Protein 5CO1 (pdb70)

Secondary structure (DSSP, 8-state):
---SSSEEEEEEETTPPTT-EEEE--S-----EEEEEEEESSSTHHHHEEE-TTT-EEEE-S---TTT-SEEEEEEEEEES-SS-PPEEEEEEEEEEP----PPEEEEESSSSS--EEETT--TT---EEEEEE-SS-GGGT-EEEEEES--SEEEEEETTEEEEEE-S---TTT--EEEEEEEEEESSSS--EEEEEEEEEEE--/---S-SEEEEEEETTPPTT-EEEE---S----EEEEEEEES-SGGGGTEEE-TTT-EEEE-S---TTT-SEEEEEEEEEESSSS---EEEEEEEEEEP------EEEEESS-SSEEEEETT--TT-EEEEEEEE-SS-GGGG-EEEEEESS-SEEEEE-SS-EEEEE-S--BTTTB-EEEEEEEEEESSSS--EEEEEEEEEEE-/---S-SEEEEEEETT--TT-EEEE---S-TTTS-S--EEEEE-S---HHHHHHEEE-TTT-EEEE-S---TTT-SEEEEEEEEEESSSSPPPEEEEEEEEEEP----PPEEEEESSSSSEEEEESSPPTT-EEEEEEEE--S-GGGG-EEEEEESS-SEEEEE-SS-EEEEE-S---TTT-SEEEEEEEEEE--SS--EEEEEEEEEEE-/---S-SEEEEEEETTPPTT-EEEE---S-SS-STT--EEEEEETT--HHHHHHEEE-TTT-EEEE-S---TTT-SEEEEEEEEEESSSS---EEEEEEEEEEP----PPEEEEESS-SSEEEEETTPPTT-EEEEEEEE-SS-GGGG--EEEEESS-SEEEEE-SS-EEEEE-S---TTT-SEEEEEEEEE---SS--EEEEEEEEEEE-

GO terms:
  GO:0005509 calcium ion binding (F, IDA)
  GO:0016020 membrane (C, IDA)
  GO:0001841 neural tube formation (P, IMP)
  GO:0060079 excitatory postsynaptic potential (P, IMP)
  GO:0048854 brain morphogenesis (P, IMP)
  GO:0098908 regulation of neuronal action potential (P, IMP)
  GO:0007601 visual perception (P, IMP)
  GO:0042802 identical protein binding (F, IPI)
  GO:0005886 plasma membrane (C, IDA)
  GO:0098609 cell-cell adhesion (P, IMP)
  GO:0045296 cadherin binding (F, IPI)

B-factor: mean 77.75, std 31.29, range [26.33, 194.91]

Foldseek 3Di:
DAKPDQEAEFEDEFQDDWFAWTDFIDDDDPDQKFKDWPDWPDPVSVQQWDADGPRRTIGGRDGGDCLVPFKTKTKMWIWGPDPDTDIYIHIYMYGHDFALPWAKDKDKPDPDRAPFEEELPDDFFDFRTKIFIFTSTDDQSTAKDKFKDDDDQWGWADDVGIITITGNDRDDCVVPFKDKIKMKMWTRGVVIHIDMDIHMYGYHND/DEKPDQEDEFEDEFQPDWFAWTDFIDGDDVVQKFKDWDDWPDPVVVQQWDADGRGRTITGGDGGDCLVPQKTKTKMWIFDDDDVGDIYIHIYMYGHDFALPWAKDKAWADPDGFEFEDELPADFVDFRTKIAIFTSTDDQSTAKDKDKDDDDQWDWADDDGIITITGRDGDDCVVPQKDKIKMKMWGRGVVIHIDIDIHMYGHDD/DEKPDQEAEFEAEQQDDFFAWTDFIDDDDCPPLPVPQKFKDWDDDDDPVLVQQWDADGRGGIIGGRDRGHCLVPFKDKTKMWIFTPDDPTDIYIHIYMYGYDWALPWAKDKDKPDPDALEWEDEQVDDFPAFRTKIFIWTSTDDQSIAKDKFKDDDDQWGWDDDDGIITITGRDGDDCVVPQKDKIKMKMWGRGVVIHIDMDIHIYGHHD/DEKPDQEEEFEAEFQDDWQAWTDFIDDDDDPDPPDPPKFKDWDDPCDPVVPCQWDADRRRRTITGNHGGACLVPQKDKTKMWIWDDDPPTDIYIHIYIYGYDWALPWAKDKAWDDPDRFEWEAALPDDFPAFGTKIAIFTSTDDQSTDKDKDKDDDDQWDWDDDPRTITITGRDGDDCVVPFKDKIKMKMWTRGVVIHIDMDIHMYGYDD

Radius of gyration: 42.09 Å; Cα contacts (8 Å, |Δi|>4): 2054; chains: 4; bounding box: 106×102×108 Å

Nearest PDB structures (foldseek):
  5co1-assembly4_D  TM=9.834E-01  e=6.409E-39  Danio rerio
  5co1-assembly2_B  TM=9.873E-01  e=3.058E-38  Danio rerio
  5iu9-assembly1_B  TM=9.327E-01  e=2.718E-35  Danio rerio
  5iu9-assembly1_A  TM=9.157E-01  e=4.727E-34  Danio rerio
  6vfu-assembly1_A  TM=8.291E-01  e=1.187E-29  Homo sapiens

CATH classification: 2.60.40.60 (+1 more: 2.60.40.60)

InterPro domains:
  IPR002126 Cadherin-like [PF00028] (137-229)
  IPR002126 Cadherin-like [PF00028] (244-337)
  IPR002126 Cadherin-like [PF00028] (357-445)
  IPR002126 Cadherin-like [PF00028] (459-554)
  IPR002126 Cadherin-like [PF00028] (574-661)
  IPR002126 Cadherin-like [PR00205] (239-268)
  IPR002126 Cadherin-like [PR00205] (312-324)
  IPR002126 Cadherin-like [PR00205] (326-345)
  IPR002126 Cadherin-like [PR00205] (452-465)
  IPR002126 Cadherin-like [PR00205] (511-537)
  IPR002126 Cadherin-like [PR00205] (545-562)
  IPR002126 Cadherin-like [PS50268] (31-130)
  IPR002126 Cadherin-like [PS50268] (131-239)
  IPR002126 Cadherin-like [PS50268] (240-347)
  IPR002126 Cadherin-like [PS50268] (351-454)
  IPR002126 Cadherin-like [PS50268] (455-563)
  IPR002126 Cadherin-like [PS50268] (569-676)
  IPR002126 Cadherin-like [SM00112] (45-128)
  IPR002126 Cadherin-like [SM00112] (152-237)
  IPR002126 Cadherin-like [SM00112] (261-345)

Organism: Danio rerio (NCBI:txid7955)

Sequence (831 aa):
PVFDEPVYTVNVLENSPINTLVIDLNATDPGEVVYSFINFVSNLTKQMFKIDPKTGVITVNGVLDHEELHIHEIDVQAKDLGPNSIPAHCKVIVNVIDINDNAPEIKLLSENSEMVEVSENAPLGYVIALVRVSDNDSGANGKVQCRLQGNVPFRLNEFESFSTLLVDGRLDREQRDMYNLTILAEDSGYPPLRSSKSFAVKVTDLPVFDEPVYTVNVLENSPINTLVIDLNATDPDEVVYSFINFVSNLTKQMFKIDPKTGVITVNGVLDHEELHIHEIDVQAKDLGPNSIPAHCKVIVNVIDINDNAPEIKLLSENSEMVEVSENAPLGYVIALVRVSDNDSGANGKVQCRLQGNVPFRLNEFESFSTLLVDGRLDREQRDMYNLTILAEDSGYPPLRSSKSFAVKVTDPVFDEPVYTVNVLENSPINTLVIDLNATDPDEGTNGEVVYSFINFVSNLTKQMFKIDPKTGVITVNGVLDHEELHIHEIDVQAKDLGPNSIPAHCKVIVNVIDINDNAPEIKLLSENSEMVEVSENAPLGYVIALVRVSDNDSGANGKVQCRLQGNVPFRLNEFESFSTLLVDGRLDREQRDMYNLTILAEDSGYPPLRSSKSFAVKVTDPVFDEPVYTVNVLENSPINTLVIDLNATDPDEGTNGEVVYSFINFVSNLTKQMFKIDPKTGVITVNGVLDHEELHIHEIDVQAKDLGPNSIPAHCKVIVNVIDINDNAPEIKLLSENSEMVEVSENAPLGYVIALVRVSDNDSGANGKVQCRLQGNVPFRLNEFESFSTLLVDGRLDREQRDMYNLTILAEDSGYPPLRSSKSFAVKVTD

Solvent-accessible surface area: 45853 Å² total; per-residue (Å²): 57,119,10,106,96,96,71,30,65,25,47,6,24,5,70,16,97,96,94,40,108,12,29,90,2,61,4,67,124,175,114,107,17,52,11,36,54,82,75,58,109,36,102,39,4,119,110,6,4,75,27,61,77,159,74,0,36,0,16,0,62,15,109,0,44,18,57,92,51,100,54,2,62,1,29,0,25,0,73,42,138,25,155,150,29,153,40,13,103,8,63,0,23,0,13,4,26,22,22,15,59,35,46,4,76,14,92,3,17,16,75,68,37,82,143,8,114,14,26,19,32,18,92,134,32,59,12,13,1,3,1,45,40,47,20,84,11,49,49,58,24,18,146,35,136,33,139,28,69,62,152,40,23,6,102,24,37,145,103,160,58,38,16,8,0,22,3,78,17,168,4,44,98,124,150,123,81,93,15,102,0,43,1,32,0,62,4,63,5,95,46,59,57,139,29,80,42,69,3,20,0,106,2,28,51,166,54,120,12,102,92,99,71,31,61,27,46,7,24,3,67,15,98,99,87,44,105,13,26,91,1,50,6,52,99,128,166,163,20,69,8,35,40,78,78,62,115,31,135,37,1,138,115,16,4,70,24,57,73,156,68,0,37,0,19,0,59,13,106,0,50,14,58,104,56,104,48,4,52,0,33,0,38,0,94,41,136,59,115,149,21,147,50,18,134,4,78,0,16,0,6,4,28,22,24,14,61,33,44,3,74,9,114,14,72,64,159,67,60,104,75,0,85,4,41,41,120,19,89,124,39,113,70,15,4,56,0,122,38,47,18,85,11,45,54,53,26,21,134,36,117,26,147,30,67,67,158,38,26,10,124,33,45,105,105,191,99,76,6,10,0,15,2,70,21,222,11,62,106,134,142,116,63,71,19,112,0,42,0,30,0,59,5,57,4,114,48,58,58,136,30,81,40,62,0,12,0,66,1,34,119,59,121,12,101,93,94,33,32,44,25,71,11,98,4,65,12,100,95,92,43,107,14,24,94,1,61,6,41,95,105,123,145,33,93,148,20,81,13,52,7,40,69,69,45,137,61,29,109,33,14,146,106,9,6,72,25,60,71,152,69,0,34,0,19,0,69,9,95,0,45,9,57,103,61,60,22,4,16,7,24,0,38,0,73,47,131,41,124,141,20,136,64,14,130,2,34,0,0,0,2,4,64,26,65,29,63,37,43,5,71,15,78,3,7,9,96,78,51,98,61,15,99,6,38,36,151,12,84,116,42,56,15,6,0,4,1,38,37,46,18,87,13,43,24,51,25,20,124,38,134,18,138,28,78,59,161,39,24,11,111,28,41,99,105,145,31,30,6,8,0,13,1,79,20,203,19,56,96,158,148,119,88,86,16,97,1,36,0,30,0,59,7,61,5,220,108,62,62,137,34,75,37,66,2,12,0,82,1,37,124,63,122,10,98,90,94,32,29,46,27,64,10,94,4,66,16,98,89,95,38,109,8,26,93,2,60,4,46,79,111,152,137,48,160,122,58,87,20,54,11,35,35,38,58,115,51,11,30,34,12,105,82,4,2,83,29,61,75,152,70,0,33,0,19,0,62,11,100,0,43,6,55,96,73,47,21,2,45,6,33,0,38,0,72,44,138,44,123,153,18,136,64,10,134,1,32,0,0,0,4,3,67,29,65,26,59,36,42,4,84,17,124,11,75,54,160,78,77,124,72,4,107,6,41,49,132,16,84,134,43,106,85,15,5,59,0,112,32,48,20,82,11,40,25,53,28,22,125,37,115,19,137,28,76,63,158,32,21,8,124,28,54,96,110,170,87,72,4,18,0,22,1,64,22,222,8,51,101,156,153,113,68,73,22,104,0,34,0,36,0,63,6,54,4,219,108,62,65,134,32,73,39,61,5,12,0,66,0,37,146

Structure (mmCIF, N/CA/C/O backbone):
data_5CO1
#
_entry.id   5CO1
#
_cell.length_a   149.355
_cell.length_b   86.631
_cell.length_c   132.583
_cell.angle_alpha   90.00
_cell.angle_beta   122.13
_cell.angle_gamma   90.00
#
_symmetry.space_group_name_H-M   'C 1 2 1'
#
loop_
_entity.id
_entity.type
_entity.pdbx_description
1 polymer 'Protocadherin-19 isoform 1'
2 non-polymer 'CALCIUM ION'
3 water water
#
loop_
_atom_site.group_PDB
_atom_site.id
_atom_site.type_symbol
_atom_site.label_atom_id
_atom_site.label_alt_id
_atom_site.label_comp_id
_atom_site.label_asym_id
_atom_site.label_entity_id
_atom_site.label_seq_id
_atom_site.pdbx_PDB_ins_code
_atom_site.Cartn_x
_atom_site.Cartn_y
_atom_site.Cartn_z
_atom_site.occupancy
_atom_site.B_iso_or_equiv
_atom_site.auth_seq_id
_atom_site.auth_comp_id
_atom_site.auth_asym_id
_atom_site.auth_atom_id
_atom_site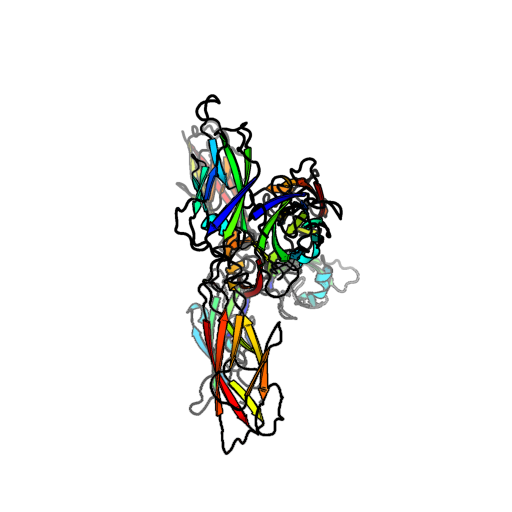.pdbx_PDB_model_num
ATOM 1 N N . PRO A 1 2 ? -40.886 11.811 -20.105 1.00 73.48 213 PRO A N 1
ATOM 2 C CA . PRO A 1 2 ? -41.269 10.525 -19.547 1.00 69.20 213 PRO A CA 1
ATOM 3 C C . PRO A 1 2 ? -41.731 10.605 -18.099 1.00 60.30 213 PRO A C 1
ATOM 4 O O . PRO A 1 2 ? -41.506 11.605 -17.423 1.00 52.74 213 PRO A O 1
ATOM 8 N N . VAL A 1 3 ? -42.460 9.578 -17.679 1.00 57.22 214 VAL A N 1
ATOM 9 C CA . VAL A 1 3 ? -42.985 9.466 -16.327 1.00 52.55 214 VAL A CA 1
ATOM 10 C C . VAL A 1 3 ? -43.042 7.978 -16.058 1.00 51.82 214 VAL A C 1
ATOM 11 O O . VAL A 1 3 ? -43.661 7.276 -16.826 1.00 60.71 214 VAL A O 1
ATOM 15 N N . PHE A 1 4 ? -42.353 7.500 -15.021 1.00 47.66 215 PHE A N 1
ATOM 16 C CA . PHE A 1 4 ? -42.412 6.107 -14.611 1.00 46.96 215 PHE A CA 1
ATOM 17 C C . PHE A 1 4 ? -43.811 5.764 -14.089 1.00 51.56 215 PHE A C 1
ATOM 18 O O . PHE A 1 4 ? -44.476 6.604 -13.478 1.00 52.23 215 PHE A O 1
ATOM 26 N N . ASP A 1 5 ? -44.276 4.544 -14.375 1.00 51.28 216 ASP A N 1
ATOM 27 C CA . ASP A 1 5 ? -45.646 4.156 -14.040 1.00 51.12 216 ASP A CA 1
ATOM 28 C C . ASP A 1 5 ? -45.850 4.373 -12.563 1.00 48.12 216 ASP A C 1
ATOM 29 O O . ASP A 1 5 ? -46.853 4.915 -12.139 1.00 56.12 216 ASP A O 1
ATOM 34 N N . GLU A 1 6 ? -44.874 3.972 -11.774 1.00 51.40 217 GLU A N 1
ATOM 35 C CA . GLU A 1 6 ? -44.905 4.213 -10.343 1.00 53.11 217 GLU A CA 1
ATOM 36 C C . GLU A 1 6 ? -43.675 5.016 -9.996 1.00 50.33 217 GLU A C 1
ATOM 37 O O . GLU A 1 6 ? -42.694 4.969 -10.726 1.00 52.93 217 GLU A O 1
ATOM 43 N N . PRO A 1 7 ? -43.754 5.829 -8.937 1.00 54.65 218 PRO A N 1
ATOM 44 C CA . PRO A 1 7 ? -42.583 6.531 -8.334 1.00 54.52 218 PRO A CA 1
ATOM 45 C C . PRO A 1 7 ? -41.556 5.620 -7.607 1.00 55.49 218 PRO A C 1
ATOM 46 O O . PRO A 1 7 ? -40.387 5.978 -7.527 1.00 57.79 218 PRO A O 1
ATOM 50 N N . VAL A 1 8 ? -42.045 4.576 -6.936 1.00 55.00 219 VAL A N 1
ATOM 51 C CA . VAL A 1 8 ? -41.221 3.608 -6.218 1.00 55.34 219 VAL A CA 1
ATOM 52 C C . VAL A 1 8 ? -41.686 2.164 -6.510 1.00 54.42 219 VAL A C 1
ATOM 53 O O . VAL A 1 8 ? -42.862 1.881 -6.467 1.00 51.30 219 VAL A O 1
ATOM 57 N N . TYR A 1 9 ? -40.750 1.249 -6.737 1.00 53.54 220 TYR A N 1
ATOM 58 C CA . TYR A 1 9 ? -41.071 -0.132 -7.059 1.00 52.05 220 TYR A CA 1
ATOM 59 C C . TYR A 1 9 ? -40.321 -0.984 -6.057 1.00 53.61 220 TYR A C 1
ATOM 60 O O . TYR A 1 9 ? -39.239 -0.600 -5.644 1.00 54.14 220 TYR A O 1
ATOM 69 N N . THR A 1 10 ? -40.933 -2.080 -5.592 1.00 57.81 221 THR A N 1
ATOM 70 C CA . THR A 1 10 ? -40.252 -3.023 -4.694 1.00 56.48 221 THR A CA 1
ATOM 71 C C . THR A 1 10 ? -40.383 -4.458 -5.165 1.00 47.76 221 THR A C 1
ATOM 72 O O . THR A 1 10 ? -41.429 -4.905 -5.538 1.00 46.61 221 THR A O 1
ATOM 76 N N . VAL A 1 11 ? -39.266 -5.146 -5.248 1.00 52.05 222 VAL A N 1
ATOM 77 C CA . VAL A 1 11 ? -39.218 -6.426 -5.927 1.00 53.84 222 VAL A CA 1
ATOM 78 C C . VAL A 1 11 ? -38.470 -7.345 -5.009 1.00 49.74 222 VAL A C 1
ATOM 79 O O . VAL A 1 11 ? -37.617 -6.895 -4.253 1.00 41.87 222 VAL A O 1
ATOM 83 N N . ASN A 1 12 ? -38.922 -8.592 -4.976 1.00 44.49 223 ASN A N 1
ATOM 84 C CA . ASN A 1 12 ? -38.243 -9.621 -4.263 1.00 42.79 223 ASN A CA 1
ATOM 85 C C . ASN A 1 12 ? -37.371 -10.415 -5.202 1.00 43.58 223 ASN A C 1
ATOM 86 O O . ASN A 1 12 ? -37.807 -10.801 -6.286 1.00 41.28 223 ASN A O 1
ATOM 91 N N . VAL A 1 13 ? -36.172 -10.751 -4.729 1.00 41.17 224 VAL A N 1
ATOM 92 C CA . VAL A 1 13 ? -35.302 -11.576 -5.493 1.00 37.69 224 VAL A CA 1
ATOM 93 C C . VAL A 1 13 ? -34.550 -12.526 -4.622 1.00 37.27 224 VAL A C 1
ATOM 94 O O . VAL A 1 13 ? -33.985 -12.111 -3.640 1.00 40.63 224 VAL A O 1
ATOM 98 N N . LEU A 1 14 ? -34.479 -13.790 -5.035 1.00 36.00 225 LEU A N 1
ATOM 99 C CA . LEU A 1 14 ? -33.813 -14.827 -4.273 1.00 38.35 225 LEU A CA 1
ATOM 100 C C . LEU A 1 14 ? -32.337 -14.503 -4.190 1.00 41.32 225 LEU A C 1
ATOM 101 O O . LEU A 1 14 ? -31.759 -14.063 -5.183 1.00 40.24 225 LEU A O 1
ATOM 106 N N . GLU A 1 15 ? -31.710 -14.763 -3.054 1.00 41.61 226 GLU A N 1
ATOM 107 C CA . GLU A 1 15 ? -30.264 -14.720 -3.054 1.00 50.06 226 GLU A CA 1
ATOM 108 C C . GLU A 1 15 ? -29.756 -15.857 -3.896 1.00 48.78 226 GLU A C 1
ATOM 109 O O . GLU A 1 15 ? -30.470 -16.830 -4.112 1.00 46.09 226 GLU A O 1
ATOM 115 N N . ASN A 1 16 ? -28.622 -15.582 -4.536 1.00 50.11 227 ASN A N 1
ATOM 116 C CA . ASN A 1 16 ? -27.887 -16.529 -5.372 1.00 50.12 227 ASN A CA 1
ATOM 117 C C . ASN A 1 16 ? -28.583 -16.738 -6.702 1.00 51.05 227 ASN A C 1
ATOM 118 O O . ASN A 1 16 ? -28.286 -17.666 -7.437 1.00 54.08 227 ASN A O 1
ATOM 123 N N . SER A 1 17 ? -29.502 -15.844 -7.022 1.00 48.06 228 SER A N 1
ATOM 124 C CA . SER A 1 17 ? -30.158 -15.882 -8.291 1.00 54.30 228 SER A CA 1
ATOM 125 C C . SER A 1 17 ? -29.108 -15.895 -9.412 1.00 60.86 228 SER A C 1
ATOM 126 O O . SER A 1 17 ? -28.056 -15.257 -9.315 1.00 54.26 228 SER A O 1
ATOM 129 N N . PRO A 1 18 ? -29.389 -16.653 -10.479 1.00 64.81 229 PRO A N 1
ATOM 130 C CA . PRO A 1 18 ? -28.462 -16.699 -11.584 1.00 61.61 229 PRO A CA 1
ATOM 131 C C . PRO A 1 18 ? -28.354 -15.346 -12.242 1.00 65.99 229 PRO A C 1
ATOM 132 O O . PRO A 1 18 ? -29.346 -14.613 -12.342 1.00 64.67 229 PRO A O 1
ATOM 136 N N . ILE A 1 19 ? -27.158 -15.070 -12.745 1.00 71.65 230 ILE A N 1
ATOM 137 C CA . ILE A 1 19 ? -26.908 -13.963 -13.653 1.00 74.02 230 ILE A CA 1
ATOM 138 C C . ILE A 1 19 ? -27.923 -13.932 -14.795 1.00 70.30 230 ILE A C 1
ATOM 139 O O . ILE A 1 19 ? -28.387 -14.985 -15.280 1.00 66.95 230 ILE A O 1
ATOM 144 N N . ASN A 1 20 ? -28.337 -12.708 -15.123 1.00 70.16 231 ASN A N 1
ATOM 145 C CA . ASN A 1 20 ? -29.447 -12.436 -16.052 1.00 75.37 231 ASN A CA 1
ATOM 146 C C . ASN A 1 20 ? -30.887 -12.709 -15.582 1.00 67.28 231 ASN A C 1
ATOM 147 O O . ASN A 1 20 ? -31.826 -12.541 -16.351 1.00 69.05 231 ASN A O 1
ATOM 152 N N . THR A 1 21 ? -31.070 -13.030 -14.307 1.00 60.50 232 THR A N 1
ATOM 153 C CA . THR A 1 21 ? -32.401 -13.138 -13.739 1.00 55.61 232 THR A CA 1
ATOM 154 C C . THR A 1 21 ? -33.154 -11.794 -13.875 1.00 54.66 232 THR A C 1
ATOM 155 O O . THR A 1 21 ? -32.595 -10.703 -13.674 1.00 48.70 232 THR A O 1
ATOM 159 N N . LEU A 1 22 ? -34.404 -11.849 -14.313 1.00 59.21 233 LEU A N 1
ATOM 160 C CA . LEU A 1 22 ? -35.192 -10.615 -14.401 1.00 58.16 233 LEU A CA 1
ATOM 161 C C . LEU A 1 22 ? -35.479 -10.072 -13.004 1.00 57.43 233 LEU A C 1
ATOM 162 O O . LEU A 1 22 ? -35.696 -10.823 -12.069 1.00 56.83 233 LEU A O 1
ATOM 167 N N . VAL A 1 23 ? -35.370 -8.763 -12.855 1.00 54.19 234 VAL A N 1
ATOM 168 C CA . VAL A 1 23 ? -35.684 -8.108 -11.604 1.00 53.93 234 VAL A CA 1
ATOM 169 C C . VAL A 1 23 ? -36.907 -7.235 -11.810 1.00 56.54 234 VAL A C 1
ATOM 170 O O . VAL A 1 23 ? -37.920 -7.430 -11.140 1.00 49.89 234 VAL A O 1
ATOM 174 N N . ILE A 1 24 ? -36.833 -6.317 -12.784 1.00 52.27 235 ILE A N 1
ATOM 175 C CA . ILE A 1 24 ? -38.029 -5.617 -13.219 1.00 47.47 235 ILE A CA 1
ATOM 176 C C . ILE A 1 24 ? -37.866 -4.959 -14.579 1.00 48.39 235 ILE A C 1
ATOM 177 O O . ILE A 1 24 ? -36.766 -4.639 -14.997 1.00 53.44 235 ILE A O 1
ATOM 182 N N . ASP A 1 25 ? -38.961 -4.879 -15.314 1.00 54.20 236 ASP A N 1
ATOM 183 C CA . ASP A 1 25 ? -39.015 -4.198 -16.609 1.00 55.46 236 ASP A CA 1
ATOM 184 C C . ASP A 1 25 ? -39.731 -2.837 -16.413 1.00 55.95 236 ASP A C 1
ATOM 185 O O . ASP A 1 25 ? -40.911 -2.783 -16.054 1.00 46.29 236 ASP A O 1
ATOM 190 N N . LEU A 1 26 ? -38.954 -1.756 -16.442 1.00 57.32 237 LEU A N 1
ATOM 191 C CA . LEU A 1 26 ? -39.492 -0.437 -16.141 1.00 56.28 237 LEU A CA 1
ATOM 192 C C . LEU A 1 26 ? -40.059 0.211 -17.392 1.00 58.92 237 LEU A C 1
ATOM 193 O O . LEU A 1 26 ? -39.698 -0.146 -18.513 1.00 69.72 237 LEU A O 1
ATOM 198 N N . ASN A 1 27 ? -40.936 1.178 -17.184 1.00 60.02 238 ASN A N 1
ATOM 199 C CA . ASN A 1 27 ? -41.603 1.877 -18.268 1.00 62.97 238 ASN A CA 1
ATOM 200 C C . ASN A 1 27 ? -41.886 3.350 -17.918 1.00 60.98 238 ASN A C 1
ATOM 201 O O . ASN A 1 27 ? -42.611 3.658 -16.956 1.00 55.28 238 ASN A O 1
ATOM 206 N N . ALA A 1 28 ? -41.371 4.260 -18.739 1.00 61.82 239 ALA A N 1
ATOM 207 C CA . ALA A 1 28 ? -41.646 5.672 -18.556 1.00 61.17 239 ALA A CA 1
ATOM 208 C C . ALA A 1 28 ? -42.172 6.373 -19.807 1.00 66.02 239 ALA A C 1
ATOM 209 O O . ALA A 1 28 ? -42.283 7.594 -19.813 1.00 65.14 239 ALA A O 1
ATOM 211 N N . THR A 1 29 ? -42.612 5.597 -20.800 1.00 74.05 240 THR A N 1
ATOM 212 C CA . THR A 1 29 ? -43.170 6.132 -22.050 1.00 83.34 240 THR A CA 1
ATOM 213 C C . THR A 1 29 ? -44.340 5.252 -22.517 1.00 95.43 240 THR A C 1
ATOM 214 O O . THR A 1 29 ? -44.931 4.549 -21.708 1.00 93.58 240 THR A O 1
ATOM 218 N N . ASP A 1 30 ? -44.743 5.385 -23.786 1.00 120.81 241 ASP A N 1
ATOM 219 C CA . ASP A 1 30 ? -45.295 4.254 -24.566 1.00 131.25 241 ASP A CA 1
ATOM 220 C C . ASP A 1 30 ? -45.309 4.560 -26.071 1.00 135.30 241 ASP A C 1
ATOM 221 O O . ASP A 1 30 ? -45.079 5.701 -26.466 1.00 124.07 241 ASP A O 1
ATOM 226 N N . PRO A 1 31 ? -45.547 3.529 -26.913 1.00 150.95 242 PRO A N 1
ATOM 227 C CA . PRO A 1 31 ? -46.188 3.747 -28.228 1.00 148.09 242 PRO A CA 1
ATOM 228 C C . PRO A 1 31 ? -47.724 3.597 -28.201 1.00 142.86 242 PRO A C 1
ATOM 229 O O . PRO A 1 31 ? -48.460 4.560 -28.458 1.00 118.90 242 PRO A O 1
ATOM 233 N N . GLY A 1 37 ? -38.758 3.994 -29.848 1.00 142.04 248 GLY A N 1
ATOM 234 C CA . GLY A 1 37 ? -38.535 4.943 -28.766 1.00 147.61 248 GLY A CA 1
ATOM 235 C C . GLY A 1 37 ? -37.109 5.465 -28.736 1.00 154.61 248 GLY A C 1
ATOM 236 O O . GLY A 1 37 ? -36.173 4.776 -29.152 1.00 155.48 248 GLY A O 1
ATOM 237 N N . GLU A 1 38 ? -36.952 6.678 -28.207 1.00 152.87 249 GLU A N 1
ATOM 238 C CA . GLU A 1 38 ? -35.675 7.398 -28.223 1.00 143.08 249 GLU A CA 1
ATOM 239 C C . GLU A 1 38 ? -35.149 7.683 -26.807 1.00 133.62 249 GLU A C 1
ATOM 240 O O . GLU A 1 38 ? -34.099 8.310 -26.651 1.00 132.64 249 GLU A O 1
ATOM 246 N N . VAL A 1 39 ? -35.887 7.216 -25.793 1.00 122.52 250 VAL A N 1
ATOM 247 C CA . VAL A 1 39 ? -35.623 7.521 -24.373 1.00 95.59 250 VAL A CA 1
ATOM 248 C C . VAL A 1 39 ? -34.583 6.557 -23.834 1.00 79.48 250 VAL A C 1
ATOM 249 O O . VAL A 1 39 ? -34.471 5.431 -24.307 1.00 69.81 250 VAL A O 1
ATOM 253 N N . VAL A 1 40 ? -33.813 7.023 -22.856 1.00 79.34 251 VAL A N 1
ATOM 254 C CA . VAL A 1 40 ? -32.630 6.308 -22.368 1.00 76.58 251 VAL A CA 1
ATOM 255 C C . VAL A 1 40 ? -32.702 6.090 -20.851 1.00 71.24 251 VAL A C 1
ATOM 256 O O . VAL A 1 40 ? -32.634 7.028 -20.050 1.00 78.06 251 VAL A O 1
ATOM 260 N N . TYR A 1 41 ? -32.790 4.829 -20.468 1.00 71.62 252 TYR A N 1
ATOM 261 C CA . TYR A 1 41 ? -32.915 4.441 -19.070 1.00 62.84 252 TYR A CA 1
ATOM 262 C C . TYR A 1 41 ? -31.536 4.223 -18.519 1.00 55.04 252 TYR A C 1
ATOM 263 O O . TYR A 1 41 ? -30.762 3.499 -19.111 1.00 62.83 252 TYR A O 1
ATOM 272 N N . SER A 1 42 ? -31.299 4.683 -17.306 1.00 53.55 253 SER A N 1
ATOM 273 C CA . SER A 1 42 ? -29.990 4.552 -16.687 1.00 53.31 253 SER A CA 1
ATOM 274 C C . SER A 1 42 ? -30.092 4.654 -15.175 1.00 52.96 253 SER A C 1
ATOM 275 O O . SER A 1 42 ? -31.024 5.272 -14.640 1.00 61.28 253 SER A O 1
ATOM 278 N N . PHE A 1 43 ? -29.114 4.100 -14.476 1.00 56.19 254 PHE A N 1
ATOM 279 C CA . PHE A 1 43 ? -28.972 4.384 -13.054 1.00 60.22 254 PHE A CA 1
ATOM 280 C C . PHE A 1 43 ? -28.242 5.703 -12.888 1.00 67.87 254 PHE A C 1
ATOM 281 O O . PHE A 1 43 ? -27.206 5.919 -13.502 1.00 78.19 254 PHE A O 1
ATOM 289 N N . ILE A 1 44 ? -28.672 6.509 -11.935 1.00 74.35 255 ILE A N 1
ATOM 290 C CA . ILE A 1 44 ? -27.920 7.710 -11.607 1.00 81.11 255 ILE A CA 1
ATOM 291 C C . ILE A 1 44 ? -27.359 7.682 -10.199 1.00 89.87 255 ILE A C 1
ATOM 292 O O . ILE A 1 44 ? -26.459 8.454 -9.854 1.00 98.89 255 ILE A O 1
ATOM 297 N N . ASN A 1 45 ? -27.861 6.759 -9.397 1.00 94.88 256 ASN A N 1
ATOM 298 C CA . ASN A 1 45 ? -27.338 6.583 -8.065 1.00 108.71 256 ASN A CA 1
ATOM 299 C C . ASN A 1 45 ? -27.643 5.207 -7.473 1.00 121.85 256 ASN A C 1
ATOM 300 O O . ASN A 1 45 ? -28.617 4.527 -7.843 1.00 91.74 256 ASN A O 1
ATOM 305 N N . PHE A 1 46 ? -26.834 4.868 -6.477 1.00 141.10 257 PHE A N 1
ATOM 306 C CA . PHE A 1 46 ? -26.589 3.497 -6.058 1.00 143.68 257 PHE A CA 1
ATOM 307 C C . PHE A 1 46 ? -26.226 3.649 -4.582 1.00 133.17 257 PHE A C 1
ATOM 308 O O . PHE A 1 46 ? -25.081 3.976 -4.256 1.00 145.95 257 PHE A O 1
ATOM 316 N N . VAL A 1 47 ? -27.244 3.634 -3.720 1.00 113.05 258 VAL A N 1
ATOM 317 C CA . VAL A 1 47 ? -27.053 3.948 -2.291 1.00 113.65 258 VAL A CA 1
ATOM 318 C C . VAL A 1 47 ? -25.760 3.306 -1.754 1.00 118.50 258 VAL A C 1
ATOM 319 O O . VAL A 1 47 ? -24.901 3.994 -1.189 1.00 112.97 258 VAL A O 1
ATOM 323 N N . SER A 1 48 ? -25.639 1.992 -1.957 1.00 111.76 259 SER A N 1
ATOM 324 C CA . SER A 1 48 ? -24.404 1.240 -1.727 1.00 98.83 259 SER A CA 1
ATOM 325 C C . SER A 1 48 ? -23.598 1.132 -3.034 1.00 95.52 259 SER A C 1
ATOM 326 O O . SER A 1 48 ? -24.179 0.989 -4.102 1.00 97.73 259 SER A O 1
ATOM 329 N N . ASN A 1 49 ? -22.269 1.193 -2.960 1.00 106.64 260 ASN A N 1
ATOM 330 C CA . ASN A 1 49 ? -21.437 1.079 -4.174 1.00 115.73 260 ASN A CA 1
ATOM 331 C C . ASN A 1 49 ? -21.335 -0.363 -4.677 1.00 103.43 260 ASN A C 1
ATOM 332 O O . ASN A 1 49 ? -21.031 -0.616 -5.843 1.00 103.25 260 ASN A O 1
ATOM 337 N N . LEU A 1 50 ? -21.576 -1.293 -3.763 1.00 93.91 261 LEU A N 1
ATOM 338 C CA . LEU A 1 50 ? -21.830 -2.690 -4.068 1.00 86.69 261 LEU A CA 1
ATOM 339 C C . LEU A 1 50 ? -23.024 -2.879 -5.004 1.00 85.81 261 LEU A C 1
ATOM 340 O O . LEU A 1 50 ? -23.021 -3.746 -5.874 1.00 89.39 261 LEU A O 1
ATOM 345 N N . THR A 1 51 ? -24.034 -2.038 -4.857 1.00 81.27 262 THR A N 1
ATOM 346 C CA . THR A 1 51 ? -25.230 -2.159 -5.665 1.00 76.73 262 THR A CA 1
ATOM 347 C C . THR A 1 51 ? -24.852 -2.022 -7.146 1.00 79.10 262 THR A C 1
ATOM 348 O O . THR A 1 51 ? -25.465 -2.627 -8.010 1.00 73.21 262 THR A O 1
ATOM 352 N N . LYS A 1 52 ? -23.728 -1.370 -7.413 1.00 95.54 263 LYS A N 1
ATOM 353 C CA . LYS A 1 52 ? -23.293 -1.082 -8.786 1.00 93.59 263 LYS A CA 1
ATOM 354 C C . LYS A 1 52 ? -22.820 -2.326 -9.571 1.00 84.83 263 LYS A C 1
ATOM 355 O O . LYS A 1 52 ? -23.031 -2.412 -10.770 1.00 75.78 263 LYS A O 1
ATOM 361 N N . GLN A 1 53 ? -22.265 -3.319 -8.883 1.00 87.39 264 GLN A N 1
ATOM 362 C CA . GLN A 1 53 ? -21.844 -4.583 -9.523 1.00 94.72 264 GLN A CA 1
ATOM 363 C C . GLN A 1 53 ? -22.977 -5.627 -9.624 1.00 91.63 264 GLN A C 1
ATOM 364 O O . GLN A 1 53 ? -22.863 -6.614 -10.366 1.00 87.60 264 GLN A O 1
ATOM 370 N N . MET A 1 54 ? -24.017 -5.453 -8.809 1.00 74.52 265 MET A N 1
ATOM 371 C CA . MET A 1 54 ? -25.061 -6.444 -8.681 1.00 69.33 265 MET A CA 1
ATOM 372 C C . MET A 1 54 ? -26.149 -6.340 -9.748 1.00 64.76 265 MET A C 1
ATOM 373 O O . MET A 1 54 ? -26.907 -7.278 -9.958 1.00 58.14 265 MET A O 1
ATOM 378 N N . PHE A 1 55 ? -26.288 -5.192 -10.392 1.00 64.90 266 PHE A N 1
ATOM 379 C CA . PHE A 1 55 ? -27.404 -5.024 -11.309 1.00 61.56 266 PHE A CA 1
ATOM 380 C C . PHE A 1 55 ? -26.951 -4.272 -12.542 1.00 63.62 266 PHE A C 1
ATOM 381 O O . PHE A 1 55 ? -26.201 -3.313 -12.437 1.00 63.80 266 PHE A O 1
ATOM 389 N N . LYS A 1 56 ? -27.429 -4.703 -13.703 1.00 64.22 267 LYS A N 1
ATOM 390 C CA . LYS A 1 56 ? -27.303 -3.932 -14.921 1.00 65.70 267 LYS A CA 1
ATOM 391 C C . LYS A 1 56 ? -28.695 -3.559 -15.421 1.00 70.80 267 LYS A C 1
ATOM 392 O O . LYS A 1 56 ? -29.684 -4.216 -15.082 1.00 68.61 267 LYS A O 1
ATOM 398 N N . ILE A 1 57 ? -28.769 -2.495 -16.213 1.00 73.00 268 ILE A N 1
ATOM 399 C CA . ILE A 1 57 ? -30.022 -2.121 -16.870 1.00 71.20 268 ILE A CA 1
ATOM 400 C C . ILE A 1 57 ? -29.837 -1.871 -18.372 1.00 64.78 268 ILE A C 1
ATOM 401 O O . ILE A 1 57 ? -28.886 -1.248 -18.786 1.00 69.86 268 ILE A O 1
ATOM 406 N N . ASP A 1 58 ? -30.776 -2.351 -19.171 1.00 66.99 269 ASP A N 1
ATOM 407 C CA . ASP A 1 58 ? -30.786 -2.101 -20.604 1.00 75.54 269 ASP A CA 1
ATOM 408 C C . ASP A 1 58 ? -31.216 -0.665 -20.907 1.00 77.17 269 ASP A C 1
ATOM 409 O O . ASP A 1 58 ? -32.357 -0.281 -20.647 1.00 80.08 269 ASP A O 1
ATOM 414 N N . PRO A 1 59 ? -30.329 0.116 -21.537 1.00 80.70 270 PRO A N 1
ATOM 415 C CA . PRO A 1 59 ? -30.621 1.539 -21.671 1.00 78.77 270 PRO A CA 1
ATOM 416 C C . PRO A 1 59 ? -31.838 1.803 -22.540 1.00 73.94 270 PRO A C 1
ATOM 417 O O . PRO A 1 59 ? -32.412 2.871 -22.451 1.00 65.82 270 PRO A O 1
ATOM 421 N N . LYS A 1 60 ? -32.204 0.843 -23.385 1.00 78.56 271 LYS A N 1
ATOM 422 C CA . LYS A 1 60 ? -33.306 1.012 -24.334 1.00 86.16 271 LYS A CA 1
ATOM 423 C C . LYS A 1 60 ? -34.671 0.561 -23.776 1.00 83.91 271 LYS A C 1
ATOM 424 O O . LYS A 1 60 ? -35.651 1.273 -23.943 1.00 76.49 271 LYS A O 1
ATOM 430 N N . THR A 1 61 ? -34.730 -0.622 -23.150 1.00 84.30 272 THR A N 1
ATOM 431 C CA . THR A 1 61 ? -35.990 -1.215 -22.646 1.00 80.26 272 THR A CA 1
ATOM 432 C C . THR A 1 61 ? -36.317 -0.852 -21.183 1.00 75.68 272 THR A C 1
ATOM 433 O O . THR A 1 61 ? -37.462 -1.007 -20.742 1.00 67.76 272 THR A O 1
ATOM 437 N N . GLY A 1 62 ? -35.297 -0.434 -20.431 1.00 69.47 273 GLY A N 1
ATOM 438 C CA . GLY A 1 62 ? -35.401 -0.261 -18.979 1.00 67.14 273 GLY A CA 1
ATOM 439 C C . GLY A 1 62 ? -35.586 -1.543 -18.180 1.00 62.40 273 GLY A C 1
ATOM 440 O O . GLY A 1 62 ? -36.191 -1.535 -17.117 1.00 61.91 273 GLY A O 1
ATOM 441 N N . VAL A 1 63 ? -35.087 -2.653 -18.703 1.00 61.75 274 VAL A N 1
ATOM 442 C CA . VAL A 1 63 ? -35.113 -3.910 -17.983 1.00 58.92 274 VAL A CA 1
ATOM 443 C C . VAL A 1 63 ? -33.885 -4.018 -17.090 1.00 55.67 274 VAL A C 1
ATOM 444 O O . VAL A 1 63 ? -32.769 -3.940 -17.572 1.00 63.27 274 VAL A O 1
ATOM 448 N N . ILE A 1 64 ? -34.094 -4.173 -15.784 1.00 53.05 275 ILE A N 1
ATOM 449 C CA . ILE A 1 64 ? -32.986 -4.425 -14.843 1.00 52.06 275 ILE A CA 1
ATOM 450 C C . ILE A 1 64 ? -32.854 -5.926 -14.620 1.00 49.39 275 ILE A C 1
ATOM 451 O O . ILE A 1 64 ? -33.845 -6.640 -14.550 1.00 52.21 275 ILE A O 1
ATOM 456 N N . THR A 1 65 ? -31.621 -6.404 -14.599 1.00 54.88 276 THR A N 1
ATOM 457 C CA . THR A 1 65 ? -31.325 -7.826 -14.417 1.00 54.91 276 THR A CA 1
ATOM 458 C C . THR A 1 65 ? -30.275 -7.929 -13.345 1.00 54.37 276 THR A C 1
ATOM 459 O O . THR A 1 65 ? -29.604 -6.938 -13.024 1.00 47.79 276 THR A O 1
ATOM 463 N N . VAL A 1 66 ? -30.202 -9.106 -12.738 1.00 55.12 277 VAL A N 1
ATOM 464 C CA . VAL A 1 66 ? -29.106 -9.426 -11.848 1.00 64.12 277 VAL A CA 1
ATOM 465 C C . VAL A 1 66 ? -27.781 -9.493 -12.627 1.00 59.41 277 VAL A C 1
ATOM 466 O O . VAL A 1 66 ? -27.741 -10.007 -13.740 1.00 54.01 277 VAL A O 1
ATOM 470 N N . ASN A 1 67 ? -26.736 -8.885 -12.073 1.00 64.10 278 ASN A N 1
ATOM 471 C CA . ASN A 1 67 ? -25.429 -8.816 -12.752 1.00 78.46 278 ASN A CA 1
ATOM 472 C C . ASN A 1 67 ? -24.242 -9.363 -11.969 1.00 79.00 278 ASN A C 1
ATOM 473 O O . ASN A 1 67 ? -23.177 -9.585 -12.538 1.00 85.56 278 ASN A O 1
ATOM 478 N N . GLY A 1 68 ? -24.408 -9.564 -10.669 1.00 75.47 279 GLY A N 1
ATOM 479 C CA . GLY A 1 68 ? -23.375 -10.213 -9.878 1.00 79.32 279 GLY A CA 1
ATOM 480 C C . GLY A 1 68 ? -24.006 -11.076 -8.814 1.00 80.54 279 GLY A C 1
ATOM 481 O O . GLY A 1 68 ? -25.219 -11.235 -8.789 1.00 80.00 279 GLY A O 1
ATOM 482 N N . VAL A 1 69 ? -23.193 -11.604 -7.909 1.00 73.80 280 VAL A N 1
ATOM 483 C CA . VAL A 1 69 ? -23.680 -12.584 -6.969 1.00 68.52 280 VAL A CA 1
ATOM 484 C C . VAL A 1 69 ? -24.375 -11.922 -5.799 1.00 67.31 280 VAL A C 1
ATOM 485 O O . VAL A 1 69 ? -23.712 -11.320 -4.961 1.00 70.51 280 VAL A O 1
ATOM 489 N N . LEU A 1 70 ? -25.680 -12.183 -5.673 1.00 64.44 281 LEU A N 1
ATOM 490 C CA . LEU A 1 70 ? -26.517 -11.599 -4.629 1.00 60.45 281 LEU A CA 1
ATOM 491 C C . LEU A 1 70 ? -26.474 -12.422 -3.366 1.00 63.13 281 LEU A C 1
ATOM 492 O O . LEU A 1 70 ? -26.995 -13.540 -3.349 1.00 73.39 281 LEU A O 1
ATOM 497 N N . ASP A 1 71 ? -25.946 -11.839 -2.286 1.00 63.30 282 ASP A N 1
ATOM 498 C CA . ASP A 1 71 ? -25.757 -12.558 -1.034 1.00 56.79 282 ASP A CA 1
ATOM 499 C C . ASP A 1 71 ? -26.476 -11.824 0.062 1.00 55.63 282 ASP A C 1
ATOM 500 O O . ASP A 1 71 ? -26.131 -10.685 0.362 1.00 59.08 282 ASP A O 1
ATOM 505 N N . HIS A 1 72 ? -27.548 -12.435 0.576 1.00 52.21 283 HIS A N 1
ATOM 506 C CA . HIS A 1 72 ? -28.304 -11.875 1.698 1.00 53.22 283 HIS A CA 1
ATOM 507 C C . HIS A 1 72 ? -27.413 -11.570 2.906 1.00 56.08 283 HIS A C 1
ATOM 508 O O . HIS A 1 72 ? -27.685 -10.640 3.680 1.00 53.25 283 HIS A O 1
ATOM 515 N N . GLU A 1 73 ? -26.422 -12.423 3.140 1.00 57.18 284 GLU A N 1
ATOM 516 C CA . GLU A 1 73 ? -25.592 -12.275 4.347 1.00 67.91 284 GLU A CA 1
ATOM 517 C C . GLU A 1 73 ? -24.618 -11.074 4.201 1.00 72.90 284 GLU A C 1
ATOM 518 O O . GLU A 1 73 ? -24.263 -10.428 5.188 1.00 77.87 284 GLU A O 1
ATOM 524 N N . GLU A 1 74 ? -24.353 -10.690 2.952 1.00 70.62 285 GLU A N 1
ATOM 525 C CA . GLU A 1 74 ? -23.608 -9.484 2.612 1.00 71.50 285 GLU A CA 1
ATOM 526 C C . GLU A 1 74 ? -24.468 -8.210 2.617 1.00 66.76 285 GLU A C 1
ATOM 527 O O . GLU A 1 74 ? -23.999 -7.174 3.029 1.00 63.90 285 GLU A O 1
ATOM 533 N N . LEU A 1 75 ? -25.686 -8.271 2.085 1.00 67.64 286 LEU A N 1
ATOM 534 C CA . LEU A 1 75 ? -26.607 -7.124 2.096 1.00 65.87 286 LEU A CA 1
ATOM 535 C C . LEU A 1 75 ? -28.064 -7.511 1.713 1.00 62.44 286 LEU A C 1
ATOM 536 O O . LEU A 1 75 ? -28.293 -8.025 0.615 1.00 58.46 286 LEU A O 1
ATOM 541 N N . HIS A 1 76 ? -29.011 -7.144 2.591 1.00 55.55 287 HIS A N 1
ATOM 542 C CA . HIS A 1 76 ? -30.427 -7.519 2.546 1.00 59.08 287 HIS A CA 1
ATOM 543 C C . HIS A 1 76 ? -31.164 -6.801 1.431 1.00 58.76 287 HIS A C 1
ATOM 544 O O . HIS A 1 76 ? -32.052 -7.353 0.825 1.00 61.61 287 HIS A O 1
ATOM 551 N N . ILE A 1 77 ? -30.937 -5.503 1.317 1.00 60.05 288 ILE A N 1
ATOM 552 C CA . ILE A 1 77 ? -31.864 -4.609 0.640 1.00 55.28 288 ILE A CA 1
ATOM 553 C C . ILE A 1 77 ? -31.084 -3.610 -0.180 1.00 52.41 288 ILE A C 1
ATOM 554 O O . ILE A 1 77 ? -30.092 -3.089 0.279 1.00 54.83 288 ILE A O 1
ATOM 559 N N . HIS A 1 78 ? -31.468 -3.432 -1.436 1.00 58.86 289 HIS A N 1
ATOM 560 C CA . HIS A 1 78 ? -30.766 -2.514 -2.347 1.00 55.73 289 HIS A CA 1
ATOM 561 C C . HIS A 1 78 ? -31.724 -1.399 -2.775 1.00 58.89 289 HIS A C 1
ATOM 562 O O . HIS A 1 78 ? -32.892 -1.660 -3.097 1.00 49.87 289 HIS A O 1
ATOM 569 N N . GLU A 1 79 ? -31.243 -0.159 -2.723 1.00 65.40 290 GLU A N 1
ATOM 570 C CA . GLU A 1 79 ? -31.989 0.994 -3.241 1.00 68.06 290 GLU A CA 1
ATOM 571 C C . GLU A 1 79 ? -31.263 1.458 -4.484 1.00 66.22 290 GLU A C 1
ATOM 572 O O . GLU A 1 79 ? -30.039 1.611 -4.486 1.00 70.80 290 GLU A O 1
ATOM 578 N N . ILE A 1 80 ? -32.003 1.554 -5.582 1.00 72.70 291 ILE A N 1
ATOM 579 C CA . ILE A 1 80 ? -31.445 2.018 -6.845 1.00 67.48 291 ILE A CA 1
ATOM 580 C C . ILE A 1 80 ? -32.288 3.196 -7.291 1.00 61.50 291 ILE A C 1
ATOM 581 O O . ILE A 1 80 ? -33.485 3.215 -7.061 1.00 65.07 291 ILE A O 1
ATOM 586 N N . ASP A 1 81 ? -31.641 4.209 -7.843 1.00 57.67 292 ASP A N 1
ATOM 587 C CA . ASP A 1 81 ? -32.337 5.335 -8.404 1.00 57.38 292 ASP A CA 1
ATOM 588 C C . ASP A 1 81 ? -32.215 5.285 -9.894 1.00 51.79 292 ASP A C 1
ATOM 589 O O . ASP A 1 81 ? -31.128 5.169 -10.433 1.00 54.45 292 ASP A O 1
ATOM 594 N N . VAL A 1 82 ? -33.353 5.286 -10.568 1.00 53.07 293 VAL A N 1
ATOM 595 C CA . VAL A 1 82 ? -33.360 5.113 -11.993 1.00 54.24 293 VAL A CA 1
ATOM 596 C C . VAL A 1 82 ? -33.906 6.372 -12.642 1.00 53.53 293 VAL A C 1
ATOM 597 O O . VAL A 1 82 ? -34.879 6.945 -12.165 1.00 53.20 293 VAL A O 1
ATOM 601 N N . GLN A 1 83 ? -33.276 6.820 -13.717 1.00 53.44 294 GLN A N 1
ATOM 602 C CA . GLN A 1 83 ? -33.901 7.854 -14.536 1.00 57.86 294 GLN A CA 1
ATOM 603 C C . GLN A 1 83 ? -34.189 7.479 -15.993 1.00 58.94 294 GLN A C 1
ATOM 604 O O . GLN A 1 83 ? -33.660 6.497 -16.546 1.00 58.41 294 GLN A O 1
ATOM 610 N N . ALA A 1 84 ? -35.041 8.298 -16.596 1.00 58.84 295 ALA A N 1
ATOM 611 C CA . ALA A 1 84 ? -35.364 8.215 -18.014 1.00 60.68 295 ALA A CA 1
ATOM 612 C C . ALA A 1 84 ? -35.307 9.597 -18.659 1.00 59.37 295 ALA A C 1
ATOM 613 O O . ALA A 1 84 ? -35.902 10.557 -18.172 1.00 57.43 295 ALA A O 1
ATOM 615 N N . LYS A 1 85 ? -34.548 9.693 -19.736 1.00 69.19 296 LYS A N 1
ATOM 616 C CA . LYS A 1 85 ? -34.234 10.970 -20.362 1.00 75.26 296 LYS A CA 1
ATOM 617 C C . LYS A 1 85 ? -34.256 10.721 -21.854 1.00 85.37 296 LYS A C 1
ATOM 618 O O . LYS A 1 85 ? -33.588 9.799 -22.340 1.00 78.73 296 LYS A O 1
ATOM 624 N N . ASP A 1 86 ? -35.096 11.458 -22.574 1.00 106.37 297 ASP A N 1
ATOM 625 C CA . ASP A 1 86 ? -34.995 11.454 -24.036 1.00 132.12 297 ASP A CA 1
ATOM 626 C C . ASP A 1 86 ? -33.698 12.124 -24.474 1.00 136.21 297 ASP A C 1
ATOM 627 O O . ASP A 1 86 ? -33.200 13.048 -23.817 1.00 129.27 297 ASP A O 1
ATOM 632 N N . LEU A 1 87 ? -33.091 11.569 -25.516 1.00 145.95 298 LEU A N 1
ATOM 633 C CA . LEU A 1 87 ? -32.076 12.293 -26.259 1.00 148.18 298 LEU A CA 1
ATOM 634 C C . LEU A 1 87 ? -32.728 13.602 -26.691 1.00 135.56 298 LEU A C 1
ATOM 635 O O . LEU A 1 87 ? -33.745 13.593 -27.387 1.00 128.12 298 LEU A O 1
ATOM 640 N N . GLY A 1 88 ? -32.272 14.694 -26.090 1.00 123.02 299 GLY A N 1
ATOM 641 C CA . GLY A 1 88 ? -33.009 15.946 -26.117 1.00 129.98 299 GLY A CA 1
ATOM 642 C C . GLY A 1 88 ? -32.065 17.109 -25.908 1.00 149.37 299 GLY A C 1
ATOM 643 O O . GLY A 1 88 ? -31.143 17.018 -25.093 1.00 154.50 299 GLY A O 1
ATOM 644 N N . PRO A 1 89 ? -32.252 18.196 -26.677 1.00 168.17 300 PRO A N 1
ATOM 645 C CA . PRO A 1 89 ? -31.445 19.393 -26.425 1.00 172.21 300 PRO A CA 1
ATOM 646 C C . PRO A 1 89 ? -31.763 19.999 -25.057 1.00 168.86 300 PRO A C 1
ATOM 647 O O . PRO A 1 89 ? -30.872 20.141 -24.212 1.00 152.99 300 PRO A O 1
ATOM 651 N N . ASN A 1 90 ? -33.041 20.297 -24.838 1.00 163.29 301 ASN A N 1
ATOM 652 C CA . ASN A 1 90 ? -33.564 20.584 -23.512 1.00 153.56 301 ASN A CA 1
ATOM 653 C C . ASN A 1 90 ? -34.672 19.587 -23.180 1.00 148.74 301 ASN A C 1
ATOM 654 O O . ASN A 1 90 ? -35.649 19.469 -23.922 1.00 151.00 301 ASN A O 1
ATOM 659 N N . SER A 1 91 ? -34.492 18.842 -22.092 1.00 136.38 302 SER A N 1
ATOM 660 C CA . SER A 1 91 ? -35.441 17.801 -21.693 1.00 117.29 302 SER A CA 1
ATOM 661 C C . SER A 1 91 ? -35.138 17.340 -20.271 1.00 113.48 302 SER A C 1
ATOM 662 O O . SER A 1 91 ? -34.037 16.871 -19.997 1.00 103.28 302 SER A O 1
ATOM 665 N N . ILE A 1 92 ? -36.115 17.448 -19.376 1.00 108.57 303 ILE A N 1
ATOM 666 C CA . ILE A 1 92 ? -35.903 17.053 -17.979 1.00 115.10 303 ILE A CA 1
ATOM 667 C C . ILE A 1 92 ? -36.072 15.517 -17.755 1.00 111.49 303 ILE A C 1
ATOM 668 O O . ILE A 1 92 ? -36.754 14.834 -18.533 1.00 89.28 303 ILE A O 1
ATOM 673 N N . PRO A 1 93 ? -35.345 14.950 -16.768 1.00 102.57 304 PRO A N 1
ATOM 674 C CA . PRO A 1 93 ? -35.506 13.514 -16.523 1.00 93.51 304 PRO A CA 1
ATOM 675 C C . PRO A 1 93 ? -36.701 13.160 -15.649 1.00 84.37 304 PRO A C 1
ATOM 676 O O . PRO A 1 93 ? -37.124 13.954 -14.802 1.00 88.01 304 PRO A O 1
ATOM 680 N N . ALA A 1 94 ? -37.223 11.956 -15.860 1.00 75.17 305 ALA A N 1
ATOM 681 C CA . ALA A 1 94 ? -38.080 11.285 -14.890 1.00 62.66 305 ALA A CA 1
ATOM 682 C C . ALA A 1 94 ? -37.224 10.381 -14.029 1.00 57.61 305 ALA A C 1
ATOM 683 O O . ALA A 1 94 ? -36.267 9.812 -14.514 1.00 61.56 305 ALA A O 1
ATOM 685 N N . HIS A 1 95 ? -37.640 10.191 -12.782 1.00 58.07 306 HIS A N 1
ATOM 686 C CA . HIS A 1 95 ? -36.893 9.446 -11.772 1.00 57.46 306 HIS A CA 1
ATOM 687 C C . HIS A 1 95 ? -37.845 8.452 -11.154 1.00 54.01 306 HIS A C 1
ATOM 688 O O . HIS A 1 95 ? -39.027 8.739 -10.998 1.00 54.83 306 HIS A O 1
ATOM 695 N N . CYS A 1 96 ? -37.322 7.313 -10.729 1.00 53.29 307 CYS A N 1
ATOM 696 C CA . CYS A 1 96 ? -38.024 6.457 -9.789 1.00 50.28 307 CYS A CA 1
ATOM 697 C C . CYS A 1 96 ? -37.023 5.791 -8.884 1.00 53.16 307 CYS A C 1
ATOM 698 O O . CYS A 1 96 ? -35.808 5.900 -9.073 1.00 54.57 307 CYS A O 1
ATOM 701 N N . LYS A 1 97 ? -37.543 5.113 -7.880 1.00 50.35 308 LYS A N 1
ATOM 702 C CA . LYS A 1 97 ? -36.722 4.357 -6.976 1.00 52.52 308 LYS A CA 1
ATOM 703 C C . LYS A 1 97 ? -37.079 2.887 -7.175 1.00 52.62 308 LYS A C 1
ATOM 704 O O . LYS A 1 97 ? -38.249 2.537 -7.373 1.00 49.45 308 LYS A O 1
ATOM 710 N N . VAL A 1 98 ? -36.065 2.034 -7.222 1.00 54.80 309 VAL A N 1
ATOM 711 C CA . VAL A 1 98 ? -36.295 0.580 -7.236 1.00 55.86 309 VAL A CA 1
ATOM 712 C C . VAL A 1 98 ? -35.623 -0.073 -6.037 1.00 52.03 309 VAL A C 1
ATOM 713 O O . VAL A 1 98 ? -34.398 0.021 -5.880 1.00 47.19 309 VAL A O 1
ATOM 717 N N . ILE A 1 99 ? -36.448 -0.642 -5.162 1.00 44.90 310 ILE A N 1
ATOM 718 C CA . ILE A 1 99 ? -35.977 -1.310 -3.983 1.00 51.84 310 ILE A CA 1
ATOM 719 C C . ILE A 1 99 ? -35.979 -2.829 -4.200 1.00 54.67 310 ILE A C 1
ATOM 720 O O . ILE A 1 99 ? -37.005 -3.425 -4.493 1.00 49.41 310 ILE A O 1
ATOM 725 N N . VAL A 1 100 ? -34.797 -3.430 -4.120 1.00 58.32 311 VAL A N 1
ATOM 726 C CA . VAL A 1 100 ? -34.639 -4.864 -4.281 1.00 56.97 311 VAL A CA 1
ATOM 727 C C . VAL A 1 100 ? -34.369 -5.548 -2.946 1.00 52.74 311 VAL A C 1
ATOM 728 O O . VAL A 1 100 ? -33.333 -5.314 -2.325 1.00 52.53 311 VAL A O 1
ATOM 732 N N . ASN A 1 101 ? -35.363 -6.294 -2.483 1.00 47.02 312 ASN A N 1
ATOM 733 C CA . ASN A 1 101 ? -35.254 -7.230 -1.352 1.00 51.28 312 ASN A CA 1
ATOM 734 C C . ASN A 1 101 ? -34.652 -8.553 -1.766 1.00 48.22 312 ASN A C 1
ATOM 735 O O . ASN A 1 101 ? -35.256 -9.359 -2.530 1.00 46.49 312 ASN A O 1
ATOM 740 N N . VAL A 1 102 ? -33.544 -8.835 -1.140 1.00 42.49 313 VAL A N 1
ATOM 741 C CA . VAL A 1 102 ? -32.840 -10.026 -1.396 1.00 45.40 313 VAL A CA 1
ATOM 742 C C . VAL A 1 102 ? -33.280 -11.007 -0.365 1.00 43.52 313 VAL A C 1
ATOM 743 O O . VAL A 1 102 ? -33.033 -10.818 0.810 1.00 46.17 313 VAL A O 1
ATOM 747 N N . ILE A 1 103 ? -33.850 -12.106 -0.820 1.00 44.81 314 ILE A N 1
ATOM 748 C CA . ILE A 1 103 ? -34.526 -12.997 0.079 1.00 45.71 314 ILE A CA 1
ATOM 749 C C . ILE A 1 103 ? -33.630 -14.136 0.509 1.00 41.30 314 ILE A C 1
ATOM 750 O O . ILE A 1 103 ? -32.899 -14.698 -0.279 1.00 39.88 314 ILE A O 1
ATOM 755 N N . ASP A 1 104 ? -33.570 -14.334 1.814 1.00 46.13 315 ASP A N 1
ATOM 756 C CA . ASP A 1 104 ? -32.607 -15.251 2.402 1.00 46.17 315 ASP A CA 1
ATOM 757 C C . ASP A 1 104 ? -33.053 -16.684 2.146 1.00 45.93 315 ASP A C 1
ATOM 758 O O . ASP A 1 104 ? -34.254 -16.998 2.236 1.00 41.93 315 ASP A O 1
ATOM 763 N N . ILE A 1 105 ? -32.095 -17.483 1.680 1.00 43.97 316 ILE A N 1
ATOM 764 C CA . ILE A 1 105 ? -32.178 -18.926 1.716 1.00 47.76 316 ILE A CA 1
ATOM 765 C C . ILE A 1 105 ? -31.146 -19.591 2.617 1.00 45.34 316 ILE A C 1
ATOM 766 O O . ILE A 1 105 ? -30.185 -18.965 3.070 1.00 48.39 316 ILE A O 1
ATOM 771 N N . ASN A 1 106 ? -31.400 -20.859 2.939 1.00 44.37 317 ASN A N 1
ATOM 772 C CA . ASN A 1 106 ? -30.502 -21.613 3.768 1.00 43.02 317 ASN A CA 1
ATOM 773 C C . ASN A 1 106 ? -29.250 -22.082 3.020 1.00 44.65 317 ASN A C 1
ATOM 774 O O . ASN A 1 106 ? -29.118 -23.224 2.674 1.00 49.00 317 ASN A O 1
ATOM 779 N N . ASP A 1 107 ? -28.308 -21.186 2.820 1.00 45.17 318 ASP A N 1
ATOM 780 C CA . ASP A 1 107 ? -27.045 -21.549 2.222 1.00 48.96 318 ASP A CA 1
ATOM 781 C C . ASP A 1 107 ? -25.891 -21.532 3.254 1.00 49.36 318 ASP A C 1
ATOM 782 O O . ASP A 1 107 ? -24.753 -21.400 2.884 1.00 51.15 318 ASP A O 1
ATOM 787 N N . ASN A 1 108 ? -26.196 -21.617 4.543 1.00 55.47 319 ASN A N 1
ATOM 788 C CA . ASN A 1 108 ? -25.166 -21.588 5.588 1.00 53.15 319 ASN A CA 1
ATOM 789 C C . ASN A 1 108 ? -25.462 -22.612 6.639 1.00 49.32 319 ASN A C 1
ATOM 790 O O . ASN A 1 108 ? -26.493 -22.548 7.295 1.00 48.84 319 ASN A O 1
ATOM 795 N N . ALA A 1 109 ? -24.517 -23.518 6.824 1.00 54.31 320 ALA A N 1
ATOM 796 C CA . ALA A 1 109 ? -24.582 -24.557 7.837 1.00 55.96 320 ALA A CA 1
ATOM 797 C C . ALA A 1 109 ? -24.284 -23.958 9.202 1.00 61.75 320 ALA A C 1
ATOM 798 O O . ALA A 1 109 ? -23.691 -22.878 9.296 1.00 64.30 320 ALA A O 1
ATOM 800 N N . PRO A 1 110 ? -24.662 -24.672 10.271 1.00 64.67 321 PRO A N 1
ATOM 801 C CA . PRO A 1 110 ? -24.350 -24.155 11.603 1.00 65.05 321 PRO A CA 1
ATOM 802 C C . PRO A 1 110 ? -22.877 -24.282 11.929 1.00 59.21 321 PRO A C 1
ATOM 803 O O . PRO A 1 110 ? -22.282 -25.281 11.556 1.00 59.17 321 PRO A O 1
ATOM 807 N N . GLU A 1 111 ? -22.293 -23.207 12.469 1.00 65.47 322 GLU A N 1
ATOM 808 C CA . GLU A 1 111 ? -20.939 -23.201 13.069 1.00 72.95 322 GLU A CA 1
ATOM 809 C C . GLU A 1 111 ? -21.038 -23.590 14.549 1.00 73.56 322 GLU A C 1
ATOM 810 O O . GLU A 1 111 ? -21.807 -22.989 15.309 1.00 66.83 322 GLU A O 1
ATOM 816 N N . ILE A 1 112 ? -20.218 -24.549 14.969 1.00 73.96 323 ILE A N 1
ATOM 817 C CA . ILE A 1 112 ? -20.150 -24.929 16.379 1.00 75.92 323 ILE A CA 1
ATOM 818 C C . ILE A 1 112 ? -18.872 -24.417 17.044 1.00 76.90 323 ILE A C 1
ATOM 819 O O . ILE A 1 112 ? -17.790 -24.925 16.778 1.00 69.87 323 ILE A O 1
ATOM 824 N N . LYS A 1 113 ? -19.025 -23.526 18.021 1.00 90.01 324 LYS A N 1
ATOM 825 C CA . LYS A 1 113 ? -17.881 -22.965 18.753 1.00 92.61 324 LYS A CA 1
ATOM 826 C C . LYS A 1 113 ? -17.817 -23.429 20.222 1.00 87.75 324 LYS A C 1
ATOM 827 O O . LYS A 1 113 ? -18.818 -23.353 20.963 1.00 69.65 324 LYS A O 1
ATOM 833 N N . LEU A 1 114 ? -16.666 -24.004 20.585 1.00 89.45 325 LEU A N 1
ATOM 834 C CA . LEU A 1 114 ? -16.222 -24.118 21.990 1.00 95.77 325 LEU A CA 1
ATOM 835 C C . LEU A 1 114 ? -15.727 -22.797 22.598 1.00 92.46 325 LEU A C 1
ATOM 836 O O . LEU A 1 114 ? -14.746 -22.221 22.126 1.00 85.13 325 LEU A O 1
ATOM 841 N N . LEU A 1 115 ? -16.329 -22.388 23.713 1.00 92.90 326 LEU A N 1
ATOM 842 C CA . LEU A 1 115 ? -15.663 -21.471 24.656 1.00 100.58 326 LEU A CA 1
ATOM 843 C C . LEU A 1 115 ? -14.675 -22.201 25.598 1.00 101.19 326 LEU A C 1
ATOM 844 O O . LEU A 1 115 ? -15.031 -22.677 26.692 1.00 79.87 326 LEU A O 1
ATOM 849 N N . SER A 1 116 ? -13.448 -22.353 25.109 1.00 103.91 327 SER A N 1
ATOM 850 C CA . SER A 1 116 ? -12.295 -22.563 25.969 1.00 118.47 327 SER A CA 1
ATOM 851 C C . SER A 1 116 ? -11.088 -21.805 25.409 1.00 137.56 327 SER A C 1
ATOM 852 O O . SER A 1 116 ? -11.173 -21.172 24.353 1.00 142.08 327 SER A O 1
ATOM 855 N N . GLU A 1 117 ? -9.957 -21.909 26.101 1.00 149.45 328 GLU A N 1
ATOM 856 C CA . GLU A 1 117 ? -8.710 -21.279 25.660 1.00 148.48 328 GLU A CA 1
ATOM 857 C C . GLU A 1 117 ? -8.095 -22.022 24.467 1.00 141.71 328 GLU A C 1
ATOM 858 O O . GLU A 1 117 ? -7.178 -21.513 23.826 1.00 129.39 328 GLU A O 1
ATOM 864 N N . ASN A 1 118 ? -8.592 -23.228 24.189 1.00 144.69 329 ASN A N 1
ATOM 865 C CA . ASN A 1 118 ? -8.295 -23.926 22.934 1.00 145.62 329 ASN A CA 1
ATOM 866 C C . ASN A 1 118 ? -9.485 -24.721 22.387 1.00 139.01 329 ASN A C 1
ATOM 867 O O . ASN A 1 118 ? -10.341 -25.186 23.147 1.00 117.43 329 ASN A O 1
ATOM 872 N N . SER A 1 119 ? -9.483 -24.923 21.069 1.00 139.64 330 SER A N 1
ATOM 873 C CA . SER A 1 119 ? -10.608 -25.536 20.350 1.00 130.17 330 SER A CA 1
ATOM 874 C C . SER A 1 119 ? -10.575 -27.077 20.376 1.00 141.11 330 SER A C 1
ATOM 875 O O . SER A 1 119 ? -11.478 -27.730 19.844 1.00 129.05 330 SER A O 1
ATOM 878 N N . GLU A 1 120 ? -9.516 -27.651 20.952 1.00 150.16 331 GLU A N 1
ATOM 879 C CA . GLU A 1 120 ? -9.549 -29.036 21.448 1.00 152.13 331 GLU A CA 1
ATOM 880 C C . GLU A 1 120 ? -8.946 -29.172 22.857 1.00 163.23 331 GLU A C 1
ATOM 881 O O . GLU A 1 120 ? -9.503 -29.876 23.706 1.00 151.59 331 GLU A O 1
ATOM 887 N N . MET A 1 121 ? -7.798 -28.528 23.090 1.00 165.52 332 MET A N 1
ATOM 888 C CA . MET A 1 121 ? -7.112 -28.599 24.386 1.00 148.40 332 MET A CA 1
ATOM 889 C C . MET A 1 121 ? -8.020 -28.095 25.519 1.00 139.54 332 MET A C 1
ATOM 890 O O . MET A 1 121 ? -8.204 -26.888 25.713 1.00 125.61 332 MET A O 1
ATOM 895 N N . VAL A 1 122 ? -8.595 -29.053 26.245 1.00 136.43 333 VAL A N 1
ATOM 896 C CA . VAL A 1 122 ? -9.773 -28.845 27.094 1.00 123.55 333 VAL A CA 1
ATOM 897 C C . VAL A 1 122 ? -9.792 -29.928 28.172 1.00 129.01 333 VAL A C 1
ATOM 898 O O . VAL A 1 122 ? -10.114 -31.081 27.880 1.00 128.26 333 VAL A O 1
ATOM 902 N N . GLU A 1 123 ? -9.439 -29.576 29.408 1.00 131.14 334 GLU A N 1
ATOM 903 C CA . GLU A 1 123 ? -9.221 -30.594 30.432 1.00 121.60 334 GLU A CA 1
ATOM 904 C C . GLU A 1 123 ? -10.166 -30.483 31.621 1.00 115.31 334 GLU A C 1
ATOM 905 O O . GLU A 1 123 ? -11.030 -29.619 31.668 1.00 100.33 334 GLU A O 1
ATOM 911 N N . VAL A 1 124 ? -10.031 -31.407 32.562 1.00 128.64 335 VAL A N 1
ATOM 912 C CA . VAL A 1 124 ? -10.875 -31.401 33.748 1.00 128.08 335 VAL A CA 1
ATOM 913 C C . VAL A 1 124 ? -10.175 -32.181 34.899 1.00 133.29 335 VAL A C 1
ATOM 914 O O . VAL A 1 124 ? -9.032 -32.643 34.749 1.00 127.04 335 VAL A O 1
ATOM 918 N N . SER A 1 125 ? -10.741 -32.135 36.098 1.00 128.94 336 SER A N 1
ATOM 919 C CA . SER A 1 125 ? -10.275 -33.009 37.168 1.00 129.62 336 SER A CA 1
ATOM 920 C C . SER A 1 125 ? -11.339 -34.051 37.449 1.00 121.81 336 SER A C 1
ATOM 921 O O . SER A 1 125 ? -12.533 -33.714 37.544 1.00 96.84 336 SER A O 1
ATOM 924 N N . GLU A 1 126 ? -10.895 -35.289 37.681 1.00 113.30 337 GLU A N 1
ATOM 925 C CA . GLU A 1 126 ? -11.814 -36.400 37.886 1.00 113.60 337 GLU A CA 1
ATOM 926 C C . GLU A 1 126 ? -12.657 -36.197 39.146 1.00 113.80 337 GLU A C 1
ATOM 927 O O . GLU A 1 126 ? -13.751 -36.758 39.271 1.00 100.41 337 GLU A O 1
ATOM 933 N N . ASN A 1 127 ? -12.178 -35.320 40.030 1.00 114.58 338 ASN A N 1
ATOM 934 C CA . ASN A 1 127 ? -12.865 -35.020 41.285 1.00 112.85 338 ASN A CA 1
ATOM 935 C C . ASN A 1 127 ? -14.026 -34.024 41.136 1.00 116.69 338 ASN A C 1
ATOM 936 O O . ASN A 1 127 ? -14.702 -33.723 42.120 1.00 115.43 338 ASN A O 1
ATOM 941 N N . ALA A 1 128 ? -14.278 -33.525 39.923 1.00 113.96 339 ALA A N 1
ATOM 942 C CA . ALA A 1 128 ? -15.371 -32.576 39.715 1.00 102.43 339 ALA A CA 1
ATOM 943 C C . ALA A 1 128 ? -16.719 -33.287 39.833 1.00 96.68 339 ALA A C 1
ATOM 944 O O . ALA A 1 128 ? -16.878 -34.397 39.335 1.00 95.17 339 ALA A O 1
ATOM 946 N N . PRO A 1 129 ? -17.692 -32.653 40.509 1.00 100.24 340 PRO A N 1
ATOM 947 C CA . PRO A 1 129 ? -18.967 -33.323 40.817 1.00 103.02 340 PRO A CA 1
ATOM 948 C C . PRO A 1 129 ? -19.961 -33.365 39.637 1.00 103.64 340 PRO A C 1
ATOM 949 O O . PRO A 1 129 ? -19.713 -32.765 38.588 1.00 100.20 340 PRO A O 1
ATOM 953 N N . LEU A 1 130 ? -21.133 -33.944 39.883 1.00 100.66 341 LEU A N 1
ATOM 954 C CA . LEU A 1 130 ? -22.232 -33.952 38.916 1.00 111.66 341 LEU A CA 1
ATOM 955 C C . LEU A 1 130 ? -22.851 -32.561 38.644 1.00 119.42 341 LEU A C 1
ATOM 956 O O . LEU A 1 130 ? -23.790 -32.132 39.332 1.00 118.74 341 LEU A O 1
ATOM 961 N N . GLY A 1 131 ? -22.409 -31.926 37.559 1.00 106.17 342 GLY A N 1
ATOM 962 C CA . GLY A 1 131 ? -22.873 -30.594 37.209 1.00 94.34 342 GLY A CA 1
ATOM 963 C C . GLY A 1 131 ? -21.758 -29.629 36.835 1.00 91.99 342 GLY A C 1
ATOM 964 O O . GLY A 1 131 ? -22.033 -28.509 36.383 1.00 88.63 342 GLY A O 1
ATOM 965 N N . TYR A 1 132 ? -20.502 -30.030 37.010 1.00 81.06 343 TYR A N 1
ATOM 966 C CA . TYR A 1 132 ? -19.425 -29.063 36.857 1.00 85.33 343 TYR A CA 1
ATOM 967 C C . TYR A 1 132 ? -19.291 -28.629 35.407 1.00 81.80 343 TYR A C 1
ATOM 968 O O . TYR A 1 132 ? -18.800 -29.392 34.580 1.00 96.13 343 TYR A O 1
ATOM 977 N N . VAL A 1 133 ? -19.611 -27.374 35.114 1.00 70.26 344 VAL A N 1
ATOM 978 C CA . VAL A 1 133 ? -19.419 -26.897 33.763 1.00 71.52 344 VAL A CA 1
ATOM 979 C C . VAL A 1 133 ? -17.942 -26.887 33.382 1.00 71.59 344 VAL A C 1
ATOM 980 O O . VAL A 1 133 ? -17.152 -26.111 33.897 1.00 81.01 344 VAL A O 1
ATOM 984 N N . ILE A 1 134 ? -17.602 -27.726 32.416 1.00 76.01 345 ILE A N 1
ATOM 985 C CA . ILE A 1 134 ? -16.240 -27.844 31.937 1.00 81.24 345 ILE A CA 1
ATOM 986 C C . ILE A 1 134 ? -15.986 -26.863 30.788 1.00 79.90 345 ILE A C 1
ATOM 987 O O . ILE A 1 134 ? -14.889 -26.333 30.671 1.00 78.87 345 ILE A O 1
ATOM 992 N N . ALA A 1 135 ? -16.985 -26.629 29.934 1.00 83.99 346 ALA A N 1
ATOM 993 C CA . ALA A 1 135 ? -16.859 -25.627 28.850 1.00 82.99 346 ALA A CA 1
ATOM 994 C C . ALA A 1 135 ? -18.187 -25.027 28.462 1.00 78.05 346 ALA A C 1
ATOM 995 O O . ALA A 1 135 ? -19.243 -25.416 28.965 1.00 74.71 346 ALA A O 1
ATOM 997 N N . LEU A 1 136 ? -18.128 -24.052 27.571 1.00 82.47 347 LEU A N 1
ATOM 998 C CA . LEU A 1 136 ? -19.348 -23.511 26.973 1.00 90.34 347 LEU A CA 1
ATOM 999 C C . LEU A 1 136 ? -19.304 -23.650 25.444 1.00 83.82 347 LEU A C 1
ATOM 1000 O O . LEU A 1 136 ? -18.284 -23.329 24.817 1.00 77.35 347 LEU A O 1
ATOM 1005 N N . VAL A 1 137 ? -20.363 -24.215 24.860 1.00 77.33 348 VAL A N 1
ATOM 1006 C CA . VAL A 1 137 ? -20.509 -24.205 23.400 1.00 78.32 348 VAL A CA 1
ATOM 1007 C C . VAL A 1 137 ? -21.515 -23.167 22.926 1.00 72.69 348 VAL A C 1
ATOM 1008 O O . VAL A 1 137 ? -22.585 -22.964 23.530 1.00 66.36 348 VAL A O 1
ATOM 1012 N N . ARG A 1 138 ? -21.116 -22.464 21.876 1.00 73.18 349 ARG A N 1
ATOM 1013 C CA . ARG A 1 138 ? -21.997 -21.546 21.162 1.00 83.40 349 ARG A CA 1
ATOM 1014 C C . ARG A 1 138 ? -22.156 -22.013 19.707 1.00 81.35 349 ARG A C 1
ATOM 1015 O O . ARG A 1 138 ? -21.164 -22.251 19.009 1.00 74.42 349 ARG A O 1
ATOM 1023 N N . VAL A 1 139 ? -23.398 -22.187 19.261 1.00 82.75 350 VAL A N 1
ATOM 1024 C CA . VAL A 1 139 ? -23.649 -22.549 17.857 1.00 81.73 350 VAL A CA 1
ATOM 1025 C C . VAL A 1 139 ? -24.305 -21.390 17.141 1.00 73.32 350 VAL A C 1
ATOM 1026 O O . VAL A 1 139 ? -25.279 -20.816 17.617 1.00 66.28 350 VAL A O 1
ATOM 1030 N N . SER A 1 140 ? -23.731 -21.019 16.013 1.00 68.69 351 SER A N 1
ATOM 1031 C CA . SER A 1 140 ? -24.256 -19.923 15.241 1.00 72.81 351 SER A CA 1
ATOM 1032 C C . SER A 1 140 ? -24.597 -20.357 13.810 1.00 70.02 351 SER A C 1
ATOM 1033 O O . SER A 1 140 ? -24.169 -21.402 13.338 1.00 63.68 351 SER A O 1
ATOM 1036 N N . ASP A 1 141 ? -25.396 -19.529 13.151 1.00 67.28 352 ASP A N 1
ATOM 1037 C CA . ASP A 1 141 ? -25.745 -19.693 11.767 1.00 62.80 352 ASP A CA 1
ATOM 1038 C C . ASP A 1 141 ? -25.875 -18.277 11.203 1.00 56.29 352 ASP A C 1
ATOM 1039 O O . ASP A 1 141 ? -26.683 -17.476 11.684 1.00 56.26 352 ASP A O 1
ATOM 1044 N N . ASN A 1 142 ? -25.129 -17.998 10.147 1.00 53.55 353 ASN A N 1
ATOM 1045 C CA . ASN A 1 142 ? -25.232 -16.725 9.459 1.00 59.14 353 ASN A CA 1
ATOM 1046 C C . ASN A 1 142 ? -26.553 -16.444 8.738 1.00 56.11 353 ASN A C 1
ATOM 1047 O O . ASN A 1 142 ? -26.713 -15.351 8.230 1.00 58.68 353 ASN A O 1
ATOM 1052 N N . ASP A 1 143 ? -27.445 -17.426 8.591 1.00 53.08 354 ASP A N 1
ATOM 1053 C CA . ASP A 1 143 ? -28.719 -17.202 7.881 1.00 53.88 354 ASP A CA 1
ATOM 1054 C C . ASP A 1 143 ? -29.697 -16.519 8.839 1.00 54.76 354 ASP A C 1
ATOM 1055 O O . ASP A 1 143 ? -29.443 -16.463 10.035 1.00 59.48 354 ASP A O 1
ATOM 1060 N N . SER A 1 144 ? -30.835 -16.063 8.323 1.00 55.53 355 SER A N 1
ATOM 1061 C CA . SER A 1 144 ? -31.890 -15.457 9.148 1.00 55.23 355 SER A CA 1
ATOM 1062 C C . SER A 1 144 ? -33.123 -16.342 9.332 1.00 51.56 355 SER A C 1
ATOM 1063 O O . SER A 1 144 ? -33.218 -17.424 8.776 1.00 55.96 355 SER A O 1
ATOM 1066 N N . GLY A 1 145 ? -33.971 -15.958 10.268 1.00 49.61 356 GLY A N 1
ATOM 1067 C CA . GLY A 1 145 ? -35.180 -16.700 10.576 1.00 49.03 356 GLY A CA 1
ATOM 1068 C C . GLY A 1 145 ? -34.941 -18.124 11.041 1.00 53.10 356 GLY A C 1
ATOM 1069 O O . GLY A 1 145 ? -34.028 -18.411 11.846 1.00 52.36 356 GLY A O 1
ATOM 1070 N N . ALA A 1 146 ? -35.793 -19.014 10.536 1.00 53.32 357 ALA A N 1
ATOM 1071 C CA . ALA A 1 146 ? -35.674 -20.440 10.778 1.00 52.86 357 ALA A CA 1
ATOM 1072 C C . ALA A 1 146 ? -34.362 -20.977 10.233 1.00 51.81 357 ALA A C 1
ATOM 1073 O O . ALA A 1 146 ? -33.799 -21.925 10.786 1.00 44.57 357 ALA A O 1
ATOM 1075 N N . ASN A 1 147 ? -33.915 -20.419 9.106 1.00 51.71 358 ASN A N 1
ATOM 1076 C CA . ASN A 1 147 ? -32.703 -20.901 8.465 1.00 50.70 358 ASN A CA 1
ATOM 1077 C C . ASN A 1 147 ? -31.518 -20.754 9.369 1.00 52.17 358 ASN A C 1
ATOM 1078 O O . ASN A 1 147 ? -30.462 -21.335 9.107 1.00 50.32 358 ASN A O 1
ATOM 1083 N N . GLY A 1 148 ? -31.641 -19.788 10.279 1.00 55.83 359 GLY A N 1
ATOM 1084 C CA . GLY A 1 148 ? -30.605 -19.487 11.253 1.00 57.16 359 GLY A CA 1
ATOM 1085 C C . GLY A 1 148 ? -30.785 -19.992 12.681 1.00 56.25 359 GLY A C 1
ATOM 1086 O O . GLY A 1 148 ? -29.842 -19.881 13.447 1.00 56.60 359 GLY A O 1
ATOM 1087 N N . LYS A 1 149 ? -31.991 -20.446 13.057 1.00 55.70 360 LYS A N 1
ATOM 1088 C CA . LYS A 1 149 ? -32.247 -21.125 14.349 1.00 63.52 360 LYS A CA 1
ATOM 1089 C C . LYS A 1 149 ? -31.654 -22.522 14.385 1.00 61.62 360 LYS A C 1
ATOM 1090 O O . LYS A 1 149 ? -32.095 -23.389 13.661 1.00 61.31 360 LYS A O 1
ATOM 1096 N N . VAL A 1 150 ? -30.846 -22.781 15.398 1.00 61.70 361 VAL A N 1
ATOM 1097 C CA . VAL A 1 150 ? -30.017 -23.962 15.464 1.00 61.13 361 VAL A CA 1
ATOM 1098 C C . VAL A 1 150 ? -30.311 -24.753 16.719 1.00 57.69 361 VAL A C 1
ATOM 1099 O O . VAL A 1 150 ? -30.848 -24.230 17.655 1.00 60.73 361 VAL A O 1
ATOM 1103 N N . GLN A 1 151 ? -29.914 -26.011 16.739 1.00 64.38 362 GLN A N 1
ATOM 1104 C CA . GLN A 1 151 ? -30.257 -26.932 17.815 1.00 60.85 362 GLN A CA 1
ATOM 1105 C C . GLN A 1 151 ? -29.210 -28.017 17.823 1.00 52.98 362 GLN A C 1
ATOM 1106 O O . GLN A 1 151 ? -28.729 -28.410 16.794 1.00 53.52 362 GLN A O 1
ATOM 1112 N N . CYS A 1 152 ? -28.780 -28.458 18.975 1.00 59.60 363 CYS A N 1
ATOM 1113 C CA . CYS A 1 152 ? -27.674 -29.395 18.993 1.00 67.24 363 CYS A CA 1
ATOM 1114 C C . CYS A 1 152 ? -27.730 -30.319 20.185 1.00 64.33 363 CYS A C 1
ATOM 1115 O O . CYS A 1 152 ? -28.713 -30.355 20.914 1.00 70.88 363 CYS A O 1
ATOM 1118 N N . ARG A 1 153 ? -26.733 -31.177 20.273 1.00 64.36 364 ARG A N 1
ATOM 1119 C CA . ARG A 1 153 ? -26.920 -32.501 20.793 1.00 65.73 364 ARG A CA 1
ATOM 1120 C C . ARG A 1 153 ? -25.574 -33.175 20.831 1.00 64.38 364 ARG A C 1
ATOM 1121 O O . ARG A 1 153 ? -24.835 -33.175 19.848 1.00 59.51 364 ARG A O 1
ATOM 1129 N N . LEU A 1 154 ? -25.288 -33.773 21.974 1.00 75.29 365 LEU A N 1
ATOM 1130 C CA . LEU A 1 154 ? -24.064 -34.525 22.195 1.00 77.86 365 LEU A CA 1
ATOM 1131 C C . LEU A 1 154 ? -24.299 -35.951 21.729 1.00 79.28 365 LEU A C 1
ATOM 1132 O O . LEU A 1 154 ? -25.391 -36.501 21.912 1.00 75.47 365 LEU A O 1
ATOM 1137 N N . GLN A 1 155 ? -23.297 -36.526 21.078 1.00 87.38 366 GLN A N 1
ATOM 1138 C CA . GLN A 1 155 ? -23.433 -37.858 20.490 1.00 96.74 366 GLN A CA 1
ATOM 1139 C C . GLN A 1 155 ? -22.376 -38.789 21.041 1.00 94.89 366 GLN A C 1
ATOM 1140 O O . GLN A 1 155 ? -21.399 -38.348 21.651 1.00 98.66 366 GLN A O 1
ATOM 1146 N N . GLY A 1 156 ? -22.566 -40.079 20.784 1.00 98.99 367 GLY A N 1
ATOM 1147 C CA . GLY A 1 156 ? -22.057 -41.120 21.665 1.00 105.38 367 GLY A CA 1
ATOM 1148 C C . GLY A 1 156 ? -22.702 -40.974 23.024 1.00 104.50 367 GLY A C 1
ATOM 1149 O O . GLY A 1 156 ? -23.278 -39.930 23.336 1.00 113.82 367 GLY A O 1
ATOM 1150 N N . ASN A 1 157 ? -22.614 -42.006 23.846 1.00 106.28 368 ASN A N 1
ATOM 1151 C CA . ASN A 1 157 ? -22.880 -41.805 25.255 1.00 118.21 368 ASN A CA 1
ATOM 1152 C C . ASN A 1 157 ? -21.661 -42.024 26.165 1.00 113.57 368 ASN A C 1
ATOM 1153 O O . ASN A 1 157 ? -20.765 -42.835 25.899 1.00 95.29 368 ASN A O 1
ATOM 1158 N N . VAL A 1 158 ? -21.611 -41.172 27.181 1.00 114.71 369 VAL A N 1
ATOM 1159 C CA . VAL A 1 158 ? -20.381 -40.664 27.766 1.00 99.59 369 VAL A CA 1
ATOM 1160 C C . VAL A 1 158 ? -20.795 -39.887 29.013 1.00 96.18 369 VAL A C 1
ATOM 1161 O O . VAL A 1 158 ? -21.958 -39.503 29.174 1.00 92.91 369 VAL A O 1
ATOM 1165 N N . PRO A 1 159 ? -19.850 -39.667 29.916 1.00 94.96 370 PRO A N 1
ATOM 1166 C CA . PRO A 1 159 ? -20.212 -39.183 31.218 1.00 97.74 370 PRO A CA 1
ATOM 1167 C C . PRO A 1 159 ? -20.259 -37.664 31.245 1.00 103.64 370 PRO A C 1
ATOM 1168 O O . PRO A 1 159 ? -19.976 -37.046 32.280 1.00 110.87 370 PRO A O 1
ATOM 1172 N N . PHE A 1 160 ? -20.584 -37.064 30.104 1.00 96.07 371 PHE A N 1
ATOM 1173 C CA . PHE A 1 160 ? -20.882 -35.640 30.051 1.00 87.65 371 PHE A CA 1
ATOM 1174 C C . PHE A 1 160 ? -22.302 -35.444 29.537 1.00 84.97 371 PHE A C 1
ATOM 1175 O O . PHE A 1 160 ? -22.971 -36.408 29.166 1.00 88.73 371 PHE A O 1
ATOM 1183 N N . ARG A 1 161 ? -22.766 -34.200 29.548 1.00 82.15 372 ARG A N 1
ATOM 1184 C CA . ARG A 1 161 ? -23.991 -33.835 28.861 1.00 83.84 372 ARG A CA 1
ATOM 1185 C C . ARG A 1 161 ? -23.985 -32.356 28.500 1.00 77.48 372 ARG A C 1
ATOM 1186 O O . ARG A 1 161 ? -23.223 -31.591 29.059 1.00 93.57 372 ARG A O 1
ATOM 1194 N N . LEU A 1 162 ? -24.762 -31.977 27.498 1.00 79.04 373 LEU A N 1
ATOM 1195 C CA . LEU A 1 162 ? -24.944 -30.571 27.160 1.00 81.70 373 LEU A CA 1
ATOM 1196 C C . LEU A 1 162 ? -26.178 -30.066 27.879 1.00 91.19 373 LEU A C 1
ATOM 1197 O O . LEU A 1 162 ? -27.162 -30.791 28.000 1.00 97.16 373 LEU A O 1
ATOM 1202 N N . ASN A 1 163 ? -26.152 -28.803 28.290 1.00 94.29 374 ASN A N 1
ATOM 1203 C CA . ASN A 1 163 ? -27.329 -28.178 28.869 1.00 98.76 374 ASN A CA 1
ATOM 1204 C C . ASN A 1 163 ? -27.823 -27.022 28.012 1.00 99.06 374 ASN A C 1
ATOM 1205 O O . ASN A 1 163 ? -27.050 -26.174 27.585 1.00 97.92 374 ASN A O 1
ATOM 1210 N N . GLU A 1 164 ? -29.125 -26.994 27.773 1.00 113.12 375 GLU A N 1
ATOM 1211 C CA . GLU A 1 164 ? -29.711 -26.109 26.773 1.00 131.29 375 GLU A CA 1
ATOM 1212 C C . GLU A 1 164 ? -30.134 -24.781 27.413 1.00 133.29 375 GLU A C 1
ATOM 1213 O O . GLU A 1 164 ? -31.031 -24.747 28.256 1.00 136.53 375 GLU A O 1
ATOM 1219 N N . PHE A 1 165 ? -29.473 -23.689 27.042 1.00 128.33 376 PHE A N 1
ATOM 1220 C CA . PHE A 1 165 ? -29.981 -22.358 27.378 1.00 128.58 376 PHE A CA 1
ATOM 1221 C C . PHE A 1 165 ? -30.324 -21.597 26.108 1.00 129.38 376 PHE A C 1
ATOM 1222 O O . PHE A 1 165 ? -29.839 -21.932 25.030 1.00 132.80 376 PHE A O 1
ATOM 1230 N N . GLU A 1 166 ? -31.190 -20.597 26.223 1.00 134.67 377 GLU A N 1
ATOM 1231 C CA . GLU A 1 166 ? -31.283 -19.569 25.190 1.00 135.82 377 GLU A CA 1
ATOM 1232 C C . GLU A 1 166 ? -29.879 -19.009 24.966 1.00 129.49 377 GLU A C 1
ATOM 1233 O O . GLU A 1 166 ? -29.184 -18.658 25.921 1.00 135.29 377 GLU A O 1
ATOM 1239 N N . SER A 1 167 ? -29.414 -19.078 23.725 1.00 116.70 378 SER A N 1
ATOM 1240 C CA . SER A 1 167 ? -28.186 -18.398 23.302 1.00 110.92 378 SER A CA 1
ATOM 1241 C C . SER A 1 167 ? -26.869 -19.102 23.682 1.00 98.76 378 SER A C 1
ATOM 1242 O O . SER A 1 167 ? -25.794 -18.659 23.279 1.00 91.75 378 SER A O 1
ATOM 1245 N N . PHE A 1 168 ? -26.934 -20.206 24.420 1.00 90.71 379 PHE A N 1
ATOM 1246 C CA . PHE A 1 168 ? -25.732 -20.997 24.666 1.00 90.59 379 PHE A CA 1
ATOM 1247 C C . PHE A 1 168 ? -26.028 -22.317 25.351 1.00 82.33 379 PHE A C 1
ATOM 1248 O O . PHE A 1 168 ? -27.096 -22.525 25.938 1.00 74.39 379 PHE A O 1
ATOM 1256 N N . SER A 1 169 ? -25.026 -23.186 25.305 1.00 78.67 380 SER A N 1
ATOM 1257 C CA . SER A 1 169 ? -25.104 -24.496 25.926 1.00 78.84 380 SER A CA 1
ATOM 1258 C C . SER A 1 169 ? -23.870 -24.757 26.793 1.00 74.60 380 SER A C 1
ATOM 1259 O O . SER A 1 169 ? -22.751 -24.374 26.453 1.00 68.02 380 SER A O 1
ATOM 1262 N N . THR A 1 170 ? -24.061 -25.512 27.857 1.00 76.09 381 THR A N 1
ATOM 1263 C CA . THR A 1 170 ? -22.966 -25.787 28.757 1.00 82.76 381 THR A CA 1
ATOM 1264 C C . THR A 1 170 ? -22.646 -27.278 28.781 1.00 77.79 381 THR A C 1
ATOM 1265 O O . THR A 1 170 ? -23.546 -28.115 28.885 1.00 86.54 381 THR A O 1
ATOM 1269 N N . LEU A 1 171 ? -21.376 -27.600 28.572 1.00 67.67 382 LEU A N 1
ATOM 1270 C CA . LEU A 1 171 ? -20.889 -28.973 28.676 1.00 66.95 382 LEU A CA 1
ATOM 1271 C C . LEU A 1 171 ? -20.566 -29.361 30.126 1.00 80.37 382 LEU A C 1
ATOM 1272 O O . LEU A 1 171 ? -19.591 -28.870 30.696 1.00 81.98 382 LEU A O 1
ATOM 1277 N N . LEU A 1 172 ? -21.377 -30.241 30.714 1.00 86.95 383 LEU A N 1
ATOM 1278 C CA . LEU A 1 172 ? -21.217 -30.660 32.118 1.00 88.45 383 LEU A CA 1
ATOM 1279 C C . LEU A 1 172 ? -20.559 -32.031 32.253 1.00 90.43 383 LEU A C 1
ATOM 1280 O O . LEU A 1 172 ? -20.362 -32.723 31.267 1.00 94.17 383 LEU A O 1
ATOM 1285 N N . VAL A 1 173 ? -20.333 -32.465 33.489 1.00 96.71 384 VAL A N 1
ATOM 1286 C CA . VAL A 1 173 ? -20.141 -33.887 33.762 1.00 102.26 384 VAL A CA 1
ATOM 1287 C C . VAL A 1 173 ? -21.467 -34.528 34.206 1.00 105.91 384 VAL A C 1
ATOM 1288 O O . VAL A 1 173 ? -22.305 -33.875 34.844 1.00 92.59 384 VAL A O 1
ATOM 1292 N N . ASP A 1 174 ? -21.700 -35.757 33.744 1.00 104.30 385 ASP A N 1
ATOM 1293 C CA . ASP A 1 174 ? -22.973 -36.463 33.952 1.00 107.02 385 ASP A CA 1
ATOM 1294 C C . ASP A 1 174 ? -22.693 -37.823 34.565 1.00 108.17 385 ASP A C 1
ATOM 1295 O O . ASP A 1 174 ? -23.583 -38.666 34.651 1.00 100.72 385 ASP A O 1
ATOM 1300 N N . GLY A 1 175 ? -21.450 -38.032 34.988 1.00 117.15 386 GLY A N 1
ATOM 1301 C CA . GLY A 1 175 ? -20.992 -39.348 35.408 1.00 117.69 386 GLY A CA 1
ATOM 1302 C C . GLY A 1 175 ? -19.812 -39.254 36.353 1.00 122.37 386 GLY A C 1
ATOM 1303 O O . GLY A 1 175 ? -19.032 -38.298 36.303 1.00 114.82 386 GLY A O 1
ATOM 1304 N N . ARG A 1 176 ? -19.715 -40.228 37.251 1.00 129.00 387 ARG A N 1
ATOM 1305 C CA . ARG A 1 176 ? -18.451 -40.565 37.886 1.00 129.53 387 ARG A CA 1
ATOM 1306 C C . ARG A 1 176 ? -17.348 -40.626 36.825 1.00 118.30 387 ARG A C 1
ATOM 1307 O O . ARG A 1 176 ? -17.459 -41.358 35.838 1.00 102.26 387 ARG A O 1
ATOM 1315 N N . LEU A 1 177 ? -16.330 -39.792 37.000 1.00 107.05 388 LEU A N 1
ATOM 1316 C CA . LEU A 1 177 ? -15.093 -39.897 36.234 1.00 108.44 388 LEU A CA 1
ATOM 1317 C C . LEU A 1 177 ? -13.989 -40.416 37.130 1.00 111.44 388 LEU A C 1
ATOM 1318 O O . LEU A 1 177 ? -13.990 -40.137 38.324 1.00 119.71 388 LEU A O 1
ATOM 1323 N N . ASP A 1 178 ? -13.025 -41.126 36.549 1.00 114.93 389 ASP A N 1
ATOM 1324 C CA . ASP A 1 178 ? -11.695 -41.276 37.164 1.00 116.51 389 ASP A CA 1
ATOM 1325 C C . ASP A 1 178 ? -10.619 -41.533 36.116 1.00 108.03 389 ASP A C 1
ATOM 1326 O O . ASP A 1 178 ? -10.712 -42.497 35.355 1.00 104.22 389 ASP A O 1
ATOM 1331 N N . ARG A 1 179 ? -9.548 -40.740 36.162 1.00 106.93 390 ARG A N 1
ATOM 1332 C CA . ARG A 1 179 ? -8.495 -40.785 35.135 1.00 102.97 390 ARG A CA 1
ATOM 1333 C C . ARG A 1 179 ? -7.992 -42.213 34.855 1.00 108.39 390 ARG A C 1
ATOM 1334 O O . ARG A 1 179 ? -7.397 -42.459 33.805 1.00 94.15 390 ARG A O 1
ATOM 1342 N N . GLU A 1 180 ? -8.267 -43.149 35.768 1.00 121.71 391 GLU A N 1
ATOM 1343 C CA . GLU A 1 180 ? -7.720 -44.507 35.683 1.00 130.19 391 GLU A CA 1
ATOM 1344 C C . GLU A 1 180 ? -8.541 -45.349 34.694 1.00 133.06 391 GLU A C 1
ATOM 1345 O O . GLU A 1 180 ? -7.981 -45.984 33.791 1.00 132.27 391 GLU A O 1
ATOM 1351 N N . GLN A 1 181 ? -9.866 -45.328 34.852 1.00 130.55 392 GLN A N 1
ATOM 1352 C CA . GLN A 1 181 ? -10.773 -46.047 33.945 1.00 129.60 392 GLN A CA 1
ATOM 1353 C C . GLN A 1 181 ? -10.757 -45.435 32.540 1.00 119.42 392 GLN A C 1
ATOM 1354 O O . GLN A 1 181 ? -10.592 -46.138 31.545 1.00 104.44 392 GLN A O 1
ATOM 1360 N N . ARG A 1 182 ? -10.925 -44.118 32.469 1.00 122.29 393 ARG A N 1
ATOM 1361 C CA . ARG A 1 182 ? -10.955 -43.416 31.190 1.00 118.36 393 ARG A CA 1
ATOM 1362 C C . ARG A 1 182 ? -10.199 -42.085 31.255 1.00 99.60 393 ARG A C 1
ATOM 1363 O O . ARG A 1 182 ? -10.560 -41.171 32.014 1.00 75.37 393 ARG A O 1
ATOM 1371 N N . ASP A 1 183 ? -9.229 -41.953 30.356 1.00 94.16 394 ASP A N 1
ATOM 1372 C CA . ASP A 1 183 ? -8.255 -40.867 30.394 1.00 100.48 394 ASP A CA 1
ATOM 1373 C C . ASP A 1 183 ? -8.628 -39.717 29.438 1.00 108.54 394 ASP A C 1
ATOM 1374 O O . ASP A 1 183 ? -8.850 -38.575 29.870 1.00 93.50 394 ASP A O 1
ATOM 1379 N N . MET A 1 184 ? -8.606 -40.028 28.139 1.00 121.30 395 MET A N 1
ATOM 1380 C CA . MET A 1 184 ? -9.074 -39.145 27.064 1.00 111.74 395 MET A CA 1
ATOM 1381 C C . MET A 1 184 ? -10.547 -39.432 26.792 1.00 109.77 395 MET A C 1
ATOM 1382 O O . MET A 1 184 ? -11.033 -40.534 27.037 1.00 120.76 395 MET A O 1
ATOM 1387 N N . TYR A 1 185 ? -11.249 -38.449 26.248 1.00 109.43 396 TYR A N 1
ATOM 1388 C CA . TYR A 1 185 ? -12.494 -38.710 25.531 1.00 106.47 396 TYR A CA 1
ATOM 1389 C C . TYR A 1 185 ? -12.506 -38.067 24.144 1.00 102.16 396 TYR A C 1
ATOM 1390 O O . TYR A 1 185 ? -11.854 -37.040 23.910 1.00 92.43 396 TYR A O 1
ATOM 1399 N N . ASN A 1 186 ? -13.234 -38.688 23.219 1.00 104.99 397 ASN A N 1
ATOM 1400 C CA . ASN A 1 186 ? -13.666 -37.991 22.020 1.00 97.07 397 ASN A CA 1
ATOM 1401 C C . ASN A 1 186 ? -15.175 -37.745 21.963 1.00 92.20 397 ASN A C 1
ATOM 1402 O O . ASN A 1 186 ? -15.988 -38.664 21.832 1.00 82.38 397 ASN A O 1
ATOM 1407 N N . LEU A 1 187 ? -15.527 -36.472 22.096 1.00 92.39 398 LEU A N 1
ATOM 1408 C CA . LEU A 1 187 ? -16.910 -36.026 22.047 1.00 85.49 398 LEU A CA 1
ATOM 1409 C C . LEU A 1 187 ? -17.269 -35.488 20.678 1.00 82.18 398 LEU A C 1
ATOM 1410 O O . LEU A 1 187 ? -16.507 -34.724 20.066 1.00 78.38 398 LEU A O 1
ATOM 1415 N N . THR A 1 188 ? -18.499 -35.748 20.270 1.00 82.57 399 THR A N 1
ATOM 1416 C CA . THR A 1 188 ? -19.000 -35.181 19.027 1.00 83.31 399 THR A CA 1
ATOM 1417 C C . THR A 1 188 ? -20.235 -34.366 19.327 1.00 68.49 399 THR A C 1
ATOM 1418 O O . THR A 1 188 ? -21.205 -34.857 19.906 1.00 62.00 399 THR A O 1
ATOM 1422 N N . ILE A 1 189 ? -20.223 -33.125 18.878 1.00 65.29 400 ILE A N 1
ATOM 1423 C CA . ILE A 1 189 ? -21.449 -32.350 18.846 1.00 66.40 400 ILE A CA 1
ATOM 1424 C C . ILE A 1 189 ? -22.038 -32.290 17.446 1.00 64.35 400 ILE A C 1
ATOM 1425 O O . ILE A 1 189 ? -21.378 -31.845 16.514 1.00 59.53 400 ILE A O 1
ATOM 1430 N N . LEU A 1 190 ? -23.309 -32.673 17.343 1.00 63.72 401 LEU A N 1
ATOM 1431 C CA . LEU A 1 190 ? -24.084 -32.580 16.100 1.00 60.49 401 LEU A CA 1
ATOM 1432 C C . LEU A 1 190 ? -25.052 -31.417 16.187 1.00 53.63 401 LEU A C 1
ATOM 1433 O O . LEU A 1 190 ? -25.809 -31.326 17.140 1.00 58.00 401 LEU A O 1
ATOM 1438 N N . ALA A 1 191 ? -25.079 -30.571 15.164 1.00 53.00 402 ALA A N 1
ATOM 1439 C CA . ALA A 1 191 ? -25.977 -29.415 15.127 1.00 51.07 402 ALA A CA 1
ATOM 1440 C C . ALA A 1 191 ? -26.866 -29.364 13.861 1.00 50.89 402 ALA A C 1
ATOM 1441 O O . ALA A 1 191 ? -26.407 -29.651 12.779 1.00 47.99 402 ALA A O 1
ATOM 1443 N N . GLU A 1 192 ? -28.085 -28.846 13.994 1.00 51.90 403 GLU A N 1
ATOM 1444 C CA . GLU A 1 192 ? -29.011 -28.774 12.887 1.00 54.06 403 GLU A CA 1
ATOM 1445 C C . GLU A 1 192 ? -29.824 -27.490 12.971 1.00 53.07 403 GLU A C 1
ATOM 1446 O O . GLU A 1 192 ? -30.421 -27.173 14.007 1.00 49.69 403 GLU A O 1
ATOM 1452 N N . ASP A 1 193 ? -29.910 -26.810 11.829 1.00 50.91 404 ASP A N 1
ATOM 1453 C CA . ASP A 1 193 ? -30.698 -25.618 11.704 1.00 51.47 404 ASP A CA 1
ATOM 1454 C C . ASP A 1 193 ? -32.072 -26.005 11.238 1.00 52.91 404 ASP A C 1
ATOM 1455 O O . ASP A 1 193 ? -32.344 -27.174 11.080 1.00 66.23 404 ASP A O 1
ATOM 1460 N N . SER A 1 194 ? -32.979 -25.049 11.138 1.00 53.27 405 SER A N 1
ATOM 1461 C CA . SER A 1 194 ? -34.387 -25.366 10.977 1.00 54.83 405 SER A CA 1
ATOM 1462 C C . SER A 1 194 ? -34.920 -24.838 9.658 1.00 54.33 405 SER A C 1
ATOM 1463 O O . SER A 1 194 ? -36.121 -24.628 9.495 1.00 60.57 405 SER A O 1
ATOM 1466 N N . GLY A 1 1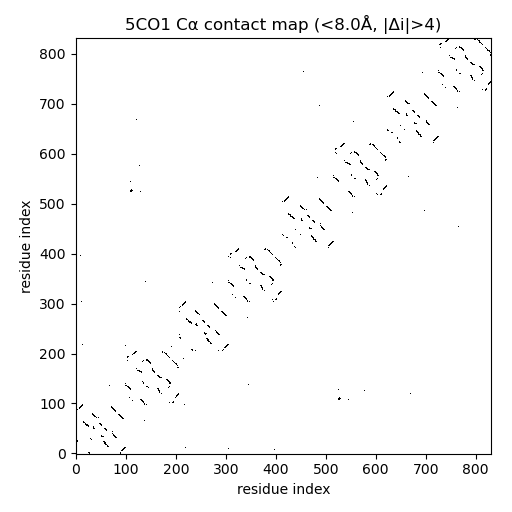95 ? -34.000 -24.563 8.749 1.00 55.80 406 GLY A N 1
ATOM 1467 C CA . GLY A 1 195 ? -34.330 -24.213 7.386 1.00 58.75 406 GLY A CA 1
ATOM 1468 C C . GLY A 1 195 ? -34.743 -25.434 6.604 1.00 60.22 406 GLY A C 1
ATOM 1469 O O . GLY A 1 195 ? -34.838 -26.532 7.139 1.00 63.41 406 GLY A O 1
ATOM 1470 N N . TYR A 1 196 ? -35.053 -25.226 5.340 1.00 75.82 407 TYR A N 1
ATOM 1471 C CA . TYR A 1 196 ? -35.307 -26.341 4.447 1.00 90.24 407 TYR A CA 1
ATOM 1472 C C . TYR A 1 196 ? -34.595 -26.085 3.128 1.00 76.62 407 TYR A C 1
ATOM 1473 O O . TYR A 1 196 ? -34.580 -24.965 2.650 1.00 74.79 407 TYR A O 1
ATOM 1482 N N . PRO A 1 197 ? -33.850 -27.077 2.647 1.00 76.37 408 PRO A N 1
ATOM 1483 C CA . PRO A 1 197 ? -33.501 -28.260 3.438 1.00 77.91 408 PRO A CA 1
ATOM 1484 C C . PRO A 1 197 ? -32.696 -27.890 4.692 1.00 68.71 408 PRO A C 1
ATOM 1485 O O . PRO A 1 197 ? -31.959 -26.902 4.658 1.00 56.42 408 PRO A O 1
ATOM 1489 N N . PRO A 1 198 ? -32.907 -28.618 5.811 1.00 70.13 409 PRO A N 1
ATOM 1490 C CA . PRO A 1 198 ? -32.057 -28.499 6.995 1.00 64.92 409 PRO A CA 1
ATOM 1491 C C . PRO A 1 198 ? -30.626 -28.796 6.655 1.00 61.63 409 PRO A C 1
ATOM 1492 O O . PRO A 1 198 ? -30.380 -29.669 5.842 1.00 76.32 409 PRO A O 1
ATOM 1496 N N . LEU A 1 199 ? -29.719 -27.942 7.114 1.00 56.64 410 LEU A N 1
ATOM 1497 C CA . LEU A 1 199 ? -28.307 -28.177 6.989 1.00 52.44 410 LEU A CA 1
ATOM 1498 C C . LEU A 1 199 ? -27.754 -28.519 8.361 1.00 52.07 410 LEU A C 1
ATOM 1499 O O . LEU A 1 199 ? -28.266 -28.101 9.397 1.00 47.02 410 LEU A O 1
ATOM 1504 N N . ARG A 1 200 ? -26.691 -29.288 8.377 1.00 53.03 411 ARG A N 1
ATOM 1505 C CA . ARG A 1 200 ? -26.232 -29.786 9.628 1.00 55.13 411 ARG A CA 1
ATOM 1506 C C . ARG A 1 200 ? -24.726 -29.956 9.622 1.00 56.15 411 ARG A C 1
ATOM 1507 O O . ARG A 1 200 ? -24.075 -29.809 8.606 1.00 58.59 411 ARG A O 1
ATOM 1515 N N . SER A 1 201 ? -24.173 -29.945 10.813 1.00 59.25 412 SER A N 1
ATOM 1516 C CA . SER A 1 201 ? -22.779 -29.681 10.976 1.00 64.73 412 SER A CA 1
ATOM 1517 C C . SER A 1 201 ? -22.363 -30.440 12.210 1.00 62.46 412 SER A C 1
ATOM 1518 O O . SER A 1 201 ? -23.192 -30.755 13.068 1.00 58.17 412 SER A O 1
ATOM 1521 N N . SER A 1 202 ? -21.099 -30.793 12.285 1.00 60.36 413 SER A N 1
ATOM 1522 C CA . SER A 1 202 ? -20.645 -31.445 13.481 1.00 69.76 413 SER A CA 1
ATOM 1523 C C . SER A 1 202 ? -19.163 -31.235 13.785 1.00 74.52 413 SER A C 1
ATOM 1524 O O . SER A 1 202 ? -18.372 -30.921 12.897 1.00 75.80 413 SER A O 1
ATOM 1527 N N . LYS A 1 203 ? -18.859 -31.220 15.084 1.00 80.57 414 LYS A N 1
ATOM 1528 C CA . LYS A 1 203 ? -17.527 -30.906 15.591 1.00 82.87 414 LYS A CA 1
ATOM 1529 C C . LYS A 1 203 ? -17.136 -31.989 16.569 1.00 74.64 414 LYS A C 1
ATOM 1530 O O . LYS A 1 203 ? -17.885 -32.302 17.495 1.00 59.89 414 LYS A O 1
ATOM 1536 N N . SER A 1 204 ? -16.016 -32.635 16.277 1.00 83.21 415 SER A N 1
ATOM 1537 C CA . SER A 1 204 ? -15.417 -33.614 17.18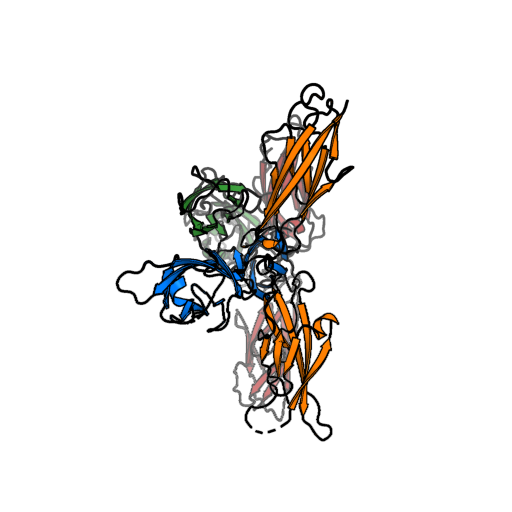2 1.00 90.14 415 SER A CA 1
ATOM 1538 C C . SER A 1 204 ? -14.250 -32.992 17.914 1.00 90.09 415 SER A C 1
ATOM 1539 O O . SER A 1 204 ? -13.418 -32.327 17.304 1.00 84.12 415 SER A O 1
ATOM 1542 N N . PHE A 1 205 ? -14.214 -33.180 19.228 1.00 94.80 416 PHE A N 1
ATOM 1543 C CA . PHE A 1 205 ? -13.209 -32.525 20.056 1.00 99.78 416 PHE A CA 1
ATOM 1544 C C . PHE A 1 205 ? -12.887 -33.322 21.309 1.00 99.87 416 PHE A C 1
ATOM 1545 O O . PHE A 1 205 ? -13.743 -34.015 21.878 1.00 84.10 416 PHE A O 1
ATOM 1553 N N . ALA A 1 206 ? -11.647 -33.160 21.756 1.00 111.52 417 ALA A N 1
ATOM 1554 C CA . ALA A 1 206 ? -11.072 -34.008 22.791 1.00 114.93 417 ALA A CA 1
ATOM 1555 C C . ALA A 1 206 ? -11.291 -33.403 24.177 1.00 114.62 417 ALA A C 1
ATOM 1556 O O . ALA A 1 206 ? -11.215 -32.184 24.371 1.00 119.74 417 ALA A O 1
ATOM 1558 N N . VAL A 1 207 ? -11.573 -34.271 25.138 1.00 110.17 418 VAL A N 1
ATOM 1559 C CA . VAL A 1 207 ? -11.496 -33.916 26.547 1.00 104.70 418 VAL A CA 1
ATOM 1560 C C . VAL A 1 207 ? -10.441 -34.787 27.214 1.00 107.32 418 VAL A C 1
ATOM 1561 O O . VAL A 1 207 ? -10.577 -36.009 27.220 1.00 100.93 418 VAL A O 1
ATOM 1565 N N . LYS A 1 208 ? -9.377 -34.175 27.735 1.00 115.90 419 LYS A N 1
ATOM 1566 C CA . LYS A 1 208 ? -8.413 -34.913 28.557 1.00 124.83 419 LYS A CA 1
ATOM 1567 C C . LYS A 1 208 ? -8.707 -34.735 30.051 1.00 111.27 419 LYS A C 1
ATOM 1568 O O . LYS A 1 208 ? -8.972 -33.625 30.509 1.00 106.47 419 LYS A O 1
ATOM 1574 N N . VAL A 1 209 ? -8.788 -35.852 30.774 1.00 103.60 420 VAL A N 1
ATOM 1575 C CA . VAL A 1 209 ? -9.086 -35.819 32.212 1.00 115.43 420 VAL A CA 1
ATOM 1576 C C . VAL A 1 209 ? -7.798 -35.751 33.053 1.00 117.51 420 VAL A C 1
ATOM 1577 O O . VAL A 1 209 ? -6.741 -36.239 32.632 1.00 101.72 420 VAL A O 1
ATOM 1581 N N . THR A 1 210 ? -7.877 -35.089 34.211 1.00 131.35 421 THR A N 1
ATOM 1582 C CA . THR A 1 210 ? -6.804 -35.160 35.212 1.00 132.95 421 THR A CA 1
ATOM 1583 C C . THR A 1 210 ? -7.342 -35.359 36.642 1.00 127.57 421 THR A C 1
ATOM 1584 O O . THR A 1 210 ? -8.569 -35.492 36.838 1.00 86.04 421 THR A O 1
ATOM 1588 N N . ASP A 1 211 ? -6.386 -35.643 37.550 1.00 146.25 422 ASP A N 1
ATOM 1589 C CA . ASP A 1 211 ? -6.556 -35.646 39.025 1.00 137.03 422 ASP A CA 1
ATOM 1590 C C . ASP A 1 211 ? -6.277 -34.288 39.666 1.00 136.29 422 ASP A C 1
ATOM 1591 O O . ASP A 1 211 ? -6.873 -33.959 40.692 1.00 139.17 422 ASP A O 1
ATOM 1596 N N . LEU A 1 212 ? -5.259 -33.588 39.163 1.00 127.97 423 LEU A N 1
ATOM 1597 C CA . LEU A 1 212 ? -5.217 -32.119 39.230 1.00 124.79 423 LEU A CA 1
ATOM 1598 C C . LEU A 1 212 ? -4.228 -31.603 38.185 1.00 115.30 423 LEU A C 1
ATOM 1599 O O . LEU A 1 212 ? -3.611 -32.393 37.471 1.00 98.51 423 LEU A O 1
ATOM 1604 N N . PRO B 1 2 ? -30.993 -44.431 -19.331 1.00 68.77 213 PRO B N 1
ATOM 1605 C CA . PRO B 1 2 ? -30.825 -43.110 -18.726 1.00 61.90 213 PRO B CA 1
ATOM 1606 C C . PRO B 1 2 ? -30.512 -43.142 -17.232 1.00 52.81 213 PRO B C 1
ATOM 1607 O O . PRO B 1 2 ? -30.741 -44.144 -16.560 1.00 50.51 213 PRO B O 1
ATOM 1611 N N . VAL B 1 3 ? -29.836 -42.097 -16.773 1.00 48.98 214 VAL B N 1
ATOM 1612 C CA . VAL B 1 3 ? -29.485 -41.939 -15.382 1.00 46.03 214 VAL B CA 1
ATOM 1613 C C . VAL B 1 3 ? -29.499 -40.445 -15.129 1.00 44.64 214 VAL B C 1
ATOM 1614 O O . VAL B 1 3 ? -28.729 -39.700 -15.751 1.00 49.31 214 VAL B O 1
ATOM 1618 N N . PHE B 1 4 ? -30.324 -40.003 -14.193 1.00 38.15 215 PHE B N 1
ATOM 1619 C CA . PHE B 1 4 ? -30.303 -38.608 -13.793 1.00 38.75 215 PHE B CA 1
ATOM 1620 C C . PHE B 1 4 ? -28.983 -38.283 -13.109 1.00 41.69 215 PHE B C 1
ATOM 1621 O O . PHE B 1 4 ? -28.441 -39.093 -12.424 1.00 40.13 215 PHE B O 1
ATOM 1629 N N . ASP B 1 5 ? -28.461 -37.087 -13.351 1.00 48.14 216 ASP B N 1
ATOM 1630 C CA . ASP B 1 5 ? -27.238 -36.634 -12.725 1.00 47.58 216 ASP B CA 1
ATOM 1631 C C . ASP B 1 5 ? -27.304 -36.830 -11.230 1.00 47.64 216 ASP B C 1
ATOM 1632 O O . ASP B 1 5 ? -26.308 -37.195 -10.619 1.00 55.31 216 ASP B O 1
ATOM 1637 N N . GLU B 1 6 ? -28.446 -36.532 -10.614 1.00 46.75 217 GLU B N 1
ATOM 1638 C CA . GLU B 1 6 ? -28.559 -36.650 -9.149 1.00 48.71 217 GLU B CA 1
ATOM 1639 C C . GLU B 1 6 ? -29.819 -37.415 -8.805 1.00 43.97 217 GLU B C 1
ATOM 1640 O O . GLU B 1 6 ? -30.740 -37.421 -9.581 1.00 44.29 217 GLU B O 1
ATOM 1646 N N . PRO B 1 7 ? -29.774 -38.251 -7.766 1.00 45.48 218 PRO B N 1
ATOM 1647 C CA . PRO B 1 7 ? -31.021 -38.931 -7.391 1.00 45.97 218 PRO B CA 1
ATOM 1648 C C . PRO B 1 7 ? -32.097 -37.980 -6.853 1.00 46.81 218 PRO B C 1
ATOM 1649 O O . PRO B 1 7 ? -33.286 -38.227 -7.069 1.00 51.16 218 PRO B O 1
ATOM 1653 N N . VAL B 1 8 ? -31.673 -36.941 -6.129 1.00 46.06 219 VAL B N 1
ATOM 1654 C CA . VAL B 1 8 ? -32.565 -35.891 -5.605 1.00 50.23 219 VAL B CA 1
ATOM 1655 C C . VAL B 1 8 ? -32.053 -34.468 -5.878 1.00 45.90 219 VAL B C 1
ATOM 1656 O O . VAL B 1 8 ? -30.957 -34.133 -5.509 1.00 49.36 219 VAL B O 1
ATOM 1660 N N . TYR B 1 9 ? -32.937 -33.603 -6.341 1.00 45.55 220 TYR B N 1
ATOM 1661 C CA . TYR B 1 9 ? -32.663 -32.205 -6.522 1.00 45.65 220 TYR B CA 1
ATOM 1662 C C . TYR B 1 9 ? -33.565 -31.383 -5.591 1.00 48.59 220 TYR B C 1
ATOM 1663 O O . TYR B 1 9 ? -34.764 -31.642 -5.502 1.00 55.21 220 TYR B O 1
ATOM 1672 N N . THR B 1 10 ? -33.043 -30.310 -5.010 1.00 52.87 221 THR B N 1
ATOM 1673 C CA . THR B 1 10 ? -33.891 -29.381 -4.246 1.00 56.34 221 THR B CA 1
ATOM 1674 C C . THR B 1 10 ? -33.726 -27.960 -4.771 1.00 50.83 221 THR B C 1
ATOM 1675 O O . THR B 1 10 ? -32.612 -27.451 -4.881 1.00 45.12 221 THR B O 1
ATOM 1679 N N . VAL B 1 11 ? -34.826 -27.274 -5.026 1.00 45.79 222 VAL B N 1
ATOM 1680 C CA . VAL B 1 11 ? -34.702 -25.921 -5.514 1.00 45.82 222 VAL B CA 1
ATOM 1681 C C . VAL B 1 11 ? -35.556 -24.966 -4.713 1.00 46.38 222 VAL B C 1
ATOM 1682 O O . VAL B 1 11 ? -36.596 -25.327 -4.198 1.00 45.27 222 VAL B O 1
ATOM 1686 N N . ASN B 1 12 ? -35.102 -23.734 -4.584 1.00 43.55 223 ASN B N 1
ATOM 1687 C CA . ASN B 1 12 ? -35.976 -22.700 -4.107 1.00 41.75 223 ASN B CA 1
ATOM 1688 C C . ASN B 1 12 ? -36.687 -21.910 -5.211 1.00 41.38 223 ASN B C 1
ATOM 1689 O O . ASN B 1 12 ? -36.109 -21.583 -6.206 1.00 46.41 223 ASN B O 1
ATOM 1694 N N . VAL B 1 13 ? -37.960 -21.619 -5.006 1.00 42.75 224 VAL B N 1
ATOM 1695 C CA . VAL B 1 13 ? -38.696 -20.747 -5.872 1.00 41.61 224 VAL B CA 1
ATOM 1696 C C . VAL B 1 13 ? -39.535 -19.750 -5.056 1.00 40.05 224 VAL B C 1
ATOM 1697 O O . VAL B 1 13 ? -40.306 -20.148 -4.202 1.00 39.57 224 VAL B O 1
ATOM 1701 N N . LEU B 1 14 ? -39.485 -18.468 -5.402 1.00 40.88 225 LEU B N 1
ATOM 1702 C CA . LEU B 1 14 ? -40.307 -17.472 -4.696 1.00 40.52 225 LEU B CA 1
ATOM 1703 C C . LEU B 1 14 ? -41.766 -17.805 -4.878 1.00 40.45 225 LEU B C 1
ATOM 1704 O O . LEU B 1 14 ? -42.189 -18.184 -5.954 1.00 38.51 225 LEU B O 1
ATOM 1709 N N . GLU B 1 15 ? -42.551 -17.608 -3.837 1.00 42.20 226 GLU B N 1
ATOM 1710 C CA . GLU B 1 15 ? -43.954 -17.687 -4.018 1.00 43.67 226 GLU B CA 1
ATOM 1711 C C . GLU B 1 15 ? -44.390 -16.563 -4.972 1.00 44.06 226 GLU B C 1
ATOM 1712 O O . GLU B 1 15 ? -43.611 -15.605 -5.210 1.00 42.59 226 GLU B O 1
ATOM 1718 N N . ASN B 1 16 ? -45.470 -16.836 -5.717 1.00 42.63 227 ASN B N 1
ATOM 1719 C CA . ASN B 1 16 ? -45.996 -15.901 -6.736 1.00 46.53 227 ASN B CA 1
ATOM 1720 C C . ASN B 1 16 ? -45.113 -15.658 -7.943 1.00 46.23 227 ASN B C 1
ATOM 1721 O O . ASN B 1 16 ? -45.287 -14.679 -8.623 1.00 46.24 227 ASN B O 1
ATOM 1726 N N . SER B 1 17 ? -44.114 -16.502 -8.161 1.00 51.59 228 SER B N 1
ATOM 1727 C CA . SER B 1 17 ? -43.321 -16.461 -9.377 1.00 50.02 228 SER B CA 1
ATOM 1728 C C . SER B 1 17 ? -44.257 -16.531 -10.561 1.00 51.58 228 SER B C 1
ATOM 1729 O O . SER B 1 17 ? -45.273 -17.207 -10.490 1.00 57.29 228 SER B O 1
ATOM 1732 N N . PRO B 1 18 ? -43.976 -15.757 -11.618 1.00 55.45 229 PRO B N 1
ATOM 1733 C CA . PRO B 1 18 ? -44.793 -15.792 -12.843 1.00 53.14 229 PRO B CA 1
ATOM 1734 C C . PRO B 1 18 ? -44.783 -17.147 -13.516 1.00 58.24 229 PRO B C 1
ATOM 1735 O O . PRO B 1 18 ? -43.840 -17.910 -13.340 1.00 61.05 229 PRO B O 1
ATOM 1739 N N . ILE B 1 19 ? -45.812 -17.454 -14.297 1.00 64.02 230 ILE B N 1
ATOM 1740 C CA . ILE B 1 19 ? -45.890 -18.787 -14.894 1.00 67.92 230 ILE B CA 1
ATOM 1741 C C . ILE B 1 19 ? -44.838 -18.849 -15.998 1.00 60.14 230 ILE B C 1
ATOM 1742 O O . ILE B 1 19 ? -44.474 -17.806 -16.520 1.00 54.26 230 ILE B O 1
ATOM 1747 N N . ASN B 1 20 ? -44.217 -20.022 -16.181 1.00 59.87 231 ASN B N 1
ATOM 1748 C CA . ASN B 1 20 ? -42.994 -20.194 -16.993 1.00 58.31 231 ASN B CA 1
ATOM 1749 C C . ASN B 1 20 ? -41.634 -19.930 -16.326 1.00 57.42 231 ASN B C 1
ATOM 1750 O O . ASN B 1 20 ? -40.575 -20.203 -16.899 1.00 56.36 231 ASN B O 1
ATOM 1755 N N . THR B 1 21 ? -41.650 -19.423 -15.109 1.00 53.33 232 THR B N 1
ATOM 1756 C CA . THR B 1 21 ? -40.447 -19.365 -14.352 1.00 50.14 232 THR B CA 1
ATOM 1757 C C . THR B 1 21 ? -39.761 -20.742 -14.351 1.00 51.11 232 THR B C 1
ATOM 1758 O O . THR B 1 21 ? -40.400 -21.769 -14.058 1.00 44.29 232 THR B O 1
ATOM 1762 N N . LEU B 1 22 ? -38.478 -20.755 -14.728 1.00 46.69 233 LEU B N 1
ATOM 1763 C CA . LEU B 1 22 ? -37.660 -21.964 -14.653 1.00 47.90 233 LEU B CA 1
ATOM 1764 C C . LEU B 1 22 ? -37.592 -22.464 -13.210 1.00 47.95 233 LEU B C 1
ATOM 1765 O O . LEU B 1 22 ? -37.546 -21.681 -12.270 1.00 45.07 233 LEU B O 1
ATOM 1770 N N . VAL B 1 23 ? -37.649 -23.779 -13.050 1.00 45.97 234 VAL B N 1
ATOM 1771 C CA . VAL B 1 23 ? -37.496 -24.399 -11.758 1.00 43.40 234 VAL B CA 1
ATOM 1772 C C . VAL B 1 23 ? -36.241 -25.237 -11.863 1.00 43.01 234 VAL B C 1
ATOM 1773 O O . VAL B 1 23 ? -35.284 -24.954 -11.206 1.00 53.02 234 VAL B O 1
ATOM 1777 N N . ILE B 1 24 ? -36.166 -26.144 -12.822 1.00 44.20 235 ILE B N 1
ATOM 1778 C CA . ILE B 1 24 ? -34.914 -26.828 -13.038 1.00 41.90 235 ILE B CA 1
ATOM 1779 C C . ILE B 1 24 ? -34.869 -27.533 -14.387 1.00 45.78 235 ILE B C 1
ATOM 1780 O O . ILE B 1 24 ? -35.906 -27.906 -14.922 1.00 44.08 235 ILE B O 1
ATOM 1785 N N . ASP B 1 25 ? -33.666 -27.595 -14.976 1.00 50.97 236 ASP B N 1
ATOM 1786 C CA . ASP B 1 25 ? -33.419 -28.320 -16.225 1.00 50.29 236 ASP B CA 1
ATOM 1787 C C . ASP B 1 25 ? -32.719 -29.622 -15.899 1.00 50.03 236 ASP B C 1
ATOM 1788 O O . ASP B 1 25 ? -31.547 -29.652 -15.528 1.00 52.62 236 ASP B O 1
ATOM 1793 N N . LEU B 1 26 ? -33.487 -30.694 -15.969 1.00 49.20 237 LEU B N 1
ATOM 1794 C CA . LEU B 1 26 ? -33.011 -31.997 -15.584 1.00 49.04 237 LEU B CA 1
ATOM 1795 C C . LEU B 1 26 ? -32.319 -32.596 -16.760 1.00 50.48 237 LEU B C 1
ATOM 1796 O O . LEU B 1 26 ? -32.749 -32.392 -17.898 1.00 51.54 237 LEU B O 1
ATOM 1801 N N . ASN B 1 27 ? -31.306 -33.407 -16.496 1.00 54.52 238 ASN B N 1
ATOM 1802 C CA . ASN B 1 27 ? -30.743 -34.225 -17.557 1.00 60.16 238 ASN B CA 1
ATOM 1803 C C . ASN B 1 27 ? -30.473 -35.672 -17.152 1.00 51.16 238 ASN B C 1
ATOM 1804 O O . ASN B 1 27 ? -29.937 -35.941 -16.083 1.00 49.90 238 ASN B O 1
ATOM 1809 N N . ALA B 1 28 ? -30.848 -36.597 -18.026 1.00 48.06 239 ALA B N 1
ATOM 1810 C CA . ALA B 1 28 ? -30.665 -38.012 -17.758 1.00 52.41 239 ALA B CA 1
ATOM 1811 C C . ALA B 1 28 ? -29.866 -38.762 -18.843 1.00 55.06 239 ALA B C 1
ATOM 1812 O O . ALA B 1 28 ? -29.542 -39.942 -18.691 1.00 55.69 239 ALA B O 1
ATOM 1814 N N . THR B 1 29 ? -29.523 -38.068 -19.916 1.00 60.75 240 THR B N 1
ATOM 1815 C CA . THR B 1 29 ? -28.811 -38.668 -21.046 1.00 65.87 240 THR B CA 1
ATOM 1816 C C . THR B 1 29 ? -27.573 -37.870 -21.245 1.00 70.66 240 THR B C 1
ATOM 1817 O O . THR B 1 29 ? -27.545 -36.700 -20.873 1.00 68.81 240 THR B O 1
ATOM 1821 N N . ASP B 1 30 ? -26.573 -38.483 -21.877 1.00 89.41 241 ASP B N 1
ATOM 1822 C CA . ASP B 1 30 ? -25.394 -37.748 -22.330 1.00 108.36 241 ASP B CA 1
ATOM 1823 C C . ASP B 1 30 ? -25.820 -36.888 -23.503 1.00 106.19 241 ASP B C 1
ATOM 1824 O O . ASP B 1 30 ? -26.616 -37.333 -24.332 1.00 91.12 241 ASP B O 1
ATOM 1829 N N . PRO B 1 31 ? -25.424 -35.607 -23.497 1.00 122.47 242 PRO B N 1
ATOM 1830 C CA . PRO B 1 31 ? -26.071 -34.819 -24.543 1.00 133.21 242 PRO B CA 1
ATOM 1831 C C . PRO B 1 31 ? -25.493 -35.032 -25.942 1.00 122.75 242 PRO B C 1
ATOM 1832 O O . PRO B 1 31 ? -25.727 -34.206 -26.818 1.00 119.94 242 PRO B O 1
ATOM 1836 N N . ASP B 1 32 ? -24.868 -36.189 -26.175 1.00 128.25 243 ASP B N 1
ATOM 1837 C CA . ASP B 1 32 ? -24.406 -36.574 -27.517 1.00 135.45 243 ASP B CA 1
ATOM 1838 C C . ASP B 1 32 ? -25.596 -36.778 -28.461 1.00 125.79 243 ASP B C 1
ATOM 1839 O O . ASP B 1 32 ? -26.269 -37.807 -28.414 1.00 112.80 243 ASP B O 1
ATOM 1844 N N . GLU B 1 38 ? -34.243 -41.767 -27.599 1.00 91.85 249 GLU B N 1
ATOM 1845 C CA . GLU B 1 38 ? -35.282 -40.748 -27.573 1.00 98.50 249 GLU B CA 1
ATOM 1846 C C . GLU B 1 38 ? -36.020 -40.788 -26.244 1.00 98.01 249 GLU B C 1
ATOM 1847 O O . GLU B 1 38 ? -36.948 -41.581 -26.038 1.00 95.57 249 GLU B O 1
ATOM 1853 N N . VAL B 1 39 ? -35.519 -39.988 -25.309 1.00 92.56 250 VAL B N 1
ATOM 1854 C CA . VAL B 1 39 ? -35.956 -40.060 -23.933 1.00 76.22 250 VAL B CA 1
ATOM 1855 C C . VAL B 1 39 ? -37.151 -39.168 -23.713 1.00 70.00 250 VAL B C 1
ATOM 1856 O O . VAL B 1 39 ? -37.165 -38.019 -24.145 1.00 72.26 250 VAL B O 1
ATOM 1860 N N . VAL B 1 40 ? -38.153 -39.711 -23.031 1.00 68.72 251 VAL B N 1
ATOM 1861 C CA . VAL B 1 40 ? -39.282 -38.923 -22.564 1.00 67.08 251 VAL B CA 1
ATOM 1862 C C . VAL B 1 40 ? -39.174 -38.662 -21.052 1.00 62.04 251 VAL B C 1
ATOM 1863 O O . VAL B 1 40 ? -38.775 -39.546 -20.286 1.00 62.83 251 VAL B O 1
ATOM 1867 N N . TYR B 1 41 ? -39.393 -37.405 -20.662 1.00 57.86 252 TYR B N 1
ATOM 1868 C CA . TYR B 1 41 ? -39.356 -36.990 -19.256 1.00 53.12 252 TYR B CA 1
ATOM 1869 C C . TYR B 1 41 ? -40.797 -36.831 -18.885 1.00 50.55 252 TYR B C 1
ATOM 1870 O O . TYR B 1 41 ? -41.543 -36.132 -19.559 1.00 50.38 252 TYR B O 1
ATOM 1879 N N . SER B 1 42 ? -41.174 -37.361 -17.746 1.00 54.51 253 SER B N 1
ATOM 1880 C CA . SER B 1 42 ? -42.535 -37.194 -17.300 1.00 59.35 253 SER B CA 1
ATOM 1881 C C . SER B 1 42 ? -42.569 -37.133 -15.801 1.00 60.36 253 SER B C 1
ATOM 1882 O O . SER B 1 42 ? -41.700 -37.718 -15.131 1.00 53.06 253 SER B O 1
ATOM 1885 N N . PHE B 1 43 ? -43.648 -36.557 -15.272 1.00 60.67 254 PHE B N 1
ATOM 1886 C CA . PHE B 1 43 ? -43.979 -36.758 -13.870 1.00 61.11 254 PHE B CA 1
ATOM 1887 C C . PHE B 1 43 ? -44.657 -38.102 -13.741 1.00 63.41 254 PHE B C 1
ATOM 1888 O O . PHE B 1 43 ? -45.461 -38.478 -14.586 1.00 70.23 254 PHE B O 1
ATOM 1896 N N . ILE B 1 44 ? -44.302 -38.849 -12.712 1.00 63.96 255 ILE B N 1
ATOM 1897 C CA . ILE B 1 44 ? -45.028 -40.077 -12.413 1.00 67.54 255 ILE B CA 1
ATOM 1898 C C . ILE B 1 44 ? -45.766 -40.002 -11.091 1.00 68.41 255 ILE B C 1
ATOM 1899 O O . ILE B 1 44 ? -46.574 -40.872 -10.773 1.00 77.50 255 ILE B O 1
ATOM 1904 N N . ASN B 1 45 ? -45.453 -39.015 -10.275 1.00 73.72 256 ASN B N 1
ATOM 1905 C CA . ASN B 1 45 ? -46.147 -38.913 -9.015 1.00 82.64 256 ASN B CA 1
ATOM 1906 C C . ASN B 1 45 ? -45.983 -37.620 -8.244 1.00 84.44 256 ASN B C 1
ATOM 1907 O O . ASN B 1 45 ? -45.282 -36.693 -8.669 1.00 79.82 256 ASN B O 1
ATOM 1912 N N . PHE B 1 46 ? -46.599 -37.611 -7.067 1.00 102.78 257 PHE B N 1
ATOM 1913 C CA . PHE B 1 46 ? -47.433 -36.504 -6.627 1.00 110.33 257 PHE B CA 1
ATOM 1914 C C . PHE B 1 46 ? -47.787 -36.703 -5.162 1.00 115.71 257 PHE B C 1
ATOM 1915 O O . PHE B 1 46 ? -48.746 -37.417 -4.835 1.00 132.01 257 PHE B O 1
ATOM 1923 N N . VAL B 1 47 ? -46.968 -36.119 -4.288 1.00 108.59 258 VAL B N 1
ATOM 1924 C CA . VAL B 1 47 ? -47.256 -36.076 -2.853 1.00 110.91 258 VAL B CA 1
ATOM 1925 C C . VAL B 1 47 ? -48.442 -35.140 -2.545 1.00 115.51 258 VAL B C 1
ATOM 1926 O O . VAL B 1 47 ? -49.076 -35.260 -1.498 1.00 120.27 258 VAL B O 1
ATOM 1930 N N . SER B 1 48 ? -48.778 -34.272 -3.500 1.00 117.52 259 SER B N 1
ATOM 1931 C CA . SER B 1 48 ? -50.008 -33.477 -3.466 1.00 108.19 259 SER B CA 1
ATOM 1932 C C . SER B 1 48 ? -50.741 -33.521 -4.826 1.00 103.70 259 SER B C 1
ATOM 1933 O O . SER B 1 48 ? -50.133 -33.696 -5.883 1.00 101.46 259 SER B O 1
ATOM 1936 N N . ASN B 1 49 ? -52.059 -33.376 -4.795 1.00 114.63 260 ASN B N 1
ATOM 1937 C CA . ASN B 1 49 ? -52.845 -33.257 -6.024 1.00 111.19 260 ASN B CA 1
ATOM 1938 C C . ASN B 1 49 ? -52.663 -31.869 -6.638 1.00 94.61 260 ASN B C 1
ATOM 1939 O O . ASN B 1 49 ? -52.641 -31.711 -7.859 1.00 83.29 260 ASN B O 1
ATOM 1944 N N . LEU B 1 50 ? -52.541 -30.873 -5.760 1.00 84.76 261 LEU B N 1
ATOM 1945 C CA . LEU B 1 50 ? -52.231 -29.490 -6.131 1.00 77.07 261 LEU B CA 1
ATOM 1946 C C . LEU B 1 50 ? -50.950 -29.343 -6.971 1.00 76.31 261 LEU B C 1
ATOM 1947 O O . LEU B 1 50 ? -50.902 -28.611 -7.944 1.00 81.64 261 LEU B O 1
ATOM 1952 N N . THR B 1 51 ? -49.916 -30.064 -6.594 1.00 73.66 262 THR B N 1
ATOM 1953 C CA . THR B 1 51 ? -48.686 -30.107 -7.351 1.00 72.76 262 THR B CA 1
ATOM 1954 C C . THR B 1 51 ? -48.848 -30.422 -8.852 1.00 77.29 262 THR B C 1
ATOM 1955 O O . THR B 1 51 ? -48.012 -30.027 -9.675 1.00 66.25 262 THR B O 1
ATOM 1959 N N . LYS B 1 52 ? -49.900 -31.144 -9.227 1.00 84.92 263 LYS B N 1
ATOM 1960 C 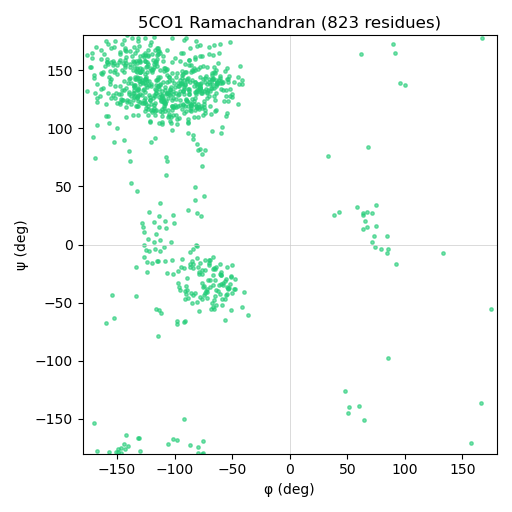CA . LYS B 1 52 ? -50.038 -31.543 -10.630 1.00 86.87 263 LYS B CA 1
ATOM 1961 C C . LYS B 1 52 ? -50.265 -30.330 -11.526 1.00 82.19 263 LYS B C 1
ATOM 1962 O O . LYS B 1 52 ? -49.849 -30.305 -12.673 1.00 79.57 263 LYS B O 1
ATOM 1968 N N . GLN B 1 53 ? -50.826 -29.283 -10.947 1.00 86.81 264 GLN B N 1
ATOM 1969 C CA . GLN B 1 53 ? -51.258 -28.122 -11.696 1.00 89.92 264 GLN B CA 1
ATOM 1970 C C . GLN B 1 53 ? -50.396 -26.923 -11.302 1.00 90.06 264 GLN B C 1
ATOM 1971 O O . GLN B 1 53 ? -50.839 -25.786 -11.388 1.00 98.48 264 GLN B O 1
ATOM 1977 N N . MET B 1 54 ? -49.184 -27.174 -10.814 1.00 80.58 265 MET B N 1
ATOM 1978 C CA . MET B 1 54 ? -48.271 -26.089 -10.491 1.00 68.19 265 MET B CA 1
ATOM 1979 C C . MET B 1 54 ? -46.943 -26.166 -11.236 1.00 64.65 265 MET B C 1
ATOM 1980 O O . MET B 1 54 ? -46.108 -25.284 -11.078 1.00 56.65 265 MET B O 1
ATOM 1985 N N . PHE B 1 55 ? -46.712 -27.238 -11.998 1.00 62.53 266 PHE B N 1
ATOM 1986 C CA . PHE B 1 55 ? -45.472 -27.396 -12.752 1.00 56.21 266 PHE B CA 1
ATOM 1987 C C . PHE B 1 55 ? -45.720 -28.165 -14.037 1.00 56.31 266 PHE B C 1
ATOM 1988 O O . PHE B 1 55 ? -46.379 -29.171 -14.008 1.00 67.64 266 PHE B O 1
ATOM 1996 N N . LYS B 1 56 ? -45.269 -27.645 -15.173 1.00 66.94 267 LYS B N 1
ATOM 1997 C CA . LYS B 1 56 ? -45.078 -28.434 -16.414 1.00 62.00 267 LYS B CA 1
ATOM 1998 C C . LYS B 1 56 ? -43.745 -29.151 -16.333 1.00 61.32 267 LYS B C 1
ATOM 1999 O O . LYS B 1 56 ? -42.766 -28.584 -15.837 1.00 59.17 267 LYS B O 1
ATOM 2005 N N . ILE B 1 57 ? -43.603 -30.201 -17.122 1.00 60.46 268 ILE B N 1
ATOM 2006 C CA . ILE B 1 57 ? -42.272 -30.591 -17.555 1.00 55.91 268 ILE B CA 1
ATOM 2007 C C . ILE B 1 57 ? -42.227 -30.851 -19.056 1.00 54.91 268 ILE B C 1
ATOM 2008 O O . ILE B 1 57 ? -43.018 -31.605 -19.562 1.00 58.68 268 ILE B O 1
ATOM 2013 N N . ASP B 1 58 ? -41.311 -30.192 -19.758 1.00 56.51 269 ASP B N 1
ATOM 2014 C CA . ASP B 1 58 ? -41.055 -30.475 -21.161 1.00 61.43 269 ASP B CA 1
ATOM 2015 C C . ASP B 1 58 ? -40.505 -31.891 -21.397 1.00 62.65 269 ASP B C 1
ATOM 2016 O O . ASP B 1 58 ? -39.329 -32.169 -21.119 1.00 55.28 269 ASP B O 1
ATOM 2021 N N . PRO B 1 59 ? -41.283 -32.711 -22.116 1.00 63.86 270 PRO B N 1
ATOM 2022 C CA . PRO B 1 59 ? -41.011 -34.135 -22.231 1.00 63.17 270 PRO B CA 1
ATOM 2023 C C . PRO B 1 59 ? -39.741 -34.447 -22.988 1.00 58.02 270 PRO B C 1
ATOM 2024 O O . PRO B 1 59 ? -39.203 -35.547 -22.839 1.00 54.41 270 PRO B O 1
ATOM 2028 N N . LYS B 1 60 ? -39.272 -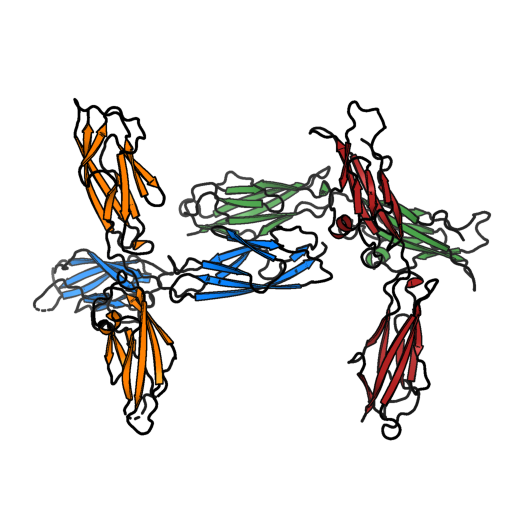33.503 -23.795 1.00 58.45 271 LYS B N 1
ATOM 2029 C CA . LYS B 1 60 ? -38.024 -33.679 -24.536 1.00 67.29 271 LYS B CA 1
ATOM 2030 C C . LYS B 1 60 ? -36.803 -33.227 -23.740 1.00 67.35 271 LYS B C 1
ATOM 2031 O O . LYS B 1 60 ? -35.800 -33.929 -23.722 1.00 66.28 271 LYS B O 1
ATOM 2037 N N . THR B 1 61 ? -36.882 -32.049 -23.112 1.00 62.21 272 THR B N 1
ATOM 2038 C CA . THR B 1 61 ? -35.717 -31.411 -22.481 1.00 57.62 272 THR B CA 1
ATOM 2039 C C . THR B 1 61 ? -35.598 -31.650 -20.974 1.00 54.89 272 THR B C 1
ATOM 2040 O O . THR B 1 61 ? -34.538 -31.422 -20.370 1.00 47.57 272 THR B O 1
ATOM 2044 N N . GLY B 1 62 ? -36.736 -31.961 -20.352 1.00 57.41 273 GLY B N 1
ATOM 2045 C CA . GLY B 1 62 ? -36.805 -32.192 -18.916 1.00 52.56 273 GLY B CA 1
ATOM 2046 C C . GLY B 1 62 ? -36.641 -30.914 -18.127 1.00 53.28 273 GLY B C 1
ATOM 2047 O O . GLY B 1 62 ? -36.118 -30.924 -16.995 1.00 48.63 273 GLY B O 1
ATOM 2048 N N . VAL B 1 63 ? -37.015 -29.801 -18.755 1.00 51.16 274 VAL B N 1
ATOM 2049 C CA . VAL B 1 63 ? -37.053 -28.529 -18.066 1.00 52.61 274 VAL B CA 1
ATOM 2050 C C . VAL B 1 63 ? -38.416 -28.454 -17.380 1.00 50.93 274 VAL B C 1
ATOM 2051 O O . VAL B 1 63 ? -39.453 -28.560 -18.034 1.00 51.74 274 VAL B O 1
ATOM 2055 N N . ILE B 1 64 ? -38.400 -28.321 -16.060 1.00 46.99 275 ILE B N 1
ATOM 2056 C CA . ILE B 1 64 ? -39.598 -28.002 -15.308 1.00 45.91 275 ILE B CA 1
ATOM 2057 C C . ILE B 1 64 ? -39.704 -26.498 -15.106 1.00 44.83 275 ILE B C 1
ATOM 2058 O O . ILE B 1 64 ? -38.778 -25.848 -14.607 1.00 45.04 275 ILE B O 1
ATOM 2063 N N . THR B 1 65 ? -40.923 -26.023 -15.278 1.00 46.40 276 THR B N 1
ATOM 2064 C CA . THR B 1 65 ? -41.283 -24.641 -15.105 1.00 46.61 276 THR B CA 1
ATOM 2065 C C . THR B 1 65 ? -42.504 -24.531 -14.210 1.00 48.01 276 THR B C 1
ATOM 2066 O O . THR B 1 65 ? -43.318 -25.443 -14.088 1.00 47.30 276 THR B O 1
ATOM 2070 N N . VAL B 1 66 ? -42.640 -23.360 -13.625 1.00 50.62 277 VAL B N 1
ATOM 2071 C CA . VAL B 1 66 ? -43.790 -23.015 -12.846 1.00 50.30 277 VAL B CA 1
ATOM 2072 C C . VAL B 1 66 ? -45.017 -22.904 -13.751 1.00 55.53 277 VAL B C 1
ATOM 2073 O O . VAL B 1 66 ? -44.930 -22.388 -14.872 1.00 53.85 277 VAL B O 1
ATOM 2077 N N . ASN B 1 67 ? -46.164 -23.343 -13.243 1.00 56.68 278 ASN B N 1
ATOM 2078 C CA . ASN B 1 67 ? -47.366 -23.419 -14.069 1.00 66.06 278 ASN B CA 1
ATOM 2079 C C . ASN B 1 67 ? -48.657 -22.888 -13.499 1.00 66.14 278 ASN B C 1
ATOM 2080 O O . ASN B 1 67 ? -49.628 -22.780 -14.230 1.00 73.26 278 ASN B O 1
ATOM 2085 N N . GLY B 1 68 ? -48.729 -22.741 -12.182 1.00 66.84 279 GLY B N 1
ATOM 2086 C CA . GLY B 1 68 ? -49.801 -21.985 -11.560 1.00 61.96 279 GLY B CA 1
ATOM 2087 C C . GLY B 1 68 ? -49.299 -20.992 -10.537 1.00 63.20 279 GLY B C 1
ATOM 2088 O O . GLY B 1 68 ? -48.102 -20.739 -10.426 1.00 65.78 279 GLY B O 1
ATOM 2089 N N . VAL B 1 69 ? -50.219 -20.477 -9.733 1.00 71.55 280 VAL B N 1
ATOM 2090 C CA . VAL B 1 69 ? -49.851 -19.541 -8.677 1.00 73.37 280 VAL B CA 1
ATOM 2091 C C . VAL B 1 69 ? -49.293 -20.339 -7.523 1.00 64.51 280 VAL B C 1
ATOM 2092 O O . VAL B 1 69 ? -49.962 -21.231 -7.015 1.00 57.36 280 VAL B O 1
ATOM 2096 N N . LEU B 1 70 ? -48.015 -20.119 -7.219 1.00 63.50 281 LEU B N 1
ATOM 2097 C CA . LEU B 1 70 ? -47.402 -20.732 -6.053 1.00 54.82 281 LEU B CA 1
ATOM 2098 C C . LEU B 1 70 ? -47.634 -19.923 -4.820 1.00 55.31 281 LEU B C 1
ATOM 2099 O O . LEU B 1 70 ? -47.168 -18.775 -4.729 1.00 55.76 281 LEU B O 1
ATOM 2104 N N . ASP B 1 71 ? -48.339 -20.524 -3.863 1.00 53.45 282 ASP B N 1
ATOM 2105 C CA . ASP B 1 71 ? -48.676 -19.839 -2.634 1.00 53.24 282 ASP B CA 1
ATOM 2106 C C . ASP B 1 71 ? -48.021 -20.558 -1.463 1.00 46.66 282 ASP B C 1
ATOM 2107 O O . ASP B 1 71 ? -48.455 -21.630 -1.085 1.00 45.76 282 ASP B O 1
ATOM 2112 N N . HIS B 1 72 ? -47.046 -19.906 -0.838 1.00 42.49 283 HIS B N 1
ATOM 2113 C CA . HIS B 1 72 ? -46.495 -20.363 0.437 1.00 46.85 283 HIS B CA 1
ATOM 2114 C C . HIS B 1 72 ? -47.509 -20.740 1.513 1.00 52.77 283 HIS B C 1
ATOM 2115 O O . HIS B 1 72 ? -47.208 -21.563 2.380 1.00 57.86 283 HIS B O 1
ATOM 2122 N N . GLU B 1 73 ? -48.593 -19.973 1.595 1.00 53.46 284 GLU B N 1
ATOM 2123 C CA . GLU B 1 73 ? -49.521 -20.106 2.692 1.00 57.03 284 GLU B CA 1
ATOM 2124 C C . GLU B 1 73 ? -50.446 -21.278 2.415 1.00 61.28 284 GLU B C 1
ATOM 2125 O O . GLU B 1 73 ? -51.013 -21.846 3.327 1.00 65.24 284 GLU B O 1
ATOM 2131 N N . GLU B 1 74 ? -50.401 -21.778 1.191 1.00 65.52 285 GLU B N 1
ATOM 2132 C CA . GLU B 1 74 ? -51.125 -22.987 0.836 1.00 68.66 285 GLU B CA 1
ATOM 2133 C C . GLU B 1 74 ? -50.253 -24.224 0.931 1.00 65.25 285 GLU B C 1
ATOM 2134 O O . GLU B 1 74 ? -50.742 -25.268 1.318 1.00 60.54 285 GLU B O 1
ATOM 2140 N N . LEU B 1 75 ? -48.986 -24.130 0.518 1.00 65.86 286 LEU B N 1
ATOM 2141 C CA . LEU B 1 75 ? -48.066 -25.290 0.574 1.00 64.13 286 LEU B CA 1
ATOM 2142 C C . LEU B 1 75 ? -46.573 -24.934 0.533 1.00 55.89 286 LEU B C 1
ATOM 2143 O O . LEU B 1 75 ? -46.082 -24.456 -0.464 1.00 57.48 286 LEU B O 1
ATOM 2148 N N . HIS B 1 76 ? -45.883 -25.139 1.649 1.00 60.91 287 HIS B N 1
ATOM 2149 C CA . HIS B 1 76 ? -44.457 -24.796 1.824 1.00 58.53 287 HIS B CA 1
ATOM 2150 C C . HIS B 1 76 ? -43.543 -25.544 0.825 1.00 58.40 287 HIS B C 1
ATOM 2151 O O . HIS B 1 76 ? -42.598 -24.965 0.335 1.00 53.35 287 HIS B O 1
ATOM 2158 N N . ILE B 1 77 ? -43.787 -26.847 0.606 1.00 63.80 288 ILE B N 1
ATOM 2159 C CA . ILE B 1 77 ? -42.896 -27.762 -0.141 1.00 60.17 288 ILE B CA 1
ATOM 2160 C C . ILE B 1 77 ? -43.671 -28.620 -1.127 1.00 58.13 288 ILE B C 1
ATOM 2161 O O . ILE B 1 77 ? -44.752 -29.071 -0.842 1.00 62.37 288 ILE B O 1
ATOM 2166 N N . HIS B 1 78 ? -43.074 -28.889 -2.276 1.00 56.98 289 HIS B N 1
ATOM 2167 C CA . HIS B 1 78 ? -43.607 -29.839 -3.222 1.00 49.96 289 HIS B CA 1
ATOM 2168 C C . HIS B 1 78 ? -42.555 -30.868 -3.537 1.00 53.52 289 HIS B C 1
ATOM 2169 O O . HIS B 1 78 ? -41.363 -30.544 -3.605 1.00 52.56 289 HIS B O 1
ATOM 2176 N N . GLU B 1 79 ? -42.993 -32.125 -3.584 1.00 57.62 290 GLU B N 1
ATOM 2177 C CA . GLU B 1 79 ? -42.131 -33.251 -3.842 1.00 59.22 290 GLU B CA 1
ATOM 2178 C C . GLU B 1 79 ? -42.619 -33.882 -5.103 1.00 57.08 290 GLU B C 1
ATOM 2179 O O . GLU B 1 79 ? -43.774 -34.265 -5.191 1.00 62.86 290 GLU B O 1
ATOM 2185 N N . ILE B 1 80 ? -41.755 -33.931 -6.109 1.00 56.26 291 ILE B N 1
ATOM 2186 C CA . ILE B 1 80 ? -42.142 -34.432 -7.405 1.00 57.29 291 ILE B CA 1
ATOM 2187 C C . ILE B 1 80 ? -41.275 -35.613 -7.734 1.00 56.89 291 ILE B C 1
ATOM 2188 O O . ILE B 1 80 ? -40.073 -35.575 -7.514 1.00 65.85 291 ILE B O 1
ATOM 2193 N N . ASP B 1 81 ? -41.883 -36.660 -8.265 1.00 61.67 292 ASP B N 1
ATOM 2194 C CA . ASP B 1 81 ? -41.121 -37.777 -8.803 1.00 67.62 292 ASP B CA 1
ATOM 2195 C C . ASP B 1 81 ? -41.158 -37.690 -10.318 1.00 58.26 292 ASP B C 1
ATOM 2196 O O . ASP B 1 81 ? -42.226 -37.491 -10.911 1.00 52.06 292 ASP B O 1
ATOM 2201 N N . VAL B 1 82 ? -39.975 -37.770 -10.918 1.00 52.06 293 VAL B N 1
ATOM 2202 C CA . VAL B 1 82 ? -39.804 -37.647 -12.357 1.00 52.66 293 VAL B CA 1
ATOM 2203 C C . VAL B 1 82 ? -39.098 -38.885 -12.872 1.00 54.62 293 VAL B C 1
ATOM 2204 O O . VAL B 1 82 ? -38.247 -39.488 -12.198 1.00 50.25 293 VAL B O 1
ATOM 2208 N N . GLN B 1 83 ? -39.423 -39.243 -14.096 1.00 54.92 294 GLN B N 1
ATOM 2209 C CA . GLN B 1 83 ? -38.724 -40.314 -14.736 1.00 55.32 294 GLN B CA 1
ATOM 2210 C C . GLN B 1 83 ? -38.352 -39.913 -16.122 1.00 50.99 294 GLN B C 1
ATOM 2211 O O . GLN B 1 83 ? -38.903 -38.943 -16.679 1.00 44.17 294 GLN B O 1
ATOM 2217 N N . ALA B 1 84 ? -37.333 -40.613 -16.611 1.00 53.01 295 ALA B N 1
ATOM 2218 C CA . ALA B 1 84 ? -36.855 -40.513 -17.991 1.00 55.80 295 ALA B CA 1
ATOM 2219 C C . ALA B 1 84 ? -36.783 -41.907 -18.590 1.00 57.63 295 ALA B C 1
ATOM 2220 O O . ALA B 1 84 ? -36.193 -42.819 -18.004 1.00 54.41 295 ALA B O 1
ATOM 2222 N N . LYS B 1 85 ? -37.494 -42.109 -19.684 1.00 67.81 296 LYS B N 1
ATOM 2223 C CA . LYS B 1 85 ? -37.638 -43.449 -20.238 1.00 77.13 296 LYS B CA 1
ATOM 2224 C C . LYS B 1 85 ? -37.427 -43.443 -21.742 1.00 84.36 296 LYS B C 1
ATOM 2225 O O . LYS B 1 85 ? -38.017 -42.624 -22.468 1.00 78.81 296 LYS B O 1
ATOM 2231 N N . ASP B 1 86 ? -36.534 -44.331 -22.179 1.00 95.66 297 ASP B N 1
ATOM 2232 C CA . ASP B 1 86 ? -36.189 -44.512 -23.592 1.00 104.30 297 ASP B CA 1
ATOM 2233 C C . ASP B 1 86 ? -37.211 -45.454 -24.212 1.00 106.43 297 ASP B C 1
ATOM 2234 O O . ASP B 1 86 ? -37.783 -46.294 -23.514 1.00 98.58 297 ASP B O 1
ATOM 2239 N N . LEU B 1 87 ? -37.475 -45.278 -25.505 1.00 124.72 298 LEU B N 1
ATOM 2240 C CA . LEU B 1 87 ? -38.401 -46.156 -26.248 1.00 133.20 298 LEU B CA 1
ATOM 2241 C C . LEU B 1 87 ? -37.699 -47.452 -26.671 1.00 119.13 298 LEU B C 1
ATOM 2242 O O . LEU B 1 87 ? -36.750 -47.395 -27.446 1.00 110.53 298 LEU B O 1
ATOM 2247 N N . GLY B 1 88 ? -38.155 -48.608 -26.179 1.00 118.49 299 GLY B N 1
ATOM 2248 C CA . GLY B 1 88 ? -37.629 -49.895 -26.661 1.00 126.79 299 GLY B CA 1
ATOM 2249 C C . GLY B 1 88 ? -37.936 -51.161 -25.859 1.00 140.06 299 GLY B C 1
ATOM 2250 O O . GLY B 1 88 ? -39.097 -51.398 -25.484 1.00 120.93 299 GLY B O 1
ATOM 2251 N N . PRO B 1 89 ? -36.907 -52.032 -25.677 1.00 158.07 300 PRO B N 1
ATOM 2252 C CA . PRO B 1 89 ? -37.046 -53.412 -25.192 1.00 157.03 300 PRO B CA 1
ATOM 2253 C C . PRO B 1 89 ? -36.664 -53.599 -23.722 1.00 154.50 300 PRO B C 1
ATOM 2254 O O . PRO B 1 89 ? -35.487 -53.482 -23.368 1.00 143.11 300 PRO B O 1
ATOM 2258 N N . ASN B 1 90 ? -37.635 -53.978 -22.894 1.00 156.50 301 ASN B N 1
ATOM 2259 C CA . ASN B 1 90 ? -37.496 -53.875 -21.443 1.00 154.62 301 ASN B CA 1
ATOM 2260 C C . ASN B 1 90 ? -36.849 -52.546 -21.059 1.00 165.31 301 ASN B C 1
ATOM 2261 O O . ASN B 1 90 ? -36.176 -52.453 -20.029 1.00 176.55 301 ASN B O 1
ATOM 2266 N N . SER B 1 91 ? -37.044 -51.526 -21.900 1.00 157.87 302 SER B N 1
ATOM 2267 C CA . SER B 1 91 ? -36.330 -50.257 -21.761 1.00 139.22 302 SER B CA 1
ATOM 2268 C C . SER B 1 91 ? -36.652 -49.666 -20.399 1.00 131.61 302 SER B C 1
ATOM 2269 O O . SER B 1 91 ? -37.707 -49.050 -20.226 1.00 133.80 302 SER B O 1
ATOM 2272 N N . ILE B 1 92 ? -35.777 -49.920 -19.425 1.00 118.14 303 ILE B N 1
ATOM 2273 C CA . ILE B 1 92 ? -36.101 -49.683 -18.011 1.00 122.50 303 ILE B CA 1
ATOM 2274 C C . ILE B 1 92 ? -35.940 -48.176 -17.664 1.00 109.11 303 ILE B C 1
ATOM 2275 O O . ILE B 1 92 ? -35.271 -47.434 -18.400 1.00 107.93 303 ILE B O 1
ATOM 2280 N N . PRO B 1 93 ? -36.718 -47.679 -16.682 1.00 84.35 304 PRO B N 1
ATOM 2281 C CA . PRO B 1 93 ? -36.747 -46.227 -16.567 1.00 73.31 304 PRO B CA 1
ATOM 2282 C C . PRO B 1 93 ? -35.967 -45.741 -15.370 1.00 64.71 304 PRO B C 1
ATOM 2283 O O . PRO B 1 93 ? -35.957 -46.378 -14.328 1.00 72.26 304 PRO B O 1
ATOM 2287 N N . ALA B 1 94 ? -35.347 -44.586 -15.503 1.00 56.90 305 ALA B N 1
ATOM 2288 C CA . ALA B 1 94 ? -34.588 -44.008 -14.404 1.00 53.27 305 ALA B CA 1
ATOM 2289 C C . ALA B 1 94 ? -35.484 -42.987 -13.715 1.00 52.28 305 ALA B C 1
ATOM 2290 O O . ALA B 1 94 ? -36.300 -42.344 -14.371 1.00 50.48 305 ALA B O 1
ATOM 2292 N N . HIS B 1 95 ? -35.341 -42.806 -12.412 1.00 48.82 306 HIS B N 1
ATOM 2293 C CA . HIS B 1 95 ? -36.186 -41.834 -11.749 1.00 53.22 306 HIS B CA 1
ATOM 2294 C C . HIS B 1 95 ? -35.397 -40.904 -10.838 1.00 47.31 306 HIS B C 1
ATOM 2295 O O . HIS B 1 95 ? -34.335 -41.223 -10.386 1.00 48.65 306 HIS B O 1
ATOM 2302 N N . CYS B 1 96 ? -35.918 -39.733 -10.560 1.00 45.48 307 CYS B N 1
ATOM 2303 C CA . CYS B 1 96 ? -35.321 -38.958 -9.510 1.00 48.00 307 CYS B CA 1
ATOM 2304 C C . CYS B 1 96 ? -36.431 -38.256 -8.823 1.00 45.40 307 CYS B C 1
ATOM 2305 O O . CYS B 1 96 ? -37.557 -38.244 -9.318 1.00 48.22 307 CYS B O 1
ATOM 2308 N N . LYS B 1 97 ? -36.063 -37.556 -7.762 1.00 46.01 308 LYS B N 1
ATOM 2309 C CA . LYS B 1 97 ? -36.985 -36.790 -6.976 1.00 49.33 308 LYS B CA 1
ATOM 2310 C C . LYS B 1 97 ? -36.579 -35.307 -7.039 1.00 47.83 308 LYS B C 1
ATOM 2311 O O . LYS B 1 97 ? -35.411 -34.965 -6.819 1.00 45.26 308 LYS B O 1
ATOM 2317 N N . VAL B 1 98 ? -37.541 -34.449 -7.365 1.00 44.90 309 VAL B N 1
ATOM 2318 C CA . VAL B 1 98 ? -37.376 -32.983 -7.259 1.00 46.88 309 VAL B CA 1
ATOM 2319 C C . VAL B 1 98 ? -38.210 -32.372 -6.101 1.00 49.30 309 VAL B C 1
ATOM 2320 O O . VAL B 1 98 ? -39.450 -32.412 -6.094 1.00 44.23 309 VAL B O 1
ATOM 2324 N N . ILE B 1 99 ? -37.526 -31.691 -5.203 1.00 46.62 310 ILE B N 1
ATOM 2325 C CA . ILE B 1 99 ? -38.171 -31.016 -4.102 1.00 48.63 310 ILE B CA 1
ATOM 2326 C C . ILE B 1 99 ? -38.124 -29.481 -4.303 1.00 46.76 310 ILE B C 1
ATOM 2327 O O . ILE B 1 99 ? -37.061 -28.893 -4.232 1.00 43.88 310 ILE B O 1
ATOM 2332 N N . VAL B 1 100 ? -39.284 -28.848 -4.482 1.00 45.14 311 VAL B N 1
ATOM 2333 C CA . VAL B 1 100 ? -39.392 -27.410 -4.619 1.00 43.94 311 VAL B CA 1
ATOM 2334 C C . VAL B 1 100 ? -39.858 -26.795 -3.309 1.00 46.81 311 VAL B C 1
ATOM 2335 O O . VAL B 1 100 ? -40.994 -27.026 -2.909 1.00 55.89 311 VAL B O 1
ATOM 2339 N N . ASN B 1 101 ? -38.990 -26.044 -2.633 1.00 47.32 312 ASN B N 1
ATOM 2340 C CA . ASN B 1 101 ? -39.412 -25.081 -1.598 1.00 49.15 312 ASN B CA 1
ATOM 2341 C C . ASN B 1 101 ? -39.934 -23.788 -2.165 1.00 43.19 312 ASN B C 1
ATOM 2342 O O . ASN B 1 101 ? -39.188 -22.955 -2.729 1.00 43.19 312 ASN B O 1
ATOM 2347 N N . VAL B 1 102 ? -41.182 -23.556 -1.842 1.00 38.44 313 VAL B N 1
ATOM 2348 C CA . VAL B 1 102 ? -41.809 -22.282 -2.062 1.00 38.84 313 VAL B CA 1
ATOM 2349 C C . VAL B 1 102 ? -41.468 -21.382 -0.912 1.00 37.94 313 VAL B C 1
ATOM 2350 O O . VAL B 1 102 ? -41.663 -21.746 0.244 1.00 44.58 313 VAL B O 1
ATOM 2354 N N . ILE B 1 103 ? -40.833 -20.262 -1.232 1.00 37.43 314 ILE B N 1
ATOM 2355 C CA . ILE B 1 103 ? -40.188 -19.378 -0.248 1.00 36.34 314 ILE B CA 1
ATOM 2356 C C . ILE B 1 103 ? -41.093 -18.226 0.082 1.00 37.48 314 ILE B C 1
ATOM 2357 O O . ILE B 1 103 ? -41.587 -17.546 -0.801 1.00 40.35 314 ILE B O 1
ATOM 2362 N N . ASP B 1 104 ? -41.361 -18.048 1.358 1.00 41.47 315 ASP B N 1
ATOM 2363 C CA . ASP B 1 104 ? -42.382 -17.107 1.799 1.00 43.91 315 ASP B CA 1
ATOM 2364 C C . ASP B 1 104 ? -41.880 -15.697 1.517 1.00 42.97 315 ASP B C 1
ATOM 2365 O O . ASP B 1 104 ? -40.700 -15.420 1.732 1.00 45.93 315 ASP B O 1
ATOM 2370 N N . ILE B 1 105 ? -42.739 -14.877 0.910 1.00 42.48 316 ILE B N 1
ATOM 2371 C CA . ILE B 1 105 ? -42.631 -13.428 0.983 1.00 45.22 316 ILE B CA 1
ATOM 2372 C C . ILE B 1 105 ? -43.788 -12.780 1.734 1.00 45.82 316 ILE B C 1
ATOM 2373 O O . ILE B 1 105 ? -44.849 -13.384 1.995 1.00 45.31 316 ILE B O 1
ATOM 2378 N N . ASN B 1 106 ? -43.594 -11.513 2.070 1.00 45.78 317 ASN B N 1
ATOM 2379 C CA . ASN B 1 106 ? -44.626 -10.815 2.789 1.00 45.54 317 ASN B CA 1
ATOM 2380 C C . ASN B 1 106 ? -45.745 -10.392 1.880 1.00 43.62 317 ASN B C 1
ATOM 2381 O O . ASN B 1 106 ? -45.850 -9.230 1.577 1.00 43.13 317 ASN B O 1
ATOM 2386 N N . ASP B 1 107 ? -46.671 -11.298 1.595 1.00 44.60 318 ASP B N 1
ATOM 2387 C CA . ASP B 1 107 ? -47.850 -10.970 0.802 1.00 44.36 318 ASP B CA 1
ATOM 2388 C C . ASP B 1 107 ? -49.145 -10.909 1.638 1.00 47.55 318 ASP B C 1
ATOM 2389 O O . ASP B 1 107 ? -50.254 -10.865 1.095 1.00 52.41 318 ASP B O 1
ATOM 2394 N N . ASN B 1 108 ? -49.014 -10.865 2.953 1.00 49.16 319 ASN B N 1
ATOM 2395 C CA . ASN B 1 108 ? -50.203 -10.808 3.839 1.00 50.64 319 ASN B CA 1
ATOM 2396 C C . ASN B 1 108 ? -50.077 -9.755 4.944 1.00 47.26 319 ASN B C 1
ATOM 2397 O O . ASN B 1 108 ? -49.151 -9.787 5.757 1.00 46.37 319 ASN B O 1
ATOM 2402 N N . ALA B 1 109 ? -50.998 -8.803 4.911 1.00 48.38 320 ALA B N 1
ATOM 2403 C CA . ALA B 1 109 ? -51.187 -7.816 5.963 1.00 53.53 320 ALA B CA 1
ATOM 2404 C C . ALA B 1 109 ? -51.673 -8.450 7.274 1.00 48.37 320 ALA B C 1
ATOM 2405 O O . ALA B 1 109 ? -52.430 -9.429 7.251 1.00 49.74 320 ALA B O 1
ATOM 2407 N N . PRO B 1 110 ? -51.357 -7.819 8.411 1.00 47.44 321 PRO B N 1
ATOM 2408 C CA . PRO B 1 110 ? -51.927 -8.219 9.688 1.00 50.54 321 PRO B CA 1
ATOM 2409 C C . PRO B 1 110 ? -53.441 -8.047 9.727 1.00 51.39 321 PRO B C 1
ATOM 2410 O O . PRO B 1 110 ? -53.952 -7.147 9.085 1.00 53.55 321 PRO B O 1
ATOM 2414 N N . GLU B 1 111 ? -54.133 -9.026 10.295 1.00 56.86 322 GLU B N 1
ATOM 2415 C CA . GLU B 1 111 ? -55.572 -8.959 10.586 1.00 62.49 322 GLU B CA 1
ATOM 2416 C C . GLU B 1 111 ? -55.717 -8.735 12.091 1.00 59.96 322 GLU B C 1
ATOM 2417 O O . GLU B 1 111 ? -55.016 -9.363 12.888 1.00 53.99 322 GLU B O 1
ATOM 2423 N N . ILE B 1 112 ? -56.717 -7.954 12.482 1.00 61.79 323 ILE B N 1
ATOM 2424 C CA . ILE B 1 112 ? -56.945 -7.635 13.884 1.00 59.50 323 ILE B CA 1
ATOM 2425 C C . ILE B 1 112 ? -58.377 -7.977 14.275 1.00 62.67 323 ILE B C 1
ATOM 2426 O O . ILE B 1 112 ? -59.322 -7.526 13.629 1.00 58.75 323 ILE B O 1
ATOM 2431 N N . LYS B 1 113 ? -58.535 -8.773 15.332 1.00 67.04 324 LYS B N 1
ATOM 2432 C CA . LYS B 1 113 ? -59.872 -9.129 15.837 1.00 72.99 324 LYS B CA 1
ATOM 2433 C C . LYS B 1 113 ? -59.995 -8.844 17.325 1.00 66.52 324 LYS B C 1
ATOM 2434 O O . LYS B 1 113 ? -59.075 -9.131 18.123 1.00 55.58 324 LYS B O 1
ATOM 2440 N N . LEU B 1 114 ? -61.156 -8.304 17.692 1.00 65.98 325 LEU B N 1
ATOM 2441 C CA . LEU B 1 114 ? -61.520 -8.133 19.097 1.00 67.71 325 LEU B CA 1
ATOM 2442 C C . LEU B 1 114 ? -62.244 -9.364 19.579 1.00 61.39 325 LEU B C 1
ATOM 2443 O O . LEU B 1 114 ? -63.087 -9.879 18.887 1.00 70.73 325 LEU B O 1
ATOM 2448 N N . LEU B 1 115 ? -61.740 -9.959 20.647 1.00 65.85 326 LEU B N 1
ATOM 2449 C CA . LEU B 1 115 ? -62.457 -11.022 21.356 1.00 77.10 326 LEU B CA 1
ATOM 2450 C C . LEU B 1 115 ? -63.365 -10.428 22.437 1.00 78.33 326 LEU B C 1
ATOM 2451 O O . LEU B 1 115 ? -62.897 -9.919 23.477 1.00 62.94 326 LEU B O 1
ATOM 2456 N N . SER B 1 116 ? -64.661 -10.489 22.159 1.00 88.50 327 SER B N 1
ATOM 2457 C CA . SER B 1 116 ? -65.673 -9.970 23.054 1.00 103.62 327 SER B CA 1
ATOM 2458 C C . SER B 1 116 ? -67.078 -10.390 22.585 1.00 124.28 327 SER B C 1
ATOM 2459 O O . SER B 1 116 ? -67.240 -11.416 21.912 1.00 130.70 327 SER B O 1
ATOM 2462 N N . GLU B 1 117 ? -68.082 -9.587 22.937 1.00 143.57 328 GLU B N 1
ATOM 2463 C CA . GLU B 1 117 ? -69.482 -9.838 22.562 1.00 136.63 328 GLU B CA 1
ATOM 2464 C C . GLU B 1 117 ? -69.826 -9.461 21.112 1.00 143.65 328 GLU B C 1
ATOM 2465 O O . GLU B 1 117 ? -70.893 -9.824 20.610 1.00 144.77 328 GLU B O 1
ATOM 2471 N N . ASN B 1 118 ? -68.957 -8.670 20.481 1.00 146.93 329 ASN B N 1
ATOM 2472 C CA . ASN B 1 118 ? -69.182 -8.155 19.127 1.00 141.09 329 ASN B CA 1
ATOM 2473 C C . ASN B 1 118 ? -67.837 -7.745 18.495 1.00 138.33 329 ASN B C 1
ATOM 2474 O O . ASN B 1 118 ? -66.848 -7.526 19.200 1.00 125.27 329 ASN B O 1
ATOM 2479 N N . SER B 1 119 ? -67.787 -7.707 17.165 1.00 137.32 330 SER B N 1
ATOM 2480 C CA . SER B 1 119 ? -66.693 -7.041 16.444 1.00 134.90 330 SER B CA 1
ATOM 2481 C C . SER B 1 119 ? -66.529 -5.558 16.835 1.00 134.90 330 SER B C 1
ATOM 2482 O O . SER B 1 119 ? -65.513 -5.178 17.422 1.00 114.50 330 SER B O 1
ATOM 2485 N N . GLU B 1 120 ? -67.540 -4.740 16.528 1.00 141.45 331 GLU B N 1
ATOM 2486 C CA . GLU B 1 120 ? -67.424 -3.272 16.566 1.00 130.67 331 GLU B CA 1
ATOM 2487 C C . GLU B 1 120 ? -67.881 -2.644 17.882 1.00 123.42 331 GLU B C 1
ATOM 2488 O O . GLU B 1 120 ? -67.532 -1.495 18.179 1.00 107.89 331 GLU B O 1
ATOM 2494 N N . MET B 1 121 ? -68.668 -3.399 18.650 1.00 129.61 332 MET B N 1
ATOM 2495 C CA . MET B 1 121 ? -69.354 -2.899 19.849 1.00 124.79 332 MET B CA 1
ATOM 2496 C C . MET B 1 121 ? -68.918 -3.690 21.080 1.00 103.96 332 MET B C 1
ATOM 2497 O O . MET B 1 121 ? -69.562 -4.662 21.497 1.00 98.49 332 MET B O 1
ATOM 2502 N N . VAL B 1 122 ? -67.853 -3.217 21.697 1.00 84.33 333 VAL B N 1
ATOM 2503 C CA . VAL B 1 122 ? -67.514 -3.650 23.030 1.00 83.15 333 VAL B CA 1
ATOM 2504 C C . VAL B 1 122 ? -68.054 -2.637 24.040 1.00 87.64 333 VAL B C 1
ATOM 2505 O O . VAL B 1 122 ? -68.014 -1.422 23.802 1.00 83.83 333 VAL B O 1
ATOM 2509 N N . GLU B 1 123 ? -68.647 -3.136 25.121 1.00 86.62 334 GLU B N 1
ATOM 2510 C CA . GLU B 1 123 ? -69.180 -2.241 26.138 1.00 91.09 334 GLU B CA 1
ATOM 2511 C C . GLU B 1 123 ? -68.507 -2.430 27.475 1.00 82.19 334 GLU B C 1
ATOM 2512 O O . GLU B 1 123 ? -67.968 -3.492 27.779 1.00 73.94 334 GLU B O 1
ATOM 2518 N N . VAL B 1 124 ? -68.500 -1.359 28.251 1.00 78.59 335 VAL B N 1
ATOM 2519 C CA . VAL B 1 124 ? -67.879 -1.380 29.554 1.00 75.58 335 VAL B CA 1
ATOM 2520 C C . VAL B 1 124 ? -68.645 -0.488 30.550 1.00 79.48 335 VAL B C 1
ATOM 2521 O O . VAL B 1 124 ? -69.028 0.628 30.227 1.00 79.77 335 VAL B O 1
ATOM 2525 N N . SER B 1 125 ? -68.912 -1.016 31.741 1.00 77.11 336 SER B N 1
ATOM 2526 C CA . SER B 1 125 ? -69.507 -0.233 32.811 1.00 77.53 336 SER B CA 1
ATOM 2527 C C . SER B 1 125 ? -68.637 0.978 33.169 1.00 76.94 336 SER B C 1
ATOM 2528 O O . SER B 1 125 ? -67.426 0.850 33.261 1.00 80.03 336 SER B O 1
ATOM 2531 N N . GLU B 1 126 ? -69.255 2.135 33.416 1.00 81.31 337 GLU B N 1
ATOM 2532 C CA . GLU B 1 126 ? -68.535 3.321 33.928 1.00 82.32 337 GLU B CA 1
ATOM 2533 C C . GLU B 1 126 ? -67.862 3.074 35.302 1.00 79.58 337 GLU B C 1
ATOM 2534 O O . GLU B 1 126 ? -67.015 3.851 35.743 1.00 64.98 337 GLU B O 1
ATOM 2540 N N . ASN B 1 127 ? -68.268 2.015 36.000 1.00 78.42 338 ASN B N 1
ATOM 2541 C CA . ASN B 1 127 ? -67.781 1.770 37.355 1.00 89.72 338 ASN B CA 1
ATOM 2542 C C . ASN B 1 127 ? -66.704 0.704 37.374 1.00 83.09 338 ASN B C 1
ATOM 2543 O O . ASN B 1 127 ? -66.535 -0.003 38.365 1.00 80.60 338 ASN B O 1
ATOM 2548 N N . ALA B 1 128 ? -66.016 0.554 36.249 1.00 79.65 339 ALA B N 1
ATOM 2549 C CA . ALA B 1 128 ? -65.088 -0.539 36.076 1.00 72.17 339 ALA B CA 1
ATOM 2550 C C . ALA B 1 128 ? -63.741 -0.034 36.525 1.00 65.44 339 ALA B C 1
ATOM 2551 O O . ALA B 1 128 ? -63.342 1.080 36.185 1.00 67.92 339 ALA B O 1
ATOM 2553 N N . PRO B 1 129 ? -63.023 -0.847 37.291 1.00 60.20 340 PRO B N 1
ATOM 2554 C CA . PRO B 1 129 ? -61.746 -0.356 37.795 1.00 58.22 340 PRO B CA 1
ATOM 2555 C C . PRO B 1 129 ? -60.753 -0.128 36.667 1.00 65.28 340 PRO B C 1
ATOM 2556 O O . PRO B 1 129 ? -60.800 -0.820 35.645 1.00 59.11 340 PRO B O 1
ATOM 2560 N N . LEU B 1 130 ? -59.874 0.853 36.847 1.00 71.73 341 LEU B N 1
ATOM 2561 C CA . LEU B 1 130 ? -58.625 0.890 36.102 1.00 70.95 341 LEU B CA 1
ATOM 2562 C C . LEU B 1 130 ? -58.040 -0.510 36.022 1.00 69.46 341 LEU B C 1
ATOM 2563 O O . LEU B 1 130 ? -58.084 -1.284 36.996 1.00 67.72 341 LEU B O 1
ATOM 2568 N N . GLY B 1 131 ? -57.531 -0.848 34.840 1.00 66.31 342 GLY B N 1
ATOM 2569 C CA . GLY B 1 131 ? -56.959 -2.163 34.606 1.00 64.52 342 GLY B CA 1
ATOM 2570 C C . GLY B 1 131 ? -57.955 -3.164 34.056 1.00 62.69 342 GLY B C 1
ATOM 2571 O O . GLY B 1 131 ? -57.585 -4.247 33.607 1.00 68.25 342 GLY B O 1
ATOM 2572 N N . TYR B 1 132 ? -59.233 -2.864 34.172 1.00 57.18 343 TYR B N 1
ATOM 2573 C CA . TYR B 1 132 ? -60.205 -3.853 33.828 1.00 55.29 343 TYR B CA 1
ATOM 2574 C C . TYR B 1 132 ? -60.082 -4.153 32.326 1.00 54.22 343 TYR B C 1
ATOM 2575 O O . TYR B 1 132 ? -60.075 -3.247 31.511 1.00 52.80 343 TYR B O 1
ATOM 2584 N N . VAL B 1 133 ? -60.009 -5.435 31.988 1.00 51.83 344 VAL B N 1
ATOM 2585 C CA . VAL B 1 133 ? -59.952 -5.891 30.605 1.00 51.16 344 VAL B CA 1
ATOM 2586 C C . VAL B 1 133 ? -61.315 -5.816 29.871 1.00 50.30 344 VAL B C 1
ATOM 2587 O O . VAL B 1 133 ? -62.205 -6.606 30.132 1.00 48.53 344 VAL B O 1
ATOM 2591 N N . ILE B 1 134 ? -61.448 -4.922 28.900 1.00 53.76 345 ILE B N 1
ATOM 2592 C CA . ILE B 1 134 ? -62.645 -4.888 28.059 1.00 52.34 345 ILE B CA 1
ATOM 2593 C C . ILE B 1 134 ? -62.677 -6.058 27.098 1.00 56.87 345 ILE B C 1
ATOM 2594 O O . ILE B 1 134 ? -63.748 -6.506 26.708 1.00 66.40 345 ILE B O 1
ATOM 2599 N N . ALA B 1 135 ? -61.524 -6.384 26.523 1.00 58.38 346 ALA B N 1
ATOM 2600 C CA . ALA B 1 135 ? -61.473 -7.312 25.397 1.00 58.84 346 ALA B CA 1
ATOM 2601 C C . ALA B 1 135 ? -60.070 -7.818 25.179 1.00 56.22 346 ALA B C 1
ATOM 2602 O O . ALA B 1 135 ? -59.108 -7.238 25.664 1.00 56.29 346 ALA B O 1
ATOM 2604 N N . LEU B 1 136 ? -59.972 -8.941 24.487 1.00 56.44 347 LEU B N 1
ATOM 2605 C CA . LEU B 1 136 ? -58.702 -9.398 23.977 1.00 57.87 347 LEU B CA 1
ATOM 2606 C C . LEU B 1 136 ? -58.583 -9.022 22.517 1.00 58.53 347 LEU B C 1
ATOM 2607 O O . LEU B 1 136 ? -59.529 -9.164 21.731 1.00 54.30 347 LEU B O 1
ATOM 2612 N N . VAL B 1 137 ? -57.449 -8.417 22.195 1.00 59.41 348 VAL B N 1
ATOM 2613 C CA . VAL B 1 137 ? -57.090 -8.142 20.820 1.00 57.20 348 VAL B CA 1
ATOM 2614 C C . VAL B 1 137 ? -56.169 -9.212 20.299 1.00 56.22 348 VAL B C 1
ATOM 2615 O O . VAL B 1 137 ? -55.122 -9.514 20.895 1.00 54.22 348 VAL B O 1
ATOM 2619 N N . ARG B 1 138 ? -56.636 -9.886 19.270 1.00 56.21 349 ARG B N 1
ATOM 2620 C CA . ARG B 1 138 ? -55.860 -10.949 18.672 1.00 61.34 349 ARG B CA 1
ATOM 2621 C C . ARG B 1 138 ? -55.427 -10.446 17.318 1.00 57.64 349 ARG B C 1
ATOM 2622 O O . ARG B 1 138 ? -56.265 -10.075 16.498 1.00 56.54 349 ARG B O 1
ATOM 2630 N N . VAL B 1 139 ? -54.120 -10.480 17.088 1.00 56.65 350 VAL B N 1
ATOM 2631 C CA . VAL B 1 139 ? -53.547 -10.019 15.846 1.00 58.88 350 VAL B CA 1
ATOM 2632 C C . VAL B 1 139 ? -52.776 -11.136 15.172 1.00 57.82 350 VAL B C 1
ATOM 2633 O O . VAL B 1 139 ? -51.779 -11.599 15.691 1.00 54.83 350 VAL B O 1
ATOM 2637 N N . SER B 1 140 ? -53.150 -11.417 13.932 1.00 59.71 351 SER B N 1
ATOM 2638 C CA . SER B 1 140 ? -52.613 -12.530 13.170 1.00 58.90 351 SER B CA 1
ATOM 2639 C C . SER B 1 140 ? -52.057 -12.034 11.817 1.00 55.20 351 SER B C 1
ATOM 2640 O O . SER B 1 140 ? -52.399 -10.955 11.363 1.00 50.62 351 SER B O 1
ATOM 2643 N N . ASP B 1 141 ? -51.158 -12.819 11.230 1.00 52.21 352 ASP B N 1
ATOM 2644 C CA . ASP B 1 141 ? -50.587 -12.571 9.914 1.00 51.28 352 ASP B CA 1
ATOM 2645 C C . ASP B 1 141 ? -50.330 -13.942 9.259 1.00 49.99 352 ASP B C 1
ATOM 2646 O O . ASP B 1 141 ? -49.709 -14.835 9.858 1.00 48.18 352 ASP B O 1
ATOM 2651 N N . ASN B 1 142 ? -50.870 -14.164 8.076 1.00 50.92 353 ASN B N 1
ATOM 2652 C CA . ASN B 1 142 ? -50.741 -15.490 7.468 1.00 56.06 353 ASN B CA 1
ATOM 2653 C C . ASN B 1 142 ? -49.335 -15.847 7.011 1.00 50.19 353 ASN B C 1
ATOM 2654 O O . ASN B 1 142 ? -49.035 -17.013 6.802 1.00 52.40 353 ASN B O 1
ATOM 2659 N N . ASP B 1 143 ? -48.444 -14.875 6.953 1.00 47.94 354 ASP B N 1
ATOM 2660 C CA . ASP B 1 143 ? -47.080 -15.160 6.541 1.00 47.95 354 ASP B CA 1
ATOM 2661 C C . ASP B 1 143 ? -46.340 -15.827 7.690 1.00 49.58 354 ASP B C 1
ATOM 2662 O O . ASP B 1 143 ? -46.939 -16.182 8.694 1.00 53.93 354 ASP B O 1
ATOM 2667 N N . SER B 1 144 ? -45.076 -16.141 7.447 1.00 50.72 355 SER B N 1
ATOM 2668 C CA . SER B 1 144 ? -44.243 -16.840 8.395 1.00 51.52 355 SER B CA 1
ATOM 2669 C C . SER B 1 144 ? -43.008 -15.974 8.709 1.00 55.27 355 SER B C 1
ATOM 2670 O O . SER B 1 144 ? -42.787 -14.932 8.076 1.00 57.23 355 SER B O 1
ATOM 2673 N N . GLY B 1 145 ? -42.220 -16.398 9.694 1.00 53.74 356 GLY B N 1
ATOM 2674 C CA . GLY B 1 145 ? -41.061 -15.632 10.148 1.00 56.21 356 GLY B CA 1
ATOM 2675 C C . GLY B 1 145 ? -41.355 -14.168 10.467 1.00 53.82 356 GLY B C 1
ATOM 2676 O O . GLY B 1 145 ? -42.443 -13.825 10.914 1.00 49.41 356 GLY B O 1
ATOM 2677 N N . ALA B 1 146 ? -40.379 -13.314 10.185 1.00 52.39 357 ALA B N 1
ATOM 2678 C CA . ALA B 1 146 ? -40.499 -11.892 10.439 1.00 49.14 357 ALA B CA 1
ATOM 2679 C C . ALA B 1 146 ? -41.701 -11.340 9.683 1.00 48.67 357 ALA B C 1
ATOM 2680 O O . ALA B 1 146 ? -42.458 -10.543 10.238 1.00 56.56 357 ALA B O 1
ATOM 2682 N N . ASN B 1 147 ? -41.988 -11.905 8.514 1.00 44.69 358 ASN B N 1
ATOM 2683 C CA . ASN B 1 147 ? -43.150 -11.467 7.719 1.00 48.22 358 ASN B CA 1
ATOM 2684 C C . ASN B 1 147 ? -44.483 -11.614 8.437 1.00 45.54 358 ASN B C 1
ATOM 2685 O O . ASN B 1 147 ? -45.471 -10.968 8.054 1.00 41.75 358 ASN B O 1
ATOM 2690 N N . GLY B 1 148 ? -44.530 -12.551 9.369 1.00 42.58 359 GLY B N 1
ATOM 2691 C CA . GLY B 1 148 ? -45.759 -12.845 10.081 1.00 46.05 359 GLY B CA 1
ATOM 2692 C C . GLY B 1 148 ? -45.768 -12.404 11.533 1.00 45.17 359 GLY B C 1
ATOM 2693 O O . GLY B 1 148 ? -46.706 -12.706 12.240 1.00 41.70 359 GLY B O 1
ATOM 2694 N N . LYS B 1 149 ? -44.653 -11.844 11.996 1.00 47.64 360 LYS B N 1
ATOM 2695 C CA . LYS B 1 149 ? -44.530 -11.248 13.323 1.00 55.04 360 LYS B CA 1
ATOM 2696 C C . LYS B 1 149 ? -45.115 -9.820 13.350 1.00 55.13 360 LYS B C 1
ATOM 2697 O O . LYS B 1 149 ? -44.828 -9.001 12.471 1.00 52.45 360 LYS B O 1
ATOM 2703 N N . VAL B 1 150 ? -45.870 -9.513 14.391 1.00 52.44 361 VAL B N 1
ATOM 2704 C CA . VAL B 1 150 ? -46.696 -8.301 14.417 1.00 57.57 361 VAL B CA 1
ATOM 2705 C C . VAL B 1 150 ? -46.569 -7.422 15.686 1.00 54.53 361 VAL B C 1
ATOM 2706 O O . VAL B 1 150 ? -46.409 -7.941 16.774 1.00 50.62 361 VAL B O 1
ATOM 2710 N N . GLN B 1 151 ? -46.582 -6.096 15.515 1.00 55.83 362 GLN B N 1
ATOM 2711 C CA . GLN B 1 151 ? -46.693 -5.126 16.630 1.00 54.37 362 GLN B CA 1
ATOM 2712 C C . GLN B 1 151 ? -47.937 -4.299 16.492 1.00 47.50 362 GLN B C 1
ATOM 2713 O O . GLN B 1 151 ? -48.443 -4.126 15.387 1.00 46.99 362 GLN B O 1
ATOM 2719 N N . CYS B 1 152 ? -48.404 -3.710 17.584 1.00 49.89 363 CYS B N 1
ATOM 2720 C CA . CYS B 1 152 ? -49.634 -2.929 17.478 1.00 55.38 363 CYS B CA 1
ATOM 2721 C C . CYS B 1 152 ? -49.831 -1.831 18.514 1.00 54.03 363 CYS B C 1
ATOM 2722 O O . CYS B 1 152 ? -49.281 -1.873 19.576 1.00 58.63 363 CYS B O 1
ATOM 2725 N N . ARG B 1 153 ? -50.396 -0.729 18.051 1.00 60.34 364 ARG B N 1
ATOM 2726 C CA . ARG B 1 153 ? -50.567 0.484 18.825 1.00 56.85 364 ARG B CA 1
ATOM 2727 C C . ARG B 1 153 ? -52.044 0.813 18.896 1.00 53.86 364 ARG B C 1
ATOM 2728 O O . ARG B 1 153 ? -52.746 0.806 17.872 1.00 49.42 364 ARG B O 1
ATOM 2736 N N . LEU B 1 154 ? -52.500 1.228 20.065 1.00 56.65 365 LEU B N 1
ATOM 2737 C CA . LEU B 1 154 ? -53.791 1.933 20.127 1.00 63.28 365 LEU B CA 1
ATOM 2738 C C . LEU B 1 154 ? -53.567 3.359 19.648 1.00 68.12 365 LEU B C 1
ATOM 2739 O O . LEU B 1 154 ? -52.487 3.935 19.854 1.00 67.20 365 LEU B O 1
ATOM 2744 N N . GLN B 1 155 ? -54.501 3.876 18.867 1.00 73.10 366 GLN B N 1
ATOM 2745 C CA . GLN B 1 155 ? -54.317 5.225 18.356 1.00 89.87 366 GLN B CA 1
ATOM 2746 C C . GLN B 1 155 ? -55.315 6.227 18.915 1.00 91.93 366 GLN B C 1
ATOM 2747 O O . GLN B 1 155 ? -56.434 5.862 19.320 1.00 78.50 366 GLN B O 1
ATOM 2753 N N . GLY B 1 156 ? -54.850 7.475 19.006 1.00 95.49 367 GLY B N 1
ATOM 2754 C CA . GLY B 1 156 ? -55.625 8.568 19.579 1.00 102.34 367 GLY B CA 1
ATOM 2755 C C . GLY B 1 156 ? -55.422 8.708 21.074 1.00 97.28 367 GLY B C 1
ATOM 2756 O O . GLY B 1 156 ? -54.790 7.863 21.708 1.00 88.02 367 GLY B O 1
ATOM 2757 N N . ASN B 1 157 ? -55.980 9.775 21.634 1.00 103.91 368 ASN B N 1
ATOM 2758 C CA . ASN B 1 157 ? -55.824 10.079 23.050 1.00 105.97 368 ASN B CA 1
ATOM 2759 C C . ASN B 1 157 ? -57.144 9.884 23.777 1.00 101.17 368 ASN B C 1
ATOM 2760 O O . ASN B 1 157 ? -58.118 10.594 23.528 1.00 96.85 368 ASN B O 1
ATOM 2765 N N . VAL B 1 158 ? -57.147 8.933 24.702 1.00 96.00 369 VAL B N 1
ATOM 2766 C CA . VAL B 1 158 ? -58.333 8.158 25.017 1.00 83.17 369 VAL B CA 1
ATOM 2767 C C . VAL B 1 158 ? -58.025 7.358 26.289 1.00 78.33 369 VAL B C 1
ATOM 2768 O O . VAL B 1 158 ? -56.877 6.951 26.508 1.00 85.10 369 VAL B O 1
ATOM 2772 N N . PRO B 1 159 ? -59.028 7.199 27.169 1.00 75.15 370 PRO B N 1
ATOM 2773 C CA . PRO B 1 159 ? -58.927 6.533 28.466 1.00 70.85 370 PRO B CA 1
ATOM 2774 C C . PRO B 1 159 ? -58.840 5.004 28.379 1.00 74.43 370 PRO B C 1
ATOM 2775 O O . PRO B 1 159 ? -59.572 4.297 29.110 1.00 66.20 370 PRO B O 1
ATOM 2779 N N . PHE B 1 160 ? -58.053 4.503 27.424 1.00 69.18 371 PHE B N 1
ATOM 2780 C CA . PHE B 1 160 ? -57.731 3.081 27.341 1.00 63.14 371 PHE B CA 1
ATOM 2781 C C . PHE B 1 160 ? -56.294 2.925 26.873 1.00 62.46 371 PHE B C 1
ATOM 2782 O O . PHE B 1 160 ? -55.607 3.916 26.567 1.00 67.05 371 PHE B O 1
ATOM 2790 N N . ARG B 1 161 ? -55.915 1.668 26.682 1.00 55.46 372 ARG B N 1
ATOM 2791 C CA . ARG B 1 161 ? -54.542 1.237 26.781 1.00 58.71 372 ARG B CA 1
ATOM 2792 C C . ARG B 1 161 ? -54.450 -0.197 26.243 1.00 55.52 372 ARG B C 1
ATOM 2793 O O . ARG B 1 161 ? -55.324 -0.979 26.518 1.00 46.84 372 ARG B O 1
ATOM 2801 N N . LEU B 1 162 ? -53.498 -0.475 25.342 1.00 59.91 373 LEU B N 1
ATOM 2802 C CA . LEU B 1 162 ? -53.214 -1.863 24.929 1.00 56.67 373 LEU B CA 1
ATOM 2803 C C . LEU B 1 162 ? -52.095 -2.428 25.741 1.00 59.76 373 LEU B C 1
ATOM 2804 O O . LEU B 1 162 ? -51.156 -1.719 26.078 1.00 75.55 373 LEU B O 1
ATOM 2809 N N . ASN B 1 163 ? -52.244 -3.691 26.126 1.00 67.60 374 ASN B N 1
ATOM 2810 C CA . ASN B 1 163 ? -51.195 -4.440 26.816 1.00 67.35 374 ASN B CA 1
ATOM 2811 C C . ASN B 1 163 ? -50.775 -5.602 25.954 1.00 69.88 374 ASN B C 1
ATOM 2812 O O . ASN B 1 163 ? -51.641 -6.366 25.512 1.00 63.06 374 ASN B O 1
ATOM 2817 N N . GLU B 1 164 ? -49.480 -5.637 25.612 1.00 80.71 375 GLU B N 1
ATOM 2818 C CA . GLU B 1 164 ? -48.899 -6.678 24.745 1.00 80.77 375 GLU B CA 1
ATOM 2819 C C . GLU B 1 164 ? -48.484 -7.855 25.612 1.00 75.61 375 GLU B C 1
ATOM 2820 O O . GLU B 1 164 ? -48.021 -7.665 26.747 1.00 73.69 375 GLU B O 1
ATOM 2826 N N . PHE B 1 165 ? -48.939 -9.033 25.190 1.00 70.28 376 PHE B N 1
ATOM 2827 C CA . PHE B 1 165 ? -48.509 -10.308 25.763 1.00 68.87 376 PHE B CA 1
ATOM 2828 C C . PHE B 1 165 ? -47.999 -11.184 24.617 1.00 70.57 376 PHE B C 1
ATOM 2829 O O . PHE B 1 165 ? -48.041 -10.774 23.453 1.00 69.42 376 PHE B O 1
ATOM 2837 N N . GLU B 1 166 ? -47.506 -12.375 24.933 1.00 74.64 377 GLU B N 1
ATOM 2838 C CA . GLU B 1 166 ? -46.857 -13.208 23.923 1.00 81.11 377 GLU B CA 1
ATOM 2839 C C . GLU B 1 166 ? -47.802 -13.524 22.760 1.00 75.69 377 GLU B C 1
ATOM 2840 O O . GLU B 1 166 ? -47.512 -13.189 21.612 1.00 65.34 377 GLU B O 1
ATOM 2846 N N . SER B 1 167 ? -48.989 -14.032 23.081 1.00 76.40 378 SER B N 1
ATOM 2847 C CA . SER B 1 167 ? -49.882 -14.641 22.084 1.00 74.41 378 SER B CA 1
ATOM 2848 C C . SER B 1 167 ? -51.205 -13.880 21.907 1.00 68.97 378 SER B C 1
ATOM 2849 O O . SER B 1 167 ? -52.132 -14.370 21.250 1.00 72.92 378 SER B O 1
ATOM 2852 N N . PHE B 1 168 ? -51.293 -12.697 22.509 1.00 62.88 379 PHE B N 1
ATOM 2853 C CA . PHE B 1 168 ? -52.525 -11.915 22.534 1.00 55.01 379 PHE B CA 1
ATOM 2854 C C . PHE B 1 168 ? -52.284 -10.571 23.208 1.00 56.36 379 PHE B C 1
ATOM 2855 O O . PHE B 1 168 ? -51.317 -10.397 23.964 1.00 53.09 379 PHE B O 1
ATOM 2863 N N . SER B 1 169 ? -53.206 -9.635 22.995 1.00 56.97 380 SER B N 1
ATOM 2864 C CA . SER B 1 169 ? -53.171 -8.366 23.736 1.00 60.59 380 SER B CA 1
ATOM 2865 C C . SER B 1 169 ? -54.477 -8.104 24.504 1.00 55.92 380 SER B C 1
ATOM 2866 O O . SER B 1 169 ? -55.538 -8.555 24.087 1.00 51.91 380 SER B O 1
ATOM 2869 N N . THR B 1 170 ? -54.404 -7.303 25.560 1.00 50.52 381 THR B N 1
ATOM 2870 C CA . THR B 1 170 ? -55.603 -6.865 26.253 1.00 54.12 381 THR B CA 1
ATOM 2871 C C . THR B 1 170 ? -55.936 -5.392 25.983 1.00 54.20 381 THR B C 1
ATOM 2872 O O . THR B 1 170 ? -55.133 -4.488 26.216 1.00 50.61 381 THR B O 1
ATOM 2876 N N . LEU B 1 171 ? -57.182 -5.132 25.628 1.00 57.98 382 LEU B N 1
ATOM 2877 C CA . LEU B 1 171 ? -57.682 -3.761 25.670 1.00 51.69 382 LEU B CA 1
ATOM 2878 C C . LEU B 1 171 ? -58.175 -3.483 27.071 1.00 54.86 382 LEU B C 1
ATOM 2879 O O . LEU B 1 171 ? -59.027 -4.226 27.600 1.00 56.46 382 LEU B O 1
ATOM 2884 N N . LEU B 1 172 ? -57.590 -2.484 27.720 1.00 53.55 383 LEU B N 1
ATOM 2885 C CA . LEU B 1 172 ? -57.977 -2.195 29.085 1.00 56.30 383 LEU B CA 1
ATOM 2886 C C . LEU B 1 172 ? -58.176 -0.731 29.439 1.00 59.99 383 LEU B C 1
ATOM 2887 O O . LEU B 1 172 ? -57.838 0.168 28.653 1.00 64.06 383 LEU B O 1
ATOM 2892 N N . VAL B 1 173 ? -58.960 -0.528 30.502 1.00 65.23 384 VAL B N 1
ATOM 2893 C CA . VAL B 1 173 ? -59.378 0.807 30.974 1.00 63.15 384 VAL B CA 1
ATOM 2894 C C . VAL B 1 173 ? -58.204 1.573 31.583 1.00 63.02 384 VAL B C 1
ATOM 2895 O O . VAL B 1 173 ? -57.529 1.078 32.490 1.00 62.14 384 VAL B O 1
ATOM 2899 N N . ASP B 1 174 ? -57.991 2.796 31.118 1.00 69.53 385 ASP B N 1
ATOM 2900 C CA . ASP B 1 174 ? -56.774 3.528 31.461 1.00 81.86 385 ASP B CA 1
ATOM 2901 C C . ASP B 1 174 ? -56.989 4.913 32.054 1.00 81.24 385 ASP B C 1
ATOM 2902 O O . ASP B 1 174 ? -56.031 5.546 32.490 1.00 87.31 385 ASP B O 1
ATOM 2907 N N . GLY B 1 175 ? -58.217 5.412 32.010 1.00 81.31 386 GLY B N 1
ATOM 2908 C CA . GLY B 1 175 ? -58.632 6.530 32.873 1.00 88.04 386 GLY B CA 1
ATOM 2909 C C . GLY B 1 175 ? -60.107 6.443 33.210 1.00 84.40 386 GLY B C 1
ATOM 2910 O O . GLY B 1 175 ? -60.781 5.487 32.815 1.00 86.32 386 GLY B O 1
ATOM 2911 N N . ARG B 1 176 ? -60.633 7.440 33.910 1.00 85.72 387 ARG B N 1
ATOM 2912 C CA . ARG B 1 176 ? -62.009 7.339 34.400 1.00 91.49 387 ARG B CA 1
ATOM 2913 C C . ARG B 1 176 ? -63.052 7.601 33.316 1.00 84.95 387 ARG B C 1
ATOM 2914 O O . ARG B 1 176 ? -62.876 8.440 32.443 1.00 74.10 387 ARG B O 1
ATOM 2922 N N . LEU B 1 177 ? -64.158 6.878 33.399 1.00 89.35 388 LEU B N 1
ATOM 2923 C CA . LEU B 1 177 ? -65.247 7.033 32.450 1.00 91.61 388 LEU B CA 1
ATOM 2924 C C . LEU B 1 177 ? -66.488 7.611 33.118 1.00 99.54 388 LEU B C 1
ATOM 2925 O O . LEU B 1 177 ? -66.605 7.628 34.342 1.00 100.77 388 LEU B O 1
ATOM 2930 N N . ASP B 1 178 ? -67.410 8.084 32.288 1.00 110.42 389 ASP B N 1
ATOM 2931 C CA . ASP B 1 178 ? -68.657 8.675 32.751 1.00 104.14 389 ASP B CA 1
ATOM 2932 C C . ASP B 1 178 ? -69.612 8.819 31.562 1.00 100.07 389 ASP B C 1
ATOM 2933 O O . ASP B 1 178 ? -69.428 9.695 30.719 1.00 90.33 389 ASP B O 1
ATOM 2938 N N . ARG B 1 179 ? -70.588 7.914 31.483 1.00 101.39 390 ARG B N 1
ATOM 2939 C CA . ARG B 1 179 ? -71.680 7.950 30.486 1.00 101.50 390 ARG B CA 1
ATOM 2940 C C . ARG B 1 179 ? -72.174 9.358 30.143 1.00 103.29 390 ARG B C 1
ATOM 2941 O O . ARG B 1 179 ? -72.099 9.796 28.996 1.00 93.88 390 ARG B O 1
ATOM 2949 N N . GLU B 1 180 ? -72.682 10.057 31.152 1.00 119.92 391 GLU B N 1
ATOM 2950 C CA . GLU B 1 180 ? -73.207 11.411 30.984 1.00 125.58 391 GLU B CA 1
ATOM 2951 C C . GLU B 1 180 ? -72.052 12.404 30.860 1.00 121.29 391 GLU B C 1
ATOM 2952 O O . GLU B 1 180 ? -71.846 13.237 31.740 1.00 122.81 391 GLU B O 1
ATOM 2958 N N . GLN B 1 181 ? -71.310 12.306 29.758 1.00 115.58 392 GLN B N 1
ATOM 2959 C CA . GLN B 1 181 ? -70.058 13.044 29.573 1.00 126.91 392 GLN B CA 1
ATOM 2960 C C . GLN B 1 181 ? -69.432 12.578 28.264 1.00 131.25 392 GLN B C 1
ATOM 2961 O O . GLN B 1 181 ? -69.084 13.383 27.394 1.00 136.38 392 GLN B O 1
ATOM 2967 N N . ARG B 1 182 ? -69.239 11.266 28.170 1.00 124.21 393 ARG B N 1
ATOM 2968 C CA . ARG B 1 182 ? -68.938 10.611 26.915 1.00 101.64 393 ARG B CA 1
ATOM 2969 C C . ARG B 1 182 ? -69.305 9.140 27.020 1.00 92.38 393 ARG B C 1
ATOM 2970 O O . ARG B 1 182 ? -68.694 8.404 27.793 1.00 99.30 393 ARG B O 1
ATOM 2978 N N . ASP B 1 183 ? -70.344 8.733 26.296 1.00 87.59 394 ASP B N 1
ATOM 2979 C CA . ASP B 1 183 ? -70.829 7.350 26.355 1.00 89.88 394 ASP B CA 1
ATOM 2980 C C . ASP B 1 183 ? -70.409 6.508 25.142 1.00 78.93 394 ASP B C 1
ATOM 2981 O O . ASP B 1 183 ? -70.785 5.344 25.021 1.00 79.12 394 ASP B O 1
ATOM 2986 N N . MET B 1 184 ? -69.638 7.100 24.240 1.00 78.48 395 MET B N 1
ATOM 2987 C CA . MET B 1 184 ? -69.174 6.390 23.049 1.00 84.06 395 MET B CA 1
ATOM 2988 C C . MET B 1 184 ? -67.763 6.868 22.700 1.00 83.68 395 MET B C 1
ATOM 2989 O O . MET B 1 184 ? -67.495 8.069 22.607 1.00 83.13 395 MET B O 1
ATOM 2994 N N . TYR B 1 185 ? -66.836 5.926 22.605 1.00 80.50 396 TYR B N 1
ATOM 2995 C CA . TYR B 1 185 ? -65.505 6.245 22.132 1.00 76.90 396 TYR B CA 1
ATOM 2996 C C . TYR B 1 185 ? -65.258 5.523 20.828 1.00 76.24 396 TYR B C 1
ATOM 2997 O O . TYR B 1 185 ? -65.917 4.520 20.532 1.00 75.34 396 TYR B O 1
ATOM 3006 N N . ASN B 1 186 ? -64.380 6.085 20.005 1.00 78.48 397 ASN B N 1
ATOM 3007 C CA . ASN B 1 186 ? -64.098 5.499 18.699 1.00 84.92 397 ASN B CA 1
ATOM 3008 C C . ASN B 1 186 ? -62.626 5.151 18.530 1.00 80.99 397 ASN B C 1
ATOM 3009 O O . ASN B 1 186 ? -61.780 6.020 18.325 1.00 91.06 397 ASN B O 1
ATOM 3014 N N . LEU B 1 187 ? -62.334 3.861 18.607 1.00 74.10 398 LEU B N 1
ATOM 3015 C CA . LEU B 1 187 ? -60.974 3.395 18.782 1.00 68.34 398 LEU B CA 1
ATOM 3016 C C . LEU B 1 187 ? -60.476 2.849 17.478 1.00 67.45 398 LEU B C 1
ATOM 3017 O O . LEU B 1 187 ? -61.209 2.139 16.756 1.00 61.47 398 LEU B O 1
ATOM 3022 N N . THR B 1 188 ? -59.206 3.136 17.209 1.00 62.54 399 THR B N 1
ATOM 3023 C CA . THR B 1 188 ? -58.497 2.474 16.138 1.00 66.60 399 THR B CA 1
ATOM 3024 C C . THR B 1 188 ? -57.218 1.856 16.661 1.00 60.00 399 THR B C 1
ATOM 3025 O O . THR B 1 188 ? -56.491 2.447 17.471 1.00 50.29 399 THR B O 1
ATOM 3029 N N . ILE B 1 189 ? -56.953 0.650 16.175 1.00 58.82 400 ILE B N 1
ATOM 3030 C CA . ILE B 1 189 ? -55.699 -0.023 16.441 1.00 55.90 400 ILE B CA 1
ATOM 3031 C C . ILE B 1 189 ? -54.927 -0.120 15.158 1.00 50.08 400 ILE B C 1
ATOM 3032 O O . ILE B 1 189 ? -55.462 -0.471 14.133 1.00 52.31 400 ILE B O 1
ATOM 3037 N N . LEU B 1 190 ? -53.641 0.136 15.248 1.00 54.63 401 LEU B N 1
ATOM 3038 C CA . LEU B 1 190 ? -52.758 0.055 14.096 1.00 54.83 401 LEU B CA 1
ATOM 3039 C C . LEU B 1 190 ? -51.780 -1.101 14.310 1.00 49.67 401 LEU B C 1
ATOM 3040 O O . LEU B 1 190 ? -51.266 -1.272 15.403 1.00 42.81 401 LEU B O 1
ATOM 3045 N N . ALA B 1 191 ? -51.598 -1.930 13.284 1.00 52.17 402 ALA B N 1
ATOM 3046 C CA . ALA B 1 191 ? -50.676 -3.076 13.340 1.00 51.87 402 ALA B CA 1
ATOM 3047 C C . ALA B 1 191 ? -49.709 -3.077 12.136 1.00 51.47 402 ALA B C 1
ATOM 3048 O O . ALA B 1 191 ? -50.093 -2.785 11.009 1.00 49.49 402 ALA B O 1
ATOM 3050 N N . GLU B 1 192 ? -48.459 -3.422 12.401 1.00 49.56 403 GLU B N 1
ATOM 3051 C CA . GLU B 1 192 ? -47.431 -3.486 11.385 1.00 52.91 403 GLU B CA 1
ATOM 3052 C C . GLU B 1 192 ? -46.727 -4.813 11.568 1.00 51.30 403 GLU B C 1
ATOM 3053 O O . GLU B 1 192 ? -46.259 -5.111 12.669 1.00 50.78 403 GLU B O 1
ATOM 3059 N N . ASP B 1 193 ? -46.608 -5.594 10.494 1.00 50.49 404 ASP B N 1
ATOM 3060 C CA . ASP B 1 193 ? -45.719 -6.758 10.522 1.00 48.40 404 ASP B CA 1
ATOM 3061 C C . ASP B 1 193 ? -44.244 -6.415 10.349 1.00 45.19 404 ASP B C 1
ATOM 3062 O O . ASP B 1 193 ? -43.901 -5.261 10.284 1.00 44.08 404 ASP B O 1
ATOM 3067 N N . SER B 1 194 ? -43.369 -7.400 10.531 1.00 53.13 405 SER B N 1
ATOM 3068 C CA . SER B 1 194 ? -41.908 -7.185 10.461 1.00 52.89 405 SER B CA 1
ATOM 3069 C C . SER B 1 194 ? -41.290 -7.618 9.144 1.00 53.84 405 SER B C 1
ATOM 3070 O O . SER B 1 194 ? -40.065 -7.781 9.040 1.00 57.38 405 SER B O 1
ATOM 3073 N N . GLY B 1 195 ? -42.124 -7.752 8.130 1.00 56.73 406 GLY B N 1
ATOM 3074 C CA . GLY B 1 195 ? -41.667 -8.225 6.836 1.00 64.15 406 GLY B CA 1
ATOM 3075 C C . GLY B 1 195 ? -40.909 -7.165 6.078 1.00 65.29 406 GLY B C 1
ATOM 3076 O O . GLY B 1 195 ? -40.492 -6.161 6.644 1.00 61.71 406 GLY B O 1
ATOM 3077 N N . TYR B 1 196 ? -40.650 -7.426 4.805 1.00 80.84 407 TYR B N 1
ATOM 3078 C CA . TYR B 1 196 ? -40.100 -6.383 3.954 1.00 87.74 407 TYR B CA 1
ATOM 3079 C C . TYR B 1 196 ? -40.650 -6.387 2.517 1.00 75.81 407 TYR B C 1
ATOM 3080 O O . TYR B 1 196 ? -40.657 -7.410 1.861 1.00 72.70 407 TYR B O 1
ATOM 3089 N N . PRO B 1 197 ? -41.315 -5.291 2.128 1.00 76.98 408 PRO B N 1
ATOM 3090 C CA . PRO B 1 197 ? -41.560 -4.161 3.019 1.00 76.03 408 PRO B CA 1
ATOM 3091 C C . PRO B 1 197 ? -42.618 -4.494 4.092 1.00 67.75 408 PRO B C 1
ATOM 3092 O O . PRO B 1 197 ? -43.481 -5.352 3.884 1.00 56.27 408 PRO B O 1
ATOM 3096 N N . PRO B 1 198 ? -42.540 -3.836 5.248 1.00 63.46 409 PRO B N 1
ATOM 3097 C CA . PRO B 1 198 ? -43.604 -4.008 6.241 1.00 58.82 409 PRO B CA 1
ATOM 3098 C C . PRO B 1 198 ? -44.998 -3.680 5.681 1.00 56.88 409 PRO B C 1
ATOM 3099 O O . PRO B 1 198 ? -45.116 -2.895 4.720 1.00 50.78 409 PRO B O 1
ATOM 3103 N N . LEU B 1 199 ? -46.010 -4.369 6.216 1.00 48.51 410 LEU B N 1
ATOM 3104 C CA . LEU B 1 199 ? -47.392 -4.179 5.815 1.00 48.65 410 LEU B CA 1
ATOM 3105 C C . LEU B 1 199 ? -48.266 -3.851 7.042 1.00 50.52 410 LEU B C 1
ATOM 3106 O O . LEU B 1 199 ? -47.999 -4.320 8.143 1.00 47.85 410 LEU B O 1
ATOM 3111 N N . ARG B 1 200 ? -49.358 -3.126 6.816 1.00 53.30 411 ARG B N 1
ATOM 3112 C CA . ARG B 1 200 ? -50.065 -2.411 7.869 1.00 49.48 411 ARG B CA 1
ATOM 3113 C C . ARG B 1 200 ? -51.555 -2.710 7.844 1.00 51.32 411 ARG B C 1
ATOM 3114 O O . ARG B 1 200 ? -52.116 -3.005 6.797 1.00 54.65 411 ARG B O 1
ATOM 3122 N N . SER B 1 201 ? -52.204 -2.632 8.996 1.00 54.18 412 SER B N 1
ATOM 3123 C CA . SER B 1 201 ? -53.662 -2.709 9.037 1.00 59.08 412 SER B CA 1
ATOM 3124 C C . SER B 1 201 ? -54.191 -1.816 10.108 1.00 56.91 412 SER B C 1
ATOM 3125 O O . SER B 1 201 ? -53.494 -1.515 11.052 1.00 54.24 412 SER B O 1
ATOM 3128 N N . SER B 1 202 ? -55.441 -1.410 9.941 1.00 64.17 413 SER B N 1
ATOM 3129 C CA . SER B 1 202 ? -56.168 -0.656 10.943 1.00 62.37 413 SER B CA 1
ATOM 3130 C C . SER B 1 202 ? -57.500 -1.319 11.169 1.00 67.22 413 SER B C 1
ATOM 3131 O O . SER B 1 202 ? -58.038 -1.971 10.274 1.00 72.21 413 SER B O 1
ATOM 3134 N N . LYS B 1 203 ? -57.932 -1.306 12.418 1.00 66.95 414 LYS B N 1
ATOM 3135 C CA . LYS B 1 203 ? -59.279 -1.692 12.754 1.00 71.18 414 LYS B CA 1
ATOM 3136 C C . LYS B 1 203 ? -59.842 -0.569 13.593 1.00 70.48 414 LYS B C 1
ATOM 3137 O O . LYS B 1 203 ? -59.182 -0.065 14.517 1.00 61.36 414 LYS B O 1
ATOM 3143 N N . SER B 1 204 ? -61.013 -0.101 13.180 1.00 74.74 415 SER B N 1
ATOM 3144 C CA . SER B 1 204 ? -61.782 0.854 13.960 1.00 72.86 415 SER B CA 1
ATOM 3145 C C . SER B 1 204 ? -62.944 0.157 14.618 1.00 67.72 415 SER B C 1
ATOM 3146 O O . SER B 1 204 ? -63.544 -0.762 14.043 1.00 63.01 415 SER B O 1
ATOM 3149 N N . PHE B 1 205 ? -63.255 0.599 15.825 1.00 63.68 416 PHE B N 1
ATOM 3150 C CA . PHE B 1 205 ? -64.405 0.077 16.542 1.00 68.90 416 PHE B CA 1
ATOM 3151 C C . PHE B 1 205 ? -64.688 0.958 17.739 1.00 72.65 416 PHE B C 1
ATOM 3152 O O . PHE B 1 205 ? -63.876 1.813 18.115 1.00 71.68 416 PHE B O 1
ATOM 3160 N N . ALA B 1 206 ? -65.829 0.735 18.368 1.00 71.01 417 ALA B N 1
ATOM 3161 C CA . ALA B 1 206 ? -66.232 1.642 19.405 1.00 75.05 417 ALA B CA 1
ATOM 3162 C C . ALA B 1 206 ? -66.328 0.941 20.739 1.00 73.24 417 ALA B C 1
ATOM 3163 O O . ALA B 1 206 ? -66.483 -0.282 20.816 1.00 70.98 417 ALA B O 1
ATOM 3165 N N . VAL B 1 207 ? -66.177 1.732 21.792 1.00 72.90 418 VAL B N 1
ATOM 3166 C CA . VAL B 1 207 ? -66.455 1.281 23.136 1.00 74.24 418 VAL B CA 1
ATOM 3167 C C . VAL B 1 207 ? -67.695 2.001 23.632 1.00 76.38 418 VAL B C 1
ATOM 3168 O O . VAL B 1 207 ? -67.649 3.209 23.881 1.00 79.70 418 VAL B O 1
ATOM 3172 N N . LYS B 1 208 ? -68.776 1.265 23.857 1.00 74.63 419 LYS B N 1
ATOM 3173 C CA . LYS B 1 208 ? -69.889 1.834 24.611 1.00 82.03 419 LYS B CA 1
ATOM 3174 C C . LYS B 1 208 ? -69.668 1.796 26.116 1.00 76.73 419 LYS B C 1
ATOM 3175 O O . LYS B 1 208 ? -69.337 0.754 26.681 1.00 74.49 419 LYS B O 1
ATOM 3181 N N . VAL B 1 209 ? -69.939 2.922 26.765 1.00 75.04 420 VAL B N 1
ATOM 3182 C CA . VAL B 1 209 ? -69.935 3.005 28.225 1.00 73.64 420 VAL B CA 1
ATOM 3183 C C . VAL B 1 209 ? -71.350 2.849 28.811 1.00 76.57 420 VAL B C 1
ATOM 3184 O O . VAL B 1 209 ? -72.153 3.771 28.718 1.00 78.85 420 VAL B O 1
ATOM 3188 N N . THR B 1 210 ? -71.631 1.717 29.456 1.00 77.84 421 THR B N 1
ATOM 3189 C CA . THR B 1 210 ? -72.968 1.459 29.983 1.00 85.30 421 THR B CA 1
ATOM 3190 C C . THR B 1 210 ? -73.140 2.009 31.385 1.00 94.63 421 THR B C 1
ATOM 3191 O O . THR B 1 210 ? -72.158 2.332 32.054 1.00 90.52 421 THR B O 1
ATOM 3195 N N . ASP B 1 211 ? -74.417 2.207 31.740 1.00 118.17 422 ASP B N 1
ATOM 3196 C CA . ASP B 1 211 ? -74.923 2.521 33.097 1.00 122.48 422 ASP B CA 1
ATOM 3197 C C . ASP B 1 211 ? -73.911 2.915 34.165 1.00 108.59 422 ASP B C 1
ATOM 3198 O O . ASP B 1 211 ? -74.301 3.281 35.273 1.00 101.66 422 ASP B O 1
ATOM 3203 N N . PRO C 1 2 ? 20.496 -52.407 64.574 1.00 69.71 213 PRO C N 1
ATOM 3204 C CA . PRO C 1 2 ? 19.914 -51.069 64.694 1.00 62.79 213 PRO C CA 1
ATOM 3205 C C . PRO C 1 2 ? 18.410 -51.126 64.922 1.00 56.56 213 PRO C C 1
ATOM 3206 O O . PRO C 1 2 ? 17.774 -52.068 64.516 1.00 55.92 213 PRO C O 1
ATOM 3210 N N . VAL C 1 3 ? 17.866 -50.156 65.639 1.00 53.83 214 VAL C N 1
ATOM 3211 C CA . VAL C 1 3 ? 16.436 -49.948 65.698 1.00 49.68 214 VAL C CA 1
ATOM 3212 C C . VAL C 1 3 ? 16.256 -48.445 65.703 1.00 52.58 214 VAL C C 1
ATOM 3213 O O . VAL C 1 3 ? 16.838 -47.767 66.567 1.00 52.28 214 VAL C O 1
ATOM 3217 N N . PHE C 1 4 ? 15.478 -47.916 64.748 1.00 46.24 215 PHE C N 1
ATOM 3218 C CA . PHE C 1 4 ? 15.084 -46.517 64.786 1.00 42.33 215 PHE C CA 1
ATOM 3219 C C . PHE C 1 4 ? 14.157 -46.263 65.961 1.00 43.43 215 PHE C C 1
ATOM 3220 O O . PHE C 1 4 ? 13.437 -47.158 66.365 1.00 44.70 215 PHE C O 1
ATOM 3228 N N . ASP C 1 5 ? 14.259 -45.078 66.562 1.00 43.67 216 ASP C N 1
ATOM 3229 C CA . ASP C 1 5 ? 13.445 -44.694 67.702 1.00 47.01 216 ASP C CA 1
ATOM 3230 C C . ASP C 1 5 ? 11.959 -44.848 67.443 1.00 48.20 216 ASP C C 1
ATOM 3231 O O . ASP C 1 5 ? 11.178 -45.084 68.350 1.00 47.11 216 ASP C O 1
ATOM 3236 N N . GLU C 1 6 ? 11.548 -44.545 66.225 1.00 50.32 217 GLU C N 1
ATOM 3237 C CA . GLU C 1 6 ? 10.153 -44.637 65.859 1.00 49.71 217 GLU C CA 1
ATOM 3238 C C . GLU C 1 6 ? 10.098 -45.286 64.496 1.00 45.48 217 GLU C C 1
ATOM 3239 O O . GLU C 1 6 ? 11.074 -45.268 63.788 1.00 45.36 217 GLU C O 1
ATOM 3245 N N . PRO C 1 7 ? 9.027 -46.014 64.200 1.00 44.56 218 PRO C N 1
ATOM 3246 C CA . PRO C 1 7 ? 8.888 -46.636 62.877 1.00 42.42 218 PRO C CA 1
ATOM 3247 C C . PRO C 1 7 ? 8.413 -45.685 61.767 1.00 39.87 218 PRO C C 1
ATOM 3248 O O . PRO C 1 7 ? 8.564 -45.999 60.589 1.00 40.43 218 PRO C O 1
ATOM 3252 N N . VAL C 1 8 ? 7.818 -44.563 62.154 1.00 38.86 219 VAL C N 1
ATOM 3253 C CA . VAL C 1 8 ? 7.187 -43.606 61.224 1.00 37.69 219 VAL C CA 1
ATOM 3254 C C . VAL C 1 8 ? 7.311 -42.276 61.931 1.00 36.12 219 VAL C C 1
ATOM 3255 O O . VAL C 1 8 ? 6.795 -42.103 63.071 1.00 36.79 219 VAL C O 1
ATOM 3259 N N . TYR C 1 9 ? 7.885 -41.321 61.235 1.00 33.49 220 TYR C N 1
ATOM 3260 C CA . TYR C 1 9 ? 8.019 -39.995 61.772 1.00 34.32 220 TYR C CA 1
ATOM 3261 C C . TYR C 1 9 ? 7.189 -39.080 60.911 1.00 30.33 220 TYR C C 1
ATOM 3262 O O . TYR C 1 9 ? 6.984 -39.344 59.744 1.00 32.26 220 TYR C O 1
ATOM 3271 N N . THR C 1 10 ? 6.840 -37.925 61.437 1.00 28.00 221 THR C N 1
ATOM 3272 C CA . THR C 1 10 ? 6.050 -37.001 60.671 1.00 27.48 221 THR C CA 1
ATOM 3273 C C . THR C 1 10 ? 6.611 -35.663 60.929 1.00 26.35 221 THR C C 1
ATOM 3274 O O . THR C 1 10 ? 6.741 -35.268 62.054 1.00 26.33 221 THR C O 1
ATOM 3278 N N . VAL C 1 11 ? 6.618 -34.842 59.911 1.00 30.06 222 VAL C N 1
ATOM 3279 C CA . VAL C 1 11 ? 7.375 -33.605 59.978 1.00 32.74 222 VAL C CA 1
ATOM 3280 C C . VAL C 1 11 ? 6.851 -32.575 59.011 1.00 32.18 222 VAL C C 1
ATOM 3281 O O . VAL C 1 11 ? 6.700 -32.852 57.844 1.00 30.64 222 VAL C O 1
ATOM 3285 N N . ASN C 1 12 ? 6.898 -31.335 59.446 1.00 36.37 223 ASN C N 1
ATOM 3286 C CA . ASN C 1 12 ? 6.165 -30.259 58.830 1.00 39.98 223 ASN C CA 1
ATOM 3287 C C . ASN C 1 12 ? 7.181 -29.238 58.457 1.00 39.45 223 ASN C C 1
ATOM 3288 O O . ASN C 1 12 ? 7.837 -28.729 59.326 1.00 41.15 223 ASN C O 1
ATOM 3293 N N . VAL C 1 13 ? 7.338 -28.974 57.163 1.00 45.21 224 VAL C N 1
ATOM 3294 C CA . VAL C 1 13 ? 8.477 -28.199 56.626 1.00 40.10 224 VAL C CA 1
ATOM 3295 C C . VAL C 1 13 ? 7.903 -27.231 55.630 1.00 42.76 224 VAL C C 1
ATOM 3296 O O . VAL C 1 13 ? 6.945 -27.566 54.931 1.00 42.76 224 VAL C O 1
ATOM 3300 N N . LEU C 1 14 ? 8.277 -25.965 55.769 1.00 43.69 225 LEU C N 1
ATOM 3301 C CA . LEU C 1 14 ? 7.618 -24.914 55.028 1.00 45.94 225 LEU C CA 1
ATOM 3302 C C . LEU C 1 14 ? 7.946 -25.025 53.544 1.00 45.16 225 LEU C C 1
ATOM 3303 O O . LEU C 1 14 ? 9.072 -25.307 53.166 1.00 41.90 225 LEU C O 1
ATOM 3308 N N . GLU C 1 15 ? 6.951 -24.829 52.702 1.00 45.00 226 GLU C N 1
ATOM 3309 C CA . GLU C 1 15 ? 7.194 -24.588 51.270 1.00 46.88 226 GLU C CA 1
ATOM 3310 C C . GLU C 1 15 ? 8.349 -23.598 51.093 1.00 40.91 226 GLU C C 1
ATOM 3311 O O . GLU C 1 15 ? 8.448 -22.619 51.807 1.00 38.44 226 GLU C O 1
ATOM 3317 N N . ASN C 1 16 ? 9.227 -23.865 50.141 1.00 44.41 227 ASN C N 1
ATOM 3318 C CA . ASN C 1 16 ? 10.323 -22.940 49.802 1.00 49.16 227 ASN C CA 1
ATOM 3319 C C . ASN C 1 16 ? 11.369 -22.733 50.883 1.00 46.14 227 ASN C C 1
ATOM 3320 O O . ASN C 1 16 ? 12.093 -21.749 50.853 1.00 57.31 227 ASN C O 1
ATOM 3325 N N . SER C 1 17 ? 11.458 -23.652 51.826 1.00 44.62 228 SER C N 1
ATOM 3326 C CA . SER C 1 17 ? 12.486 -23.602 52.848 1.00 47.09 228 SER C CA 1
ATOM 3327 C C . SER C 1 17 ? 13.869 -23.512 52.209 1.00 44.96 228 SER C C 1
ATOM 3328 O O . SER C 1 17 ? 14.099 -24.065 51.152 1.00 41.46 228 SER C O 1
ATOM 3331 N N . PRO C 1 18 ? 14.772 -22.749 52.819 1.00 52.52 229 PRO C N 1
ATOM 3332 C CA . PRO C 1 18 ? 16.136 -22.647 52.263 1.00 57.07 229 PRO C CA 1
ATOM 3333 C C . PRO C 1 18 ? 16.861 -23.980 52.214 1.00 55.67 229 PRO C C 1
ATOM 3334 O O . PRO C 1 18 ? 16.664 -24.819 53.101 1.00 51.53 229 PRO C O 1
ATOM 3338 N N . ILE C 1 19 ? 17.649 -24.183 51.157 1.00 56.29 230 ILE C N 1
ATOM 3339 C CA . ILE C 1 19 ? 18.591 -25.299 51.099 1.00 59.93 230 ILE C CA 1
ATOM 3340 C C . ILE C 1 19 ? 19.319 -25.506 52.431 1.00 58.35 230 ILE C C 1
ATOM 3341 O O . ILE C 1 19 ? 19.617 -24.550 53.145 1.00 51.69 230 ILE C O 1
ATOM 3346 N N . ASN C 1 20 ? 19.522 -26.777 52.783 1.00 60.45 231 ASN C N 1
ATOM 3347 C CA . ASN C 1 20 ? 20.102 -27.182 54.063 1.00 61.29 231 ASN C CA 1
ATOM 3348 C C . ASN C 1 20 ? 19.273 -27.013 55.313 1.00 58.42 231 ASN C C 1
ATOM 3349 O O . ASN C 1 20 ? 19.776 -27.310 56.390 1.00 59.44 231 ASN C O 1
ATOM 3354 N N . THR C 1 21 ? 18.027 -26.550 55.205 1.00 50.02 232 THR C N 1
ATOM 3355 C CA . THR C 1 21 ? 17.151 -26.557 56.342 1.00 45.74 232 THR C CA 1
ATOM 3356 C C . THR C 1 21 ? 17.096 -27.998 56.870 1.00 47.39 232 THR C C 1
ATOM 3357 O O . THR C 1 21 ? 17.000 -28.963 56.104 1.00 43.69 232 THR C O 1
ATOM 3361 N N . LEU C 1 22 ? 17.239 -28.143 58.177 1.00 48.34 233 LEU C N 1
ATOM 3362 C CA . LEU C 1 22 ? 17.073 -29.433 58.843 1.00 49.11 233 LEU C CA 1
ATOM 3363 C C . LEU C 1 22 ? 15.633 -29.925 58.747 1.00 46.88 233 LEU C C 1
ATOM 3364 O O . LEU C 1 22 ? 14.730 -29.215 59.158 1.00 49.62 233 LEU C O 1
ATOM 3369 N N . VAL C 1 23 ? 15.454 -31.165 58.270 1.00 44.87 234 VAL C N 1
ATOM 3370 C CA . VAL C 1 23 ? 14.184 -31.898 58.340 1.00 47.21 234 VAL C CA 1
ATOM 3371 C C . VAL C 1 23 ? 14.131 -32.736 59.626 1.00 45.43 234 VAL C C 1
ATOM 3372 O O . VAL C 1 23 ? 13.303 -32.484 60.511 1.00 55.26 234 VAL C O 1
ATOM 3376 N N . ILE C 1 24 ? 14.989 -33.745 59.707 1.00 39.60 235 ILE C N 1
ATOM 3377 C CA . ILE C 1 24 ? 15.137 -34.547 60.915 1.00 40.50 235 ILE C CA 1
ATOM 3378 C C . ILE C 1 24 ? 16.574 -35.058 61.195 1.00 42.45 235 ILE C C 1
ATOM 3379 O O . ILE C 1 24 ? 17.337 -35.417 60.265 1.00 35.73 235 ILE C O 1
ATOM 3384 N N . ASP C 1 25 ? 16.884 -35.216 62.482 1.00 46.48 236 ASP C N 1
ATOM 3385 C CA . ASP C 1 25 ? 17.993 -36.078 62.894 1.00 52.73 236 ASP C CA 1
ATOM 3386 C C . ASP C 1 25 ? 17.514 -37.460 63.323 1.00 49.09 236 ASP C C 1
ATOM 3387 O O . ASP C 1 25 ? 16.977 -37.632 64.417 1.00 47.02 236 ASP C O 1
ATOM 3392 N N . LEU C 1 26 ? 17.789 -38.458 62.496 1.00 47.74 237 LEU C N 1
ATOM 3393 C CA . LEU C 1 26 ? 17.357 -39.812 62.787 1.00 49.26 237 LEU C CA 1
ATOM 3394 C C . LEU C 1 26 ? 18.395 -40.529 63.602 1.00 50.29 237 LEU C C 1
ATOM 3395 O O . LEU C 1 26 ? 19.592 -40.431 63.329 1.00 59.56 237 LEU C O 1
ATOM 3400 N N . ASN C 1 27 ? 17.936 -41.347 64.529 1.00 50.64 238 ASN C N 1
ATOM 3401 C CA . ASN C 1 27 ? 18.831 -42.209 65.265 1.00 56.54 238 ASN C CA 1
ATOM 3402 C C . ASN C 1 27 ? 18.453 -43.689 65.252 1.00 51.75 238 ASN C C 1
ATOM 3403 O O . ASN C 1 27 ? 17.434 -44.058 65.804 1.00 55.56 238 ASN C O 1
ATOM 3408 N N . ALA C 1 28 ? 19.374 -44.547 64.820 1.00 52.73 239 ALA C N 1
ATOM 3409 C CA . ALA C 1 28 ? 19.178 -45.987 64.930 1.00 53.15 239 ALA C CA 1
ATOM 3410 C C . ALA C 1 28 ? 20.110 -46.754 65.900 1.00 59.48 239 ALA C C 1
ATOM 3411 O O . ALA C 1 28 ? 19.937 -47.956 66.101 1.00 59.36 239 ALA C O 1
ATOM 3413 N N . THR C 1 29 ? 21.101 -46.082 66.493 1.00 78.41 240 THR C N 1
ATOM 3414 C CA . THR C 1 29 ? 22.154 -46.768 67.287 1.00 76.05 240 THR C CA 1
ATOM 3415 C C . THR C 1 29 ? 22.393 -46.093 68.617 1.00 88.15 240 THR C C 1
ATOM 3416 O O . THR C 1 29 ? 22.157 -44.899 68.756 1.00 83.40 240 THR C O 1
ATOM 3420 N N . ASP C 1 30 ? 22.832 -46.872 69.606 1.00 114.58 241 ASP C N 1
ATOM 3421 C CA . ASP C 1 30 ? 23.201 -46.313 70.903 1.00 126.34 241 ASP C CA 1
ATOM 3422 C C . ASP C 1 30 ? 24.566 -45.637 70.755 1.00 131.88 241 ASP C C 1
ATOM 3423 O O . ASP C 1 30 ? 25.491 -46.220 70.170 1.00 123.72 241 ASP C O 1
ATOM 3428 N N . PRO C 1 31 ? 24.678 -44.378 71.227 1.00 143.43 242 PRO C N 1
ATOM 3429 C CA . PRO C 1 31 ? 25.989 -43.735 71.321 1.00 147.34 242 PRO C CA 1
ATOM 3430 C C . PRO C 1 31 ? 26.766 -44.174 72.565 1.00 150.07 242 PRO C C 1
ATOM 3431 O O . PRO C 1 31 ? 27.573 -43.408 73.087 1.00 156.43 242 PRO C O 1
ATOM 3435 N N . ASP C 1 32 ? 26.492 -45.386 73.048 1.00 156.13 243 ASP C N 1
ATOM 3436 C CA . ASP C 1 32 ? 27.328 -46.063 74.044 1.00 152.11 243 ASP C CA 1
ATOM 3437 C C . ASP C 1 32 ? 28.104 -47.207 73.352 1.00 149.81 243 ASP C C 1
ATOM 3438 O O . ASP C 1 32 ? 27.790 -48.385 73.538 1.00 121.42 243 ASP C O 1
ATOM 3443 N N . GLU C 1 33 ? 29.096 -46.868 72.524 1.00 168.46 244 GLU C N 1
ATOM 3444 C CA . GLU C 1 33 ? 29.710 -45.532 72.490 1.00 169.98 244 GLU C CA 1
ATOM 3445 C C . GLU C 1 33 ? 29.966 -45.051 71.048 1.00 169.08 244 GLU C C 1
ATOM 3446 O O . GLU C 1 33 ? 31.083 -44.655 70.699 1.00 157.97 244 GLU C O 1
ATOM 3452 N N . GLY C 1 34 ? 28.922 -45.082 70.221 1.00 165.91 245 GLY C N 1
ATOM 3453 C CA . GLY C 1 34 ? 29.032 -44.687 68.818 1.00 165.35 245 GLY C CA 1
ATOM 3454 C C . GLY C 1 34 ? 29.509 -45.851 67.968 1.00 175.63 245 GLY C C 1
ATOM 3455 O O . GLY C 1 34 ? 28.705 -46.687 67.556 1.00 172.01 245 GLY C O 1
ATOM 3456 N N . THR C 1 35 ? 30.815 -45.893 67.692 1.00 186.14 246 THR C N 1
ATOM 3457 C CA . THR C 1 35 ? 31.494 -47.124 67.242 1.00 181.47 246 THR C CA 1
ATOM 3458 C C . THR C 1 35 ? 31.912 -47.949 68.467 1.00 180.70 246 THR C C 1
ATOM 3459 O O . THR C 1 35 ? 32.772 -47.519 69.237 1.00 175.13 246 THR C O 1
ATOM 3463 N N . ASN C 1 36 ? 31.335 -49.138 68.642 1.00 174.45 247 ASN C N 1
ATOM 3464 C CA . ASN C 1 36 ? 30.909 -50.005 67.541 1.00 168.33 247 ASN C CA 1
ATOM 3465 C C . ASN C 1 36 ? 29.375 -50.065 67.408 1.00 159.96 247 ASN C C 1
ATOM 3466 O O . ASN C 1 36 ? 28.695 -50.518 68.331 1.00 136.48 247 ASN C O 1
ATOM 3471 N N . GLY C 1 37 ? 28.830 -49.689 66.245 1.00 159.15 248 GLY C N 1
ATOM 3472 C CA . GLY C 1 37 ? 29.436 -49.968 64.937 1.00 152.45 248 GLY C CA 1
ATOM 3473 C C . GLY C 1 37 ? 29.412 -48.812 63.943 1.00 142.58 248 GLY C C 1
ATOM 3474 O O . GLY C 1 37 ? 28.918 -47.717 64.237 1.00 133.74 248 GLY C O 1
ATOM 3475 N N . GLU C 1 38 ? 30.005 -49.056 62.777 1.00 127.36 249 GLU C N 1
ATOM 3476 C CA . GLU C 1 38 ? 29.925 -48.146 61.640 1.00 122.84 249 GLU C CA 1
ATOM 3477 C C . GLU C 1 38 ? 28.622 -48.419 60.879 1.00 117.43 249 GLU C C 1
ATOM 3478 O O . GLU C 1 38 ? 28.544 -49.319 60.044 1.00 119.77 249 GLU C O 1
ATOM 3484 N N . VAL C 1 39 ? 27.591 -47.652 61.217 1.00 115.58 250 VAL C N 1
ATOM 3485 C CA . VAL C 1 39 ? 26.262 -47.791 60.629 1.00 97.55 250 VAL C CA 1
ATOM 3486 C C . VAL C 1 39 ? 26.053 -46.753 59.539 1.00 79.48 250 VAL C C 1
ATOM 3487 O O . VAL C 1 39 ? 26.449 -45.604 59.680 1.00 78.76 250 VAL C O 1
ATOM 3491 N N . VAL C 1 40 ? 25.503 -47.203 58.425 1.00 67.01 251 VAL C N 1
ATOM 3492 C CA . VAL C 1 40 ? 25.226 -46.352 57.286 1.00 67.67 251 VAL C CA 1
ATOM 3493 C C . VAL C 1 40 ? 23.704 -46.143 57.129 1.00 62.31 251 VAL C C 1
ATOM 3494 O O . VAL C 1 40 ? 22.929 -47.099 56.959 1.00 59.50 251 VAL C O 1
ATOM 3498 N N . TYR C 1 41 ? 23.302 -44.881 57.253 1.00 59.44 252 TYR C N 1
ATOM 3499 C CA . TYR C 1 41 ? 21.956 -44.404 56.932 1.00 49.50 252 TYR C CA 1
ATOM 3500 C C . TYR C 1 41 ? 21.828 -44.078 55.448 1.00 48.16 252 TYR C C 1
ATOM 3501 O O . TYR C 1 41 ? 22.487 -43.186 54.940 1.00 55.38 252 TYR C O 1
ATOM 3510 N N . SER C 1 42 ? 20.850 -44.680 54.795 1.00 50.11 253 SER C N 1
ATOM 3511 C CA . SER C 1 42 ? 20.532 -44.372 53.406 1.00 47.88 253 SER C CA 1
ATOM 3512 C C . SER C 1 42 ? 19.018 -44.390 53.124 1.00 47.20 253 SER C C 1
ATOM 3513 O O . SER C 1 42 ? 18.224 -44.981 53.848 1.00 48.91 253 SER C O 1
ATOM 3516 N N . PHE C 1 43 ? 18.638 -43.762 52.035 1.00 48.94 254 PHE C N 1
ATOM 3517 C CA . PHE C 1 43 ? 17.310 -43.877 51.481 1.00 46.89 254 PHE C CA 1
ATOM 3518 C C . PHE C 1 43 ? 17.159 -45.204 50.783 1.00 54.28 254 PHE C C 1
ATOM 3519 O O . PHE C 1 43 ? 18.086 -45.658 50.128 1.00 61.95 254 PHE C O 1
ATOM 3527 N N . ILE C 1 44 ? 15.992 -45.832 50.881 1.00 59.23 255 ILE C N 1
ATOM 3528 C CA . ILE C 1 44 ? 15.804 -47.067 50.162 1.00 58.61 255 ILE C CA 1
ATOM 3529 C C . ILE C 1 44 ? 14.763 -47.020 49.071 1.00 67.03 255 ILE C C 1
ATOM 3530 O O . ILE C 1 44 ? 15.119 -46.923 47.902 1.00 105.44 255 ILE C O 1
ATOM 3535 N N . ASN C 1 45 ? 13.492 -47.097 49.378 1.00 63.95 256 ASN C N 1
ATOM 3536 C CA . ASN C 1 45 ? 12.553 -47.481 48.314 1.00 72.51 256 ASN C CA 1
ATOM 3537 C C . ASN C 1 45 ? 12.088 -46.310 47.474 1.00 76.26 256 ASN C C 1
ATOM 3538 O O . ASN C 1 45 ? 11.370 -45.445 47.968 1.00 93.90 256 ASN C O 1
ATOM 3543 N N . PHE C 1 46 ? 12.369 -46.361 46.183 1.00 74.49 257 PHE C N 1
ATOM 3544 C CA . PHE C 1 46 ? 11.954 -45.296 45.274 1.00 81.13 257 PHE C CA 1
ATOM 3545 C C . PHE C 1 46 ? 10.441 -45.062 45.308 1.00 77.10 257 PHE C C 1
ATOM 3546 O O . PHE C 1 46 ? 9.666 -45.948 44.963 1.00 69.21 257 PHE C O 1
ATOM 3554 N N . VAL C 1 47 ? 10.029 -43.832 45.603 1.00 82.08 258 VAL C N 1
ATOM 3555 C CA . VAL C 1 47 ? 8.623 -43.437 45.407 1.00 86.80 258 VAL C CA 1
ATOM 3556 C C . VAL C 1 47 ? 8.511 -42.413 44.267 1.00 79.99 258 VAL C C 1
ATOM 3557 O O . VAL C 1 47 ? 7.829 -42.671 43.268 1.00 69.56 258 VAL C O 1
ATOM 3561 N N . SER C 1 48 ? 9.190 -41.269 44.410 1.00 69.58 259 SER C N 1
ATOM 3562 C CA . SER C 1 48 ? 9.225 -40.269 43.340 1.00 69.21 259 SER C CA 1
ATOM 3563 C C . SER C 1 48 ? 10.643 -39.707 43.030 1.00 66.75 259 SER C C 1
ATOM 3564 O O . SER C 1 48 ? 11.569 -39.788 43.846 1.00 62.18 259 SER C O 1
ATOM 3567 N N . ASN C 1 49 ? 10.839 -39.341 41.767 1.00 64.20 260 ASN C N 1
ATOM 3568 C CA . ASN C 1 49 ? 12.069 -38.692 41.313 1.00 67.42 260 ASN C CA 1
ATOM 3569 C C . ASN C 1 49 ? 12.214 -37.356 41.979 1.00 64.49 260 ASN C C 1
ATOM 3570 O O . ASN C 1 49 ? 13.314 -36.911 42.311 1.00 72.99 260 ASN C O 1
ATOM 3575 N N . LEU C 1 50 ? 11.079 -36.692 42.102 1.00 64.28 261 LEU C N 1
ATOM 3576 C CA . LEU C 1 50 ? 10.968 -35.477 42.877 1.00 63.28 261 LEU C CA 1
ATOM 3577 C C . LEU C 1 50 ? 11.534 -35.596 44.291 1.00 58.39 261 LEU C C 1
ATOM 3578 O O . LEU C 1 50 ? 12.458 -34.872 44.668 1.00 62.71 261 LEU C O 1
ATOM 3583 N N . THR C 1 51 ? 11.020 -36.557 45.043 1.00 54.93 262 THR C N 1
ATOM 3584 C CA . THR C 1 51 ? 11.440 -36.779 46.422 1.00 51.81 262 THR C CA 1
ATOM 3585 C C . THR C 1 51 ? 12.943 -37.066 46.470 1.00 51.38 262 THR C C 1
ATOM 3586 O O . THR C 1 51 ? 13.695 -36.481 47.268 1.00 42.17 262 THR C O 1
ATOM 3590 N N . LYS C 1 52 ? 13.375 -37.949 45.580 1.00 57.94 263 LYS C N 1
ATOM 3591 C CA . LYS C 1 52 ? 14.799 -38.249 45.435 1.00 65.48 263 LYS C CA 1
ATOM 3592 C C . LYS C 1 52 ? 15.661 -37.000 45.335 1.00 59.88 263 LYS C C 1
ATOM 3593 O O . LYS C 1 52 ? 16.646 -36.903 46.009 1.00 64.19 263 LYS C O 1
ATOM 3599 N N . GLN C 1 53 ? 15.209 -35.967 44.650 1.00 68.37 264 GLN C N 1
ATOM 3600 C CA . GLN C 1 53 ? 16.027 -34.760 44.540 1.00 71.69 264 GLN C CA 1
ATOM 3601 C C . GLN C 1 53 ? 15.776 -33.648 45.588 1.00 69.14 264 GLN C C 1
ATOM 3602 O O . GLN C 1 53 ? 16.582 -32.738 45.704 1.00 76.72 264 GLN C O 1
ATOM 3608 N N . MET C 1 54 ? 14.688 -33.714 46.357 1.00 67.01 265 MET C N 1
ATOM 3609 C CA . MET C 1 54 ? 14.418 -32.687 47.385 1.00 57.88 265 MET C CA 1
ATOM 3610 C C . MET C 1 54 ? 15.209 -32.844 48.683 1.00 52.54 265 MET C C 1
ATOM 3611 O O . MET C 1 54 ? 15.301 -31.894 49.462 1.00 52.30 265 MET C O 1
ATOM 3616 N N . PHE C 1 55 ? 15.667 -34.050 48.999 1.00 46.13 266 PHE C N 1
ATOM 3617 C CA . PHE C 1 55 ? 16.237 -34.274 50.321 1.00 47.94 266 PHE C CA 1
ATOM 3618 C C . PHE C 1 55 ? 17.600 -34.912 50.202 1.00 55.46 266 PHE C C 1
ATOM 3619 O O . PHE C 1 55 ? 17.907 -35.543 49.199 1.00 68.90 266 PHE C O 1
ATOM 3627 N N . LYS C 1 56 ? 18.471 -34.624 51.150 1.00 55.89 267 LYS C N 1
ATOM 3628 C CA . LYS C 1 56 ? 19.630 -35.433 51.296 1.00 55.26 267 LYS C CA 1
ATOM 3629 C C . LYS C 1 56 ? 19.808 -35.873 52.722 1.00 54.99 267 LYS C C 1
ATOM 3630 O O . LYS C 1 56 ? 19.073 -35.433 53.646 1.00 47.84 267 LYS C O 1
ATOM 3636 N N . ILE C 1 57 ? 20.637 -36.904 52.848 1.00 52.59 268 ILE C N 1
ATOM 3637 C CA . ILE C 1 57 ? 20.830 -37.554 54.122 1.00 55.36 268 ILE C CA 1
ATOM 3638 C C . ILE C 1 57 ? 22.298 -37.867 54.351 1.00 56.30 268 ILE C C 1
ATOM 3639 O O . ILE C 1 57 ? 23.031 -38.207 53.427 1.00 63.76 268 ILE C O 1
ATOM 3644 N N . ASP C 1 58 ? 22.730 -37.652 55.583 1.00 60.06 269 ASP C N 1
ATOM 3645 C CA . ASP C 1 58 ? 24.120 -37.768 55.930 1.00 67.25 269 ASP C CA 1
ATOM 3646 C C . ASP C 1 58 ? 24.353 -39.215 56.341 1.00 65.83 269 ASP C C 1
ATOM 3647 O O . ASP C 1 58 ? 23.679 -39.707 57.239 1.00 60.65 269 ASP C O 1
ATOM 3652 N N . PRO C 1 59 ? 25.294 -39.903 55.676 1.00 64.50 270 PRO C N 1
ATOM 3653 C CA . PRO C 1 59 ? 25.362 -41.348 55.830 1.00 62.92 270 PRO C CA 1
ATOM 3654 C C . PRO C 1 59 ? 25.717 -41.786 57.244 1.00 67.65 270 PRO C C 1
ATOM 3655 O O . PRO C 1 59 ? 25.264 -42.852 57.668 1.00 62.16 270 PRO C O 1
ATOM 3659 N N . LYS C 1 60 ? 26.492 -40.964 57.960 1.00 65.48 271 LYS C N 1
ATOM 3660 C CA . LYS C 1 60 ? 26.974 -41.307 59.293 1.00 72.06 271 LYS C CA 1
ATOM 3661 C C . LYS C 1 60 ? 26.033 -40.854 60.405 1.00 66.51 271 LYS C C 1
ATOM 3662 O O . LYS C 1 60 ? 25.939 -41.527 61.428 1.00 66.30 271 LYS C O 1
ATOM 3668 N N . THR C 1 61 ? 25.502 -39.633 60.288 1.00 63.50 272 THR C N 1
ATOM 3669 C CA . THR C 1 61 ? 24.681 -39.011 61.355 1.00 64.64 272 THR C CA 1
ATOM 3670 C C . THR C 1 61 ? 23.171 -39.330 61.252 1.00 57.48 272 THR C C 1
ATOM 3671 O O . THR C 1 61 ? 22.426 -39.174 62.225 1.00 51.50 272 THR C O 1
ATOM 3675 N N . GLY C 1 62 ? 22.715 -39.565 60.023 1.00 54.10 273 GLY C N 1
ATOM 3676 C CA . GLY C 1 62 ? 21.308 -39.783 59.729 1.00 54.59 273 GLY C CA 1
ATOM 3677 C C . GLY C 1 62 ? 20.425 -38.536 59.745 1.00 51.37 273 GLY C C 1
ATOM 3678 O O . GLY C 1 62 ? 19.231 -38.608 60.065 1.00 50.03 273 GLY C O 1
ATOM 3679 N N . VAL C 1 63 ? 20.991 -37.414 59.331 1.00 49.74 274 VAL C N 1
ATOM 3680 C CA . VAL C 1 63 ? 20.297 -36.139 59.335 1.00 52.61 274 VAL C CA 1
ATOM 3681 C C . VAL C 1 63 ? 19.724 -35.937 57.947 1.00 51.28 274 VAL C C 1
ATOM 3682 O O . VAL C 1 63 ? 20.456 -36.035 56.979 1.00 52.88 274 VAL C O 1
ATOM 3686 N N . ILE C 1 64 ? 18.411 -35.719 57.832 1.00 46.98 275 ILE C N 1
ATOM 3687 C CA . ILE C 1 64 ? 17.871 -35.418 56.532 1.00 44.25 275 ILE C CA 1
ATOM 3688 C C . ILE C 1 64 ? 17.739 -33.911 56.429 1.00 43.26 275 ILE C C 1
ATOM 3689 O O . ILE C 1 64 ? 17.404 -33.270 57.409 1.00 38.52 275 ILE C O 1
ATOM 3694 N N . THR C 1 65 ? 18.125 -33.338 55.292 1.00 42.51 276 THR C N 1
ATOM 3695 C CA . THR C 1 65 ? 17.959 -31.894 55.105 1.00 46.86 276 THR C CA 1
ATOM 3696 C C . THR C 1 65 ? 17.285 -31.613 53.768 1.00 44.04 276 THR C C 1
ATOM 3697 O O . THR C 1 65 ? 17.255 -32.467 52.878 1.00 43.75 276 THR C O 1
ATOM 3701 N N . VAL C 1 66 ? 16.905 -30.362 53.572 1.00 41.40 277 VAL C N 1
ATOM 3702 C CA . VAL C 1 66 ? 16.392 -29.939 52.306 1.00 45.54 277 VAL C CA 1
ATOM 3703 C C . VAL C 1 66 ? 17.508 -29.728 51.280 1.00 54.93 277 VAL C C 1
ATOM 3704 O O . VAL C 1 66 ? 18.589 -29.226 51.596 1.00 61.60 277 VAL C O 1
ATOM 3708 N N . ASN C 1 67 ? 17.282 -30.247 50.083 1.00 59.39 278 ASN C N 1
ATOM 3709 C CA . ASN C 1 67 ? 18.238 -30.152 48.990 1.00 56.80 278 ASN C CA 1
ATOM 3710 C C . ASN C 1 67 ? 17.580 -29.564 47.748 1.00 61.77 278 ASN C C 1
ATOM 3711 O O . ASN C 1 67 ? 18.196 -29.536 46.711 1.00 53.04 278 ASN C O 1
ATOM 3716 N N . GLY C 1 68 ? 16.287 -29.232 47.800 1.00 58.24 279 GLY C N 1
ATOM 3717 C CA . GLY C 1 68 ? 15.614 -28.741 46.611 1.00 53.86 279 GLY C CA 1
ATOM 3718 C C . GLY C 1 68 ? 14.837 -27.500 46.951 1.00 58.83 279 GLY C C 1
ATOM 3719 O O . GLY C 1 68 ? 14.715 -27.133 48.114 1.00 62.76 279 GLY C O 1
ATOM 3720 N N . VAL C 1 69 ? 14.201 -26.912 45.949 1.00 65.94 280 VAL C N 1
ATOM 3721 C CA . VAL C 1 69 ? 13.049 -26.059 46.218 1.00 65.53 280 VAL C CA 1
ATOM 3722 C C . VAL C 1 69 ? 11.827 -26.928 46.428 1.00 56.29 280 VAL C C 1
ATOM 3723 O O . VAL C 1 69 ? 11.420 -27.666 45.548 1.00 52.02 280 VAL C O 1
ATOM 3727 N N . LEU C 1 70 ? 11.262 -26.828 47.621 1.00 55.73 281 LEU C N 1
ATOM 3728 C CA . LEU C 1 70 ? 10.058 -27.543 47.985 1.00 45.21 281 LEU C CA 1
ATOM 3729 C C . LEU C 1 70 ? 8.864 -26.715 47.622 1.00 52.30 281 LEU C C 1
ATOM 3730 O O . LEU C 1 70 ? 8.598 -25.707 48.282 1.00 53.87 281 LEU C O 1
ATOM 3735 N N . ASP C 1 71 ? 7.994 -27.299 46.809 1.00 55.56 282 ASP C N 1
ATOM 3736 C CA . ASP C 1 71 ? 6.852 -26.593 46.289 1.00 48.99 282 ASP C CA 1
ATOM 3737 C C . ASP C 1 71 ? 5.599 -27.365 46.638 1.00 46.40 282 ASP C C 1
ATOM 3738 O O . ASP C 1 71 ? 5.314 -28.430 46.090 1.00 53.19 282 ASP C O 1
ATOM 3743 N N . HIS C 1 72 ? 4.742 -26.757 47.420 1.00 42.86 283 HIS C N 1
ATOM 3744 C CA . HIS C 1 72 ? 3.552 -27.438 47.822 1.00 42.33 283 HIS C CA 1
ATOM 3745 C C . HIS C 1 72 ? 2.642 -27.707 46.619 1.00 45.70 283 HIS C C 1
ATOM 3746 O O . HIS C 1 72 ? 1.735 -28.544 46.687 1.00 43.42 283 HIS C O 1
ATOM 3753 N N . GLU C 1 73 ? 2.850 -26.954 45.547 1.00 46.20 284 GLU C N 1
ATOM 3754 C CA . GLU C 1 73 ? 2.010 -27.059 44.378 1.00 49.73 284 GLU C CA 1
ATOM 3755 C C . GLU C 1 73 ? 2.495 -28.191 43.491 1.00 50.59 284 GLU C C 1
ATOM 3756 O O . GLU C 1 73 ? 1.713 -28.758 42.752 1.00 52.31 284 GLU C O 1
ATOM 3762 N N . GLU C 1 74 ? 3.725 -28.638 43.719 1.00 51.70 285 GLU C N 1
ATOM 3763 C CA . GLU C 1 74 ? 4.269 -29.831 43.069 1.00 54.20 285 GLU C CA 1
ATOM 3764 C C . GLU C 1 74 ? 3.875 -31.123 43.804 1.00 52.04 285 GLU C C 1
ATOM 3765 O O . GLU C 1 74 ? 3.441 -32.068 43.186 1.00 56.08 285 GLU C O 1
ATOM 3771 N N . LEU C 1 75 ? 3.946 -31.130 45.133 1.00 53.38 286 LEU C N 1
ATOM 3772 C CA . LEU C 1 75 ? 3.635 -32.330 45.936 1.00 45.30 286 LEU C CA 1
ATOM 3773 C C . LEU C 1 75 ? 3.410 -31.935 47.383 1.00 43.65 286 LEU C C 1
ATOM 3774 O O . LEU C 1 75 ? 4.175 -31.140 47.919 1.00 44.23 286 LEU C O 1
ATOM 3779 N N . HIS C 1 76 ? 2.354 -32.449 48.016 1.00 43.93 287 HIS C N 1
ATOM 3780 C CA . HIS C 1 76 ? 2.005 -32.010 49.361 1.00 39.51 287 HIS C CA 1
ATOM 3781 C C . HIS C 1 76 ? 2.761 -32.790 50.423 1.00 41.31 287 HIS C C 1
ATOM 3782 O O . HIS C 1 76 ? 3.031 -32.256 51.520 1.00 40.73 287 HIS C O 1
ATOM 3789 N N . ILE C 1 77 ? 2.877 -34.104 50.211 1.00 42.34 288 ILE C N 1
ATOM 3790 C CA . ILE C 1 77 ? 3.446 -35.008 51.212 1.00 41.69 288 ILE C CA 1
ATOM 3791 C C . ILE C 1 77 ? 4.471 -35.922 50.550 1.00 41.88 288 ILE C C 1
ATOM 3792 O O . ILE C 1 77 ? 4.154 -36.563 49.561 1.00 45.38 288 ILE C O 1
ATOM 3797 N N . HIS C 1 78 ? 5.733 -35.846 50.997 1.00 39.11 289 HIS C N 1
ATOM 3798 C CA . HIS C 1 78 ? 6.754 -36.822 50.651 1.00 34.11 289 HIS C CA 1
ATOM 3799 C C . HIS C 1 78 ? 6.848 -37.982 51.662 1.00 31.39 289 HIS C C 1
ATOM 3800 O O . HIS C 1 78 ? 6.895 -37.763 52.867 1.00 31.18 289 HIS C O 1
ATOM 3807 N N . GLU C 1 79 ? 6.910 -39.199 51.147 1.00 31.14 290 GLU C N 1
ATOM 3808 C CA . GLU C 1 79 ? 7.409 -40.414 51.803 1.00 35.38 290 GLU C CA 1
ATOM 3809 C C . GLU C 1 79 ? 8.993 -40.575 51.578 1.00 38.85 290 GLU C C 1
ATOM 3810 O O . GLU C 1 79 ? 9.465 -40.861 50.461 1.00 34.40 290 GLU C O 1
ATOM 3816 N N . ILE C 1 80 ? 9.768 -40.586 52.632 1.00 35.90 291 ILE C N 1
ATOM 3817 C CA . ILE C 1 80 ? 11.082 -41.121 52.525 1.00 41.91 291 ILE C CA 1
ATOM 3818 C C . ILE C 1 80 ? 11.162 -42.391 53.355 1.00 44.40 291 ILE C C 1
ATOM 3819 O O . ILE C 1 80 ? 11.114 -42.319 54.571 1.00 43.98 291 ILE C O 1
ATOM 3824 N N . ASP C 1 81 ? 11.368 -43.541 52.727 1.00 47.81 292 ASP C N 1
ATOM 3825 C CA . ASP C 1 81 ? 11.892 -44.688 53.451 1.00 52.94 292 ASP C CA 1
ATOM 3826 C C . ASP C 1 81 ? 13.404 -44.572 53.687 1.00 43.82 292 ASP C C 1
ATOM 3827 O O . ASP C 1 81 ? 14.115 -44.125 52.835 1.00 46.42 292 ASP C O 1
ATOM 3832 N N . VAL C 1 82 ? 13.853 -44.933 54.877 1.00 43.34 293 VAL C N 1
ATOM 3833 C CA . VAL C 1 82 ? 15.264 -44.758 55.347 1.00 43.54 293 VAL C CA 1
ATOM 3834 C C . VAL C 1 82 ? 15.818 -46.040 55.981 1.00 41.40 293 VAL C C 1
ATOM 3835 O O . VAL C 1 82 ? 15.158 -46.695 56.795 1.00 36.77 293 VAL C O 1
ATOM 3839 N N . GLN C 1 83 ? 17.040 -46.404 55.615 1.00 52.72 294 GLN C N 1
ATOM 3840 C CA . GLN C 1 83 ? 17.647 -47.655 56.114 1.00 53.32 294 GLN C CA 1
ATOM 3841 C C . GLN C 1 83 ? 18.828 -47.336 56.986 1.00 48.15 294 GLN C C 1
ATOM 3842 O O . GLN C 1 83 ? 19.473 -46.336 56.757 1.00 48.36 294 GLN C O 1
ATOM 3848 N N . ALA C 1 84 ? 19.043 -48.119 58.042 1.00 52.81 295 ALA C N 1
ATOM 3849 C CA . ALA C 1 84 ? 20.361 -48.196 58.722 1.00 54.27 295 ALA C CA 1
ATOM 3850 C C . ALA C 1 84 ? 20.986 -49.595 58.612 1.00 55.92 295 ALA C C 1
ATOM 3851 O O . ALA C 1 84 ? 20.438 -50.572 59.102 1.00 50.51 295 ALA C O 1
ATOM 3853 N N . LYS C 1 85 ? 22.121 -49.701 57.940 1.00 70.48 296 LYS C N 1
ATOM 3854 C CA . LYS C 1 85 ? 22.853 -50.980 57.880 1.00 72.39 296 LYS C CA 1
ATOM 3855 C C . LYS C 1 85 ? 24.248 -50.778 58.399 1.00 73.72 296 LYS C C 1
ATOM 3856 O O . LYS C 1 85 ? 25.008 -49.990 57.843 1.00 74.27 296 LYS C O 1
ATOM 3862 N N . ASP C 1 86 ? 24.584 -51.499 59.463 1.00 89.31 297 ASP C N 1
ATOM 3863 C CA . ASP C 1 86 ? 25.972 -51.724 59.815 1.00 98.25 297 ASP C CA 1
ATOM 3864 C C . ASP C 1 86 ? 26.726 -52.227 58.575 1.00 104.28 297 ASP C C 1
ATOM 3865 O O . ASP C 1 86 ? 26.233 -53.080 57.826 1.00 81.71 297 ASP C O 1
ATOM 3870 N N . LEU C 1 87 ? 27.854 -51.592 58.277 1.00 115.16 298 LEU C N 1
ATOM 3871 C CA . LEU C 1 87 ? 28.738 -52.122 57.260 1.00 125.92 298 LEU C CA 1
ATOM 3872 C C . LEU C 1 87 ? 29.228 -53.487 57.737 1.00 124.85 298 LEU C C 1
ATOM 3873 O O . LEU C 1 87 ? 29.441 -53.701 58.933 1.00 120.74 298 LEU C O 1
ATOM 3878 N N . GLY C 1 88 ? 29.300 -54.436 56.813 1.00 125.51 299 GLY C N 1
ATOM 3879 C CA . GLY C 1 88 ? 29.467 -55.832 57.183 1.00 129.07 299 GLY C CA 1
ATOM 3880 C C . GLY C 1 88 ? 28.978 -56.754 56.089 1.00 139.58 299 GLY C C 1
ATOM 3881 O O . GLY C 1 88 ? 28.673 -56.305 54.980 1.00 139.83 299 GLY C O 1
ATOM 3882 N N . PRO C 1 89 ? 28.909 -58.058 56.389 1.00 147.90 300 PRO C N 1
ATOM 3883 C CA . PRO C 1 89 ? 28.510 -59.035 55.386 1.00 147.53 300 PRO C CA 1
ATOM 3884 C C . PRO C 1 89 ? 27.025 -59.405 55.500 1.00 137.67 300 PRO C C 1
ATOM 3885 O O . PRO C 1 89 ? 26.223 -59.053 54.623 1.00 114.49 300 PRO C O 1
ATOM 3889 N N . ASN C 1 90 ? 26.680 -60.096 56.588 1.00 130.81 301 ASN C N 1
ATOM 3890 C CA . ASN C 1 90 ? 25.304 -60.442 56.917 1.00 124.23 301 ASN C CA 1
ATOM 3891 C C . ASN C 1 90 ? 24.845 -59.589 58.091 1.00 112.13 301 ASN C C 1
ATOM 3892 O O . ASN C 1 90 ? 24.544 -60.109 59.166 1.00 103.97 301 ASN C O 1
ATOM 3897 N N . SER C 1 91 ? 24.866 -58.274 57.891 1.00 107.12 302 SER C N 1
ATOM 3898 C CA . SER C 1 91 ? 24.308 -57.325 58.850 1.00 102.16 302 SER C CA 1
ATOM 3899 C C . SER C 1 91 ? 22.805 -57.155 58.610 1.00 90.24 302 SER C C 1
ATOM 3900 O O . SER C 1 91 ? 22.344 -57.200 57.468 1.00 82.16 302 SER C O 1
ATOM 3903 N N . ILE C 1 92 ? 22.047 -57.035 59.699 1.00 84.76 303 ILE C N 1
ATOM 3904 C CA . ILE C 1 92 ? 20.589 -56.894 59.630 1.00 87.21 303 ILE C CA 1
ATOM 3905 C C . ILE C 1 92 ? 20.194 -55.415 59.567 1.00 76.05 303 ILE C C 1
ATOM 3906 O O . ILE C 1 92 ? 20.463 -54.666 60.514 1.00 70.53 303 ILE C O 1
ATOM 3911 N N . PRO C 1 93 ? 19.511 -55.000 58.477 1.00 69.91 304 PRO C N 1
ATOM 3912 C CA . PRO C 1 93 ? 19.137 -53.589 58.381 1.00 66.82 304 PRO C CA 1
ATOM 3913 C C . PRO C 1 93 ? 17.928 -53.246 59.255 1.00 59.44 304 PRO C C 1
ATOM 3914 O O . PRO C 1 93 ? 17.199 -54.123 59.690 1.00 60.17 304 PRO C O 1
ATOM 3918 N N . ALA C 1 94 ? 17.839 -52.002 59.681 1.00 59.66 305 ALA C N 1
ATOM 3919 C CA . ALA C 1 94 ? 16.591 -51.497 60.233 1.00 54.54 305 ALA C CA 1
ATOM 3920 C C . ALA C 1 94 ? 16.118 -50.427 59.295 1.00 49.24 305 ALA C C 1
ATOM 3921 O O . ALA C 1 94 ? 16.865 -50.010 58.417 1.00 50.21 305 ALA C O 1
ATOM 3923 N N . HIS C 1 95 ? 14.853 -50.073 59.417 1.00 46.03 306 HIS C N 1
ATOM 3924 C CA . HIS C 1 95 ? 14.241 -49.080 58.540 1.00 50.10 306 HIS C CA 1
ATOM 3925 C C . HIS C 1 95 ? 13.053 -48.366 59.225 1.00 51.30 306 HIS C C 1
ATOM 3926 O O . HIS C 1 95 ? 12.516 -48.810 60.262 1.00 42.30 306 HIS C O 1
ATOM 3933 N N . CYS C 1 96 ? 12.750 -47.183 58.707 1.00 48.76 307 CYS C N 1
ATOM 3934 C CA . CYS C 1 96 ? 11.590 -46.434 59.163 1.00 48.38 307 CYS C CA 1
ATOM 3935 C C . CYS C 1 96 ? 11.079 -45.690 57.956 1.00 46.82 307 CYS C C 1
ATOM 3936 O O . CYS C 1 96 ? 11.689 -45.734 56.860 1.00 41.87 307 CYS C O 1
ATOM 3939 N N . LYS C 1 97 ? 10.068 -44.870 58.217 1.00 41.37 308 LYS C N 1
ATOM 3940 C CA . LYS C 1 97 ? 9.503 -44.032 57.208 1.00 38.04 308 LYS C CA 1
ATOM 3941 C C . LYS C 1 97 ? 9.343 -42.621 57.717 1.00 36.48 308 LYS C C 1
ATOM 3942 O O . LYS C 1 97 ? 9.211 -42.360 58.903 1.00 37.54 308 LYS C O 1
ATOM 3948 N N . VAL C 1 98 ? 9.777 -41.714 56.883 1.00 39.05 309 VAL C N 1
ATOM 3949 C CA . VAL C 1 98 ? 9.724 -40.331 57.236 1.00 37.80 309 VAL C CA 1
ATOM 3950 C C . VAL C 1 98 ? 8.683 -39.762 56.329 1.00 36.72 309 VAL C C 1
ATOM 3951 O O . VAL C 1 98 ? 8.859 -39.713 55.113 1.00 42.98 309 VAL C O 1
ATOM 3955 N N . ILE C 1 99 ? 7.753 -39.093 56.952 1.00 30.77 310 ILE C N 1
ATOM 3956 C CA . ILE C 1 99 ? 6.784 -38.383 56.185 1.00 31.90 310 ILE C CA 1
ATOM 3957 C C . ILE C 1 99 ? 6.967 -36.877 56.252 1.00 30.11 310 ILE C C 1
ATOM 3958 O O . ILE C 1 99 ? 6.952 -36.283 57.320 1.00 35.58 310 ILE C O 1
ATOM 3963 N N . VAL C 1 100 ? 6.929 -36.221 55.120 1.00 27.70 311 VAL C N 1
ATOM 3964 C CA . VAL C 1 100 ? 7.169 -34.807 55.176 1.00 27.46 311 VAL C CA 1
ATOM 3965 C C . VAL C 1 100 ? 6.007 -34.091 54.624 1.00 28.37 311 VAL C C 1
ATOM 3966 O O . VAL C 1 100 ? 5.701 -34.171 53.426 1.00 27.21 311 VAL C O 1
ATOM 3970 N N . ASN C 1 101 ? 5.497 -33.219 55.456 1.00 35.53 312 ASN C N 1
ATOM 3971 C CA . ASN C 1 101 ? 4.207 -32.532 55.223 1.00 39.27 312 ASN C CA 1
ATOM 3972 C C . ASN C 1 101 ? 4.651 -31.106 54.970 1.00 39.14 312 ASN C C 1
ATOM 3973 O O . ASN C 1 101 ? 5.335 -30.485 55.800 1.00 40.83 312 ASN C O 1
ATOM 3978 N N . VAL C 1 102 ? 4.610 -30.760 53.710 1.00 39.87 313 VAL C N 1
ATOM 3979 C CA . VAL C 1 102 ? 4.965 -29.425 53.288 1.00 38.81 313 VAL C CA 1
ATOM 3980 C C . VAL C 1 102 ? 3.833 -28.483 53.675 1.00 38.71 313 VAL C C 1
ATOM 3981 O O . VAL C 1 102 ? 2.750 -28.650 53.193 1.00 40.90 313 VAL C O 1
ATOM 3985 N N . ILE C 1 103 ? 4.133 -27.478 54.484 1.00 41.12 314 ILE C N 1
ATOM 3986 C CA . ILE C 1 103 ? 3.227 -26.408 54.810 1.00 44.13 314 ILE C CA 1
ATOM 3987 C C . ILE C 1 103 ? 3.154 -25.416 53.642 1.00 44.64 314 ILE C C 1
ATOM 3988 O O . ILE C 1 103 ? 4.134 -24.798 53.277 1.00 46.87 314 ILE C O 1
ATOM 3993 N N . ASP C 1 104 ? 1.961 -25.264 53.089 1.00 49.29 315 ASP C N 1
ATOM 3994 C CA . ASP C 1 104 ? 1.666 -24.302 52.030 1.00 47.38 315 ASP C CA 1
ATOM 3995 C C . ASP C 1 104 ? 1.757 -22.873 52.531 1.00 45.82 315 ASP C C 1
ATOM 3996 O O . ASP C 1 104 ? 1.222 -22.513 53.574 1.00 47.02 315 ASP C O 1
ATOM 4001 N N . ILE C 1 105 ? 2.400 -22.047 51.743 1.00 43.25 316 ILE C N 1
ATOM 4002 C CA . ILE C 1 105 ? 2.221 -20.650 51.874 1.00 46.14 316 ILE C CA 1
ATOM 4003 C C . ILE C 1 105 ? 1.550 -20.046 50.649 1.00 49.54 316 ILE C C 1
ATOM 4004 O O . ILE C 1 105 ? 1.332 -20.707 49.605 1.00 46.33 316 ILE C O 1
ATOM 4009 N N . ASN C 1 106 ? 1.153 -18.788 50.813 1.00 50.18 317 ASN C N 1
ATOM 4010 C CA . ASN C 1 106 ? 0.591 -18.047 49.712 1.00 44.87 317 ASN C CA 1
ATOM 4011 C C . ASN C 1 106 ? 1.648 -17.488 48.746 1.00 42.18 317 ASN C C 1
ATOM 4012 O O . ASN C 1 106 ? 1.964 -16.341 48.786 1.00 47.23 317 ASN C O 1
ATOM 4017 N N . ASP C 1 107 ? 2.135 -18.295 47.834 1.00 41.68 318 ASP C N 1
ATOM 4018 C CA . ASP C 1 107 ? 3.101 -17.852 46.852 1.00 46.27 318 ASP C CA 1
ATOM 4019 C C . ASP C 1 107 ? 2.532 -17.873 45.426 1.00 47.59 318 ASP C C 1
ATOM 4020 O O . ASP C 1 107 ? 3.283 -17.818 44.461 1.00 52.71 318 ASP C O 1
ATOM 4025 N N . ASN C 1 108 ? 1.220 -17.979 45.292 1.00 42.23 319 ASN C N 1
ATOM 4026 C CA . ASN C 1 108 ? 0.576 -17.869 43.998 1.00 43.23 319 ASN C CA 1
ATOM 4027 C C . ASN C 1 108 ? -0.589 -16.884 44.038 1.00 44.77 319 ASN C C 1
ATOM 4028 O O . ASN C 1 108 ? -1.381 -16.833 44.978 1.00 43.79 319 ASN C O 1
ATOM 4033 N N . ALA C 1 109 ? -0.697 -16.132 42.968 1.00 46.78 320 ALA C N 1
ATOM 4034 C CA . ALA C 1 109 ? -1.675 -15.075 42.875 1.00 50.45 320 ALA C CA 1
ATOM 4035 C C . ALA C 1 109 ? -2.806 -15.621 42.019 1.00 49.29 320 ALA C C 1
ATOM 4036 O O . ALA C 1 109 ? -2.586 -16.523 41.220 1.00 45.01 320 ALA C O 1
ATOM 4038 N N . PRO C 1 110 ? -4.012 -15.058 42.164 1.00 50.48 321 PRO C N 1
ATOM 4039 C CA . PRO C 1 110 ? -5.110 -15.565 41.370 1.00 52.29 321 PRO C CA 1
ATOM 4040 C C . PRO C 1 110 ? -4.866 -15.436 39.877 1.00 51.22 321 PRO C C 1
ATOM 4041 O O . PRO C 1 110 ? -4.201 -14.510 39.460 1.00 49.75 321 PRO C O 1
ATOM 4045 N N . GLU C 1 111 ? -5.238 -16.469 39.126 1.00 56.69 322 GLU C N 1
ATOM 4046 C CA . GLU C 1 111 ? -5.279 -16.420 37.660 1.00 64.36 322 GLU C CA 1
ATOM 4047 C C . GLU C 1 111 ? -6.669 -16.073 37.139 1.00 61.72 322 GLU C C 1
ATOM 4048 O O . GLU C 1 111 ? -7.663 -16.697 37.523 1.00 61.09 322 GLU C O 1
ATOM 4054 N N . ILE C 1 112 ? -6.740 -15.130 36.213 1.00 62.64 323 ILE C N 1
ATOM 4055 C CA . ILE C 1 112 ? -8.011 -14.814 35.581 1.00 60.70 323 ILE C CA 1
ATOM 4056 C C . ILE C 1 112 ? -8.030 -15.278 34.138 1.00 59.90 323 ILE C C 1
ATOM 4057 O O . ILE C 1 112 ? -7.176 -14.923 33.352 1.00 60.51 323 ILE C O 1
ATOM 4062 N N . LYS C 1 113 ? -9.004 -16.114 33.821 1.00 71.75 324 LYS C N 1
ATOM 4063 C CA . LYS C 1 113 ? -9.083 -16.770 32.527 1.00 82.98 324 LYS C CA 1
ATOM 4064 C C . LYS C 1 113 ? -10.442 -16.471 31.921 1.00 73.87 324 LYS C C 1
ATOM 4065 O O . LYS C 1 113 ? -11.471 -16.709 32.566 1.00 65.04 324 LYS C O 1
ATOM 4071 N N . LEU C 1 114 ? -10.421 -15.853 30.740 1.00 73.56 325 LEU C N 1
ATOM 4072 C CA . LEU C 1 114 ? -11.565 -15.839 29.824 1.00 86.93 325 LEU C CA 1
ATOM 4073 C C . LEU C 1 114 ? -11.819 -17.191 29.157 1.00 88.93 325 LEU C C 1
ATOM 4074 O O . LEU C 1 114 ? -10.920 -17.805 28.588 1.00 95.12 325 LEU C O 1
ATOM 4079 N N . LEU C 1 115 ? -13.064 -17.637 29.216 1.00 88.90 326 LEU C N 1
ATOM 4080 C CA . LEU C 1 115 ? -13.539 -18.665 28.305 1.00 98.79 326 LEU C CA 1
ATOM 4081 C C . LEU C 1 115 ? -14.072 -17.995 27.032 1.00 95.87 326 LEU C C 1
ATOM 4082 O O . LEU C 1 115 ? -15.181 -17.439 27.011 1.00 78.04 326 LEU C O 1
ATOM 4087 N N . SER C 1 116 ? -13.198 -17.934 26.031 1.00 98.79 327 SER C N 1
ATOM 4088 C CA . SER C 1 116 ? -13.530 -17.389 24.721 1.00 125.08 327 SER C CA 1
ATOM 4089 C C . SER C 1 116 ? -12.589 -18.005 23.688 1.00 144.16 327 SER C C 1
ATOM 4090 O O . SER C 1 116 ? -11.597 -18.639 24.053 1.00 153.20 327 SER C O 1
ATOM 4093 N N . GLU C 1 117 ? -12.878 -17.795 22.406 1.00 149.16 328 GLU C N 1
ATOM 4094 C CA . GLU C 1 117 ? -11.905 -18.097 21.357 1.00 150.22 328 GLU C CA 1
ATOM 4095 C C . GLU C 1 117 ? -10.698 -17.159 21.465 1.00 143.08 328 GLU C C 1
ATOM 4096 O O . GLU C 1 117 ? -9.556 -17.604 21.562 1.00 132.03 328 GLU C O 1
ATOM 4102 N N . ASN C 1 118 ? -10.972 -15.858 21.474 1.00 144.34 329 ASN C N 1
ATOM 4103 C CA . ASN C 1 118 ? -9.940 -14.838 21.653 1.00 152.33 329 ASN C CA 1
ATOM 4104 C C . ASN C 1 118 ? -9.773 -14.508 23.147 1.00 162.02 329 ASN C C 1
ATOM 4105 O O . ASN C 1 118 ? -10.762 -14.387 23.877 1.00 166.75 329 ASN C O 1
ATOM 4110 N N . SER C 1 119 ? -8.526 -14.383 23.601 1.00 154.10 330 SER C N 1
ATOM 4111 C CA . SER C 1 119 ? -8.229 -13.703 24.868 1.00 142.06 330 SER C CA 1
ATOM 4112 C C . SER C 1 119 ? -8.174 -12.187 24.642 1.00 145.77 330 SER C C 1
ATOM 4113 O O . SER C 1 119 ? -8.013 -11.729 23.510 1.00 153.91 330 SER C O 1
ATOM 4116 N N . GLU C 1 120 ? -8.291 -11.423 25.724 1.00 140.89 331 GLU C N 1
ATOM 4117 C CA . GLU C 1 120 ? -8.344 -9.946 25.683 1.00 145.63 331 GLU C CA 1
ATOM 4118 C C . GLU C 1 120 ? -9.132 -9.283 24.535 1.00 134.60 331 GLU C C 1
ATOM 4119 O O . GLU C 1 120 ? -8.942 -8.090 24.267 1.00 125.20 331 GLU C O 1
ATOM 4125 N N . MET C 1 121 ? -10.107 -9.997 23.970 1.00 131.30 332 MET C N 1
ATOM 4126 C CA . MET C 1 121 ? -10.865 -9.499 22.811 1.00 135.57 332 MET C CA 1
ATOM 4127 C C . MET C 1 121 ? -12.089 -10.383 22.525 1.00 126.17 332 MET C C 1
ATOM 4128 O O . MET C 1 121 ? -12.100 -11.187 21.589 1.00 127.23 332 MET C O 1
ATOM 4133 N N . VAL C 1 122 ? -13.104 -10.249 23.372 1.00 111.21 333 VAL C N 1
ATOM 4134 C CA . VAL C 1 122 ? -14.402 -10.864 23.135 1.00 110.07 333 VAL C CA 1
ATOM 4135 C C . VAL C 1 122 ? -15.284 -9.821 22.437 1.00 114.42 333 VAL C C 1
ATOM 4136 O O . VAL C 1 122 ? -14.896 -8.653 22.353 1.00 111.62 333 VAL C O 1
ATOM 4140 N N . GLU C 1 123 ? -16.408 -10.248 21.854 1.00 116.47 334 GL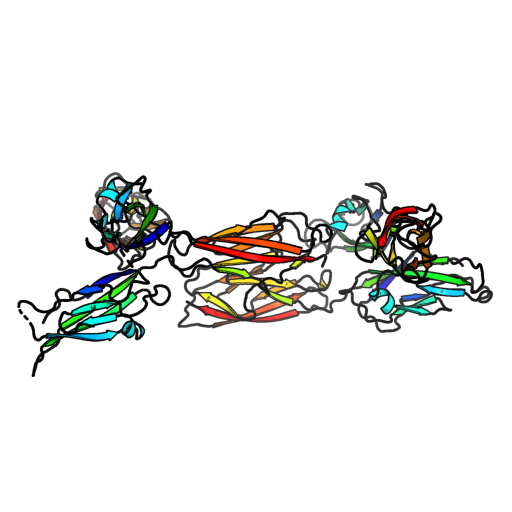U C N 1
ATOM 4141 C CA . GLU C 1 123 ? -17.332 -9.313 21.188 1.00 108.21 334 GLU C CA 1
ATOM 4142 C C . GLU C 1 123 ? -18.833 -9.628 21.369 1.00 94.43 334 GLU C C 1
ATOM 4143 O O . GLU C 1 123 ? -19.229 -10.751 21.666 1.00 84.00 334 GLU C O 1
ATOM 4149 N N . VAL C 1 124 ? -19.657 -8.600 21.229 1.00 93.69 335 VAL C N 1
ATOM 4150 C CA . VAL C 1 124 ? -21.099 -8.734 21.393 1.00 104.30 335 VAL C CA 1
ATOM 4151 C C . VAL C 1 124 ? -21.779 -7.710 20.488 1.00 111.56 335 VAL C C 1
ATOM 4152 O O . VAL C 1 124 ? -21.239 -6.623 20.269 1.00 118.25 335 VAL C O 1
ATOM 4156 N N . SER C 1 125 ? -22.954 -8.049 19.963 1.00 114.81 336 SER C N 1
ATOM 4157 C CA . SER C 1 125 ? -23.734 -7.093 19.171 1.00 113.99 336 SER C CA 1
ATOM 4158 C C . SER C 1 125 ? -24.523 -6.138 20.067 1.00 115.18 336 SER C C 1
ATOM 4159 O O . SER C 1 125 ? -25.270 -6.577 20.957 1.00 87.93 336 SER C O 1
ATOM 4162 N N . GLU C 1 126 ? -24.383 -4.835 19.799 1.00 127.60 337 GLU C N 1
ATOM 4163 C CA . GLU C 1 126 ? -25.435 -3.869 20.117 1.00 128.55 337 GLU C CA 1
ATOM 4164 C C . GLU C 1 126 ? -26.747 -4.514 19.710 1.00 132.08 337 GLU C C 1
ATOM 4165 O O . GLU C 1 126 ? -26.758 -5.426 18.877 1.00 134.21 337 GLU C O 1
ATOM 4171 N N . ASN C 1 127 ? -27.835 -4.118 20.357 1.00 126.58 338 ASN C N 1
ATOM 4172 C CA . ASN C 1 127 ? -29.108 -4.820 20.187 1.00 135.82 338 ASN C CA 1
ATOM 4173 C C . ASN C 1 127 ? -29.000 -6.258 20.697 1.00 119.32 338 ASN C C 1
ATOM 4174 O O . ASN C 1 127 ? -29.738 -7.138 20.248 1.00 116.18 338 ASN C O 1
ATOM 4179 N N . ALA C 1 128 ? -28.082 -6.492 21.634 1.00 104.54 339 ALA C N 1
ATOM 4180 C CA . ALA C 1 128 ? -28.096 -7.713 22.424 1.00 90.35 339 ALA C CA 1
ATOM 4181 C C . ALA C 1 128 ? -28.696 -7.407 23.790 1.00 81.84 339 ALA C C 1
ATOM 4182 O O . ALA C 1 128 ? -28.289 -6.445 24.422 1.00 84.00 339 ALA C O 1
ATOM 4184 N N . PRO C 1 129 ? -29.693 -8.202 24.230 1.00 87.20 340 PRO C N 1
ATOM 4185 C CA . PRO C 1 129 ? -30.542 -7.883 25.401 1.00 89.67 340 PRO C CA 1
ATOM 4186 C C . PRO C 1 129 ? -29.808 -7.891 26.752 1.00 98.95 340 PRO C C 1
ATOM 4187 O O . PRO C 1 129 ? -28.762 -8.535 26.889 1.00 109.47 340 PRO C O 1
ATOM 4191 N N . LEU C 1 130 ? -30.428 -7.286 27.765 1.00 98.63 341 LEU C N 1
ATOM 4192 C CA . LEU C 1 130 ? -29.943 -7.379 29.143 1.00 101.07 341 LEU C CA 1
ATOM 4193 C C . LEU C 1 130 ? -29.860 -8.836 29.617 1.00 103.00 341 LEU C C 1
ATOM 4194 O O . LEU C 1 130 ? -30.738 -9.650 29.316 1.00 91.17 341 LEU C O 1
ATOM 4199 N N . GLY C 1 131 ? -28.797 -9.153 30.359 1.00 99.84 342 GLY C N 1
ATOM 4200 C CA . GLY C 1 131 ? -28.561 -10.511 30.834 1.00 92.10 342 GLY C CA 1
ATOM 4201 C C . GLY C 1 131 ? -27.837 -11.402 29.830 1.00 91.09 342 GLY C C 1
ATOM 4202 O O . GLY C 1 131 ? -27.497 -12.550 30.147 1.00 88.80 342 GLY C O 1
ATOM 4203 N N . TYR C 1 132 ? -27.568 -10.893 28.627 1.00 87.31 343 TYR C N 1
ATOM 4204 C CA . TYR C 1 132 ? -26.968 -11.735 27.595 1.00 87.93 343 TYR C CA 1
ATOM 4205 C C . TYR C 1 132 ? -25.508 -12.047 27.908 1.00 92.36 343 TYR C C 1
ATOM 4206 O O . TYR C 1 132 ? -24.694 -11.148 28.151 1.00 95.88 343 TYR C O 1
ATOM 4215 N N . VAL C 1 133 ? -25.170 -13.327 27.818 1.00 87.35 344 VAL C N 1
ATOM 4216 C CA . VAL C 1 133 ? -23.905 -13.831 28.325 1.00 83.34 344 VAL C CA 1
ATOM 4217 C C . VAL C 1 133 ? -22.815 -13.739 27.262 1.00 78.15 344 VAL C C 1
ATOM 4218 O O . VAL C 1 133 ? -22.749 -14.560 26.369 1.00 72.15 344 VAL C O 1
ATOM 4222 N N . ILE C 1 134 ? -21.909 -12.784 27.423 1.00 79.44 345 ILE C N 1
ATOM 4223 C CA . ILE C 1 134 ? -20.845 -12.565 26.452 1.00 83.36 345 ILE C CA 1
ATOM 4224 C C . ILE C 1 134 ? -19.776 -13.646 26.560 1.00 83.74 345 ILE C C 1
ATOM 4225 O O . ILE C 1 134 ? -19.215 -14.063 25.558 1.00 83.80 345 ILE C O 1
ATOM 4230 N N . ALA C 1 135 ? -19.397 -13.978 27.792 1.00 87.90 346 ALA C N 1
ATOM 4231 C CA . ALA C 1 135 ? -18.279 -14.891 28.056 1.00 84.92 346 ALA C CA 1
ATOM 4232 C C . ALA C 1 135 ? -18.382 -15.424 29.479 1.00 77.80 346 ALA C C 1
ATOM 4233 O O . ALA C 1 135 ? -19.138 -14.884 30.295 1.00 62.15 346 ALA C O 1
ATOM 4235 N N . LEU C 1 136 ? -17.655 -16.506 29.762 1.00 80.14 347 LEU C N 1
ATOM 4236 C CA . LEU C 1 136 ? -17.406 -16.901 31.159 1.00 87.98 347 LEU C CA 1
ATOM 4237 C C . LEU C 1 136 ? -16.005 -16.520 31.621 1.00 76.29 347 LEU C C 1
ATOM 4238 O O . LEU C 1 136 ? -15.061 -16.535 30.832 1.00 76.44 347 LEU C O 1
ATOM 4243 N N . VAL C 1 137 ? -15.883 -16.077 32.866 1.00 75.09 348 VAL C N 1
ATOM 4244 C CA . VAL C 1 137 ? -14.551 -16.015 33.483 1.00 76.73 348 VAL C CA 1
ATOM 4245 C C . VAL C 1 137 ? -14.397 -17.083 34.548 1.00 66.11 348 VAL C C 1
ATOM 4246 O O . VAL C 1 137 ? -15.337 -17.393 35.300 1.00 65.05 348 VAL C O 1
ATOM 4250 N N . ARG C 1 138 ? -13.249 -17.737 34.504 1.00 57.11 349 ARG C N 1
ATOM 4251 C CA . ARG C 1 138 ? -12.895 -18.699 35.531 1.00 65.66 349 ARG C CA 1
ATOM 4252 C C . ARG C 1 138 ? -11.707 -18.148 36.257 1.00 58.46 349 ARG C C 1
ATOM 4253 O O . ARG C 1 138 ? -10.767 -17.633 35.636 1.00 52.25 349 ARG C O 1
ATOM 4261 N N . VAL C 1 139 ? -11.754 -18.260 37.573 1.00 55.18 350 VAL C N 1
ATOM 4262 C CA . VAL C 1 139 ? -10.734 -17.666 38.395 1.00 56.85 350 VAL C CA 1
ATOM 4263 C C . VAL C 1 139 ? -10.157 -18.704 39.330 1.00 58.01 350 VAL C C 1
ATOM 4264 O O . VAL C 1 139 ? -10.878 -19.359 40.066 1.00 58.21 350 VAL C O 1
ATOM 4268 N N . SER C 1 140 ? -8.853 -18.903 39.227 1.00 60.14 351 SER C N 1
ATOM 4269 C CA . SER C 1 140 ? -8.196 -19.999 39.927 1.00 65.28 351 SER C CA 1
ATOM 4270 C C . SER C 1 140 ? -6.976 -19.495 40.707 1.00 59.22 351 SER C C 1
ATOM 4271 O O . SER C 1 140 ? -6.455 -18.416 40.445 1.00 62.65 351 SER C O 1
ATOM 4274 N N . ASP C 1 141 ? -6.589 -20.240 41.726 1.00 56.59 352 ASP C N 1
ATOM 4275 C CA . ASP C 1 141 ? -5.391 -19.928 42.482 1.00 56.81 352 ASP C CA 1
ATOM 4276 C C . ASP C 1 141 ? -4.791 -21.252 42.933 1.00 51.94 352 ASP C C 1
ATOM 4277 O O . ASP C 1 141 ? -5.464 -22.067 43.525 1.00 53.33 352 ASP C O 1
ATOM 4282 N N . ASN C 1 142 ? -3.511 -21.446 42.699 1.00 54.33 353 ASN C N 1
ATOM 4283 C CA . ASN C 1 142 ? -2.930 -22.749 42.871 1.00 51.61 353 ASN C CA 1
ATOM 4284 C C . ASN C 1 142 ? -2.566 -23.103 44.285 1.00 51.75 353 ASN C C 1
ATOM 4285 O O . ASN C 1 142 ? -2.100 -24.196 44.526 1.00 49.32 353 ASN C O 1
ATOM 4290 N N . ASP C 1 143 ? -2.801 -22.206 45.231 1.00 52.11 354 ASP C N 1
ATOM 4291 C CA . ASP C 1 143 ? -2.538 -22.518 46.628 1.00 52.04 354 ASP C CA 1
ATOM 4292 C C . ASP C 1 143 ? -3.682 -23.303 47.200 1.00 50.10 354 ASP C C 1
ATOM 4293 O O . ASP C 1 143 ? -4.616 -23.607 46.505 1.00 49.85 354 ASP C O 1
ATOM 4298 N N . SER C 1 144 ? -3.520 -23.744 48.436 1.00 55.70 355 SER C N 1
ATOM 4299 C CA . SER C 1 144 ? -4.482 -24.621 49.086 1.00 54.68 355 SER C CA 1
ATOM 4300 C C . SER C 1 144 ? -5.164 -23.815 50.175 1.00 53.67 355 SER C C 1
ATOM 4301 O O . SER C 1 144 ? -4.617 -22.833 50.683 1.00 51.22 355 SER C O 1
ATOM 4304 N N . GLY C 1 145 ? -6.350 -24.252 50.568 1.00 53.45 356 GLY C N 1
ATOM 4305 C CA . GLY C 1 145 ? -7.046 -23.594 51.656 1.00 52.80 356 GLY C CA 1
ATOM 4306 C C . GLY C 1 145 ? -7.446 -22.162 51.347 1.00 53.69 356 GLY C C 1
ATOM 4307 O O . GLY C 1 145 ? -7.786 -21.814 50.204 1.00 53.45 356 GLY C O 1
ATOM 4308 N N . ALA C 1 146 ? -7.507 -21.356 52.398 1.00 51.29 357 ALA C N 1
ATOM 4309 C CA . ALA C 1 146 ? -7.753 -19.943 52.255 1.00 50.46 357 ALA C CA 1
ATOM 4310 C C . ALA C 1 146 ? -6.771 -19.294 51.279 1.00 49.46 357 ALA C C 1
ATOM 4311 O O . ALA C 1 146 ? -7.163 -18.453 50.473 1.00 45.30 357 ALA C O 1
ATOM 4313 N N . ASN C 1 147 ? -5.508 -19.718 51.304 1.00 46.22 358 ASN C N 1
ATOM 4314 C CA . ASN C 1 147 ? -4.573 -19.242 50.300 1.00 48.26 358 ASN C CA 1
ATOM 4315 C C . ASN C 1 147 ? -5.045 -19.286 48.841 1.00 49.08 358 ASN C C 1
ATOM 4316 O O . ASN C 1 147 ? -4.521 -18.544 48.000 1.00 46.24 358 ASN C O 1
ATOM 4321 N N . GLY C 1 148 ? -5.922 -20.242 48.531 1.00 49.17 359 GLY C N 1
ATOM 4322 C CA . GLY C 1 148 ? -6.468 -20.404 47.196 1.00 48.10 359 GLY C CA 1
ATOM 4323 C C . GLY C 1 148 ? -7.964 -20.110 47.027 1.00 49.30 359 GLY C C 1
ATOM 4324 O O . GLY C 1 148 ? -8.494 -20.301 45.939 1.00 50.97 359 GLY C O 1
ATOM 4325 N N . LYS C 1 149 ? -8.661 -19.653 48.065 1.00 52.09 360 LYS C N 1
ATOM 4326 C CA . LYS C 1 149 ? -10.033 -19.147 47.876 1.00 58.44 360 LYS C CA 1
ATOM 4327 C C . LYS C 1 149 ? -9.949 -17.733 47.380 1.00 56.02 360 LYS C C 1
ATOM 4328 O O . LYS C 1 149 ? -9.346 -16.889 48.041 1.00 56.32 360 LYS C O 1
ATOM 4334 N N . VAL C 1 150 ? -10.707 -17.469 46.319 1.00 52.02 361 VAL C N 1
ATOM 4335 C CA . VAL C 1 150 ? -10.589 -16.282 45.501 1.00 52.38 361 VAL C CA 1
ATOM 4336 C C . VAL C 1 150 ? -11.921 -15.551 45.358 1.00 56.88 361 VAL C C 1
ATOM 4337 O O . VAL C 1 150 ? -12.973 -16.071 45.668 1.00 61.08 361 VAL C O 1
ATOM 4341 N N . GLN C 1 151 ? -11.851 -14.293 44.970 1.00 58.36 362 GLN C N 1
ATOM 4342 C CA . GLN C 1 151 ? -12.986 -13.421 45.037 1.00 56.02 362 GLN C CA 1
ATOM 4343 C C . GLN C 1 151 ? -12.703 -12.334 44.037 1.00 55.16 362 GLN C C 1
ATOM 4344 O O . GLN C 1 151 ? -11.552 -11.931 43.917 1.00 56.77 362 GLN C O 1
ATOM 4350 N N . CYS C 1 152 ? -13.660 -12.042 43.159 1.00 51.26 363 CYS C N 1
ATOM 4351 C CA . CYS C 1 152 ? -13.385 -11.161 42.036 1.00 53.81 363 CYS C CA 1
ATOM 4352 C C . CYS C 1 152 ? -14.534 -10.240 41.677 1.00 53.16 363 CYS C C 1
ATOM 4353 O O . CYS C 1 152 ? -15.631 -10.335 42.229 1.00 58.24 363 CYS C O 1
ATOM 4356 N N . ARG C 1 153 ? -14.240 -9.252 40.841 1.00 52.52 364 ARG C N 1
ATOM 4357 C CA . ARG C 1 153 ? -15.207 -8.216 40.556 1.00 48.06 364 ARG C CA 1
ATOM 4358 C C . ARG C 1 153 ? -14.733 -7.386 39.427 1.00 48.94 364 ARG C C 1
ATOM 4359 O O . ARG C 1 153 ? -13.543 -7.328 39.210 1.00 49.97 364 ARG C O 1
ATOM 4367 N N . LEU C 1 154 ? -15.671 -6.896 38.603 1.00 57.76 365 LEU C N 1
ATOM 4368 C CA . LEU C 1 154 ? -15.356 -5.888 37.587 1.00 58.70 365 LEU C CA 1
ATOM 4369 C C . LEU C 1 154 ? -14.912 -4.600 38.261 1.00 60.80 365 LEU C C 1
ATOM 4370 O O . LEU C 1 154 ? -15.546 -4.171 39.221 1.00 59.48 365 LEU C O 1
ATOM 4375 N N . GLN C 1 155 ? -13.869 -3.962 37.724 1.00 68.16 366 GLN C N 1
ATOM 4376 C CA . GLN C 1 155 ? -13.686 -2.507 37.884 1.00 79.07 366 GLN C CA 1
ATOM 4377 C C . GLN C 1 155 ? -14.252 -1.745 36.687 1.00 84.66 366 GLN C C 1
ATOM 4378 O O . GLN C 1 155 ? -14.360 -2.287 35.585 1.00 90.32 366 GLN C O 1
ATOM 4384 N N . GLY C 1 156 ? -14.554 -0.468 36.906 1.00 96.09 367 GLY C N 1
ATOM 4385 C CA . GLY C 1 156 ? -15.065 0.418 35.857 1.00 103.39 367 GLY C CA 1
ATOM 4386 C C . GLY C 1 156 ? -16.575 0.621 35.906 1.00 112.08 367 GLY C C 1
ATOM 4387 O O . GLY C 1 156 ? -17.344 -0.333 36.093 1.00 117.62 367 GLY C O 1
ATOM 4388 N N . ASN C 1 157 ? -17.001 1.869 35.713 1.00 115.81 368 ASN C N 1
ATOM 4389 C CA . ASN C 1 157 ? -18.370 2.157 35.296 1.00 112.16 368 ASN C CA 1
ATOM 4390 C C . ASN C 1 157 ? -18.582 1.810 33.840 1.00 95.16 368 ASN C C 1
ATOM 4391 O O . ASN C 1 157 ? -18.042 2.455 32.942 1.00 87.58 368 ASN C O 1
ATOM 4396 N N . VAL C 1 158 ? -19.419 0.807 33.619 1.00 94.94 369 VAL C N 1
ATOM 4397 C CA . VAL C 1 158 ? -19.424 0.068 32.367 1.00 85.25 369 VAL C CA 1
ATOM 4398 C C . VAL C 1 158 ? -20.762 -0.707 32.274 1.00 85.13 369 VAL C C 1
ATOM 4399 O O . VAL C 1 158 ? -21.369 -1.026 33.309 1.00 85.95 369 VAL C O 1
ATOM 4403 N N . PRO C 1 159 ? -21.306 -0.875 31.050 1.00 83.00 370 PRO C N 1
ATOM 4404 C CA . PRO C 1 159 ? -22.593 -1.573 30.880 1.00 82.35 370 PRO C CA 1
ATOM 4405 C C . PRO C 1 159 ? -22.449 -3.112 30.854 1.00 85.50 370 PRO C C 1
ATOM 4406 O O . PRO C 1 159 ? -22.986 -3.796 29.956 1.00 80.58 370 PRO C O 1
ATOM 4410 N N . PHE C 1 160 ? -21.728 -3.647 31.837 1.00 82.00 371 PHE C N 1
ATOM 4411 C CA . PHE C 1 160 ? -21.593 -5.094 32.010 1.00 73.15 371 PHE C CA 1
ATOM 4412 C C . PHE C 1 160 ? -21.565 -5.440 33.494 1.00 65.07 371 PHE C C 1
ATOM 4413 O O . PHE C 1 160 ? -21.336 -4.566 34.341 1.00 65.81 371 PHE C O 1
ATOM 4421 N N . ARG C 1 161 ? -21.879 -6.689 33.813 1.00 59.76 372 ARG C N 1
ATOM 4422 C CA . ARG C 1 161 ? -21.746 -7.160 35.174 1.00 67.96 372 ARG C CA 1
ATOM 4423 C C . ARG C 1 161 ? -21.265 -8.604 35.246 1.00 71.20 372 ARG C C 1
ATOM 4424 O O . ARG C 1 161 ? -21.434 -9.362 34.292 1.00 69.06 372 ARG C O 1
ATOM 4432 N N . LEU C 1 162 ? -20.593 -8.950 36.349 1.00 67.82 373 LEU C N 1
ATOM 4433 C CA . LEU C 1 162 ? -20.094 -10.316 36.554 1.00 71.31 373 LEU C CA 1
ATOM 4434 C C . LEU C 1 162 ? -21.004 -11.037 37.515 1.00 73.30 373 LEU C C 1
ATOM 4435 O O . LEU C 1 162 ? -21.132 -10.626 38.663 1.00 76.34 373 LEU C O 1
ATOM 4440 N N . ASN C 1 163 ? -21.614 -12.118 37.051 1.00 81.72 374 ASN C N 1
ATOM 4441 C CA . ASN C 1 163 ? -22.517 -12.911 37.878 1.00 98.64 374 ASN C CA 1
ATOM 4442 C C . ASN C 1 163 ? -21.766 -14.110 38.443 1.00 98.03 374 ASN C C 1
ATOM 4443 O O . ASN C 1 163 ? -21.476 -15.057 37.704 1.00 85.51 374 ASN C O 1
ATOM 4448 N N . GLU C 1 164 ? -21.410 -14.034 39.729 1.00 102.08 375 GLU C N 1
ATOM 4449 C CA . GLU C 1 164 ? -20.606 -15.072 40.385 1.00 116.75 375 GLU C CA 1
ATOM 4450 C C . GLU C 1 164 ? -21.457 -16.313 40.701 1.00 120.19 375 GLU C C 1
ATOM 4451 O O . GLU C 1 164 ? -22.433 -16.228 41.442 1.00 125.08 375 GLU C O 1
ATOM 4457 N N . PHE C 1 165 ? -21.108 -17.447 40.094 1.00 122.90 376 PHE C N 1
ATOM 4458 C CA . PHE C 1 165 ? -21.618 -18.751 40.518 1.00 118.10 376 PHE C CA 1
ATOM 4459 C C . PHE C 1 165 ? -20.500 -19.497 41.260 1.00 120.80 376 PHE C C 1
ATOM 4460 O O . PHE C 1 165 ? -19.453 -18.912 41.572 1.00 99.80 376 PHE C O 1
ATOM 4468 N N . GLU C 1 166 ? -20.730 -20.775 41.564 1.00 125.67 377 GLU C N 1
ATOM 4469 C CA . GLU C 1 166 ? -19.831 -21.549 42.442 1.00 124.78 377 GLU C CA 1
ATOM 4470 C C . GLU C 1 166 ? -18.419 -21.753 41.854 1.00 114.73 377 GLU C C 1
ATOM 4471 O O . GLU C 1 166 ? -17.417 -21.516 42.545 1.00 96.55 377 GLU C O 1
ATOM 4477 N N . SER C 1 167 ? -18.366 -22.094 40.560 1.00 105.55 378 SER C N 1
ATOM 4478 C CA . SER C 1 167 ? -17.149 -22.573 39.885 1.00 98.02 378 SER C CA 1
ATOM 4479 C C . SER C 1 167 ? -16.713 -21.679 38.719 1.00 95.37 378 SER C C 1
ATOM 4480 O O . SER C 1 167 ? -15.614 -21.843 38.176 1.00 93.47 378 SER C O 1
ATOM 4483 N N . PHE C 1 168 ? -17.619 -20.822 38.261 1.00 87.63 379 PHE C N 1
ATOM 4484 C CA . PHE C 1 168 ? -17.314 -19.875 37.203 1.00 87.42 379 PHE C CA 1
ATOM 4485 C C . PHE C 1 168 ? -18.018 -18.573 37.521 1.00 81.77 379 PHE C C 1
ATOM 4486 O O . PHE C 1 168 ? -18.883 -18.502 38.404 1.00 77.23 379 PHE C O 1
ATOM 4494 N N . SER C 1 169 ? -17.623 -17.538 36.804 1.00 73.98 380 SER C N 1
ATOM 4495 C CA . SER C 1 169 ? -18.325 -16.279 36.847 1.00 78.59 380 SER C CA 1
ATOM 4496 C C . SER C 1 169 ? -18.807 -16.010 35.428 1.00 77.54 380 SER C C 1
ATOM 4497 O O . SER C 1 169 ? -18.172 -16.421 34.446 1.00 76.34 380 SER C O 1
ATOM 4500 N N . THR C 1 170 ? -19.946 -15.346 35.308 1.00 78.18 381 THR C N 1
ATOM 4501 C CA . THR C 1 170 ? -20.446 -15.027 33.985 1.00 80.54 381 THR C CA 1
ATOM 4502 C C . THR C 1 170 ? -20.527 -13.542 33.687 1.00 71.86 381 THR C C 1
ATOM 4503 O O . THR C 1 170 ? -21.011 -12.757 34.502 1.00 74.58 381 THR C O 1
ATOM 4507 N N . LEU C 1 171 ? -19.977 -13.174 32.534 1.00 65.42 382 LEU C N 1
ATOM 4508 C CA . LEU C 1 171 ? -19.875 -11.788 32.111 1.00 66.39 382 LEU C CA 1
ATOM 4509 C C . LEU C 1 171 ? -20.988 -11.446 31.120 1.00 68.58 382 LEU C C 1
ATOM 4510 O O . LEU C 1 171 ? -21.042 -12.004 30.024 1.00 72.27 382 LEU C O 1
ATOM 4515 N N . LEU C 1 172 ? -21.822 -10.472 31.461 1.00 69.89 383 LEU C N 1
ATOM 4516 C CA . LEU C 1 172 ? -23.039 -10.254 30.698 1.00 78.96 383 LEU C CA 1
ATOM 4517 C C . LEU C 1 172 ? -23.431 -8.788 30.537 1.00 75.43 383 LEU C C 1
ATOM 4518 O O . LEU C 1 172 ? -22.857 -7.907 31.178 1.00 74.30 383 LEU C O 1
ATOM 4523 N N . VAL C 1 173 ? -24.405 -8.539 29.660 1.00 78.82 384 VAL C N 1
ATOM 4524 C CA . VAL C 1 173 ? -24.831 -7.177 29.311 1.00 73.66 384 VAL C CA 1
ATOM 4525 C C . VAL C 1 173 ? -25.717 -6.564 30.411 1.00 70.16 384 VAL C C 1
ATOM 4526 O O . VAL C 1 173 ? -26.636 -7.210 30.901 1.00 68.95 384 VAL C O 1
ATOM 4530 N N . ASP C 1 174 ? -25.393 -5.342 30.830 1.00 71.58 385 ASP C N 1
ATOM 4531 C CA . ASP C 1 174 ? -26.143 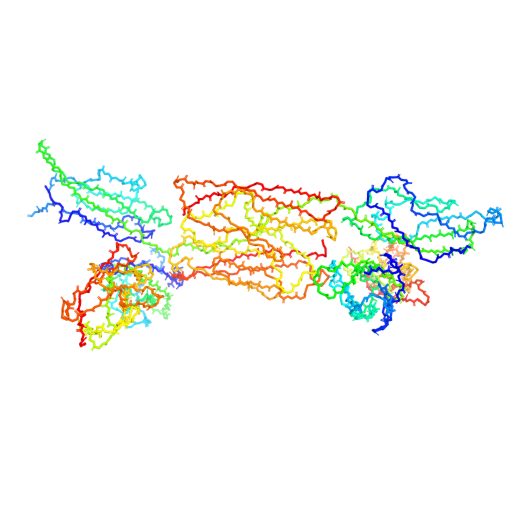-4.630 31.878 1.00 83.42 385 ASP C CA 1
ATOM 4532 C C . ASP C 1 174 ? -26.445 -3.182 31.419 1.00 91.45 385 ASP C C 1
ATOM 4533 O O . ASP C 1 174 ? -26.211 -2.230 32.161 1.00 92.56 385 ASP C O 1
ATOM 4538 N N . GLY C 1 175 ? -26.905 -3.008 30.178 1.00 109.39 386 GLY C N 1
ATOM 4539 C CA . GLY C 1 175 ? -27.283 -1.672 29.682 1.00 112.40 386 GLY C CA 1
ATOM 4540 C C . GLY C 1 175 ? -27.496 -1.546 28.178 1.00 108.28 386 GLY C C 1
ATOM 4541 O O . GLY C 1 175 ? -27.299 -2.505 27.429 1.00 92.64 386 GLY C O 1
ATOM 4542 N N . ARG C 1 176 ? -27.889 -0.348 27.742 1.00 111.61 387 ARG C N 1
ATOM 4543 C CA . ARG C 1 176 ? -28.038 -0.045 26.313 1.00 122.38 387 ARG C CA 1
ATOM 4544 C C . ARG C 1 176 ? -26.671 0.103 25.659 1.00 110.78 387 ARG C C 1
ATOM 4545 O O . ARG C 1 176 ? -25.763 0.679 26.256 1.00 104.79 387 ARG C O 1
ATOM 4553 N N . LEU C 1 177 ? -26.537 -0.418 24.439 1.00 107.97 388 LEU C N 1
ATOM 4554 C CA . LEU C 1 177 ? -25.290 -0.325 23.660 1.00 115.59 388 LEU C CA 1
ATOM 4555 C C . LEU C 1 177 ? -25.539 0.314 22.292 1.00 120.07 388 LEU C C 1
ATOM 4556 O O . LEU C 1 177 ? -26.425 -0.122 21.559 1.00 116.04 388 LEU C O 1
ATOM 4561 N N . ASP C 1 178 ? -24.663 1.238 21.898 1.00 127.97 389 ASP C N 1
ATOM 4562 C CA . ASP C 1 178 ? -24.711 1.856 20.565 1.00 127.56 389 ASP C CA 1
ATOM 4563 C C . ASP C 1 178 ? -23.312 1.833 19.931 1.00 121.87 389 ASP C C 1
ATOM 4564 O O . ASP C 1 178 ? -22.408 2.534 20.398 1.00 116.93 389 ASP C O 1
ATOM 4569 N N . ARG C 1 179 ? -23.145 1.036 18.871 1.00 114.61 390 ARG C N 1
ATOM 4570 C CA . ARG C 1 179 ? -21.849 0.896 18.170 1.00 123.75 390 ARG C CA 1
ATOM 4571 C C . ARG C 1 179 ? -21.330 2.223 17.603 1.00 130.55 390 ARG C C 1
ATOM 4572 O O . ARG C 1 179 ? -20.120 2.412 17.421 1.00 123.17 390 ARG C O 1
ATOM 4580 N N . GLU C 1 180 ? -22.256 3.134 17.325 1.00 138.67 391 GLU C N 1
ATOM 4581 C CA . GLU C 1 180 ? -21.919 4.451 16.801 1.00 141.27 391 GLU C CA 1
ATOM 4582 C C . GLU C 1 180 ? -21.194 5.254 17.898 1.00 141.12 391 GLU C C 1
ATOM 4583 O O . GLU C 1 180 ? -20.016 5.612 17.755 1.00 119.23 391 GLU C O 1
ATOM 4589 N N . GLN C 1 181 ? -21.845 5.374 19.052 1.00 137.78 392 GLN C N 1
ATOM 4590 C CA . GLN C 1 181 ? -21.295 6.122 20.177 1.00 130.90 392 GLN C CA 1
ATOM 4591 C C . GLN C 1 181 ? -20.130 5.400 20.842 1.00 125.30 392 GLN C C 1
ATOM 4592 O O . GLN C 1 181 ? -19.200 6.049 21.316 1.00 117.10 392 GLN C O 1
ATOM 4598 N N . ARG C 1 182 ? -20.226 4.073 20.952 1.00 124.48 393 ARG C N 1
ATOM 4599 C CA . ARG C 1 182 ? -19.213 3.264 21.658 1.00 112.10 393 ARG C CA 1
ATOM 4600 C C . ARG C 1 182 ? -18.944 1.918 20.962 1.00 111.08 393 ARG C C 1
ATOM 4601 O O . ARG C 1 182 ? -19.795 1.012 20.975 1.00 101.88 393 ARG C O 1
ATOM 4609 N N . ASP C 1 183 ? -17.751 1.792 20.372 1.00 109.98 394 ASP C N 1
ATOM 4610 C CA . ASP C 1 183 ? -17.361 0.593 19.607 1.00 112.95 394 ASP C CA 1
ATOM 4611 C C . ASP C 1 183 ? -16.526 -0.395 20.445 1.00 112.09 394 ASP C C 1
ATOM 4612 O O . ASP C 1 183 ? -16.606 -1.617 20.256 1.00 97.64 394 ASP C O 1
ATOM 4617 N N . MET C 1 184 ? -15.726 0.134 21.367 1.00 105.10 395 MET C N 1
ATOM 4618 C CA . MET C 1 184 ? -15.051 -0.704 22.344 1.00 104.53 395 MET C CA 1
ATOM 4619 C C . MET C 1 184 ? -15.347 -0.255 23.764 1.00 89.42 395 MET C C 1
ATOM 4620 O O . MET C 1 184 ? -15.559 0.922 24.027 1.00 82.56 395 MET C O 1
ATOM 4625 N N . TYR C 1 185 ? -15.454 -1.226 24.658 1.00 79.33 396 TYR C N 1
ATOM 4626 C CA . TYR C 1 185 ? -15.111 -1.004 26.044 1.00 80.52 396 TYR C CA 1
ATOM 4627 C C . TYR C 1 185 ? -13.831 -1.749 26.395 1.00 78.55 396 TYR C C 1
ATOM 4628 O O . TYR C 1 185 ? -13.492 -2.766 25.777 1.00 74.13 396 TYR C O 1
ATOM 4637 N N . ASN C 1 186 ? -13.087 -1.179 27.335 1.00 82.15 397 ASN C N 1
ATOM 4638 C CA . ASN C 1 186 ? -12.079 -1.921 28.090 1.00 88.25 397 ASN C CA 1
ATOM 4639 C C . ASN C 1 186 ? -12.575 -2.244 29.485 1.00 79.00 397 ASN C C 1
ATOM 4640 O O . ASN C 1 186 ? -13.099 -1.383 30.186 1.00 83.47 397 ASN C O 1
ATOM 4645 N N . LEU C 1 187 ? -12.486 -3.509 29.852 1.00 71.28 398 LEU C N 1
ATOM 4646 C CA . LEU C 1 187 ? -12.865 -3.926 31.181 1.00 73.23 398 LEU C CA 1
ATOM 4647 C C . LEU C 1 187 ? -11.642 -4.464 31.898 1.00 71.34 398 LEU C C 1
ATOM 4648 O O . LEU C 1 187 ? -10.703 -4.970 31.278 1.00 65.63 398 LEU C O 1
ATOM 4653 N N . THR C 1 188 ? -11.689 -4.419 33.219 1.00 66.57 399 THR C N 1
ATOM 4654 C CA . THR C 1 188 ? -10.732 -5.159 33.998 1.00 64.48 399 THR C CA 1
ATOM 4655 C C . THR C 1 188 ? -11.417 -5.904 35.123 1.00 59.75 399 THR C C 1
ATOM 4656 O O . THR C 1 188 ? -12.414 -5.454 35.713 1.00 60.16 399 THR C O 1
ATOM 4660 N N . ILE C 1 189 ? -10.904 -7.095 35.359 1.00 57.16 400 ILE C N 1
ATOM 4661 C CA . ILE C 1 189 ? -11.357 -7.905 36.446 1.00 57.10 400 ILE C CA 1
ATOM 4662 C C . ILE C 1 189 ? -10.229 -7.955 37.455 1.00 54.41 400 ILE C C 1
ATOM 4663 O O . ILE C 1 189 ? -9.074 -8.121 37.110 1.00 53.94 400 ILE C O 1
ATOM 4668 N N . LEU C 1 190 ? -10.607 -7.725 38.697 1.00 53.12 401 LEU C N 1
ATOM 4669 C CA . LEU C 1 190 ? -9.734 -7.714 39.835 1.00 51.35 401 LEU C CA 1
ATOM 4670 C C . LEU C 1 190 ? -10.011 -8.971 40.661 1.00 50.69 401 LEU C C 1
ATOM 4671 O O . LEU C 1 190 ? -11.157 -9.263 40.969 1.00 50.25 401 LEU C O 1
ATOM 4676 N N . ALA C 1 191 ? -8.971 -9.713 41.014 1.00 49.79 402 ALA C N 1
ATOM 4677 C CA . ALA C 1 191 ? -9.134 -10.905 41.829 1.00 45.77 402 ALA C CA 1
ATOM 4678 C C . ALA C 1 191 ? -8.199 -10.834 42.999 1.00 48.27 402 ALA C C 1
ATOM 4679 O O . ALA C 1 191 ? -7.026 -10.497 42.828 1.00 50.69 402 ALA C O 1
ATOM 4681 N N . GLU C 1 192 ? -8.676 -11.299 44.147 1.00 47.38 403 GLU C N 1
ATOM 4682 C CA . GLU C 1 192 ? -7.888 -11.361 45.360 1.00 48.26 403 GLU C CA 1
ATOM 4683 C C . GLU C 1 192 ? -8.073 -12.721 46.028 1.00 47.82 403 GLU C C 1
ATOM 4684 O O . GLU C 1 192 ? -9.189 -13.217 46.092 1.00 49.29 403 GLU C O 1
ATOM 4690 N N . ASP C 1 193 ? -6.993 -13.342 46.521 1.00 43.71 404 ASP C N 1
ATOM 4691 C CA . ASP C 1 193 ? -7.174 -14.541 47.322 1.00 42.37 404 ASP C CA 1
ATOM 4692 C C . ASP C 1 193 ? -7.411 -14.229 48.803 1.00 42.73 404 ASP C C 1
ATOM 4693 O O . ASP C 1 193 ? -7.616 -13.088 49.161 1.00 45.54 404 ASP C O 1
ATOM 4698 N N . SER C 1 194 ? -7.435 -15.239 49.656 1.00 46.11 405 SER C N 1
ATOM 4699 C CA . SER C 1 194 ? -7.701 -15.011 51.083 1.00 52.56 405 SER C CA 1
ATOM 4700 C C . SER C 1 194 ? -6.543 -15.530 51.907 1.00 54.58 405 SER C C 1
ATOM 4701 O O . SER C 1 194 ? -6.719 -15.874 53.057 1.00 59.08 405 SER C O 1
ATOM 4704 N N . GLY C 1 195 ? -5.351 -15.532 51.329 1.00 58.67 406 GLY C N 1
ATOM 4705 C CA . GLY C 1 195 ? -4.124 -15.565 52.116 1.00 60.60 406 GLY C CA 1
ATOM 4706 C C . GLY C 1 195 ? -4.031 -14.507 53.214 1.00 63.42 406 GLY C C 1
ATOM 4707 O O . GLY C 1 195 ? -4.838 -13.570 53.280 1.00 57.08 406 GLY C O 1
ATOM 4708 N N . TYR C 1 196 ? -2.970 -14.605 54.015 1.00 72.86 407 TYR C N 1
ATOM 4709 C CA . TYR C 1 196 ? -2.676 -13.572 55.002 1.00 74.69 407 TYR C CA 1
ATOM 4710 C C . TYR C 1 196 ? -1.178 -13.341 55.172 1.00 67.59 407 TYR C C 1
ATOM 4711 O O . TYR C 1 196 ? -0.550 -13.927 56.038 1.00 71.74 407 TYR C O 1
ATOM 4720 N N . PRO C 1 197 ? -0.607 -12.427 54.381 1.00 65.77 408 PRO C N 1
ATOM 4721 C CA . PRO C 1 197 ? -1.273 -11.452 53.513 1.00 62.63 408 PRO C CA 1
ATOM 4722 C C . PRO C 1 197 ? -1.798 -12.037 52.194 1.00 59.05 408 PRO C C 1
ATOM 4723 O O . PRO C 1 197 ? -1.357 -13.115 51.756 1.00 51.58 408 PRO C O 1
ATOM 4727 N N . PRO C 1 198 ? -2.721 -11.318 51.541 1.00 53.81 409 PRO C N 1
ATOM 4728 C CA . PRO C 1 198 ? -3.257 -11.877 50.303 1.00 47.66 409 PRO C CA 1
ATOM 4729 C C . PRO C 1 198 ? -2.513 -11.427 49.081 1.00 44.43 409 PRO C C 1
ATOM 4730 O O . PRO C 1 198 ? -1.631 -10.588 49.173 1.00 51.52 409 PRO C O 1
ATOM 4734 N N . LEU C 1 199 ? -2.745 -12.141 47.989 1.00 44.86 410 LEU C N 1
ATOM 4735 C CA . LEU C 1 199 ? -2.226 -11.769 46.689 1.00 46.02 410 LEU C CA 1
ATOM 4736 C C . LEU C 1 199 ? -3.392 -11.531 45.782 1.00 47.30 410 LEU C C 1
ATOM 4737 O O . LEU C 1 199 ? -4.498 -12.042 46.040 1.00 46.35 410 LEU C O 1
ATOM 4742 N N . ARG C 1 200 ? -3.183 -10.649 44.806 1.00 47.02 411 ARG C N 1
ATOM 4743 C CA . ARG C 1 200 ? -4.245 -10.269 43.891 1.00 47.45 411 ARG C CA 1
ATOM 4744 C C . ARG C 1 200 ? -3.684 -10.185 42.499 1.00 48.33 411 ARG C C 1
ATOM 4745 O O . ARG C 1 200 ? -2.471 -10.263 42.308 1.00 45.80 411 ARG C O 1
ATOM 4753 N N . SER C 1 201 ? -4.585 -10.131 41.519 1.00 51.32 412 SER C N 1
ATOM 4754 C CA . SER C 1 201 ? -4.196 -9.810 40.155 1.00 56.02 412 SER C CA 1
ATOM 4755 C C . SER C 1 201 ? -5.328 -9.167 39.359 1.00 57.71 412 SER C C 1
ATOM 4756 O O . SER C 1 201 ? -6.466 -9.048 39.838 1.00 53.08 412 SER C O 1
ATOM 4759 N N . SER C 1 202 ? -4.961 -8.668 38.184 1.00 58.25 413 SER C N 1
ATOM 4760 C CA . SER C 1 202 ? -5.880 -7.992 37.303 1.00 59.31 413 SER C CA 1
ATOM 4761 C C . SER C 1 202 ? -5.752 -8.500 35.901 1.00 63.77 413 SER C C 1
ATOM 4762 O O . SER C 1 202 ? -4.658 -8.919 35.461 1.00 62.35 413 SER C O 1
ATOM 4765 N N . LYS C 1 203 ? -6.887 -8.474 35.208 1.00 64.06 414 LYS C N 1
ATOM 4766 C CA . LYS C 1 203 ? -6.939 -8.860 33.809 1.00 66.67 414 LYS C CA 1
ATOM 4767 C C . LYS C 1 203 ? -7.703 -7.781 33.064 1.00 67.33 414 LYS C C 1
ATOM 4768 O O . LYS C 1 203 ? -8.792 -7.407 33.477 1.00 65.84 414 LYS C O 1
ATOM 4774 N N . SER C 1 204 ? -7.029 -7.153 32.103 1.00 74.18 415 SER C N 1
ATOM 4775 C CA . SER C 1 204 ? -7.654 -6.173 31.219 1.00 73.58 415 SER C CA 1
ATOM 4776 C C . SER C 1 204 ? -7.988 -6.790 29.882 1.00 74.30 415 SER C C 1
ATOM 4777 O O . SER C 1 204 ? -7.169 -7.499 29.293 1.00 83.48 415 SER C O 1
ATOM 4780 N N . PHE C 1 205 ? -9.151 -6.445 29.353 1.00 74.32 416 PHE C N 1
ATOM 4781 C CA . PHE C 1 205 ? -9.562 -7.006 28.078 1.00 83.57 416 PHE C CA 1
ATOM 4782 C C . PHE C 1 205 ? -10.640 -6.198 27.383 1.00 86.03 416 PHE C C 1
ATOM 4783 O O . PHE C 1 205 ? -11.474 -5.560 28.028 1.00 81.85 416 PHE C O 1
ATOM 4791 N N . ALA C 1 206 ? -10.650 -6.313 26.059 1.00 93.13 417 ALA C N 1
ATOM 4792 C CA . ALA C 1 206 ? -11.505 -5.507 25.201 1.00 91.25 417 ALA C CA 1
ATOM 4793 C C . ALA C 1 206 ? -12.821 -6.227 24.927 1.00 91.34 417 ALA C C 1
ATOM 4794 O O . ALA C 1 206 ? -12.839 -7.420 24.606 1.00 89.30 417 ALA C O 1
ATOM 4796 N N . VAL C 1 207 ? -13.919 -5.498 25.097 1.00 87.26 418 VAL C N 1
ATOM 4797 C CA . VAL C 1 207 ? -15.201 -5.892 24.544 1.00 90.61 418 VAL C CA 1
ATOM 4798 C C . VAL C 1 207 ? -15.493 -5.011 23.327 1.00 102.10 418 VAL C C 1
ATOM 4799 O O . VAL C 1 207 ? -15.655 -3.793 23.454 1.00 103.05 418 VAL C O 1
ATOM 4803 N N . LYS C 1 208 ? -15.481 -5.634 22.148 1.00 109.81 419 LYS C N 1
ATOM 4804 C CA . LYS C 1 208 ? -15.713 -4.951 20.871 1.00 111.45 419 LYS C CA 1
ATOM 4805 C C . LYS C 1 208 ? -17.197 -5.042 20.520 1.00 98.95 419 LYS C C 1
ATOM 4806 O O . LYS C 1 208 ? -17.761 -6.129 20.470 1.00 89.59 419 LYS C O 1
ATOM 4812 N N . VAL C 1 209 ? -17.851 -3.895 20.387 1.00 98.71 420 VAL C N 1
ATOM 4813 C CA . VAL C 1 209 ? -19.304 -3.863 20.223 1.00 110.37 420 VAL C CA 1
ATOM 4814 C C . VAL C 1 209 ? -19.648 -3.957 18.736 1.00 111.83 420 VAL C C 1
ATOM 4815 O O . VAL C 1 209 ? -19.482 -2.994 17.992 1.00 114.77 420 VAL C O 1
ATOM 4819 N N . THR C 1 210 ? -20.115 -5.125 18.309 1.00 117.01 421 THR C N 1
ATOM 4820 C CA . THR C 1 210 ? -20.292 -5.411 16.891 1.00 117.40 421 THR C CA 1
ATOM 4821 C C . THR C 1 210 ? -21.762 -5.269 16.472 1.00 120.21 421 THR C C 1
ATOM 4822 O O . THR C 1 210 ? -22.569 -4.661 17.185 1.00 105.81 421 THR C O 1
ATOM 4826 N N . ASP C 1 211 ? -22.081 -5.750 15.273 1.00 141.47 422 ASP C N 1
ATOM 4827 C CA . ASP C 1 211 ? -23.386 -5.498 14.657 1.00 147.84 422 ASP C CA 1
ATOM 4828 C C . ASP C 1 211 ? -24.211 -6.785 14.512 1.00 146.39 422 ASP C C 1
ATOM 4829 O O . ASP C 1 211 ? -24.360 -7.330 13.417 1.00 144.94 422 ASP C O 1
ATOM 4834 N N . PRO D 1 2 ? -13.058 -23.712 69.247 1.00 63.73 213 PRO D N 1
ATOM 4835 C CA . PRO D 1 2 ? -12.470 -25.005 69.564 1.00 60.60 213 PRO D CA 1
ATOM 4836 C C . PRO D 1 2 ? -11.001 -25.077 69.194 1.00 60.47 213 PRO D C 1
ATOM 4837 O O . PRO D 1 2 ? -10.528 -24.279 68.385 1.00 58.08 213 PRO D O 1
ATOM 4841 N N . VAL D 1 3 ? -10.296 -26.040 69.774 1.00 53.40 214 VAL D N 1
ATOM 4842 C CA . VAL D 1 3 ? -8.943 -26.323 69.392 1.00 50.47 214 VAL D CA 1
ATOM 4843 C C . VAL D 1 3 ? -8.769 -27.828 69.342 1.00 48.16 214 VAL D C 1
ATOM 4844 O O . VAL D 1 3 ? -9.119 -28.504 70.277 1.00 45.55 214 VAL D O 1
ATOM 4848 N N . PHE D 1 4 ? -8.266 -28.345 68.220 1.00 46.03 215 PHE D N 1
ATOM 4849 C CA . PHE D 1 4 ? -8.008 -29.756 68.086 1.00 41.02 215 PHE D CA 1
ATOM 4850 C C . PHE D 1 4 ? -6.787 -30.002 68.929 1.00 44.26 215 PHE D C 1
ATOM 4851 O O . PHE D 1 4 ? -5.943 -29.134 68.983 1.00 42.86 215 PHE D O 1
ATOM 4859 N N . ASP D 1 5 ? -6.721 -31.147 69.615 1.00 45.17 216 ASP D N 1
ATOM 4860 C CA . ASP D 1 5 ? -5.588 -31.495 70.472 1.00 48.71 216 ASP D CA 1
ATOM 4861 C C . ASP D 1 5 ? -4.230 -31.401 69.782 1.00 50.96 216 ASP D C 1
ATOM 4862 O O . ASP D 1 5 ? -3.209 -31.168 70.430 1.00 50.42 216 ASP D O 1
ATOM 4867 N N . GLU D 1 6 ? -4.194 -31.791 68.512 1.00 51.10 217 GLU D N 1
ATOM 4868 C CA . GLU D 1 6 ? -3.022 -31.566 67.663 1.00 50.10 217 GLU D CA 1
ATOM 4869 C C . GLU D 1 6 ? -3.424 -30.834 66.389 1.00 45.76 217 GLU D C 1
ATOM 4870 O O . GLU D 1 6 ? -4.606 -30.796 66.028 1.00 50.26 217 GLU D O 1
ATOM 4876 N N . PRO D 1 7 ? -2.466 -30.166 65.757 1.00 41.62 218 PRO D N 1
ATOM 4877 C CA . PRO D 1 7 ? -2.691 -29.488 64.466 1.00 38.90 218 PRO D CA 1
ATOM 4878 C C . PRO D 1 7 ? -2.658 -30.493 63.327 1.00 40.59 218 PRO D C 1
ATOM 4879 O O . PRO D 1 7 ? -3.234 -30.275 62.249 1.00 39.59 218 PRO D O 1
ATOM 4883 N N . VAL D 1 8 ? -1.955 -31.588 63.572 1.00 42.42 219 VAL D N 1
ATOM 4884 C CA . VAL D 1 8 ? -1.626 -32.585 62.559 1.00 40.83 219 VAL D CA 1
ATOM 4885 C C . VAL D 1 8 ? -1.500 -33.910 63.276 1.00 38.88 219 VAL D C 1
ATOM 4886 O O . VAL D 1 8 ? -0.642 -34.059 64.175 1.00 42.15 219 VAL D O 1
ATOM 4890 N N . TYR D 1 9 ? -2.177 -34.896 62.725 1.00 31.66 220 TYR D N 1
ATOM 4891 C CA . TYR D 1 9 ? -2.157 -36.211 63.247 1.00 32.36 220 TYR D CA 1
ATOM 4892 C C . TYR D 1 9 ? -1.605 -37.162 62.193 1.00 29.09 220 TYR D C 1
ATOM 4893 O O . TYR D 1 9 ? -2.085 -37.174 61.077 1.00 32.96 220 TYR D O 1
ATOM 4902 N N . THR D 1 10 ? -0.973 -38.220 62.657 1.00 28.16 221 THR D N 1
ATOM 4903 C CA . THR D 1 10 ? -0.591 -39.270 61.764 1.00 28.54 221 THR D CA 1
ATOM 4904 C C . THR D 1 10 ? -1.081 -40.574 62.235 1.00 28.09 221 THR D C 1
ATOM 4905 O O . THR D 1 10 ? -0.723 -41.014 63.308 1.00 29.60 221 THR D O 1
ATOM 4909 N N . VAL D 1 11 ? -1.638 -41.297 61.298 1.00 31.53 222 VAL D N 1
ATOM 4910 C CA . VAL D 1 11 ? -2.089 -42.635 61.535 1.00 36.87 222 VAL D CA 1
ATOM 4911 C C . VAL D 1 11 ? -1.690 -43.685 60.493 1.00 37.91 222 VAL D C 1
ATOM 4912 O O . VAL D 1 11 ? -1.897 -43.512 59.304 1.00 42.46 222 VAL D O 1
ATOM 4916 N N . ASN D 1 12 ? -1.420 -44.874 60.991 1.00 38.93 223 ASN D N 1
ATOM 4917 C CA . ASN D 1 12 ? -1.074 -46.000 60.159 1.00 41.39 223 ASN D CA 1
ATOM 4918 C C . ASN D 1 12 ? -2.196 -47.014 60.101 1.00 41.35 223 ASN D C 1
ATOM 4919 O O . ASN D 1 12 ? -2.637 -47.489 61.105 1.00 44.59 223 ASN D O 1
ATOM 4924 N N . VAL D 1 13 ? -2.655 -47.333 58.908 1.00 45.14 224 VAL D N 1
ATOM 4925 C CA . VAL D 1 13 ? -3.846 -48.167 58.726 1.00 48.10 224 VAL D CA 1
ATOM 4926 C C . VAL D 1 13 ? -3.525 -49.182 57.656 1.00 52.02 224 VAL D C 1
ATOM 4927 O O . VAL D 1 13 ? -2.937 -48.837 56.622 1.00 49.03 224 VAL D O 1
ATOM 4931 N N . LEU D 1 14 ? -3.743 -50.447 57.993 1.00 53.54 225 LEU D N 1
ATOM 4932 C CA . LEU D 1 14 ? -3.622 -51.534 57.036 1.00 58.41 225 LEU D CA 1
ATOM 4933 C C . LEU D 1 14 ? -4.483 -51.361 55.775 1.00 54.44 225 LEU D C 1
ATOM 4934 O O . LEU D 1 14 ? -5.677 -51.049 55.831 1.00 47.69 225 LEU D O 1
ATOM 4939 N N . GLU D 1 15 ? -3.820 -51.477 54.635 1.00 49.11 226 GLU D N 1
ATOM 4940 C CA . GLU D 1 15 ? -4.494 -51.747 53.369 1.00 51.67 226 GLU D CA 1
ATOM 4941 C C . GLU D 1 15 ? -5.541 -52.862 53.538 1.00 48.41 226 GLU D C 1
ATOM 4942 O O . GLU D 1 15 ? -5.370 -53.774 54.339 1.00 43.43 226 GLU D O 1
ATOM 4948 N N . ASN D 1 16 ? -6.647 -52.714 52.816 1.00 51.74 227 ASN D N 1
ATOM 4949 C CA . ASN D 1 16 ? -7.737 -53.691 52.756 1.00 57.46 227 ASN D CA 1
ATOM 4950 C C . ASN D 1 16 ? -8.450 -53.918 54.079 1.00 60.84 227 ASN D C 1
ATOM 4951 O O . ASN D 1 16 ? -9.314 -54.791 54.165 1.00 74.13 227 ASN D O 1
ATOM 4956 N N . SER D 1 17 ? -8.215 -53.043 55.058 1.00 57.76 228 SER D N 1
ATOM 4957 C CA . SER D 1 17 ? -8.783 -53.250 56.386 1.00 57.57 228 SER D CA 1
ATOM 4958 C C . SER D 1 17 ? -10.317 -53.027 56.361 1.00 52.41 228 SER D C 1
ATOM 4959 O O . SER D 1 17 ? -10.820 -52.293 55.539 1.00 53.77 228 SER D O 1
ATOM 4962 N N . PRO D 1 18 ? -11.055 -53.868 57.084 1.00 54.66 229 PRO D N 1
ATOM 4963 C CA . PRO D 1 18 ? -12.531 -53.905 56.949 1.00 58.72 229 PRO D CA 1
ATOM 4964 C C . PRO D 1 18 ? -13.193 -52.554 57.156 1.00 57.38 229 PRO D C 1
ATOM 4965 O O . PRO D 1 18 ? -12.741 -51.771 57.973 1.00 60.43 229 PRO D O 1
ATOM 4969 N N . ILE D 1 19 ? -14.336 -52.364 56.528 1.00 64.22 230 ILE D N 1
ATOM 4970 C CA . ILE D 1 19 ? -15.210 -51.210 56.767 1.00 66.71 230 ILE D CA 1
ATOM 4971 C C . ILE D 1 19 ? -15.573 -50.997 58.247 1.00 65.14 230 ILE D C 1
ATOM 4972 O O . ILE D 1 19 ? -15.594 -51.953 59.041 1.00 58.70 230 ILE D O 1
ATOM 4977 N N . ASN D 1 20 ? -15.682 -49.713 58.613 1.00 61.27 231 ASN D N 1
ATOM 4978 C CA . ASN D 1 20 ? -15.937 -49.263 59.968 1.00 64.36 231 ASN D CA 1
ATOM 4979 C C . ASN D 1 20 ? -14.786 -49.374 60.923 1.00 63.33 231 ASN D C 1
ATOM 4980 O O . ASN D 1 20 ? -14.895 -48.955 62.075 1.00 66.94 231 ASN D O 1
ATOM 4985 N N . THR D 1 21 ? -13.669 -49.901 60.450 1.00 63.08 232 THR D N 1
ATOM 4986 C CA . THR D 1 21 ? -12.457 -49.956 61.249 1.00 58.40 232 THR D CA 1
ATOM 4987 C C . THR D 1 21 ? -11.965 -48.523 61.575 1.00 59.35 232 THR D C 1
ATOM 4988 O O . THR D 1 21 ? -12.155 -47.558 60.804 1.00 57.51 232 THR D O 1
ATOM 4992 N N . LEU D 1 22 ? -11.518 -48.333 62.802 1.00 57.30 233 LEU D N 1
ATOM 4993 C CA . LEU D 1 22 ? -11.296 -46.975 63.288 1.00 57.69 233 LEU D CA 1
ATOM 4994 C C . LEU D 1 22 ? -9.972 -46.413 62.754 1.00 54.43 233 LEU D C 1
ATOM 4995 O O . LEU D 1 22 ? -8.935 -47.065 62.839 1.00 57.00 233 LEU D O 1
ATOM 5000 N N . VAL D 1 23 ? -10.035 -45.192 62.234 1.00 47.19 234 VAL D N 1
ATOM 5001 C CA . VAL D 1 23 ? -8.883 -44.420 61.855 1.00 47.16 234 VAL D CA 1
ATOM 5002 C C . VAL D 1 23 ? -8.424 -43.554 63.041 1.00 47.27 234 VAL D C 1
ATOM 5003 O O . VAL D 1 23 ? -7.295 -43.704 63.538 1.00 56.11 234 VAL D O 1
ATOM 5007 N N . ILE D 1 24 ? -9.269 -42.600 63.416 1.00 46.01 235 ILE D N 1
ATOM 5008 C CA . ILE D 1 24 ? -9.057 -41.760 64.575 1.00 45.48 235 ILE D CA 1
ATOM 5009 C C . ILE D 1 24 ? -10.353 -41.185 65.213 1.00 48.49 235 ILE D C 1
ATOM 5010 O O . ILE D 1 24 ? -11.431 -41.085 64.564 1.00 42.74 235 ILE D O 1
ATOM 5015 N N . ASP D 1 25 ? -10.256 -40.884 66.508 1.00 52.57 236 ASP D N 1
ATOM 5016 C CA . ASP D 1 25 ? -11.283 -40.141 67.250 1.00 52.41 236 ASP D CA 1
ATOM 5017 C C . ASP D 1 25 ? -10.756 -38.773 67.623 1.00 47.36 236 ASP D C 1
ATOM 5018 O O . ASP D 1 25 ? -10.048 -38.633 68.608 1.00 45.29 236 ASP D O 1
ATOM 5023 N N . LEU D 1 26 ? -11.222 -37.751 66.929 1.00 46.97 237 LEU D N 1
ATOM 5024 C CA . LEU D 1 26 ? -10.641 -36.431 67.053 1.00 49.05 237 LEU D CA 1
ATOM 5025 C C . LEU D 1 26 ? -11.329 -35.686 68.132 1.00 50.00 237 LEU D C 1
ATOM 5026 O O . LEU D 1 26 ? -12.542 -35.728 68.207 1.00 56.74 237 LEU D O 1
ATOM 5031 N N . ASN D 1 27 ? -10.587 -34.814 68.798 1.00 53.17 238 ASN D N 1
ATOM 5032 C CA . ASN D 1 27 ? -11.182 -33.946 69.789 1.00 58.45 238 ASN D CA 1
ATOM 5033 C C . ASN D 1 27 ? -10.801 -32.486 69.650 1.00 54.33 238 ASN D C 1
ATOM 5034 O O . ASN D 1 27 ? -9.653 -32.115 69.924 1.00 52.48 238 ASN D O 1
ATOM 5039 N N . ALA D 1 28 ? -11.844 -31.662 69.528 1.00 55.93 239 ALA D N 1
ATOM 5040 C CA . ALA D 1 28 ? -11.733 -30.201 69.472 1.00 58.02 239 ALA D CA 1
ATOM 5041 C C . ALA D 1 28 ? -12.221 -29.444 70.717 1.00 60.64 239 ALA D C 1
ATOM 5042 O O . ALA D 1 28 ? -11.982 -28.243 70.845 1.00 58.34 239 ALA D O 1
ATOM 5044 N N . THR D 1 29 ? -12.954 -30.100 71.604 1.00 69.63 240 THR D N 1
ATOM 5045 C CA . THR D 1 29 ? -13.562 -29.380 72.729 1.00 76.52 240 THR D CA 1
ATOM 5046 C C . THR D 1 29 ? -13.441 -30.127 74.036 1.00 79.97 240 THR D C 1
ATOM 5047 O O . THR D 1 29 ? -13.198 -31.328 74.041 1.00 84.49 240 THR D O 1
ATOM 5051 N N . ASP D 1 30 ? -13.630 -29.407 75.139 1.00 92.35 241 ASP D N 1
ATOM 5052 C CA . ASP D 1 30 ? -13.824 -30.033 76.443 1.00 108.26 241 ASP D CA 1
ATOM 5053 C C . ASP D 1 30 ? -15.267 -30.501 76.577 1.00 111.98 241 ASP D C 1
ATOM 5054 O O . ASP D 1 30 ? -16.193 -29.757 76.250 1.00 116.63 241 ASP D O 1
ATOM 5059 N N . PRO D 1 31 ? -15.462 -31.752 77.026 1.00 119.49 242 PRO D N 1
ATOM 5060 C CA . PRO D 1 31 ? -16.790 -32.170 77.484 1.00 122.14 242 PRO D CA 1
ATOM 5061 C C . PRO D 1 31 ? -17.315 -31.223 78.561 1.00 121.49 242 PRO D C 1
ATOM 5062 O O . PRO D 1 31 ? -16.668 -31.087 79.601 1.00 109.23 242 PRO D O 1
ATOM 5066 N N . ASP D 1 32 ? -18.380 -30.475 78.250 1.00 133.85 243 ASP D N 1
ATOM 5067 C CA . ASP D 1 32 ? -19.083 -29.629 79.243 1.00 153.94 243 ASP D CA 1
ATOM 5068 C C . ASP D 1 32 ? -18.222 -28.433 79.737 1.00 156.73 243 ASP D C 1
ATOM 5069 O O . ASP D 1 32 ? -17.582 -28.500 80.800 1.00 138.76 243 ASP D O 1
ATOM 5074 N N . GLU D 1 33 ? -18.225 -27.338 78.967 1.00 159.99 244 GLU D N 1
ATOM 5075 C CA . GLU D 1 33 ? -17.248 -26.244 79.149 1.00 165.27 244 GLU D CA 1
ATOM 5076 C C . GLU D 1 33 ? -17.697 -24.896 78.541 1.00 165.88 244 GLU D C 1
ATOM 5077 O O . GLU D 1 33 ? -17.889 -23.911 79.264 1.00 155.22 244 GLU D O 1
ATOM 5083 N N . GLY D 1 34 ? -17.781 -24.835 77.214 1.00 170.78 245 GLY D N 1
ATOM 5084 C CA . GLY D 1 34 ? -18.280 -23.644 76.527 1.00 180.00 245 GLY D CA 1
ATOM 5085 C C . GLY D 1 34 ? -19.789 -23.708 76.398 1.00 190.25 245 GLY D C 1
ATOM 5086 O O . GLY D 1 34 ? -20.329 -24.726 75.959 1.00 192.83 245 GLY D O 1
ATOM 5087 N N . THR D 1 35 ? -20.463 -22.602 76.722 1.00 194.91 246 THR D N 1
ATOM 5088 C CA . THR D 1 35 ? -21.868 -22.628 77.164 1.00 190.32 246 THR D CA 1
ATOM 5089 C C . THR D 1 35 ? -22.743 -23.629 76.387 1.00 187.49 246 THR D C 1
ATOM 5090 O O . THR D 1 35 ? -23.539 -24.356 76.990 1.00 171.78 246 THR D O 1
ATOM 5094 N N . ASN D 1 36 ? -22.547 -23.707 75.069 1.00 186.63 247 ASN D N 1
ATOM 5095 C CA . ASN D 1 36 ? -23.338 -24.594 74.206 1.00 173.04 247 ASN D CA 1
ATOM 5096 C C . ASN D 1 36 ? -22.489 -25.304 73.132 1.00 176.28 247 ASN D C 1
ATOM 5097 O O . ASN D 1 36 ? -22.605 -25.007 71.940 1.00 187.07 247 ASN D O 1
ATOM 5102 N N . GLY D 1 37 ? -21.666 -26.263 73.556 1.00 158.83 248 GLY D N 1
ATOM 5103 C CA . GLY D 1 37 ? -20.872 -27.067 72.628 1.00 145.50 248 GLY D CA 1
ATOM 5104 C C . GLY D 1 37 ? -21.697 -28.095 71.863 1.00 150.38 248 GLY D C 1
ATOM 5105 O O . GLY D 1 37 ? -21.754 -29.265 72.249 1.00 137.86 248 GLY D O 1
ATOM 5106 N N . GLU D 1 38 ? -22.370 -27.647 70.800 1.00 153.21 249 GLU D N 1
ATOM 5107 C CA . GLU D 1 38 ? -22.815 -28.534 69.716 1.00 143.22 249 GLU D CA 1
ATOM 5108 C C . GLU D 1 38 ? -21.967 -28.287 68.466 1.00 128.72 249 GLU D C 1
ATOM 5109 O O . GLU D 1 38 ? -22.412 -27.672 67.487 1.00 117.55 249 GLU D O 1
ATOM 5115 N N . VAL D 1 39 ? -20.737 -28.792 68.524 1.00 110.80 250 VAL D N 1
ATOM 5116 C CA . VAL D 1 39 ? -19.741 -28.579 67.485 1.00 93.55 250 VAL D CA 1
ATOM 5117 C C . VAL D 1 39 ? -19.962 -29.576 66.356 1.00 79.76 250 VAL D C 1
ATOM 5118 O O . VAL D 1 39 ? -20.304 -30.729 66.599 1.00 80.11 250 VAL D O 1
ATOM 5122 N N . VAL D 1 40 ? -19.807 -29.105 65.123 1.00 75.86 251 VAL D N 1
ATOM 5123 C CA . VAL D 1 40 ? -19.759 -29.975 63.944 1.00 76.80 251 VAL D CA 1
ATOM 5124 C C . VAL D 1 40 ? -18.331 -30.219 63.433 1.00 72.96 251 VAL D C 1
ATOM 5125 O O . VAL D 1 40 ? -17.611 -29.282 63.024 1.00 69.51 251 VAL D O 1
ATOM 5129 N N . TYR D 1 41 ? -17.949 -31.495 63.459 1.00 63.37 252 TYR D N 1
ATOM 5130 C CA . TYR D 1 41 ? -16.810 -32.016 62.699 1.00 54.55 252 TYR D CA 1
ATOM 5131 C C . TYR D 1 41 ? -17.152 -32.327 61.251 1.00 54.91 252 TYR D C 1
ATOM 5132 O O . TYR D 1 41 ? -18.118 -33.026 60.960 1.00 64.93 252 TYR D O 1
ATOM 5141 N N . SER D 1 42 ? -16.337 -31.853 60.329 1.00 60.24 253 SER D N 1
ATOM 5142 C CA . SER D 1 42 ? -16.604 -32.100 58.910 1.00 64.80 253 SER D CA 1
ATOM 5143 C C . SER D 1 42 ? -15.289 -32.086 58.126 1.00 51.79 253 SER D C 1
ATOM 5144 O O . SER D 1 42 ? -14.352 -31.436 58.560 1.00 58.45 253 SER D O 1
ATOM 5147 N N . PHE D 1 43 ? -15.238 -32.747 56.968 1.00 48.41 254 PHE D N 1
ATOM 5148 C CA . PHE D 1 43 ? -14.079 -32.626 56.039 1.00 48.75 254 PHE D CA 1
ATOM 5149 C C . PHE D 1 43 ? -14.132 -31.340 55.244 1.00 52.36 254 PHE D C 1
ATOM 5150 O O . PHE D 1 43 ? -15.164 -30.998 54.710 1.00 63.60 254 PHE D O 1
ATOM 5158 N N . ILE D 1 44 ? -13.010 -30.656 55.098 1.00 59.07 255 ILE D N 1
ATOM 5159 C CA . ILE D 1 44 ? -12.985 -29.406 54.342 1.00 57.69 255 ILE D CA 1
ATOM 5160 C C . ILE D 1 44 ? -11.872 -29.384 53.316 1.00 60.87 255 ILE D C 1
ATOM 5161 O O . ILE D 1 44 ? -11.016 -30.255 53.311 1.00 60.20 255 ILE D O 1
ATOM 5166 N N . ASN D 1 45 ? -11.779 -28.245 52.632 1.00 65.93 256 ASN D N 1
ATOM 5167 C CA . ASN D 1 45 ? -10.895 -28.043 51.512 1.00 69.85 256 ASN D CA 1
ATOM 5168 C C . ASN D 1 45 ? -11.019 -29.192 50.551 1.00 75.22 256 ASN D C 1
ATOM 5169 O O . ASN D 1 45 ? -12.115 -29.446 50.075 1.00 89.50 256 ASN D O 1
ATOM 5174 N N . PHE D 1 46 ? -9.916 -29.839 50.199 1.00 78.62 257 PHE D N 1
ATOM 5175 C CA . PHE D 1 46 ? -9.883 -30.554 48.938 1.00 94.98 257 PHE D CA 1
ATOM 5176 C C . PHE D 1 46 ? -11.021 -31.573 48.892 1.00 103.04 257 PHE D C 1
ATOM 5177 O O . PHE D 1 46 ? -11.827 -31.567 47.958 1.00 110.45 257 PHE D O 1
ATOM 5185 N N . VAL D 1 47 ? -11.172 -32.324 49.982 1.00 106.17 258 VAL D N 1
ATOM 5186 C CA . VAL D 1 47 ? -12.102 -33.456 50.059 1.00 107.29 258 VAL D CA 1
ATOM 5187 C C . VAL D 1 47 ? -12.235 -34.163 48.703 1.00 107.75 258 VAL D C 1
ATOM 5188 O O . VAL D 1 47 ? -13.220 -33.983 47.985 1.00 116.63 258 VAL D O 1
ATOM 5192 N N . SER D 1 48 ? -11.210 -34.953 48.364 1.00 107.60 259 SER D N 1
ATOM 5193 C CA . SER D 1 48 ? -11.113 -35.645 47.066 1.00 86.67 259 SER D CA 1
ATOM 5194 C C . SER D 1 48 ? -12.131 -36.781 46.920 1.00 91.27 259 SER D C 1
ATOM 5195 O O . SER D 1 48 ? -12.831 -37.151 47.876 1.00 99.27 259 SER D O 1
ATOM 5198 N N . ASN D 1 49 ? -12.238 -37.312 45.709 1.00 88.25 260 ASN D N 1
ATOM 5199 C CA . ASN D 1 49 ? -13.273 -38.302 45.401 1.00 84.90 260 ASN D CA 1
ATOM 5200 C C . ASN D 1 49 ? -12.880 -39.621 46.050 1.00 76.95 260 ASN D C 1
ATOM 5201 O O . ASN D 1 49 ? -13.700 -40.297 46.703 1.00 65.00 260 ASN D O 1
ATOM 5206 N N . LEU D 1 50 ? -11.582 -39.924 45.941 1.00 73.92 261 LEU D N 1
ATOM 5207 C CA . LEU D 1 50 ? -10.994 -41.076 46.608 1.00 64.17 261 LEU D CA 1
ATOM 5208 C C . LEU D 1 50 ? -11.095 -40.995 48.128 1.00 61.49 261 LEU D C 1
ATOM 5209 O O . LEU D 1 50 ? -11.435 -41.991 48.761 1.00 59.33 261 LEU D O 1
ATOM 5214 N N . THR D 1 51 ? -10.889 -39.817 48.725 1.00 62.06 262 THR D N 1
ATOM 5215 C CA . THR D 1 51 ? -10.873 -39.772 50.181 1.00 63.70 262 THR D CA 1
ATOM 5216 C C . THR D 1 51 ? -12.252 -39.873 50.746 1.00 66.08 262 THR D C 1
ATOM 5217 O O . THR D 1 51 ? -12.452 -40.580 51.730 1.00 67.29 262 THR D O 1
ATOM 5221 N N . LYS D 1 52 ? -13.226 -39.272 50.062 1.00 79.39 263 LYS D N 1
ATOM 5222 C CA . LYS D 1 52 ? -14.611 -39.302 50.517 1.00 76.60 263 LYS D CA 1
ATOM 5223 C C . LYS D 1 52 ? -15.181 -40.705 50.399 1.00 73.76 263 LYS D C 1
ATOM 5224 O O . LYS D 1 52 ? -16.015 -41.131 51.218 1.00 76.84 263 LYS D O 1
ATOM 5230 N N . GLN D 1 53 ? -14.702 -41.466 49.427 1.00 66.73 264 GLN D N 1
ATOM 5231 C CA . GLN D 1 53 ? -15.164 -42.847 49.343 1.00 71.08 264 GLN D CA 1
ATOM 5232 C C . GLN D 1 53 ? -14.345 -43.786 50.202 1.00 67.42 264 GLN D C 1
ATOM 5233 O O . GLN D 1 53 ? -14.701 -44.948 50.374 1.00 71.49 264 GLN D O 1
ATOM 5239 N N . MET D 1 54 ? -13.264 -43.277 50.787 1.00 70.64 265 MET D N 1
ATOM 5240 C CA . MET D 1 54 ? -12.454 -44.089 51.691 1.00 62.74 265 MET D CA 1
ATOM 5241 C C . MET D 1 54 ? -12.696 -43.806 53.155 1.00 54.49 265 MET D C 1
ATOM 5242 O O . MET D 1 54 ? -12.475 -44.687 53.981 1.00 53.53 265 MET D O 1
ATOM 5247 N N . PHE D 1 55 ? -13.154 -42.599 53.484 1.00 48.34 266 PHE D N 1
ATOM 5248 C CA . PHE D 1 55 ? -13.337 -42.247 54.880 1.00 52.65 266 PHE D CA 1
ATOM 5249 C C . PHE D 1 55 ? -14.643 -41.556 55.123 1.00 51.94 266 PHE D C 1
ATOM 5250 O O . PHE D 1 55 ? -15.130 -40.825 54.289 1.00 60.70 266 PHE D O 1
ATOM 5258 N N . LYS D 1 56 ? -15.135 -41.684 56.330 1.00 53.59 267 LYS D N 1
ATOM 5259 C CA . LYS D 1 56 ? -16.299 -40.929 56.721 1.00 59.57 267 LYS D CA 1
ATOM 5260 C C . LYS D 1 56 ? -16.121 -40.415 58.136 1.00 59.28 267 LYS D C 1
ATOM 5261 O O . LYS D 1 56 ? -15.304 -40.920 58.914 1.00 64.23 267 LYS D O 1
ATOM 5267 N N . ILE D 1 57 ? -16.813 -39.336 58.433 1.00 54.85 268 ILE D N 1
ATOM 5268 C CA . ILE D 1 57 ? -16.650 -38.732 59.715 1.00 55.56 268 ILE D CA 1
ATOM 5269 C C . ILE D 1 57 ? -18.007 -38.551 60.373 1.00 58.55 268 ILE D C 1
ATOM 5270 O O . ILE D 1 57 ? -18.968 -38.095 59.739 1.00 59.69 268 ILE D O 1
ATOM 5275 N N . ASP D 1 58 ? -18.087 -38.948 61.635 1.00 60.87 269 ASP D N 1
ATOM 5276 C CA . ASP D 1 58 ? -19.249 -38.636 62.457 1.00 65.41 269 ASP D CA 1
ATOM 5277 C C . ASP D 1 58 ? -19.264 -37.163 62.864 1.00 65.93 269 ASP D C 1
ATOM 5278 O O . ASP D 1 58 ? -18.401 -36.739 63.653 1.00 64.57 269 ASP D O 1
ATOM 5283 N N . PRO D 1 59 ? -20.288 -36.400 62.400 1.00 67.46 270 PRO D N 1
ATOM 5284 C CA . PRO D 1 59 ? -20.388 -34.953 62.632 1.00 64.58 270 PRO D CA 1
ATOM 5285 C C . PRO D 1 59 ? -20.355 -34.584 64.089 1.00 62.05 270 PRO D C 1
ATOM 5286 O O . PRO D 1 59 ? -19.825 -33.534 64.432 1.00 62.38 270 PRO D O 1
ATOM 5290 N N . LYS D 1 60 ? -20.881 -35.462 64.938 1.00 69.04 271 LYS D N 1
ATOM 5291 C CA . LYS D 1 60 ? -20.886 -35.222 66.382 1.00 77.34 271 LYS D CA 1
ATOM 5292 C C . LYS D 1 60 ? -19.606 -35.646 67.117 1.00 70.34 271 LYS D C 1
ATOM 5293 O O . LYS D 1 60 ? -19.080 -34.863 67.893 1.00 67.39 271 LYS D O 1
ATOM 5299 N N . THR D 1 61 ? -19.124 -36.872 66.920 1.00 70.17 272 THR D N 1
ATOM 5300 C CA . THR D 1 61 ? -17.992 -37.385 67.722 1.00 69.78 272 THR D CA 1
ATOM 5301 C C . THR D 1 61 ? -16.602 -37.040 67.176 1.00 62.56 272 THR D C 1
ATOM 5302 O O . THR D 1 61 ? -15.604 -37.191 67.887 1.00 53.07 272 THR D O 1
ATOM 5306 N N . GLY D 1 62 ? -16.546 -36.640 65.906 1.00 58.85 273 GLY D N 1
ATOM 5307 C CA . GLY D 1 62 ? -15.287 -36.501 65.193 1.00 58.15 273 GLY D CA 1
ATOM 5308 C C . GLY D 1 62 ? -14.521 -37.803 65.007 1.00 56.42 273 GLY D C 1
ATOM 5309 O O . GLY D 1 62 ? -13.295 -37.786 64.851 1.00 64.14 273 GLY D O 1
ATOM 5310 N N . VAL D 1 63 ? -15.236 -38.921 64.970 1.00 52.24 274 VAL D N 1
ATOM 5311 C CA . VAL D 1 63 ? -14.639 -40.228 64.707 1.00 51.38 274 VAL D CA 1
ATOM 5312 C C . VAL D 1 63 ? -14.634 -40.550 63.204 1.00 51.52 274 VAL D C 1
ATOM 5313 O O . VAL D 1 63 ? -15.698 -40.550 62.567 1.00 54.53 274 VAL D O 1
ATOM 5317 N N . ILE D 1 64 ? -13.408 -40.651 62.646 1.00 46.65 275 ILE D N 1
ATOM 5318 C CA . ILE D 1 64 ? -13.147 -40.998 61.253 1.00 40.73 275 ILE D CA 1
ATOM 5319 C C . ILE D 1 64 ? -12.945 -42.511 61.206 1.00 38.53 275 ILE D C 1
ATOM 5320 O O . ILE D 1 64 ? -12.191 -43.086 62.005 1.00 33.05 275 ILE D O 1
ATOM 5325 N N . THR D 1 65 ? -13.625 -43.148 60.267 1.00 38.92 276 THR D N 1
ATOM 5326 C CA . THR D 1 65 ? -13.601 -44.606 60.106 1.00 43.33 276 THR D CA 1
ATOM 5327 C C . THR D 1 65 ? -13.373 -44.871 58.619 1.00 43.22 276 THR D C 1
ATOM 5328 O O . THR D 1 65 ? -13.723 -44.053 57.750 1.00 39.04 276 THR D O 1
ATOM 5332 N N . VAL D 1 66 ? -13.068 -46.120 58.329 1.00 49.85 277 VAL D N 1
ATOM 5333 C CA . VAL D 1 66 ? -12.871 -46.551 56.962 1.00 54.40 277 VAL D CA 1
ATOM 5334 C C . VAL D 1 66 ? -14.220 -46.847 56.374 1.00 57.67 277 VAL D C 1
ATOM 5335 O O . VAL D 1 66 ? -15.062 -47.465 57.025 1.00 71.52 277 VAL D O 1
ATOM 5339 N N . ASN D 1 67 ? -14.418 -46.386 55.146 1.00 61.08 278 ASN D N 1
ATOM 5340 C CA . ASN D 1 67 ? -15.704 -46.469 54.447 1.00 66.40 278 ASN D CA 1
ATOM 5341 C C . ASN D 1 67 ? -15.575 -47.217 53.114 1.00 72.84 278 ASN D C 1
ATOM 5342 O O . ASN D 1 67 ? -16.501 -47.227 52.308 1.00 74.79 278 ASN D O 1
ATOM 5347 N N . GLY D 1 68 ? -14.386 -47.754 52.846 1.00 74.02 279 GLY D N 1
ATOM 5348 C CA . GLY D 1 68 ? -13.946 -48.042 51.485 1.00 68.64 279 GLY D CA 1
ATOM 5349 C C . GLY D 1 68 ? -12.881 -49.118 51.514 1.00 71.88 279 GLY D C 1
ATOM 5350 O O . GLY D 1 68 ? -12.541 -49.630 52.574 1.00 71.09 279 GLY D O 1
ATOM 5351 N N . VAL D 1 69 ? -12.350 -49.472 50.354 1.00 74.53 280 VAL D N 1
ATOM 5352 C CA . VAL D 1 69 ? -11.319 -50.496 50.289 1.00 73.26 280 VAL D CA 1
ATOM 5353 C C . VAL D 1 69 ? -9.971 -49.813 50.110 1.00 69.86 280 VAL D C 1
ATOM 5354 O O . VAL D 1 69 ? -9.602 -49.490 48.986 1.00 77.11 280 VAL D O 1
ATOM 5358 N N . LEU D 1 70 ? -9.218 -49.649 51.201 1.00 59.71 281 LEU D N 1
ATOM 5359 C CA . LEU D 1 70 ? -7.938 -48.951 51.142 1.00 53.53 281 LEU D CA 1
ATOM 5360 C C . LEU D 1 70 ? -6.895 -49.758 50.384 1.00 53.64 281 LEU D C 1
ATOM 5361 O O . LEU D 1 70 ? -6.482 -50.819 50.842 1.00 56.35 281 LEU D O 1
ATOM 5366 N N . ASP D 1 71 ? -6.389 -49.193 49.290 1.00 50.73 282 ASP D N 1
ATOM 5367 C CA . ASP D 1 71 ? -5.504 -49.918 48.400 1.00 51.49 282 ASP D CA 1
ATOM 5368 C C . ASP D 1 71 ? -4.172 -49.163 48.305 1.00 48.40 282 ASP D C 1
ATOM 5369 O O . ASP D 1 71 ? -4.054 -48.113 47.676 1.00 48.13 282 ASP D O 1
ATOM 5374 N N . HIS D 1 72 ? -3.159 -49.708 48.943 1.00 45.49 283 HIS D N 1
ATOM 5375 C CA . HIS D 1 72 ? -1.850 -49.128 48.865 1.00 45.88 283 HIS D CA 1
ATOM 5376 C C . HIS D 1 72 ? -1.409 -48.861 47.419 1.00 44.23 283 HIS D C 1
ATOM 5377 O O . HIS D 1 72 ? -0.733 -47.881 47.145 1.00 47.57 283 HIS D O 1
ATOM 5384 N N . GLU D 1 73 ? -1.906 -49.618 46.467 1.00 44.80 284 GLU D N 1
ATOM 5385 C CA . GLU D 1 73 ? -1.478 -49.408 45.088 1.00 48.56 284 GLU D CA 1
ATOM 5386 C C . GLU D 1 73 ? -2.274 -48.313 44.387 1.00 52.68 284 GLU D C 1
ATOM 5387 O O . GLU D 1 73 ? -1.859 -47.836 43.335 1.00 57.26 284 GLU D O 1
ATOM 5393 N N . GLU D 1 74 ? -3.407 -47.908 44.971 1.00 54.26 285 GLU D N 1
ATOM 5394 C CA . GLU D 1 74 ? -4.162 -46.736 44.502 1.00 57.20 285 GLU D CA 1
ATOM 5395 C C . GLU D 1 74 ? -3.480 -45.441 45.014 1.00 53.41 285 GLU D C 1
ATOM 5396 O O . GLU D 1 74 ? -2.938 -44.662 44.242 1.00 51.42 285 GLU D O 1
ATOM 5402 N N . LEU D 1 75 ? -3.330 -45.336 46.327 1.00 49.19 286 LEU D N 1
ATOM 5403 C CA . LEU D 1 75 ? -2.697 -44.176 46.955 1.00 47.32 286 LEU D CA 1
ATOM 5404 C C . LEU D 1 75 ? -2.049 -44.613 48.262 1.00 46.04 286 LEU D C 1
ATOM 5405 O O . LEU D 1 75 ? -2.666 -45.376 49.030 1.00 48.56 286 LEU D O 1
ATOM 5410 N N . HIS D 1 76 ? -0.824 -44.137 48.516 1.00 41.33 287 HIS D N 1
ATOM 5411 C CA . HIS D 1 76 ? -0.074 -44.522 49.739 1.00 40.02 287 HIS D CA 1
ATOM 5412 C C . HIS D 1 76 ? -0.560 -43.774 51.005 1.00 36.00 287 HIS D C 1
ATOM 5413 O O . HIS D 1 76 ? -0.486 -44.327 52.101 1.00 36.10 287 HIS D O 1
ATOM 5420 N N . ILE D 1 77 ? -0.766 -42.465 50.878 1.00 33.69 288 ILE D N 1
ATOM 5421 C CA . ILE D 1 77 ? -0.930 -41.577 52.015 1.00 37.70 288 ILE D CA 1
ATOM 5422 C C . ILE D 1 77 ? -2.103 -40.667 51.660 1.00 41.96 288 ILE D C 1
ATOM 5423 O O . ILE D 1 77 ? -1.995 -39.909 50.707 1.00 40.12 288 ILE D O 1
ATOM 5428 N N . HIS D 1 78 ? -3.247 -40.802 52.347 1.00 38.85 289 HIS D N 1
ATOM 5429 C CA . HIS D 1 78 ? -4.283 -39.804 52.283 1.00 35.01 289 HIS D CA 1
ATOM 5430 C C . HIS D 1 78 ? -4.016 -38.617 53.193 1.00 34.20 289 HIS D C 1
ATOM 5431 O O . HIS D 1 78 ? -3.648 -38.798 54.354 1.00 34.98 289 HIS D O 1
ATOM 5438 N N . GLU D 1 79 ? -4.275 -37.398 52.725 1.00 36.32 290 GLU D N 1
ATOM 5439 C CA . GLU D 1 79 ? -4.411 -36.271 53.651 1.00 39.87 290 GLU D CA 1
ATOM 5440 C C . GLU D 1 79 ? -5.827 -35.796 53.724 1.00 39.39 290 GLU D C 1
ATOM 5441 O O . GLU D 1 79 ? -6.335 -35.375 52.763 1.00 41.88 290 GLU D O 1
ATOM 5447 N N . ILE D 1 80 ? -6.403 -35.794 54.908 1.00 40.02 291 ILE D N 1
ATOM 5448 C CA . ILE D 1 80 ? -7.726 -35.234 55.160 1.00 44.95 291 ILE D CA 1
ATOM 5449 C C . ILE D 1 80 ? -7.609 -33.939 55.959 1.00 46.15 291 ILE D C 1
ATOM 5450 O O . ILE D 1 80 ? -7.042 -33.936 57.067 1.00 47.52 291 ILE D O 1
ATOM 5455 N N . ASP D 1 81 ? -8.108 -32.835 55.413 1.00 44.21 292 ASP D N 1
ATOM 5456 C CA . ASP D 1 81 ? -8.174 -31.620 56.198 1.00 49.40 292 ASP D CA 1
ATOM 5457 C C . ASP D 1 81 ? -9.539 -31.551 56.898 1.00 44.71 292 ASP D C 1
ATOM 5458 O O . ASP D 1 81 ? -10.537 -31.911 56.311 1.00 41.60 292 ASP D O 1
ATOM 5463 N N . VAL D 1 82 ? -9.524 -31.318 58.211 1.00 43.96 293 VAL D N 1
ATOM 5464 C CA . VAL D 1 82 ? -10.713 -31.494 59.055 1.00 49.92 293 VAL D CA 1
ATOM 5465 C C . VAL D 1 82 ? -11.037 -30.230 59.834 1.00 51.16 293 VAL D C 1
ATOM 5466 O O . VAL D 1 82 ? -10.137 -29.577 60.428 1.00 45.48 293 VAL D O 1
ATOM 5470 N N . GLN D 1 83 ? -12.340 -29.986 59.961 1.00 50.29 294 GLN D N 1
ATOM 5471 C CA . GLN D 1 83 ? -12.839 -28.790 60.653 1.00 54.76 294 GLN D CA 1
ATOM 5472 C C . GLN D 1 83 ? -13.795 -29.106 61.789 1.00 49.71 294 GLN D C 1
ATOM 5473 O O . GLN D 1 83 ? -14.431 -30.147 61.808 1.00 47.82 294 GLN D O 1
ATOM 5479 N N . ALA D 1 84 ? -13.833 -28.195 62.751 1.00 47.68 295 ALA D N 1
ATOM 5480 C CA . ALA D 1 84 ? -14.754 -28.233 63.869 1.00 49.72 295 ALA D CA 1
ATOM 5481 C C . ALA D 1 84 ? -15.280 -26.828 64.051 1.00 56.59 295 ALA D C 1
ATOM 5482 O O . ALA D 1 84 ? -14.492 -25.883 64.238 1.00 53.98 295 ALA D O 1
ATOM 5484 N N . LYS D 1 85 ? -16.603 -26.699 64.019 1.00 64.06 296 LYS D N 1
ATOM 5485 C CA . LYS D 1 85 ? -17.264 -25.393 64.045 1.00 70.49 296 LYS D CA 1
ATOM 5486 C C . LYS D 1 85 ? -18.671 -25.576 64.596 1.00 77.63 296 LYS D C 1
ATOM 5487 O O . LYS D 1 85 ? -19.433 -26.407 64.085 1.00 71.02 296 LYS D O 1
ATOM 5493 N N . ASP D 1 86 ? -19.014 -24.808 65.631 1.00 89.18 297 ASP D N 1
ATOM 5494 C CA . ASP D 1 86 ? -20.377 -24.823 66.178 1.00 106.64 297 ASP D CA 1
ATOM 5495 C C . ASP D 1 86 ? -21.403 -24.179 65.239 1.00 105.40 297 ASP D C 1
ATOM 5496 O O . ASP D 1 86 ? -21.044 -23.494 64.265 1.00 88.09 297 ASP D O 1
ATOM 5501 N N . LEU D 1 87 ? -22.676 -24.459 65.517 1.00 111.38 298 LEU D N 1
ATOM 5502 C CA . LEU D 1 87 ? -23.783 -23.952 64.705 1.00 117.34 298 LEU D CA 1
ATOM 5503 C C . LEU D 1 87 ? -23.972 -22.438 64.871 1.00 110.87 298 LEU D C 1
ATOM 5504 O O . LEU D 1 87 ? -23.791 -21.871 65.960 1.00 88.95 298 LEU D O 1
ATOM 5509 N N . GLY D 1 88 ? -24.304 -21.786 63.766 1.00 110.42 299 GLY D N 1
ATOM 5510 C CA . GLY D 1 88 ? -24.676 -20.382 63.803 1.00 132.22 299 GLY D CA 1
ATOM 5511 C C . GLY D 1 88 ? -23.489 -19.504 63.476 1.00 136.25 299 GLY D C 1
ATOM 5512 O O . GLY D 1 88 ? -22.380 -19.764 63.945 1.00 122.35 299 GLY D O 1
ATOM 5513 N N . PRO D 1 89 ? -23.721 -18.447 62.677 1.00 147.18 300 PRO D N 1
ATOM 5514 C CA . PRO D 1 89 ? -22.628 -17.633 62.162 1.00 139.92 300 PRO D CA 1
ATOM 5515 C C . PRO D 1 89 ? -21.897 -16.889 63.275 1.00 139.82 300 PRO D C 1
ATOM 5516 O O . PRO D 1 89 ? -22.340 -16.897 64.435 1.00 125.73 300 PRO D O 1
ATOM 5520 N N . ASN D 1 90 ? -20.778 -16.267 62.908 1.00 137.34 301 ASN D N 1
ATOM 5521 C CA . ASN D 1 90 ? -19.861 -15.640 63.865 1.00 131.61 301 ASN D CA 1
ATOM 5522 C C . ASN D 1 90 ? -19.313 -16.623 64.905 1.00 122.55 301 ASN D C 1
ATOM 5523 O O . ASN D 1 90 ? -19.020 -16.237 66.040 1.00 116.83 301 ASN D O 1
ATOM 5528 N N . SER D 1 91 ? -19.145 -17.882 64.499 1.00 111.48 302 SER D N 1
ATOM 5529 C CA . SER D 1 91 ? -18.349 -18.841 65.263 1.00 97.70 302 SER D CA 1
ATOM 5530 C C . SER D 1 91 ? -17.077 -19.244 64.503 1.00 92.81 302 SER D C 1
ATOM 5531 O O . SER D 1 91 ? -17.115 -19.632 63.340 1.00 84.78 302 SER D O 1
ATOM 5534 N N . ILE D 1 92 ? -15.949 -19.154 65.191 1.00 85.74 303 ILE D N 1
ATOM 5535 C CA . ILE D 1 92 ? -14.657 -19.370 64.571 1.00 87.72 303 ILE D CA 1
ATOM 5536 C C . ILE D 1 92 ? -14.449 -20.873 64.415 1.00 74.04 303 ILE D C 1
ATOM 5537 O O . ILE D 1 92 ? -14.676 -21.631 65.342 1.00 71.86 303 ILE D O 1
ATOM 5542 N N . PRO D 1 93 ? -14.000 -21.311 63.241 1.00 69.66 304 PRO D N 1
ATOM 5543 C CA . PRO D 1 93 ? -13.733 -22.729 63.138 1.00 62.31 304 PRO D CA 1
ATOM 5544 C C . PRO D 1 93 ? -12.307 -23.088 63.575 1.00 57.66 304 PRO D C 1
ATOM 5545 O O . PRO D 1 93 ? -11.394 -22.240 63.613 1.00 55.50 304 PRO D O 1
ATOM 5549 N N . ALA D 1 94 ? -12.138 -24.323 64.008 1.00 55.21 305 ALA D N 1
ATOM 5550 C CA . ALA D 1 94 ? -10.802 -24.855 64.265 1.00 49.48 305 ALA D CA 1
ATOM 5551 C C . ALA D 1 94 ? -10.482 -25.838 63.155 1.00 47.52 305 ALA D C 1
ATOM 5552 O O . ALA D 1 94 ? -11.393 -26.427 62.561 1.00 45.54 305 ALA D O 1
ATOM 5554 N N . HIS D 1 95 ? -9.201 -25.991 62.830 1.00 48.18 306 HIS D N 1
ATOM 5555 C CA . HIS D 1 95 ? -8.824 -27.021 61.877 1.00 49.66 306 HIS D CA 1
ATOM 5556 C C . HIS D 1 95 ? -7.602 -27.867 62.240 1.00 48.64 306 HIS D C 1
ATOM 5557 O O . HIS D 1 95 ? -6.715 -27.450 62.981 1.00 47.35 306 HIS D O 1
ATOM 5564 N N . CYS D 1 96 ? -7.550 -29.056 61.651 1.00 47.95 307 CYS D N 1
ATOM 5565 C CA . CYS D 1 96 ? -6.364 -29.881 61.693 1.00 43.34 307 CYS D CA 1
ATOM 5566 C C . CYS D 1 96 ? -6.201 -30.685 60.430 1.00 40.77 307 CYS D C 1
ATOM 5567 O O . CYS D 1 96 ? -7.056 -30.693 59.556 1.00 38.26 307 CYS D O 1
ATOM 5570 N N . LYS D 1 97 ? -5.147 -31.488 60.383 1.00 41.04 308 LYS D N 1
ATOM 5571 C CA . LYS D 1 97 ? -4.917 -32.294 59.197 1.00 39.26 308 LYS D CA 1
ATOM 5572 C C . LYS D 1 97 ? -4.639 -33.725 59.574 1.00 36.94 308 LYS D C 1
ATOM 5573 O O . LYS D 1 97 ? -4.004 -34.004 60.571 1.00 33.68 308 LYS D O 1
ATOM 5579 N N . VAL D 1 98 ? -5.354 -34.636 58.952 1.00 40.24 309 VAL D N 1
ATOM 5580 C CA . VAL D 1 98 ? -5.115 -36.010 59.300 1.00 40.91 309 VAL D CA 1
ATOM 5581 C C . VAL D 1 98 ? -4.371 -36.681 58.198 1.00 37.59 309 VAL D C 1
ATOM 5582 O O . VAL D 1 98 ? -4.722 -36.602 57.030 1.00 41.92 309 VAL D O 1
ATOM 5586 N N . ILE D 1 99 ? -3.314 -37.349 58.571 1.00 31.42 310 ILE D N 1
ATOM 5587 C CA . ILE D 1 99 ? -2.572 -38.019 57.555 1.00 31.58 310 ILE D CA 1
ATOM 5588 C C . ILE D 1 99 ? -2.677 -39.509 57.761 1.00 29.39 310 ILE D C 1
ATOM 5589 O O . ILE D 1 99 ? -2.320 -39.975 58.842 1.00 28.30 310 ILE D O 1
ATOM 5594 N N . VAL D 1 100 ? -3.074 -40.240 56.721 1.00 28.51 311 VAL D N 1
ATOM 5595 C CA . VAL D 1 100 ? -3.265 -41.686 56.864 1.00 33.02 311 VAL D CA 1
ATOM 5596 C C . VAL D 1 100 ? -2.263 -42.407 56.042 1.00 34.56 311 VAL D C 1
ATOM 5597 O O . VAL D 1 100 ? -2.195 -42.209 54.839 1.00 43.22 311 VAL D O 1
ATOM 5601 N N . ASN D 1 101 ? -1.278 -42.952 56.730 1.00 40.04 312 ASN D N 1
ATOM 5602 C CA . ASN D 1 101 ? -0.230 -43.774 56.110 1.00 36.82 312 ASN D CA 1
ATOM 5603 C C . ASN D 1 101 ? -0.785 -45.178 55.890 1.00 39.03 312 ASN D C 1
ATOM 5604 O O . ASN D 1 101 ? -1.200 -45.841 56.850 1.00 45.68 312 ASN D O 1
ATOM 5609 N N . VAL D 1 102 ? -1.015 -45.528 54.637 1.00 36.30 313 VAL D N 1
ATOM 5610 C CA . VAL D 1 102 ? -1.583 -46.818 54.332 1.00 39.89 313 VAL D CA 1
ATOM 5611 C C . VAL D 1 102 ? -0.459 -47.841 54.334 1.00 38.98 313 VAL D C 1
ATOM 5612 O O . VAL D 1 102 ? 0.589 -47.615 53.739 1.00 45.12 313 VAL D O 1
ATOM 5616 N N . ILE D 1 103 ? -0.630 -48.889 55.117 1.00 39.03 314 ILE D N 1
ATOM 5617 C CA . ILE D 1 103 ? 0.445 -49.838 55.349 1.00 45.04 314 ILE D CA 1
ATOM 5618 C C . ILE D 1 103 ? 0.358 -50.987 54.361 1.00 45.99 314 ILE D C 1
ATOM 5619 O O . ILE D 1 103 ? -0.680 -51.650 54.269 1.00 42.48 314 ILE D O 1
ATOM 5624 N N . ASP D 1 104 ? 1.423 -51.177 53.574 1.00 47.85 315 ASP D N 1
ATOM 5625 C CA . ASP D 1 104 ? 1.303 -52.046 52.407 1.00 47.04 315 ASP D CA 1
ATOM 5626 C C . ASP D 1 104 ? 1.301 -53.504 52.839 1.00 44.93 315 ASP D C 1
ATOM 5627 O O . ASP D 1 104 ? 2.027 -53.870 53.737 1.00 48.92 315 ASP D O 1
ATOM 5632 N N . ILE D 1 105 ? 0.356 -54.280 52.319 1.00 44.57 316 ILE D N 1
ATOM 5633 C CA . ILE D 1 105 ? 0.492 -55.722 52.335 1.00 45.64 316 ILE D CA 1
ATOM 5634 C C . ILE D 1 105 ? 0.735 -56.344 50.962 1.00 44.41 316 ILE D C 1
ATOM 5635 O O . ILE D 1 105 ? 0.611 -55.717 49.902 1.00 43.12 316 ILE D O 1
ATOM 5640 N N . ASN D 1 106 ? 1.224 -57.569 51.022 1.00 45.21 317 ASN D N 1
ATOM 5641 C CA . ASN D 1 106 ? 1.578 -58.255 49.853 1.00 42.35 317 ASN D CA 1
ATOM 5642 C C . ASN D 1 106 ? 0.393 -58.889 49.282 1.00 41.48 317 ASN D C 1
ATOM 5643 O O . ASN D 1 106 ? 0.170 -60.048 49.523 1.00 47.15 317 ASN D O 1
ATOM 5648 N N . ASP D 1 107 ? -0.287 -58.185 48.408 1.00 44.01 318 ASP D N 1
ATOM 5649 C CA . ASP D 1 107 ? -1.539 -58.674 47.841 1.00 49.52 318 ASP D CA 1
ATOM 5650 C C . ASP D 1 107 ? -1.490 -58.598 46.309 1.00 52.01 318 ASP D C 1
ATOM 5651 O O . ASP D 1 107 ? -2.530 -58.587 45.634 1.00 54.95 318 ASP D O 1
ATOM 5656 N N . ASN D 1 108 ? -0.273 -58.504 45.767 1.00 48.85 319 ASN D N 1
ATOM 5657 C CA . ASN D 1 108 ? -0.043 -58.609 44.313 1.00 48.71 319 ASN D CA 1
ATOM 5658 C C . ASN D 1 108 ? 1.084 -59.573 44.000 1.00 47.43 319 ASN D C 1
ATOM 5659 O O . ASN D 1 108 ? 2.189 -59.502 44.590 1.00 47.10 319 ASN D O 1
ATOM 5664 N N . ALA D 1 109 ? 0.820 -60.441 43.041 1.00 45.53 320 ALA D N 1
ATOM 5665 C CA . ALA D 1 109 ? 1.850 -61.320 42.529 1.00 45.99 320 ALA D CA 1
ATOM 5666 C C . ALA D 1 109 ? 2.620 -60.618 41.437 1.00 43.69 320 ALA D C 1
ATOM 5667 O O . ALA D 1 109 ? 2.137 -59.643 40.859 1.00 44.17 320 ALA D O 1
ATOM 5669 N N . PRO D 1 110 ? 3.869 -61.039 41.225 1.00 44.95 321 PRO D N 1
ATOM 5670 C CA . PRO D 1 110 ? 4.684 -60.594 40.093 1.00 45.44 321 PRO D CA 1
ATOM 5671 C C . PRO D 1 110 ? 3.994 -60.749 38.723 1.00 46.30 321 PRO D C 1
ATOM 5672 O O . PRO D 1 110 ? 3.414 -61.786 38.467 1.00 54.73 321 PRO D O 1
ATOM 5676 N N . GLU D 1 111 ? 3.942 -59.688 37.914 1.00 53.48 322 GLU D N 1
ATOM 5677 C CA . GLU D 1 111 ? 3.698 -59.787 36.457 1.00 58.23 322 GLU D CA 1
ATOM 5678 C C . GLU D 1 111 ? 5.038 -59.938 35.696 1.00 59.44 322 GLU D C 1
ATOM 5679 O O . GLU D 1 111 ? 6.048 -59.320 36.051 1.00 53.51 322 GLU D O 1
ATOM 5685 N N . ILE D 1 112 ? 5.020 -60.783 34.677 1.00 57.69 323 ILE D N 1
ATOM 5686 C CA . ILE D 1 112 ? 6.160 -61.052 33.825 1.00 63.00 323 ILE D CA 1
ATOM 5687 C C . ILE D 1 112 ? 5.776 -60.655 32.409 1.00 60.48 323 ILE D C 1
ATOM 5688 O O . ILE D 1 112 ? 4.895 -61.262 31.828 1.00 58.10 323 ILE D O 1
ATOM 5693 N N . LYS D 1 113 ? 6.448 -59.663 31.845 1.00 65.70 324 LYS D N 1
ATOM 5694 C CA . LYS D 1 113 ? 6.174 -59.240 30.478 1.00 72.34 324 LYS D CA 1
ATOM 5695 C C . LYS D 1 113 ? 7.360 -59.563 29.550 1.00 66.61 324 LYS D C 1
ATOM 5696 O O . LYS D 1 113 ? 8.528 -59.415 29.928 1.00 58.07 324 LYS D O 1
ATOM 5702 N N . LEU D 1 114 ? 7.049 -60.046 28.353 1.00 63.72 325 LEU D N 1
ATOM 5703 C CA . LEU D 1 114 ? 8.055 -60.218 27.320 1.00 73.34 325 LEU D CA 1
ATOM 5704 C C . LEU D 1 114 ? 7.978 -59.105 26.275 1.00 77.22 325 LEU D C 1
ATOM 5705 O O . LEU D 1 114 ? 6.969 -58.983 25.575 1.00 82.75 325 LEU D O 1
ATOM 5710 N N . LEU D 1 115 ? 9.051 -58.335 26.115 1.00 71.97 326 LEU D N 1
ATOM 5711 C CA . LEU D 1 115 ? 9.044 -57.277 25.104 1.00 87.46 326 LEU D CA 1
ATOM 5712 C C . LEU D 1 115 ? 9.884 -57.647 23.859 1.00 84.77 326 LEU D C 1
ATOM 5713 O O . LEU D 1 115 ? 11.094 -57.888 23.944 1.00 63.27 326 LEU D O 1
ATOM 5718 N N . SER D 1 116 ? 9.176 -57.864 22.750 1.00 88.78 327 SER D N 1
ATOM 5719 C CA . SER D 1 116 ? 9.783 -57.930 21.428 1.00 106.62 327 SER D CA 1
ATOM 5720 C C . SER D 1 116 ? 8.777 -57.520 20.349 1.00 129.44 327 SER D C 1
ATOM 5721 O O . SER D 1 116 ? 8.981 -56.507 19.673 1.00 145.05 327 SER D O 1
ATOM 5724 N N . GLU D 1 117 ? 7.691 -58.293 20.219 1.00 149.01 328 GLU D N 1
ATOM 5725 C CA . GLU D 1 117 ? 6.675 -58.096 19.161 1.00 149.37 328 GLU D CA 1
ATOM 5726 C C . GLU D 1 117 ? 5.265 -58.635 19.518 1.00 146.50 328 GLU D C 1
ATOM 5727 O O . GLU D 1 117 ? 4.251 -57.993 19.213 1.00 129.93 328 GLU D O 1
ATOM 5733 N N . ASN D 1 118 ? 5.203 -59.834 20.099 1.00 146.18 329 ASN D N 1
ATOM 5734 C CA . ASN D 1 118 ? 3.983 -60.318 20.761 1.00 144.79 329 ASN D CA 1
ATOM 5735 C C . ASN D 1 118 ? 4.249 -60.742 22.204 1.00 143.86 329 ASN D C 1
ATOM 5736 O O . ASN D 1 118 ? 5.390 -60.998 22.591 1.00 129.36 329 ASN D O 1
ATOM 5741 N N . SER D 1 119 ? 3.176 -60.866 22.979 1.00 152.59 330 SER D N 1
ATOM 5742 C CA . SER D 1 119 ? 3.249 -61.474 24.307 1.00 153.23 330 SER D CA 1
ATOM 5743 C C . SER D 1 119 ? 3.654 -62.949 24.214 1.00 155.20 330 SER D C 1
ATOM 5744 O O . SER D 1 119 ? 4.624 -63.368 24.844 1.00 134.89 330 SER D O 1
ATOM 5747 N N . GLU D 1 120 ? 2.937 -63.713 23.389 1.00 163.81 331 GLU D N 1
ATOM 5748 C CA . GLU D 1 120 ? 3.102 -65.169 23.325 1.00 152.96 331 GLU D CA 1
ATOM 5749 C C . GLU D 1 120 ? 4.040 -65.619 22.201 1.00 149.78 331 GLU D C 1
ATOM 5750 O O . GLU D 1 120 ? 4.784 -66.595 22.363 1.00 126.32 331 GLU D O 1
ATOM 5756 N N . MET D 1 121 ? 3.993 -64.920 21.066 1.00 153.20 332 MET D N 1
ATOM 5757 C CA . MET D 1 121 ? 4.755 -65.326 19.881 1.00 150.09 332 MET D CA 1
ATOM 5758 C C . MET D 1 121 ? 6.069 -64.568 19.685 1.00 132.19 332 MET D C 1
ATOM 5759 O O . MET D 1 121 ? 6.082 -63.412 19.265 1.00 128.38 332 MET D O 1
ATOM 5764 N N . VAL D 1 122 ? 7.170 -65.290 19.861 1.00 116.87 333 VAL D N 1
ATOM 5765 C CA . VAL D 1 122 ? 8.510 -64.773 19.619 1.00 105.15 333 VAL D CA 1
ATOM 5766 C C . VAL D 1 122 ? 9.196 -65.649 18.580 1.00 100.69 333 VAL D C 1
ATOM 5767 O O . VAL D 1 122 ? 9.082 -66.872 18.652 1.00 102.80 333 VAL D O 1
ATOM 5771 N N . GLU D 1 123 ? 9.961 -65.053 17.666 1.00 92.51 334 GLU D N 1
ATOM 5772 C CA . GLU D 1 123 ? 10.592 -65.830 16.584 1.00 91.75 334 GLU D CA 1
ATOM 5773 C C . GLU D 1 123 ? 12.110 -65.721 16.591 1.00 83.95 334 GLU D C 1
ATOM 5774 O O . GLU D 1 123 ? 12.669 -64.700 16.983 1.00 77.94 334 GLU D O 1
ATOM 5780 N N . VAL D 1 124 ? 12.777 -66.771 16.127 1.00 81.84 335 VAL D N 1
ATOM 5781 C CA . VAL D 1 124 ? 14.233 -66.762 16.030 1.00 84.53 335 VAL D CA 1
ATOM 5782 C C . VAL D 1 124 ? 14.743 -67.590 14.851 1.00 94.38 335 VAL D C 1
ATOM 5783 O O . VAL D 1 124 ? 14.350 -68.742 14.673 1.00 96.45 335 VAL D O 1
ATOM 5787 N N . SER D 1 125 ? 15.719 -67.049 14.128 1.00 95.47 336 SER D N 1
ATOM 5788 C CA . SER D 1 125 ? 16.429 -67.831 13.122 1.00 95.45 336 SER D CA 1
ATOM 5789 C C . SER D 1 125 ? 17.199 -68.981 13.746 1.00 92.14 336 SER D C 1
ATOM 5790 O O . SER D 1 125 ? 17.870 -68.792 14.769 1.00 75.03 336 SER D O 1
ATOM 5793 N N . GLU D 1 126 ? 17.116 -70.155 13.111 1.00 88.45 337 GLU D N 1
ATOM 5794 C CA . GLU D 1 126 ? 17.960 -71.298 13.471 1.00 92.11 337 GLU D CA 1
ATOM 5795 C C . GLU D 1 126 ? 19.448 -70.936 13.420 1.00 91.19 337 GLU D C 1
ATOM 5796 O O . GLU D 1 126 ? 20.239 -71.413 14.250 1.00 76.17 337 GLU D O 1
ATOM 5802 N N . ASN D 1 127 ? 19.780 -69.988 12.539 1.00 94.57 338 ASN D N 1
ATOM 5803 C CA . ASN D 1 127 ? 21.158 -69.518 12.346 1.00 105.67 338 ASN D CA 1
ATOM 5804 C C . ASN D 1 127 ? 21.698 -68.710 13.509 1.00 103.44 338 ASN D C 1
ATOM 5805 O O . ASN D 1 127 ? 22.888 -68.389 13.545 1.00 87.58 338 ASN D O 1
ATOM 5810 N N . ALA D 1 128 ? 20.800 -68.258 14.379 1.00 99.70 339 ALA D N 1
ATOM 5811 C CA . ALA D 1 128 ? 21.125 -67.170 15.269 1.00 86.46 339 ALA D CA 1
ATOM 5812 C C . ALA D 1 128 ? 22.168 -67.624 16.300 1.00 81.99 339 ALA D C 1
ATOM 5813 O O . ALA D 1 128 ? 22.115 -68.739 16.798 1.00 77.43 339 ALA D O 1
ATOM 5815 N N . PRO D 1 129 ? 23.189 -66.793 16.531 1.00 79.17 340 PRO D N 1
ATOM 5816 C CA . PRO D 1 129 ? 24.339 -67.194 17.343 1.00 79.25 340 PRO D CA 1
ATOM 5817 C C . PRO D 1 129 ? 23.992 -67.543 18.780 1.00 82.99 340 PRO D C 1
ATOM 5818 O O . PRO D 1 129 ? 22.952 -67.120 19.286 1.00 82.46 340 PRO D O 1
ATOM 5822 N N . LEU D 1 130 ? 24.924 -68.208 19.461 1.00 86.52 341 LEU D N 1
ATOM 5823 C CA . LEU D 1 130 ? 24.994 -68.181 20.928 1.00 82.41 341 LEU D CA 1
ATOM 5824 C C . LEU D 1 130 ? 24.986 -66.762 21.491 1.00 79.75 341 LEU D C 1
ATOM 5825 O O . LEU D 1 130 ? 25.720 -65.909 21.002 1.00 66.53 341 LEU D O 1
ATOM 5830 N N . GLY D 1 131 ? 24.162 -66.535 22.530 1.00 80.67 342 GLY D N 1
ATOM 5831 C CA . GLY D 1 131 ? 24.188 -65.306 23.345 1.00 63.47 342 GLY D CA 1
ATOM 5832 C C . GLY D 1 131 ? 23.377 -64.192 22.710 1.00 64.65 342 GLY D C 1
ATOM 5833 O O . GLY D 1 131 ? 23.389 -63.052 23.175 1.00 69.87 342 GLY D O 1
ATOM 5834 N N . TYR D 1 132 ? 22.664 -64.530 21.641 1.00 65.46 343 TYR D N 1
ATOM 5835 C CA . TYR D 1 132 ? 21.833 -63.578 20.923 1.00 64.52 343 TYR D CA 1
ATOM 5836 C C . TYR D 1 132 ? 20.529 -63.358 21.677 1.00 70.57 343 TYR D C 1
ATOM 5837 O O . TYR D 1 132 ? 19.819 -64.315 21.991 1.00 73.72 343 TYR D O 1
ATOM 5846 N N . VAL D 1 133 ? 20.140 -62.097 21.821 1.00 70.23 344 VAL D N 1
ATOM 5847 C CA . VAL D 1 133 ? 18.962 -61.749 22.576 1.00 64.91 344 VAL D CA 1
ATOM 5848 C C . VAL D 1 133 ? 17.682 -61.758 21.751 1.00 65.14 344 VAL D C 1
ATOM 5849 O O . VAL D 1 133 ? 17.578 -61.088 20.741 1.00 68.45 344 VAL D O 1
ATOM 5853 N N . ILE D 1 134 ? 16.658 -62.399 22.295 1.00 66.87 345 ILE D N 1
ATOM 5854 C CA . ILE D 1 134 ? 15.407 -62.592 21.608 1.00 67.41 345 ILE D CA 1
ATOM 5855 C C . ILE D 1 134 ? 14.328 -61.697 22.192 1.00 65.32 345 ILE D C 1
ATOM 5856 O O . ILE D 1 134 ? 13.352 -61.400 21.513 1.00 61.02 345 ILE D O 1
ATOM 5861 N N . ALA D 1 135 ? 14.499 -61.292 23.457 1.00 63.01 346 ALA D N 1
ATOM 5862 C CA . ALA D 1 135 ? 13.441 -60.610 24.226 1.00 57.44 346 ALA D CA 1
ATOM 5863 C C . ALA D 1 135 ? 14.013 -59.902 25.418 1.00 53.94 346 ALA D C 1
ATOM 5864 O O . ALA D 1 135 ? 14.923 -60.401 26.069 1.00 52.01 346 ALA D O 1
ATOM 5866 N N . LEU D 1 136 ? 13.567 -58.676 25.612 1.00 56.98 347 LEU D N 1
ATOM 5867 C CA . LEU D 1 136 ? 13.551 -58.043 26.928 1.00 67.89 347 LEU D CA 1
ATOM 5868 C C . LEU D 1 136 ? 12.582 -58.776 27.878 1.00 59.80 347 LEU D C 1
ATOM 5869 O O . LEU D 1 136 ? 11.379 -58.824 27.607 1.00 63.55 347 LEU D O 1
ATOM 5874 N N . VAL D 1 137 ? 13.062 -59.220 29.031 1.00 53.56 348 VAL D N 1
ATOM 5875 C CA . VAL D 1 137 ? 12.146 -59.656 30.099 1.00 61.27 348 VAL D CA 1
ATOM 5876 C C . VAL D 1 137 ? 11.914 -58.601 31.174 1.00 56.07 348 VAL D C 1
ATOM 5877 O O . VAL D 1 137 ? 12.828 -58.264 31.912 1.00 55.61 348 VAL D O 1
ATOM 5881 N N . ARG D 1 138 ? 10.673 -58.160 31.331 1.00 57.05 349 ARG D N 1
ATOM 5882 C CA . ARG D 1 138 ? 10.320 -57.280 32.461 1.00 56.66 349 ARG D CA 1
ATOM 5883 C C . ARG D 1 138 ? 9.537 -57.993 33.542 1.00 55.27 349 ARG D C 1
ATOM 5884 O O . ARG D 1 138 ? 8.470 -58.543 33.291 1.00 47.21 349 ARG D O 1
ATOM 5892 N N . VAL D 1 139 ? 10.022 -57.913 34.769 1.00 60.11 350 VAL D N 1
ATOM 5893 C CA . VAL D 1 139 ? 9.281 -58.482 35.859 1.00 61.02 350 VAL D CA 1
ATOM 5894 C C . VAL D 1 139 ? 8.917 -57.425 36.863 1.00 66.25 350 VAL D C 1
ATOM 5895 O O . VAL D 1 139 ? 9.777 -56.867 37.516 1.00 68.07 350 VAL D O 1
ATOM 5899 N N . SER D 1 140 ? 7.626 -57.157 36.987 1.00 67.10 351 SER D N 1
ATOM 5900 C CA . SER D 1 140 ? 7.163 -56.110 37.880 1.00 65.46 351 SER D CA 1
ATOM 5901 C C . SER D 1 140 ? 6.313 -56.673 39.027 1.00 57.87 351 SER D C 1
ATOM 5902 O O . SER D 1 140 ? 6.001 -57.855 39.063 1.00 52.40 351 SER D O 1
ATOM 5905 N N . ASP D 1 141 ? 6.040 -55.816 40.000 1.00 55.37 352 ASP D N 1
ATOM 5906 C CA . ASP D 1 141 ? 5.204 -56.139 41.128 1.00 52.98 352 ASP D CA 1
ATOM 5907 C C . ASP D 1 141 ? 4.724 -54.833 41.716 1.00 54.03 352 ASP D C 1
ATOM 5908 O O . ASP D 1 141 ? 5.504 -54.020 42.215 1.00 56.27 352 ASP D O 1
ATOM 5913 N N . ASN D 1 142 ? 3.412 -54.702 41.745 1.00 57.83 353 ASN D N 1
ATOM 5914 C CA . ASN D 1 142 ? 2.761 -53.499 42.162 1.00 53.81 353 ASN D CA 1
ATOM 5915 C C . ASN D 1 142 ? 2.870 -53.174 43.630 1.00 52.07 353 ASN D C 1
ATOM 5916 O O . ASN D 1 142 ? 2.528 -52.078 43.986 1.00 51.80 353 ASN D O 1
ATOM 5921 N N . ASP D 1 143 ? 3.303 -54.109 44.483 1.00 54.67 354 ASP D N 1
ATOM 5922 C CA . ASP D 1 143 ? 3.457 -53.840 45.936 1.00 53.99 354 ASP D CA 1
ATOM 5923 C C . ASP D 1 143 ? 4.770 -53.090 46.186 1.00 50.06 354 ASP D C 1
ATOM 5924 O O . ASP D 1 143 ? 5.427 -52.685 45.258 1.00 44.38 354 ASP D O 1
ATOM 5929 N N . SER D 1 144 ? 5.127 -52.872 47.442 1.00 55.14 355 SER D N 1
ATOM 5930 C CA . SER D 1 144 ? 6.208 -51.935 47.796 1.00 57.87 355 SER D CA 1
ATOM 5931 C C . SER D 1 144 ? 7.222 -52.629 48.698 1.00 54.82 355 SER D C 1
ATOM 5932 O O . SER D 1 144 ? 6.949 -53.671 4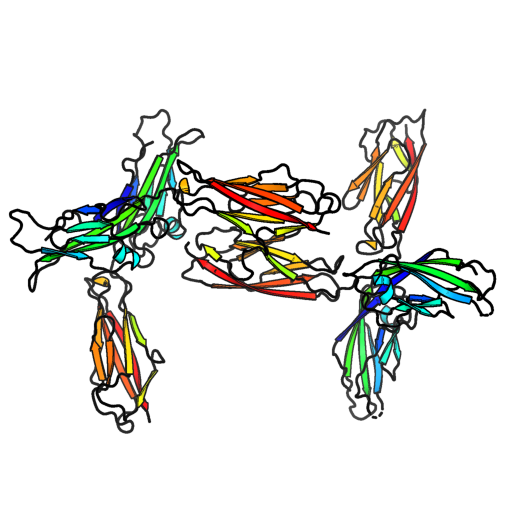9.293 1.00 55.23 355 SER D O 1
ATOM 5935 N N . GLY D 1 145 ? 8.399 -52.045 48.811 1.00 52.78 356 GLY D N 1
ATOM 5936 C CA . GLY D 1 145 ? 9.469 -52.682 49.557 1.00 53.01 356 GLY D CA 1
ATOM 5937 C C . GLY D 1 145 ? 9.758 -54.123 49.170 1.00 53.18 356 GLY D C 1
ATOM 5938 O O . GLY D 1 145 ? 9.831 -54.470 47.995 1.00 56.23 356 GLY D O 1
ATOM 5939 N N . ALA D 1 146 ? 10.017 -54.955 50.167 1.00 57.28 357 ALA D N 1
ATOM 5940 C CA . ALA D 1 146 ? 10.301 -56.371 49.918 1.00 58.03 357 ALA D CA 1
ATOM 5941 C C . ALA D 1 146 ? 9.115 -57.074 49.194 1.00 54.95 357 ALA D C 1
ATOM 5942 O O . ALA D 1 146 ? 9.334 -57.854 48.255 1.00 50.21 357 ALA D O 1
ATOM 5944 N N . ASN D 1 147 ? 7.887 -56.649 49.503 1.00 50.07 358 ASN D N 1
ATOM 5945 C CA . ASN D 1 147 ? 6.704 -57.165 48.815 1.00 50.96 358 ASN D CA 1
ATOM 5946 C C . ASN D 1 147 ? 6.740 -57.051 47.292 1.00 51.88 358 ASN D C 1
ATOM 5947 O O . ASN D 1 147 ? 5.992 -57.789 46.590 1.00 42.94 358 ASN D O 1
ATOM 5952 N N . GLY D 1 148 ? 7.618 -56.157 46.800 1.00 51.77 359 GLY D N 1
ATOM 5953 C CA . GLY D 1 148 ? 7.711 -55.824 45.367 1.00 50.53 359 GLY D CA 1
ATOM 5954 C C . GLY D 1 148 ? 9.032 -56.150 44.675 1.00 54.53 359 GLY D C 1
ATOM 5955 O O . GLY D 1 148 ? 9.188 -55.850 43.497 1.00 50.02 359 GLY D O 1
ATOM 5956 N N . LYS D 1 149 ? 10.018 -56.639 45.432 1.00 58.44 360 LYS D N 1
ATOM 5957 C CA . LYS D 1 149 ? 11.263 -57.166 44.859 1.00 63.93 360 LYS D CA 1
ATOM 5958 C C . LYS D 1 149 ? 11.058 -58.585 44.333 1.00 54.34 360 LYS D C 1
ATOM 5959 O O . LYS D 1 149 ? 10.922 -59.524 45.118 1.00 53.56 360 LYS D O 1
ATOM 5965 N N . VAL D 1 150 ? 11.294 -58.776 43.048 1.00 52.89 361 VAL D N 1
ATOM 5966 C CA . VAL D 1 150 ? 11.111 -60.079 42.462 1.00 55.37 361 VAL D CA 1
ATOM 5967 C C . VAL D 1 150 ? 12.381 -60.722 41.905 1.00 53.59 361 VAL D C 1
ATOM 5968 O O . VAL D 1 150 ? 13.390 -60.094 41.747 1.00 57.69 361 VAL D O 1
ATOM 5972 N N . GLN D 1 151 ? 12.279 -62.002 41.604 1.00 57.00 362 GLN D N 1
ATOM 5973 C CA . GLN D 1 151 ? 13.397 -62.881 41.337 1.00 57.60 362 GLN D CA 1
ATOM 5974 C C . GLN D 1 151 ? 12.836 -63.775 40.269 1.00 56.18 362 GLN D C 1
ATOM 5975 O O . GLN D 1 151 ? 11.678 -64.152 40.368 1.00 52.11 362 GLN D O 1
ATOM 5981 N N . CYS D 1 152 ? 13.598 -64.146 39.252 1.00 56.33 363 CYS D N 1
ATOM 5982 C CA . CYS D 1 152 ? 13.021 -65.090 38.321 1.00 59.23 363 CYS D CA 1
ATOM 5983 C C . CYS D 1 152 ? 13.983 -66.030 37.637 1.00 55.47 363 CYS D C 1
ATOM 5984 O O . CYS D 1 152 ? 15.088 -66.198 38.080 1.00 66.27 363 CYS D O 1
ATOM 5987 N N . ARG D 1 153 ? 13.443 -66.859 36.763 1.00 55.37 364 ARG D N 1
ATOM 5988 C CA . ARG D 1 153 ? 14.072 -68.113 36.393 1.00 52.22 364 ARG D CA 1
ATOM 5989 C C . ARG D 1 153 ? 13.312 -68.559 35.189 1.00 53.80 364 ARG D C 1
ATOM 5990 O O . ARG D 1 153 ? 12.081 -68.606 35.209 1.00 50.63 364 ARG D O 1
ATOM 5998 N N . LEU D 1 154 ? 14.059 -69.058 34.221 1.00 55.34 365 LEU D N 1
ATOM 5999 C CA . LEU D 1 154 ? 13.528 -69.939 33.222 1.00 60.69 365 LEU D CA 1
ATOM 6000 C C . LEU D 1 154 ? 13.371 -71.246 33.924 1.00 57.08 365 LEU D C 1
ATOM 6001 O O . LEU D 1 154 ? 14.168 -71.563 34.786 1.00 58.34 365 LEU D O 1
ATOM 6006 N N . GLN D 1 155 ? 12.453 -72.071 33.468 1.00 65.19 366 GLN D N 1
ATOM 6007 C CA . GLN D 1 155 ? 12.316 -73.403 34.039 1.00 77.08 366 GLN D CA 1
ATOM 6008 C C . GLN D 1 155 ? 11.941 -74.406 32.967 1.00 86.97 366 GLN D C 1
ATOM 6009 O O . GLN D 1 155 ? 11.240 -74.056 32.016 1.00 94.08 366 GLN D O 1
ATOM 6015 N N . GLY D 1 156 ? 12.399 -75.648 33.135 1.00 95.65 367 GLY D N 1
ATOM 6016 C CA . GLY D 1 156 ? 12.438 -76.636 32.044 1.00 99.28 367 GLY D CA 1
ATOM 6017 C C . GLY D 1 156 ? 13.770 -76.612 31.305 1.00 94.58 367 GLY D C 1
ATOM 6018 O O . GLY D 1 156 ? 14.558 -75.690 31.481 1.00 89.33 367 GLY D O 1
ATOM 6019 N N . ASN D 1 157 ? 14.044 -77.644 30.513 1.00 96.36 368 ASN D N 1
ATOM 6020 C CA . ASN D 1 157 ? 15.353 -77.787 29.874 1.00 107.84 368 ASN D CA 1
ATOM 6021 C C . ASN D 1 157 ? 15.323 -77.412 28.387 1.00 99.96 368 ASN D C 1
ATOM 6022 O O . ASN D 1 157 ? 14.742 -78.116 27.556 1.00 99.88 368 ASN D O 1
ATOM 6027 N N . VAL D 1 158 ? 15.952 -76.287 28.068 1.00 84.70 369 VAL D N 1
ATOM 6028 C CA . VAL D 1 158 ? 15.837 -75.700 26.755 1.00 79.30 369 VAL D CA 1
ATOM 6029 C C . VAL D 1 158 ? 17.127 -74.986 26.374 1.00 79.10 369 VAL D C 1
ATOM 6030 O O . VAL D 1 158 ? 17.980 -74.701 27.224 1.00 72.19 369 VAL D O 1
ATOM 6034 N N . PRO D 1 159 ? 17.274 -74.697 25.077 1.00 82.00 370 PRO D N 1
ATOM 6035 C CA . PRO D 1 159 ? 18.457 -74.024 24.595 1.00 83.65 370 PRO D CA 1
ATOM 6036 C C . PRO D 1 159 ? 18.355 -72.509 24.783 1.00 81.60 370 PRO D C 1
ATOM 6037 O O . PRO D 1 159 ? 18.820 -71.734 23.937 1.00 72.27 370 PRO D O 1
ATOM 6041 N N . PHE D 1 160 ? 17.783 -72.087 25.910 1.00 82.59 371 PHE D N 1
ATOM 6042 C CA . PHE D 1 160 ? 17.669 -70.666 26.207 1.00 74.23 371 PHE D CA 1
ATOM 6043 C C . PHE D 1 160 ? 18.139 -70.382 27.618 1.00 73.36 371 PHE D C 1
ATOM 6044 O O . PHE D 1 160 ? 18.577 -71.283 28.343 1.00 75.43 371 PHE D O 1
ATOM 6052 N N . ARG D 1 161 ? 18.168 -69.099 27.945 1.00 76.50 372 ARG D N 1
ATOM 6053 C CA . ARG D 1 161 ? 18.851 -68.629 29.126 1.00 76.03 372 ARG D CA 1
ATOM 6054 C C . ARG D 1 161 ? 18.389 -67.200 29.422 1.00 70.16 372 ARG D C 1
ATOM 6055 O O . ARG D 1 161 ? 18.201 -66.396 28.507 1.00 71.08 372 ARG D O 1
ATOM 6063 N N . LEU D 1 162 ? 17.968 -67.003 30.667 1.00 71.71 373 LEU D N 1
ATOM 6064 C CA . LEU D 1 162 ? 17.714 -65.686 31.257 1.00 66.27 373 LEU D CA 1
ATOM 6065 C C . LEU D 1 162 ? 18.979 -65.124 31.945 1.00 71.66 373 LEU D C 1
ATOM 6066 O O . LEU D 1 162 ? 19.608 -65.794 32.760 1.00 77.34 373 LEU D O 1
ATOM 6071 N N . ASN D 1 163 ? 19.395 -63.922 31.564 1.00 76.92 374 ASN D N 1
ATOM 6072 C CA . ASN D 1 163 ? 20.490 -63.251 32.257 1.00 78.11 374 ASN D CA 1
ATOM 6073 C C . ASN D 1 163 ? 19.954 -62.071 33.056 1.00 71.08 374 ASN D C 1
ATOM 6074 O O . ASN D 1 163 ? 19.303 -61.215 32.486 1.00 65.63 374 ASN D O 1
ATOM 6079 N N . GLU D 1 164 ? 20.114 -62.074 34.377 1.00 75.33 375 GLU D N 1
ATOM 6080 C CA . GLU D 1 164 ? 19.589 -60.967 35.179 1.00 86.14 375 GLU D CA 1
ATOM 6081 C C . GLU D 1 164 ? 20.600 -59.816 35.164 1.00 81.94 375 GLU D C 1
ATOM 6082 O O . GLU D 1 164 ? 21.792 -60.003 35.394 1.00 81.95 375 GLU D O 1
ATOM 6088 N N . PHE D 1 165 ? 20.134 -58.657 34.724 1.00 81.35 376 PHE D N 1
ATOM 6089 C CA . PHE D 1 165 ? 20.660 -57.375 35.184 1.00 76.74 376 PHE D CA 1
ATOM 6090 C C . PHE D 1 165 ? 19.703 -56.889 36.289 1.00 76.98 376 PHE D C 1
ATOM 6091 O O . PHE D 1 165 ? 18.932 -57.700 36.815 1.00 73.13 376 PHE D O 1
ATOM 6099 N N . GLU D 1 166 ? 19.787 -55.638 36.737 1.00 84.41 377 GLU D N 1
ATOM 6100 C CA . GLU D 1 166 ? 18.942 -55.248 37.885 1.00 97.07 377 GLU D CA 1
ATOM 6101 C C . GLU D 1 166 ? 17.588 -54.672 37.492 1.00 92.66 377 GLU D C 1
ATOM 6102 O O . GLU D 1 166 ? 16.575 -54.999 38.102 1.00 94.66 377 GLU D O 1
ATOM 6108 N N . SER D 1 167 ? 17.557 -53.860 36.445 1.00 93.81 378 SER D N 1
ATOM 6109 C CA . SER D 1 167 ? 16.299 -53.301 35.979 1.00 88.30 378 SER D CA 1
ATOM 6110 C C . SER D 1 167 ? 15.485 -54.348 35.197 1.00 83.96 378 SER D C 1
ATOM 6111 O O . SER D 1 167 ? 14.264 -54.226 35.077 1.00 74.74 378 SER D O 1
ATOM 6114 N N . PHE D 1 168 ? 16.161 -55.338 34.615 1.00 73.42 379 PHE D N 1
ATOM 6115 C CA . PHE D 1 168 ? 15.524 -56.189 33.603 1.00 66.75 379 PHE D CA 1
ATOM 6116 C C . PHE D 1 168 ? 16.250 -57.502 33.451 1.00 61.95 379 PHE D C 1
ATOM 6117 O O . PHE D 1 168 ? 17.307 -57.705 34.013 1.00 65.28 379 PHE D O 1
ATOM 6125 N N . SER D 1 169 ? 15.703 -58.377 32.637 1.00 60.79 380 SER D N 1
ATOM 6126 C CA . SER D 1 169 ? 16.446 -59.539 32.221 1.00 66.46 380 SER D CA 1
ATOM 6127 C C . SER D 1 169 ? 16.300 -59.734 30.720 1.00 62.65 380 SER D C 1
ATOM 6128 O O . SER D 1 169 ? 15.444 -59.093 30.084 1.00 59.37 380 SER D O 1
ATOM 6131 N N . THR D 1 170 ? 17.183 -60.567 30.169 1.00 56.51 381 THR D N 1
ATOM 6132 C CA . THR D 1 170 ? 17.217 -60.852 28.736 1.00 58.42 381 THR D CA 1
ATOM 6133 C C . THR D 1 170 ? 17.047 -62.347 28.514 1.00 55.23 381 THR D C 1
ATOM 6134 O O . THR D 1 170 ? 17.684 -63.167 29.172 1.00 55.74 381 THR D O 1
ATOM 6138 N N . LEU D 1 171 ? 16.237 -62.690 27.529 1.00 49.83 382 LEU D N 1
ATOM 6139 C CA . LEU D 1 171 ? 16.151 -64.038 27.063 1.00 53.87 382 LEU D CA 1
ATOM 6140 C C . LEU D 1 171 ? 17.130 -64.201 25.879 1.00 67.58 382 LEU D C 1
ATOM 6141 O O . LEU D 1 171 ? 17.032 -63.483 24.861 1.00 61.08 382 LEU D O 1
ATOM 6146 N N . LEU D 1 172 ? 18.134 -65.059 26.033 1.00 65.53 383 LEU D N 1
ATOM 6147 C CA . LEU D 1 172 ? 19.100 -65.214 24.964 1.00 70.36 383 LEU D CA 1
ATOM 6148 C C . LEU D 1 172 ? 19.258 -66.650 24.525 1.00 68.18 383 LEU D C 1
ATOM 6149 O O . LEU D 1 172 ? 18.751 -67.556 25.178 1.00 73.15 383 LEU D O 1
ATOM 6154 N N . VAL D 1 173 ? 19.879 -66.844 23.361 1.00 74.26 384 VAL D N 1
ATOM 6155 C CA . VAL D 1 173 ? 20.094 -68.192 22.803 1.00 74.68 384 VAL D CA 1
ATOM 6156 C C . VAL D 1 173 ? 21.272 -68.904 23.486 1.00 75.38 384 VAL D C 1
ATOM 6157 O O . VAL D 1 173 ? 22.310 -68.298 23.742 1.00 71.33 384 VAL D O 1
ATOM 6161 N N . ASP D 1 174 ? 21.068 -70.174 23.828 1.00 79.75 385 ASP D N 1
ATOM 6162 C CA . ASP D 1 174 ? 21.954 -70.908 24.744 1.00 86.87 385 ASP D CA 1
ATOM 6163 C C . ASP D 1 174 ? 22.516 -72.210 24.135 1.00 89.72 385 ASP D C 1
ATOM 6164 O O . ASP D 1 174 ? 23.521 -72.728 24.600 1.00 87.40 385 ASP D O 1
ATOM 6169 N N . GLY D 1 175 ? 21.832 -72.776 23.148 1.00 95.42 386 GLY D N 1
ATOM 6170 C CA . GLY D 1 175 ? 22.383 -73.880 22.371 1.00 103.01 386 GLY D CA 1
ATOM 6171 C C . GLY D 1 175 ? 22.221 -73.613 20.890 1.00 102.42 386 GLY D C 1
ATOM 6172 O O . GLY D 1 175 ? 21.908 -72.498 20.495 1.00 92.87 386 GLY D O 1
ATOM 6173 N N . ARG D 1 176 ? 22.420 -74.647 20.076 1.00 112.30 387 ARG D N 1
ATOM 6174 C CA . ARG D 1 176 ? 22.179 -74.568 18.632 1.00 111.60 387 ARG D CA 1
ATOM 6175 C C . ARG D 1 176 ? 20.721 -74.931 18.319 1.00 104.73 387 ARG D C 1
ATOM 6176 O O . ARG D 1 176 ? 20.137 -75.796 18.965 1.00 96.71 387 ARG D O 1
ATOM 6184 N N . LEU D 1 177 ? 20.134 -74.246 17.343 1.00 106.79 388 LEU D N 1
ATOM 6185 C CA . LEU D 1 177 ? 18.757 -74.520 16.917 1.00 109.16 388 LEU D CA 1
ATOM 6186 C C . LEU D 1 177 ? 18.761 -75.114 15.515 1.00 114.60 388 LEU D C 1
ATOM 6187 O O . LEU D 1 177 ? 19.307 -74.509 14.593 1.00 121.94 388 LEU D O 1
ATOM 6192 N N . ASP D 1 178 ? 18.123 -76.268 15.340 1.00 108.90 389 ASP D N 1
ATOM 6193 C CA . ASP D 1 178 ? 17.751 -76.722 14.004 1.00 106.73 389 ASP D CA 1
ATOM 6194 C C . ASP D 1 178 ? 16.235 -76.821 13.899 1.00 99.81 389 ASP D C 1
ATOM 6195 O O . ASP D 1 178 ? 15.609 -77.622 14.588 1.00 109.02 389 ASP D O 1
ATOM 6200 N N . ARG D 1 179 ? 15.653 -75.985 13.043 1.00 95.74 390 ARG D N 1
ATOM 6201 C CA . ARG D 1 179 ? 14.214 -75.995 12.791 1.00 97.93 390 ARG D CA 1
ATOM 6202 C C . ARG D 1 179 ? 13.656 -77.373 12.443 1.00 107.35 390 ARG D C 1
ATOM 6203 O O . ARG D 1 179 ? 12.505 -77.678 12.755 1.00 99.49 390 ARG D O 1
ATOM 6211 N N . GLU D 1 180 ? 14.456 -78.174 11.744 1.00 132.96 391 GLU D N 1
ATOM 6212 C CA . GLU D 1 180 ? 14.024 -79.494 11.272 1.00 143.10 391 GLU D CA 1
ATOM 6213 C C . GLU D 1 180 ? 14.006 -80.527 12.410 1.00 129.09 391 GLU D C 1
ATOM 6214 O O . GLU D 1 180 ? 13.135 -81.389 12.446 1.00 125.96 391 GLU D O 1
ATOM 6220 N N . GLN D 1 181 ? 14.928 -80.399 13.363 1.00 121.11 392 GLN D N 1
ATOM 6221 C CA . GLN D 1 181 ? 14.856 -81.156 14.616 1.00 123.14 392 GLN D CA 1
ATOM 6222 C C . GLN D 1 181 ? 13.746 -80.639 15.529 1.00 117.97 392 GLN D C 1
ATOM 6223 O O . GLN D 1 181 ? 13.053 -81.424 16.188 1.00 99.96 392 GLN D O 1
ATOM 6229 N N . ARG D 1 182 ? 13.600 -79.317 15.578 1.00 122.00 393 ARG D N 1
ATOM 6230 C CA . ARG D 1 182 ? 12.829 -78.665 16.633 1.00 123.04 393 ARG D CA 1
ATOM 6231 C C . ARG D 1 182 ? 12.185 -77.364 16.163 1.00 107.95 393 ARG D C 1
ATOM 6232 O O . ARG D 1 182 ? 12.813 -76.315 16.140 1.00 91.28 393 ARG D O 1
ATOM 6240 N N . ASP D 1 183 ? 10.902 -77.448 15.855 1.00 108.39 394 ASP D N 1
ATOM 6241 C CA . ASP D 1 183 ? 10.172 -76.362 15.232 1.00 112.15 394 ASP D CA 1
ATOM 6242 C C . ASP D 1 183 ? 9.854 -75.273 16.257 1.00 110.90 394 ASP D C 1
ATOM 6243 O O . ASP D 1 183 ? 10.012 -74.082 15.982 1.00 99.69 394 ASP D O 1
ATOM 6248 N N . MET D 1 184 ? 9.361 -75.692 17.423 1.00 108.28 395 MET D N 1
ATOM 6249 C CA . MET D 1 184 ? 8.858 -74.765 18.434 1.00 102.91 395 MET D CA 1
ATOM 6250 C C . MET D 1 184 ? 9.261 -75.179 19.844 1.00 95.29 395 MET D C 1
ATOM 6251 O O . MET D 1 184 ? 9.253 -76.364 20.187 1.00 84.71 395 MET D O 1
ATOM 6256 N N . TYR D 1 185 ? 9.568 -74.180 20.667 1.00 83.07 396 TYR D N 1
ATOM 6257 C CA . TYR D 1 185 ? 9.830 -74.403 22.079 1.00 88.44 396 TYR D CA 1
ATOM 6258 C C . TYR D 1 185 ? 8.771 -73.716 22.940 1.00 85.29 396 TYR D C 1
ATOM 6259 O O . TYR D 1 185 ? 8.331 -72.602 22.633 1.00 81.42 396 TYR D O 1
ATOM 6268 N N . ASN D 1 186 ? 8.377 -74.368 24.026 1.00 77.69 397 ASN D N 1
ATOM 6269 C CA . ASN D 1 186 ? 7.515 -73.708 24.994 1.00 88.61 397 ASN D CA 1
ATOM 6270 C C . ASN D 1 186 ? 8.216 -73.445 26.338 1.00 79.83 397 ASN D C 1
ATOM 6271 O O . ASN D 1 186 ? 8.841 -74.328 26.926 1.00 75.09 397 ASN D O 1
ATOM 6276 N N . LEU D 1 187 ? 8.225 -72.182 26.740 1.00 76.42 398 LEU D N 1
ATOM 6277 C CA . LEU D 1 187 ? 9.075 -71.742 27.831 1.00 75.51 398 LEU D CA 1
ATOM 6278 C C . LEU D 1 187 ? 8.213 -71.352 29.004 1.00 74.63 398 LEU D C 1
ATOM 6279 O O . LEU D 1 187 ? 7.155 -70.747 28.830 1.00 67.82 398 LEU D O 1
ATOM 6284 N N . THR D 1 188 ? 8.715 -71.632 30.202 1.00 74.04 399 THR D N 1
ATOM 6285 C CA . THR D 1 188 ? 8.127 -71.107 31.410 1.00 64.40 399 THR D CA 1
ATOM 6286 C C . THR D 1 188 ? 9.103 -70.186 32.136 1.00 57.97 399 THR D C 1
ATOM 6287 O O . THR D 1 188 ? 10.269 -70.526 32.418 1.00 53.45 399 THR D O 1
ATOM 6291 N N . ILE D 1 189 ? 8.598 -69.015 32.478 1.00 52.90 400 ILE D N 1
ATOM 6292 C CA . ILE D 1 189 ? 9.291 -68.184 33.418 1.00 52.55 400 ILE D CA 1
ATOM 6293 C C . ILE D 1 189 ? 8.541 -68.215 34.738 1.00 52.58 400 ILE D C 1
ATOM 6294 O O . ILE D 1 189 ? 7.323 -68.157 34.802 1.00 54.53 400 ILE D O 1
ATOM 6299 N N . LEU D 1 190 ? 9.316 -68.267 35.792 1.00 50.63 401 LEU D N 1
ATOM 6300 C CA . LEU D 1 190 ? 8.820 -68.417 37.103 1.00 49.49 401 LEU D CA 1
ATOM 6301 C C . LEU D 1 190 ? 9.391 -67.275 37.927 1.00 50.47 401 LEU D C 1
ATOM 6302 O O . LEU D 1 190 ? 10.607 -67.182 38.094 1.00 50.28 401 LEU D O 1
ATOM 6307 N N . ALA D 1 191 ? 8.504 -66.480 38.535 1.00 52.77 402 ALA D N 1
ATOM 6308 C CA . ALA D 1 191 ? 8.888 -65.312 39.321 1.00 47.54 402 ALA D CA 1
ATOM 6309 C C . ALA D 1 191 ? 8.301 -65.367 40.722 1.00 48.75 402 ALA D C 1
ATOM 6310 O O . ALA D 1 191 ? 7.167 -65.776 40.884 1.00 49.72 402 ALA D O 1
ATOM 6312 N N . GLU D 1 192 ? 9.066 -64.910 41.712 1.00 47.60 403 GLU D N 1
ATOM 6313 C CA . GLU D 1 192 ? 8.648 -64.932 43.102 1.00 51.74 403 GLU D CA 1
ATOM 6314 C C . GLU D 1 192 ? 9.003 -63.579 43.711 1.00 54.24 403 GLU D C 1
ATOM 6315 O O . GLU D 1 192 ? 10.102 -63.113 43.474 1.00 44.50 403 GLU D O 1
ATOM 6321 N N . ASP D 1 193 ? 8.105 -62.971 44.514 1.00 50.42 404 ASP D N 1
ATOM 6322 C CA . ASP D 1 193 ? 8.460 -61.766 45.263 1.00 46.12 404 ASP D CA 1
ATOM 6323 C C . ASP D 1 193 ? 9.015 -62.116 46.614 1.00 45.54 404 ASP D C 1
ATOM 6324 O O . ASP D 1 193 ? 9.254 -63.275 46.873 1.00 54.17 404 ASP D O 1
ATOM 6329 N N . SER D 1 194 ? 9.431 -61.131 47.395 1.00 50.44 405 SER D N 1
ATOM 6330 C CA . SER D 1 194 ? 9.989 -61.403 48.743 1.00 52.86 405 SER D CA 1
ATOM 6331 C C . SER D 1 194 ? 9.067 -60.864 49.837 1.00 54.38 405 SER D C 1
ATOM 6332 O O . SER D 1 194 ? 9.540 -60.371 50.850 1.00 60.32 405 SER D O 1
ATOM 6335 N N . GLY D 1 195 ? 7.759 -60.935 49.632 1.00 55.51 406 GLY D N 1
ATOM 6336 C CA . GLY D 1 195 ? 6.822 -60.747 50.730 1.00 54.65 406 GLY D CA 1
ATOM 6337 C C . GLY D 1 195 ? 7.061 -61.808 51.783 1.00 58.50 406 GLY D C 1
ATOM 6338 O O . GLY D 1 195 ? 7.805 -62.776 51.556 1.00 57.65 406 GLY D O 1
ATOM 6339 N N . TYR D 1 196 ? 6.380 -61.671 52.911 1.00 64.69 407 TYR D N 1
ATOM 6340 C CA . TYR D 1 196 ? 6.472 -62.674 53.952 1.00 76.15 407 TYR D CA 1
ATOM 6341 C C . TYR D 1 196 ? 5.101 -62.942 54.610 1.00 69.76 407 TYR D C 1
ATOM 6342 O O . TYR D 1 196 ? 4.829 -62.484 55.727 1.00 71.98 407 TYR D O 1
ATOM 6351 N N . PRO D 1 197 ? 4.259 -63.753 53.949 1.00 71.03 408 PRO D N 1
ATOM 6352 C CA . PRO D 1 197 ? 4.644 -64.755 52.962 1.00 70.46 408 PRO D CA 1
ATOM 6353 C C . PRO D 1 197 ? 4.754 -64.175 51.542 1.00 64.94 408 PRO D C 1
ATOM 6354 O O . PRO D 1 197 ? 4.242 -63.084 51.285 1.00 59.94 408 PRO D O 1
ATOM 6358 N N . PRO D 1 198 ? 5.317 -64.951 50.599 1.00 57.55 409 PRO D N 1
ATOM 6359 C CA . PRO D 1 198 ? 5.456 -64.452 49.238 1.00 52.17 409 PRO D CA 1
ATOM 6360 C C . PRO D 1 198 ? 4.397 -64.940 48.253 1.00 50.62 409 PRO D C 1
ATOM 6361 O O . PRO D 1 198 ? 3.807 -66.002 48.415 1.00 49.30 409 PRO D O 1
ATOM 6365 N N . LEU D 1 199 ? 4.270 -64.200 47.171 1.00 46.70 410 LEU D N 1
ATOM 6366 C CA . LEU D 1 199 ? 3.498 -64.618 46.057 1.00 49.17 410 LEU D CA 1
ATOM 6367 C C . LEU D 1 199 ? 4.421 -64.849 44.842 1.00 48.81 410 LEU D C 1
ATOM 6368 O O . LEU D 1 199 ? 5.579 -64.425 44.826 1.00 44.30 410 LEU D O 1
ATOM 6373 N N . ARG D 1 200 ? 3.862 -65.503 43.827 1.00 43.69 411 ARG D N 1
ATOM 6374 C CA . ARG D 1 200 ? 4.615 -65.992 42.716 1.00 45.85 411 ARG D CA 1
ATOM 6375 C C . ARG D 1 200 ? 3.700 -66.175 41.533 1.00 46.16 411 ARG D C 1
ATOM 6376 O O . ARG D 1 200 ? 2.472 -66.240 41.660 1.00 40.92 411 ARG D O 1
ATOM 6384 N N . SER D 1 201 ? 4.299 -66.123 40.357 1.00 47.06 412 SER D N 1
ATOM 6385 C CA . SER D 1 201 ? 3.541 -66.399 39.159 1.00 55.25 412 SER D CA 1
ATOM 6386 C C . SER D 1 201 ? 4.414 -67.044 38.119 1.00 54.83 412 SER D C 1
ATOM 6387 O O . SER D 1 201 ? 5.635 -67.125 38.272 1.00 48.86 412 SER D O 1
ATOM 6390 N N . SER D 1 202 ? 3.763 -67.599 37.115 1.00 56.79 413 SER D N 1
ATOM 6391 C CA . SER D 1 202 ? 4.485 -68.147 36.014 1.00 62.30 413 SER D CA 1
ATOM 6392 C C . SER D 1 202 ? 3.818 -67.817 34.687 1.00 62.37 413 SER D C 1
ATOM 6393 O O . SER D 1 202 ? 2.665 -67.422 34.644 1.00 56.19 413 SER D O 1
ATOM 6396 N N . LYS D 1 203 ? 4.632 -67.759 33.642 1.00 65.24 414 LYS D N 1
ATOM 6397 C CA . LYS D 1 203 ? 4.150 -67.367 32.352 1.00 66.47 414 LYS D CA 1
ATOM 6398 C C . LYS D 1 203 ? 4.799 -68.249 31.295 1.00 69.43 414 LYS D C 1
ATOM 6399 O O . LYS D 1 203 ? 6.002 -68.536 31.338 1.00 60.42 414 LYS D O 1
ATOM 6405 N N . SER D 1 204 ? 3.942 -68.805 30.450 1.00 76.67 415 SER D N 1
ATOM 6406 C CA . SER D 1 204 ? 4.361 -69.620 29.333 1.00 76.20 415 SER D CA 1
ATOM 6407 C C . SER D 1 204 ? 4.123 -68.896 28.022 1.00 84.36 415 SER D C 1
ATOM 6408 O O . SER D 1 204 ? 3.255 -68.015 27.902 1.00 84.32 415 SER D O 1
ATOM 6411 N N . PHE D 1 205 ? 4.959 -69.251 27.056 1.00 88.35 416 PHE D N 1
ATOM 6412 C CA . PHE D 1 205 ? 4.969 -68.631 25.750 1.00 85.26 416 PHE D CA 1
ATOM 6413 C C . PHE D 1 205 ? 5.929 -69.453 24.922 1.00 87.04 416 PHE D C 1
ATOM 6414 O O . PHE D 1 205 ? 6.867 -70.048 25.459 1.00 80.39 416 PHE D O 1
ATOM 6422 N N . ALA D 1 206 ? 5.718 -69.462 23.614 1.00 94.43 417 ALA D N 1
ATOM 6423 C CA . ALA D 1 206 ? 6.597 -70.203 22.727 1.00 92.48 417 ALA D CA 1
ATOM 6424 C C . ALA D 1 206 ? 7.555 -69.256 22.023 1.00 87.80 417 ALA D C 1
ATOM 6425 O O . ALA D 1 206 ? 7.217 -68.089 21.760 1.00 87.14 417 ALA D O 1
ATOM 6427 N N . VAL D 1 207 ? 8.760 -69.756 21.754 1.00 77.78 418 VAL D N 1
ATOM 6428 C CA . VAL D 1 207 ? 9.561 -69.240 20.652 1.00 86.46 418 VAL D CA 1
ATOM 6429 C C . VAL D 1 207 ? 9.499 -70.183 19.454 1.00 84.31 418 VAL D C 1
ATOM 6430 O O . VAL D 1 207 ? 9.701 -71.387 19.604 1.00 77.90 418 VAL D O 1
ATOM 6434 N N . LYS D 1 208 ? 9.091 -69.634 18.307 1.00 88.48 419 LYS D N 1
ATOM 6435 C CA . LYS D 1 208 ? 9.255 -70.274 16.995 1.00 88.11 419 LYS D CA 1
ATOM 6436 C C . LYS D 1 208 ? 10.687 -70.127 16.507 1.00 87.49 419 LYS D C 1
ATOM 6437 O O . LYS D 1 208 ? 11.241 -69.033 16.546 1.00 87.19 419 LYS D O 1
ATOM 6443 N N . VAL D 1 209 ? 11.267 -71.202 15.984 1.00 93.36 420 VAL D N 1
ATOM 6444 C CA . VAL D 1 209 ? 12.436 -71.064 15.106 1.00 110.00 420 VAL D CA 1
ATOM 6445 C C . VAL D 1 209 ? 12.045 -70.988 13.617 1.00 114.49 420 VAL D C 1
ATOM 6446 O O . VAL D 1 209 ? 11.048 -71.580 13.202 1.00 114.81 420 VAL D O 1
ATOM 6450 N N . THR D 1 210 ? 12.810 -70.220 12.836 1.00 123.97 421 THR D N 1
ATOM 6451 C CA . THR D 1 210 ? 12.450 -69.891 11.451 1.00 123.83 421 THR D CA 1
ATOM 6452 C C . THR D 1 210 ? 13.680 -69.904 10.530 1.00 145.52 421 THR D C 1
ATOM 6453 O O . THR D 1 210 ? 14.768 -70.324 10.942 1.00 142.36 421 THR D O 1
ATOM 6457 N N . ASP D 1 211 ? 13.480 -69.482 9.276 1.00 161.00 422 ASP D N 1
ATOM 6458 C CA . ASP D 1 211 ? 14.572 -69.218 8.325 1.00 147.60 422 ASP D CA 1
ATOM 6459 C C . ASP D 1 211 ? 15.216 -67.861 8.591 1.00 142.80 422 ASP D C 1
ATOM 6460 O O . ASP D 1 211 ? 15.464 -67.091 7.662 1.00 143.03 422 ASP D O 1
#